Protein AF-0000000084988854 (afdb_homodimer)

Solvent-accessible surface area (backbone atoms only — not comparable to full-atom values): 56855 Å² total; per-residue (Å²): 102,69,65,56,52,47,65,75,39,41,67,61,48,50,52,28,48,51,34,27,50,50,22,30,51,36,52,53,48,49,52,51,48,56,59,47,59,71,73,50,51,82,86,47,44,64,62,52,47,52,52,48,51,53,40,39,51,48,29,24,52,26,44,30,49,21,49,37,47,29,41,44,47,12,33,46,45,33,38,50,47,39,48,49,54,51,50,43,60,65,60,23,42,52,60,40,47,64,70,66,32,60,35,46,52,49,36,35,61,46,59,28,34,50,40,38,18,50,30,42,50,45,42,58,56,42,52,28,24,48,48,39,49,50,51,51,49,50,52,43,33,72,73,34,60,69,59,33,55,52,48,51,51,46,50,50,53,32,50,52,48,38,50,58,28,44,67,54,19,49,56,28,40,50,53,19,51,55,44,46,36,52,44,41,42,49,53,48,44,55,53,62,28,37,66,64,32,62,36,25,66,63,38,36,50,37,42,42,60,66,47,48,48,48,47,43,49,48,30,30,53,28,37,33,51,16,51,37,38,42,45,42,32,33,24,51,36,52,34,46,48,44,51,50,53,48,44,45,70,66,67,61,65,61,97,48,94,60,33,64,60,54,51,51,52,49,50,54,50,51,50,47,40,50,42,36,51,50,54,38,46,67,46,46,56,49,45,50,50,13,50,54,27,41,50,50,43,49,52,55,53,61,57,24,64,57,83,60,37,80,57,86,76,79,73,81,63,80,74,68,36,38,34,36,43,49,28,24,41,74,47,75,40,78,76,67,73,45,74,50,56,35,44,65,36,74,49,76,50,47,59,42,34,40,36,32,43,31,54,52,72,79,18,41,66,68,58,49,51,36,40,72,52,55,51,38,79,63,77,35,57,43,42,31,52,64,84,39,76,59,44,53,72,44,33,50,50,55,14,47,30,48,23,68,40,53,72,81,60,61,85,68,67,50,57,44,69,73,86,46,91,59,43,35,61,52,46,39,52,43,28,48,73,70,71,34,52,90,73,38,47,44,54,93,49,19,52,59,60,82,93,59,46,70,46,53,46,52,52,49,50,48,46,53,32,58,72,63,60,38,47,29,36,38,34,35,48,65,56,42,68,40,26,69,70,55,36,48,43,44,66,69,44,49,50,54,50,42,27,72,72,45,22,20,34,40,36,34,50,73,62,70,89,54,54,82,76,37,75,37,44,35,36,34,54,78,24,34,74,44,82,49,82,62,82,60,74,66,61,70,68,65,63,65,67,72,71,78,77,74,74,74,76,81,119,102,70,64,56,52,47,64,74,39,40,67,60,49,50,52,27,48,50,34,26,50,49,23,32,50,36,50,52,49,49,52,51,48,56,59,47,59,71,71,49,50,80,84,47,42,62,60,51,47,53,52,48,51,53,39,39,51,48,29,25,52,26,44,28,51,21,50,36,45,28,41,44,47,12,34,47,44,33,38,50,48,40,49,50,54,51,52,42,61,65,60,23,42,53,60,39,48,64,69,65,32,59,35,47,52,48,36,36,61,45,58,29,33,50,39,36,18,49,31,44,50,46,42,57,56,41,49,28,22,49,49,38,48,50,51,53,49,51,53,44,34,71,73,35,61,68,60,34,56,51,49,52,51,44,52,49,53,32,50,52,47,38,50,59,29,45,67,55,18,51,56,30,40,49,52,19,52,55,44,48,33,53,45,41,42,50,53,47,46,56,53,62,29,38,66,64,32,62,35,25,65,63,36,37,50,37,42,42,61,66,47,50,48,46,46,44,48,47,30,30,53,28,37,33,52,17,51,36,37,40,45,43,31,33,24,52,36,52,33,45,50,46,53,48,53,48,44,46,70,69,66,61,65,62,98,48,94,61,33,63,61,54,50,51,52,51,52,54,51,52,50,47,42,50,42,36,50,49,53,37,45,67,45,46,55,50,44,51,50,13,49,54,26,42,52,50,43,48,52,55,52,60,57,24,63,55,83,60,39,80,57,84,76,81,73,83,62,80,75,66,37,39,33,36,44,50,28,23,40,73,47,75,40,77,75,65,73,46,73,50,58,35,45,64,36,74,50,76,49,48,60,43,36,40,34,34,44,31,55,52,70,77,19,41,66,69,59,49,50,35,38,72,53,55,51,39,79,61,77,34,58,43,41,30,52,65,84,38,76,60,45,53,74,44,34,50,50,56,16,46,30,48,24,69,41,53,73,81,62,60,83,67,67,49,57,45,70,73,88,45,90,58,45,34,60,51,46,38,51,43,28,46,73,69,70,35,51,90,72,37,48,44,55,94,47,18,52,60,59,80,92,58,44,71,46,53,48,52,51,49,49,50,45,53,32,57,72,63,60,38,49,30,36,38,34,35,48,66,58,41,67,40,26,69,70,55,36,48,44,44,66,69,44,49,49,52,49,42,29,73,72,44,21,19,34,41,38,34,49,75,61,73,88,55,55,82,77,37,74,37,43,36,36,35,53,79,23,34,75,46,81,48,81,58,80,61,72,65,62,67,66,62,63,69,71,65,78,77,76,75,71,76,76,80,121

Secondary structure (DSSP, 8-state):
-HHHHHHHTHHHHHHHHHHHHHHHHHHHHHHHHHHHHHT--GGGHHHHHHHHHHHHHHHHHHHHHHHHHHHHHHHHHHHHHHHHHHHHHHHS-HHHHHHH-HHHHHHIIIIIHHHHHHHHHHHHHHHHHHHHHHHHHHHHHHH-HHHHHHHHHHHHHHHHHHHHHHHHHHHHHHHHHHHHHHHHHHHHHHHHTHHHHHH-HHHHHHIIIIIIHHHHHHHHHHHHHHHHHHHHHHHHHHHHHHHHHHHIIIIIS---TTHHHHHHHHHHHHHHHHHHHHHHHHHHHHHHHHHHHHHHHHHHHHHT---PPPP---SPPP-S-EEEEEEEEEEEETTTTEEEEEEEEEEEE-TT-EEEEEE-TTSSHHHHHHHHTTSS--SEEEEEETTEE--TTTHHHHHTTEEEE-TT----SB---TT-TTHHHHHHHHHHHTT-TTT--EETTEES-----HHHHHHHHHHHHHHH--SEEEEESGGGGS-HHHHHIIIIIIHHHHHHTT-EEEEE---GGGGGG-SEEEEEETTEEEEE----THHHHHS------------/-HHHHHHHTHHHHHHHHHHHHHHHHHHHHHHHHHHHHHT--TTTHHHHHHHHHHHHHHHHHHHHHHHHHHHHHHHHHHHHHHHHHHHHHHHS-HHHHHHH-HHHHHHIIIIIHHHHHHHHHHHHHHHHHHHHHHHHHHHHHHH-HHHHHHHHHHHHHHHHHHHHHHHHHHHHHHHHHHHHHHHHHHHHHHHHTHHHHHH-HHHHHHIIIIIIHHHHHHHHHHHHHHHHHHHHHHHHHHHHHHHHHHHIIIIIS-S-TTHHHHHHHHHHHHHHHHHHHHHHHHHHHHHHHHHHHHHHHHHHHHHT---PPPP---SPPP-S-EEEEEEEEEEEETTTTEEEEEEEEEEEE-TT-EEEEEE-TTSSHHHHHHHHTTSS--SEEEEEETTEE--TTTHHHHHTTEEEE-TT----SB---TT-TTHHHHHHHHHHHTT-TTT--EETTEES-----HHHHHHHHHHHHHHH--SEEEEESGGGGS-HHHHHIIIIIIHHHHHHTT-EEEEE---GGGGGG-SEEEEEETTEEEEE----THHHHHTS-----------

Radius of gyration: 37.34 Å; Cα contacts (8 Å, |Δi|>4): 1737; chains: 2; bounding box: 64×149×80 Å

Nearest PDB structures (foldseek):
  6pan-assembly1_A  TM=8.005E-01  e=4.220E-18  Novosphingobium aromaticivorans DSM 12444
  8fmv-assembly1_C  TM=7.253E-01  e=1.922E-18  Bacillus subtilis subsp. subtilis str. 168
  6pao-assembly1_B  TM=8.006E-01  e=3.438E-17  Novosphingobium aromaticivorans DSM 12444
  6pam-assembly4_H  TM=7.396E-01  e=1.709E-17  Novosphingobium aromaticivorans DSM 12444
  8fpf-assembly1_C  TM=6.811E-01  e=1.258E-17  Bacillus subtilis subsp. subtilis str. 168

Sequence (1110 aa):
MLKYLINQSRVLLAGASLVTVFHGTCSVLLIAQISSALTATESERGTLALVFIATAVAVMLSYVSAAILFERLGQRAHAELRSFVARKVLAADYRNLETVGAARIQSALAEHCTHVAEFFVSFPIILMNAVIVAGCLLYMAWLSWQVFLLAILVVGLGCVGYHLAHLRAIRHLNIASEEQDKLFSYFRSLTDGAKELRLNNRKRKAFYEDVLSGSIETVRRERTFGMSVFVASGGWAQFLLYVFIGMVLFALVSDGPDRALVMTGYALVFVYMVGPLEALLLNIPRANLAKVSAERIEEITRAMTTQEIETDNSSLPGLQSLALRGVLHRYYHEQSDELFTLGPIDLDFRPGEITFLVGGNGSGKTTLAKLLVGLYPPEEGQIIFNGKAVDETNRDCYRQLFSTVFSDFHLFDRLLETDRVDLDNEGNRLLAKLHLQNKVKVQDGAFTTLALSQGQRKRLALVVAYLENRPFFIFDEWAADQDPVFKEVFYRELLPELRAMGKAVLVISHDDRYFHLADRLIRMESGCLTFNACPSLKDALHATPAPPLVLNGVTMLKYLINQSRVLLAGASLVTVFHGTCSVLLIAQISSALTATESERGTLALVFIATAVAVMLSYVSAAILFERLGQRAHAELRSFVARKVLAADYRNLETVGAARIQSALAEHCTHVAEFFVSFPIILMNAVIVAGCLLYMAWLSWQVFLLAILVVGLGCVGYHLAHLRAIRHLNIASEEQDKLFSYFRSLTDGAKELRLNNRKRKAFYEDVLSGSIETVRRERTFGMSVFVASGGWAQFLLYVFIGMVLFALVSDGPDRALVMTGYALVFVYMVGPLEALLLNIPRANLAKVSAERIEEITRAMTTQEIETDNSSLPGLQSLALRGVLHRYYHEQSDELFTLGPIDLDFRPGEITFLVGGNGSGKTTLAKLLVGLYPPEEGQIIFNGKAVDETNRDCYRQLFSTVFSDFHLFDRLLETDRVDLDNEGNRLLAKLHLQNKVKVQDGAFTTLALSQGQRKRLALVVAYLENRPFFIFDEWAADQDPVFKEVFYRELLPELRAMGKAVLVISHDDRYFHLADRLIRMESGCLTFNACPSLKDALHATPAPPLVLNGVT

Organism: Nitrosospira multiformis (strain ATCC 25196 / NCIMB 11849 / C 71) (NCBI:txid323848)

pLDDT: mean 85.53, std 13.53, range [20.75, 98.25]

Foldseek 3Di:
DLVVLCVVCVVLVVVLLVLLLQLLVLVVVLLVLVLQCVVDDPVCNVVSVVVNVVSVVSNVVSVVVSLVSLVVSLVVQLVVQLVVLVVLLVPFQLVLDVVLDPLLSVCLNPVLSNLLSVLSNLVSLQSNLVSNLVVLLVVVCVVPVVLNVLVVVLVVVLVVLLVVLLVVLLVLLLQLSVLVSVLSVLVVCCVVCVVVLVVDVVNVCCSVPPPNVVSVVSSVVSNCVSVVSLVVSLVVSLVSLVVSLVCVLPPPQDPDPCSVVSNVSSVSSSVVSSVSSSSNSNCVSSVSSSVSSVVSSVVSSVSRDAPADADPPDDQDDAAKKWWDQFKDWDQPPVVRDIQIADRDTDMFGWLFEEEEEEDPPLCPVVVVCCRLLSDPTPDTFMATPRHTDDRHCSNSSNLQEQEDAPPDDDDFFQPPPPDPCQQVLLLVLCVLLPNNVPWGADPRGIPDCPDDPLVNLSSSVSSSVVSVHQEYEYHASCVPPDPVVNCCVLPPVVNVSSVVGHIYYYYHHDPVRQLSGCFYWYGGSNDIDGDRRPDPVVVVPPPPPPPPPPPPPD/DLVVLCVVCVVLVVVLLVLLLQLLVLVVVLLVLVLQCVVDDPVCNVVSVVVNVVSVVSNVVSVVVSLVSLVVSLVVQLVVQLVVLVVLLVPFQLVLDVVLDPLLSVCLNPVLSNLLSVLSNLVSLQSNLVSNLVVLLVVVCVVPVVLNVLVVVLVVVLVVLQVVLLVVLLVLLLQLSVLVSVLSVLVVCCVVCVVVLVVDVVSVCCSVPPPNVVSVVSSVVSNCVSVVSLVVSLVVSLVSLVVSLCCVLPPPQDPDPCSVVSNVSSVSSSVVSSVSSSSNSNCVSSVSSSVSSVVSSVVSSVSRDAPADADPPDDQDDAAKKWWDQFKDWDQPPVVRDIQIADRDTDMFGWLFEEEEEEDPPLCPVVVVCCRLLSDPTPDTFMATPRHTDDRHCSNSSNLQEQEDAPPDDDDQFQPPPPDPCPQVLLLVLCVLLPNNVPWGADPRGIPDCPDDPLVNLSSSVSSSVVSVHQEYEYHASCVPPDPVVNCCVLPPVVNVSSVVGHIYYYYHHDPVRQLSGCFYWYGGSNDIDGDRRPDVVVVVPPPDDPPPPPPPPD

InterPro domains:
  IPR003439 ABC transporter-like, ATP-binding domain [PF00005] (344-479)
  IPR003439 ABC transporter-like, ATP-binding domain [PS50893] (322-551)
  IPR003593 AAA+ ATPase domain [SM00382] (351-528)
  IPR005898 Cyclic peptide transporter SyrD/Yoji-like [TIGR01194] (3-530)
  IPR011527 ABC transporter type 1, transmembrane domain [PF00664] (29-248)
  IPR011527 ABC transporter type 1, transmembrane domain [PS50929] (29-289)
  IPR017871 ABC transporter-like, conserved site [PS00211] (452-466)
  IPR027417 P-loop containing nucleoside triphosphate hydrolase [G3DSA:3.40.50.300] (319-533)
  IPR027417 P-loop containing nucleoside triphosphate hydrolase [SSF52540] (322-531)
  IPR036640 ABC transporter type 1, transmembrane domain superfamily [G3DSA:1.20.1560.10] (6-303)
  IPR036640 ABC transporter type 1, transmembrane domain superfamily [SSF90123] (7-301)
  IPR039421 Type 1 protein exporter [PTHR24221] (28-528)

Structure (mmCIF, N/CA/C/O backbone):
data_AF-0000000084988854-model_v1
#
loop_
_entity.id
_entity.type
_entity.pdbx_description
1 polymer 'Cyclic peptide transporter'
#
loop_
_atom_site.group_PDB
_atom_site.id
_atom_site.type_symbol
_atom_site.label_atom_id
_atom_site.label_alt_id
_atom_site.label_comp_id
_atom_site.label_asym_id
_atom_site.label_entity_id
_atom_site.label_seq_id
_atom_site.pdbx_PDB_ins_code
_atom_site.Cartn_x
_atom_site.Cartn_y
_atom_site.Cartn_z
_atom_site.occupancy
_atom_site.B_iso_or_equiv
_atom_site.auth_seq_id
_atom_site.auth_comp_id
_atom_site.auth_asym_id
_atom_site.auth_atom_id
_atom_site.pdbx_PDB_model_num
ATOM 1 N N . MET A 1 1 ? 11.742 -3.309 -18.766 1 73.44 1 MET A N 1
ATOM 2 C CA . MET A 1 1 ? 11.938 -3.682 -17.359 1 73.44 1 MET A CA 1
ATOM 3 C C . MET A 1 1 ? 12.297 -5.16 -17.234 1 73.44 1 MET A C 1
ATOM 5 O O . MET A 1 1 ? 13.281 -5.508 -16.578 1 73.44 1 MET A O 1
ATOM 9 N N . LEU A 1 2 ? 11.648 -5.973 -18.031 1 73.81 2 LEU A N 1
ATOM 10 C CA . LEU A 1 2 ? 11.969 -7.395 -17.969 1 73.81 2 LEU A CA 1
ATOM 11 C C . LEU A 1 2 ? 13.367 -7.66 -18.516 1 73.81 2 LEU A C 1
ATOM 13 O O . LEU A 1 2 ? 14.117 -8.461 -17.938 1 73.81 2 LEU A O 1
ATOM 17 N N . LYS A 1 3 ? 13.672 -6.914 -19.516 1 70.31 3 LYS A N 1
ATOM 18 C CA . LYS A 1 3 ? 15 -7.047 -20.094 1 70.31 3 LYS A CA 1
ATOM 19 C C . LYS A 1 3 ? 16.078 -6.613 -19.109 1 70.31 3 LYS A C 1
ATOM 21 O O . LYS A 1 3 ? 17.141 -7.238 -19.031 1 70.31 3 LYS A O 1
ATOM 26 N N . TYR A 1 4 ? 15.773 -5.621 -18.359 1 71 4 TYR A N 1
ATOM 27 C CA . TYR A 1 4 ? 16.703 -5.137 -17.344 1 71 4 TYR A CA 1
ATOM 28 C C . TYR A 1 4 ? 16.938 -6.195 -16.281 1 71 4 TYR A C 1
ATOM 30 O O . TYR A 1 4 ? 18.078 -6.453 -15.898 1 71 4 TYR A O 1
ATOM 38 N N . LEU A 1 5 ? 15.93 -6.832 -15.891 1 74.94 5 LEU A N 1
ATOM 39 C CA . LEU A 1 5 ? 16.047 -7.836 -14.836 1 74.94 5 LEU A CA 1
ATOM 40 C C . LEU A 1 5 ? 16.828 -9.047 -15.32 1 74.94 5 LEU A C 1
ATOM 42 O O . LEU A 1 5 ? 17.641 -9.602 -14.578 1 74.94 5 LEU A O 1
ATOM 46 N N . ILE A 1 6 ? 16.594 -9.344 -16.594 1 75.62 6 ILE A N 1
ATOM 47 C CA . ILE A 1 6 ? 17.281 -10.492 -17.188 1 75.62 6 ILE A CA 1
ATOM 48 C C . ILE A 1 6 ? 18.766 -10.203 -17.312 1 75.62 6 ILE A C 1
ATOM 50 O O . ILE A 1 6 ? 19.594 -11.07 -17.062 1 75.62 6 ILE A O 1
ATOM 54 N N . ASN A 1 7 ? 19.094 -8.969 -17.547 1 74 7 ASN A N 1
ATOM 55 C CA . ASN A 1 7 ? 20.484 -8.586 -17.719 1 74 7 ASN A CA 1
ATOM 56 C C . ASN A 1 7 ? 21.219 -8.539 -16.375 1 74 7 ASN A C 1
ATOM 58 O O . ASN A 1 7 ? 22.422 -8.828 -16.297 1 74 7 ASN A O 1
ATOM 62 N N . GLN A 1 8 ? 20.5 -8.234 -15.32 1 74.94 8 GLN A N 1
ATOM 63 C CA . GLN A 1 8 ? 21.109 -8.133 -14 1 74.94 8 GLN A CA 1
ATOM 64 C C . GLN A 1 8 ? 21.406 -9.516 -13.422 1 74.94 8 GLN A C 1
ATOM 66 O O . GLN A 1 8 ? 22.344 -9.68 -12.633 1 74.94 8 GLN A O 1
ATOM 71 N N . SER A 1 9 ? 20.641 -10.422 -13.812 1 81.81 9 SER A N 1
ATOM 72 C CA . SER A 1 9 ? 20.812 -11.766 -13.281 1 81.81 9 SER A CA 1
ATOM 73 C C . SER A 1 9 ? 21.125 -12.773 -14.383 1 81.81 9 SER A C 1
ATOM 75 O O . SER A 1 9 ? 20.672 -13.914 -14.344 1 81.81 9 SER A O 1
ATOM 77 N N . ARG A 1 10 ? 21.891 -12.398 -15.398 1 82.25 10 ARG A N 1
ATOM 78 C CA . ARG A 1 10 ? 22.125 -13.203 -16.594 1 82.25 10 ARG A CA 1
ATOM 79 C C . ARG A 1 10 ? 22.844 -14.5 -16.25 1 82.25 10 ARG A C 1
ATOM 81 O O . ARG A 1 10 ? 22.531 -15.555 -16.812 1 82.25 10 ARG A O 1
ATOM 88 N N . VAL A 1 11 ? 23.797 -14.414 -15.352 1 82.94 11 VAL A N 1
ATOM 89 C CA . VAL A 1 11 ? 24.578 -15.602 -15.016 1 82.94 11 VAL A CA 1
ATOM 90 C C . VAL A 1 11 ? 23.703 -16.609 -14.266 1 82.94 11 VAL A C 1
ATOM 92 O O . VAL A 1 11 ? 23.719 -17.797 -14.578 1 82.94 11 VAL A O 1
ATOM 95 N N . LEU A 1 12 ? 22.984 -16.078 -13.375 1 83.44 12 LEU A N 1
ATOM 96 C CA . LEU A 1 12 ? 22.094 -16.953 -12.617 1 83.44 12 LEU A CA 1
ATOM 97 C C . LEU A 1 12 ? 21 -17.531 -13.516 1 83.44 12 LEU A C 1
ATOM 99 O O . LEU A 1 12 ? 20.641 -18.703 -13.383 1 83.44 12 LEU A O 1
ATOM 103 N N . LEU A 1 13 ? 20.516 -16.734 -14.414 1 85.81 13 LEU A N 1
ATOM 104 C CA . LEU A 1 13 ? 19.484 -17.188 -15.344 1 85.81 13 LEU A CA 1
ATOM 105 C C . LEU A 1 13 ? 20.031 -18.266 -16.281 1 85.81 13 LEU A C 1
ATOM 107 O O . LEU A 1 13 ? 19.375 -19.281 -16.531 1 85.81 13 LEU A O 1
ATOM 111 N N . ALA A 1 14 ? 21.188 -18.047 -16.812 1 87.5 14 ALA A N 1
ATOM 112 C CA . ALA A 1 14 ? 21.797 -19.016 -17.719 1 87.5 14 ALA A CA 1
ATOM 113 C C . ALA A 1 14 ? 22.094 -20.344 -17 1 87.5 14 ALA A C 1
ATOM 115 O O . ALA A 1 14 ? 21.812 -21.406 -17.531 1 87.5 14 ALA A O 1
ATOM 116 N N . GLY A 1 15 ? 22.688 -20.188 -15.828 1 87.5 15 GLY A N 1
ATOM 117 C CA . GLY A 1 15 ? 22.938 -21.391 -15.047 1 87.5 15 GLY A CA 1
ATOM 118 C C . GLY A 1 15 ? 21.688 -22.156 -14.703 1 87.5 15 GLY A C 1
ATOM 119 O O . GLY A 1 15 ? 21.625 -23.375 -14.875 1 87.5 15 GLY A O 1
ATOM 120 N N . ALA A 1 16 ? 20.719 -21.422 -14.273 1 87.31 16 ALA A N 1
ATOM 121 C CA . ALA A 1 16 ? 19.438 -22.062 -13.93 1 87.31 16 ALA A CA 1
ATOM 122 C C . ALA A 1 16 ? 18.781 -22.688 -15.148 1 87.31 16 ALA A C 1
ATOM 124 O O . ALA A 1 16 ? 18.203 -23.766 -15.062 1 87.31 16 ALA A O 1
ATOM 125 N N . SER A 1 17 ? 18.922 -22.062 -16.312 1 89.38 17 SER A N 1
ATOM 126 C CA . SER A 1 17 ? 18.359 -22.578 -17.562 1 89.38 17 SER A CA 1
ATOM 127 C C . SER A 1 17 ? 19.062 -23.844 -18 1 89.38 17 SER A C 1
ATOM 129 O O . SER A 1 17 ? 18.422 -24.797 -18.453 1 89.38 17 SER A O 1
ATOM 131 N N . LEU A 1 18 ? 20.328 -23.891 -17.859 1 91.56 18 LEU A N 1
ATOM 132 C CA . LEU A 1 18 ? 21.109 -25.062 -18.25 1 91.56 18 LEU A CA 1
ATOM 133 C C . LEU A 1 18 ? 20.75 -26.266 -17.359 1 91.56 18 LEU A C 1
ATOM 135 O O . LEU A 1 18 ? 20.594 -27.375 -17.859 1 91.56 18 LEU A O 1
ATOM 139 N N . VAL A 1 19 ? 20.672 -25.969 -16.141 1 91.44 19 VAL A N 1
ATOM 140 C CA . VAL A 1 19 ? 20.312 -27.047 -15.211 1 91.44 19 VAL A CA 1
ATOM 141 C C . VAL A 1 19 ? 18.906 -27.531 -15.516 1 91.44 19 VAL A C 1
ATOM 143 O O . VAL A 1 19 ? 18.625 -28.734 -15.406 1 91.44 19 VAL A O 1
ATOM 146 N N . THR A 1 20 ? 18.062 -26.625 -15.914 1 87.94 20 THR A N 1
ATOM 147 C CA . THR A 1 20 ? 16.703 -26.984 -16.25 1 87.94 20 THR A CA 1
ATOM 148 C C . THR A 1 20 ? 16.656 -27.844 -17.516 1 87.94 20 THR A C 1
ATOM 150 O O . THR A 1 20 ? 15.906 -28.812 -17.578 1 87.94 20 THR A O 1
ATOM 153 N N . VAL A 1 21 ? 17.438 -27.469 -18.484 1 89 21 VAL A N 1
ATOM 154 C CA . VAL A 1 21 ? 17.516 -28.266 -19.703 1 89 21 VAL A CA 1
ATOM 155 C C . VAL A 1 21 ? 18.047 -29.656 -19.391 1 89 21 VAL A C 1
ATOM 157 O O . VAL A 1 21 ? 17.547 -30.656 -19.922 1 89 21 VAL A O 1
ATOM 160 N N . PHE A 1 22 ? 19 -29.688 -18.562 1 90.62 22 PHE A N 1
ATOM 161 C CA . PHE A 1 22 ? 19.547 -30.969 -18.125 1 90.62 22 PHE A CA 1
ATOM 162 C C . PHE A 1 22 ? 18.484 -31.812 -17.422 1 90.62 22 PHE A C 1
ATOM 164 O O . PHE A 1 22 ? 18.391 -33 -17.656 1 90.62 22 PHE A O 1
ATOM 171 N N . HIS A 1 23 ? 17.766 -31.188 -16.562 1 87.88 23 HIS A N 1
ATOM 172 C CA . HIS A 1 23 ? 16.672 -31.875 -15.875 1 87.88 23 HIS A CA 1
ATOM 173 C C . HIS A 1 23 ? 15.656 -32.438 -16.875 1 87.88 23 HIS A C 1
ATOM 175 O O . HIS A 1 23 ? 15.227 -33.562 -16.75 1 87.88 23 HIS A O 1
ATOM 181 N N . GLY A 1 24 ? 15.289 -31.562 -17.812 1 83.75 24 GLY A N 1
ATOM 182 C CA . GLY A 1 24 ? 14.359 -32 -18.844 1 83.75 24 GLY A CA 1
ATOM 183 C C . GLY A 1 24 ? 14.875 -33.219 -19.609 1 83.75 24 GLY A C 1
ATOM 184 O O . GLY A 1 24 ? 14.125 -34.156 -19.859 1 83.75 24 GLY A O 1
ATOM 185 N N . THR A 1 25 ? 16.094 -33.219 -19.906 1 84.69 25 THR A N 1
ATOM 186 C CA . THR A 1 25 ? 16.703 -34.312 -20.656 1 84.69 25 THR A CA 1
ATOM 187 C C . THR A 1 25 ? 16.75 -35.594 -19.828 1 84.69 25 THR A C 1
ATOM 189 O O . THR A 1 25 ? 16.422 -36.688 -20.328 1 84.69 25 THR A O 1
ATOM 192 N N . CYS A 1 26 ? 17.109 -35.438 -18.578 1 86.56 26 CYS A N 1
ATOM 193 C CA . CYS A 1 26 ? 17.172 -36.594 -17.688 1 86.56 26 CYS A CA 1
ATOM 194 C C . CYS A 1 26 ? 15.773 -37.188 -17.453 1 86.56 26 CYS A C 1
ATOM 196 O O . CYS A 1 26 ? 15.617 -38.406 -17.328 1 86.56 26 CYS A O 1
ATOM 198 N N . SER A 1 27 ? 14.781 -36.312 -17.438 1 82.25 27 SER A N 1
ATOM 199 C CA . SER A 1 27 ? 13.406 -36.75 -17.234 1 82.25 27 SER A CA 1
ATOM 200 C C . SER A 1 27 ? 12.922 -37.594 -18.422 1 82.25 27 SER A C 1
ATOM 202 O O . SER A 1 27 ? 12.266 -38.625 -18.234 1 82.25 27 SER A O 1
ATOM 204 N N . VAL A 1 28 ? 13.289 -37.188 -19.609 1 78.31 28 VAL A N 1
ATOM 205 C CA . VAL A 1 28 ? 12.93 -37.938 -20.812 1 78.31 28 VAL A CA 1
ATOM 206 C C . VAL A 1 28 ? 13.68 -39.281 -20.828 1 78.31 28 VAL A C 1
ATOM 208 O O . VAL A 1 28 ? 13.109 -40.312 -21.219 1 78.31 28 VAL A O 1
ATOM 211 N N . LEU A 1 29 ? 14.906 -39.219 -20.422 1 82 29 LEU A N 1
ATOM 212 C CA . LEU A 1 29 ? 15.711 -40.438 -20.375 1 82 29 LEU A CA 1
ATOM 213 C C . LEU A 1 29 ? 15.117 -41.438 -19.406 1 82 29 LEU A C 1
ATOM 215 O O . LEU A 1 29 ? 15.172 -42.656 -19.641 1 82 29 LEU A O 1
ATOM 219 N N . LEU A 1 30 ? 14.664 -40.969 -18.344 1 82.31 30 LEU A N 1
ATOM 220 C CA . LEU A 1 30 ? 14.047 -41.844 -17.344 1 82.31 30 LEU A CA 1
ATOM 221 C C . LEU A 1 30 ? 12.836 -42.562 -17.938 1 82.31 30 LEU A C 1
ATOM 223 O O . LEU A 1 30 ? 12.633 -43.75 -17.672 1 82.31 30 LEU A O 1
ATOM 227 N N . ILE A 1 31 ? 12.07 -41.844 -18.703 1 75.94 31 ILE A N 1
ATOM 228 C CA . ILE A 1 31 ? 10.891 -42.438 -19.344 1 75.94 31 ILE A CA 1
ATOM 229 C C . ILE A 1 31 ? 11.328 -43.5 -20.359 1 75.94 31 ILE A C 1
ATOM 231 O O . ILE A 1 31 ? 10.711 -44.562 -20.469 1 75.94 31 ILE A O 1
ATOM 235 N N . ALA A 1 32 ? 12.359 -43.188 -21.047 1 75.5 32 ALA A N 1
ATOM 236 C CA . ALA A 1 32 ? 12.891 -44.156 -22.016 1 75.5 32 ALA A CA 1
ATOM 237 C C . ALA A 1 32 ? 13.375 -45.406 -21.312 1 75.5 32 ALA A C 1
ATOM 239 O O . ALA A 1 32 ? 13.242 -46.5 -21.844 1 75.5 32 ALA A O 1
ATOM 240 N N . GLN A 1 33 ? 13.922 -45.219 -20.203 1 81.38 33 GLN A N 1
ATOM 241 C CA . GLN A 1 33 ? 14.422 -46.375 -19.453 1 81.38 33 GLN A CA 1
ATOM 242 C C . GLN A 1 33 ? 13.266 -47.219 -18.922 1 81.38 33 GLN A C 1
ATOM 244 O O . GLN A 1 33 ? 13.398 -48.438 -18.812 1 81.38 33 GLN A O 1
ATOM 249 N N . ILE A 1 34 ? 12.211 -46.562 -18.594 1 78.5 34 ILE A N 1
ATOM 250 C CA . ILE A 1 34 ? 11.031 -47.312 -18.172 1 78.5 34 ILE A CA 1
ATOM 251 C C . ILE A 1 34 ? 10.531 -48.188 -19.328 1 78.5 34 ILE A C 1
ATOM 253 O O . ILE A 1 34 ? 10.18 -49.344 -19.125 1 78.5 34 ILE A O 1
ATOM 257 N N . SER A 1 35 ? 10.555 -47.594 -20.578 1 72.69 35 SER A N 1
ATOM 258 C CA . SER A 1 35 ? 10.141 -48.344 -21.766 1 72.69 35 SER A CA 1
ATOM 259 C C . SER A 1 35 ? 11.086 -49.5 -22.047 1 72.69 35 SER A C 1
ATOM 261 O O . SER A 1 35 ? 10.641 -50.594 -22.406 1 72.69 35 SER A O 1
ATOM 263 N N . SER A 1 36 ? 12.336 -49.312 -21.844 1 75.69 36 SER A N 1
ATOM 264 C CA . SER A 1 36 ? 13.328 -50.375 -22.094 1 75.69 36 SER A CA 1
ATOM 265 C C . SER A 1 36 ? 13.242 -51.469 -21.062 1 75.69 36 SER A C 1
ATOM 267 O O . SER A 1 36 ? 13.555 -52.625 -21.359 1 75.69 36 SER A O 1
ATOM 269 N N . ALA A 1 37 ? 12.93 -51.094 -19.906 1 78.31 37 ALA A N 1
ATOM 270 C CA . ALA A 1 37 ? 12.812 -52.094 -18.844 1 78.31 37 ALA A CA 1
ATOM 271 C C . ALA A 1 37 ? 11.711 -53.094 -19.141 1 78.31 37 ALA A C 1
ATOM 273 O O . ALA A 1 37 ? 11.758 -54.219 -18.672 1 78.31 37 ALA A O 1
ATOM 274 N N . LEU A 1 38 ? 10.742 -52.719 -19.953 1 74.75 38 LEU A N 1
ATOM 275 C CA . LEU A 1 38 ? 9.625 -53.562 -20.297 1 74.75 38 LEU A CA 1
ATOM 276 C C . LEU A 1 38 ? 10.07 -54.719 -21.219 1 74.75 38 LEU A C 1
ATOM 278 O O . LEU A 1 38 ? 9.477 -55.781 -21.219 1 74.75 38 LEU A O 1
ATOM 282 N N . THR A 1 39 ? 11.109 -54.5 -21.953 1 73 39 THR A N 1
ATOM 283 C CA . THR A 1 39 ? 11.547 -55.5 -22.922 1 73 39 THR A CA 1
ATOM 284 C C . THR A 1 39 ? 12.891 -56.094 -22.516 1 73 39 THR A C 1
ATOM 286 O O . THR A 1 39 ? 13.492 -56.844 -23.281 1 73 39 THR A O 1
ATOM 289 N N . ALA A 1 40 ? 13.266 -55.719 -21.359 1 75.25 40 ALA A N 1
ATOM 290 C CA . ALA A 1 40 ? 14.609 -56.125 -20.953 1 75.25 40 ALA A CA 1
ATOM 291 C C . ALA A 1 40 ? 14.656 -57.625 -20.625 1 75.25 40 ALA A C 1
ATOM 293 O O . ALA A 1 40 ? 13.695 -58.156 -20.062 1 75.25 40 ALA A O 1
ATOM 294 N N . THR A 1 41 ? 15.758 -58.219 -21.062 1 74.38 41 THR A N 1
ATOM 295 C CA . THR A 1 41 ? 16.016 -59.594 -20.719 1 74.38 41 THR A CA 1
ATOM 296 C C . THR A 1 41 ? 16.516 -59.719 -19.281 1 74.38 41 THR A C 1
ATOM 298 O O . THR A 1 41 ? 16.938 -58.719 -18.688 1 74.38 41 THR A O 1
ATOM 301 N N . GLU A 1 42 ? 16.359 -60.844 -18.719 1 76.56 42 GLU A N 1
ATOM 302 C CA . GLU A 1 42 ? 16.734 -61.062 -17.328 1 76.56 42 GLU A CA 1
ATOM 303 C C . GLU A 1 42 ? 18.188 -60.688 -17.062 1 76.56 42 GLU A C 1
ATOM 305 O O . GLU A 1 42 ? 18.516 -60.188 -15.984 1 76.56 42 GLU A O 1
ATOM 310 N N . SER A 1 43 ? 18.969 -60.938 -18 1 77.56 43 SER A N 1
ATOM 311 C CA . SER A 1 43 ? 20.406 -60.656 -17.812 1 77.56 43 SER A CA 1
ATOM 312 C C . SER A 1 43 ? 20.688 -59.156 -17.797 1 77.56 43 SER A C 1
ATOM 314 O O . SER A 1 43 ? 21.656 -58.719 -17.172 1 77.56 43 SER A O 1
ATOM 316 N N . GLU A 1 44 ? 19.875 -58.406 -18.344 1 84.81 44 GLU A N 1
ATOM 317 C CA . GLU A 1 44 ? 20.109 -57 -18.516 1 84.81 44 GLU A CA 1
ATOM 318 C C . GLU A 1 44 ? 19.391 -56.188 -17.422 1 84.81 44 GLU A C 1
ATOM 320 O O . GLU A 1 44 ? 19.656 -55 -17.266 1 84.81 44 GLU A O 1
ATOM 325 N N . ARG A 1 45 ? 18.703 -56.875 -16.656 1 84.88 45 ARG A N 1
ATOM 326 C CA . ARG A 1 45 ? 17.844 -56.188 -15.695 1 84.88 45 ARG A CA 1
ATOM 327 C C . ARG A 1 45 ? 18.672 -55.5 -14.617 1 84.88 45 ARG A C 1
ATOM 329 O O . ARG A 1 45 ? 18.344 -54.375 -14.203 1 84.88 45 ARG A O 1
ATOM 336 N N . GLY A 1 46 ? 19.703 -56.094 -14.219 1 84.31 46 GLY A N 1
ATOM 337 C CA . GLY A 1 46 ? 20.531 -55.531 -13.18 1 84.31 46 GLY A CA 1
ATOM 338 C C . GLY A 1 46 ? 21.203 -54.219 -13.609 1 84.31 46 GLY A C 1
ATOM 339 O O . GLY A 1 46 ? 21.188 -53.25 -12.867 1 84.31 46 GLY A O 1
ATOM 340 N N . THR A 1 47 ? 21.703 -54.25 -14.773 1 86.94 47 THR A N 1
ATOM 341 C CA . THR A 1 47 ? 22.375 -53.062 -15.289 1 86.94 47 THR A CA 1
ATOM 342 C C . THR A 1 47 ? 21.375 -51.938 -15.555 1 86.94 47 THR A C 1
ATOM 344 O O . THR A 1 47 ? 21.641 -50.781 -15.273 1 86.94 47 THR A O 1
ATOM 347 N N . LEU A 1 48 ? 20.25 -52.281 -15.992 1 88.94 48 LEU A N 1
ATOM 348 C CA . LEU A 1 48 ? 19.219 -51.281 -16.281 1 88.94 48 LEU A CA 1
ATOM 349 C C . LEU A 1 48 ? 18.703 -50.656 -14.984 1 88.94 48 LEU A C 1
ATOM 351 O O . LEU A 1 48 ? 18.375 -49.469 -14.961 1 88.94 48 LEU A O 1
ATOM 355 N N . ALA A 1 49 ? 18.688 -51.438 -13.953 1 88.81 49 ALA A N 1
ATOM 356 C CA . ALA A 1 49 ? 18.234 -50.906 -12.664 1 88.81 49 ALA A CA 1
ATOM 357 C C . ALA A 1 49 ? 19.219 -49.906 -12.109 1 88.81 49 ALA A C 1
ATOM 359 O O . ALA A 1 49 ? 18.812 -48.875 -11.562 1 88.81 49 ALA A O 1
ATOM 360 N N . LEU A 1 50 ? 20.469 -50.219 -12.305 1 89.62 50 LEU A N 1
ATOM 361 C CA . LEU A 1 50 ? 21.484 -49.281 -11.805 1 89.62 50 LEU A CA 1
ATOM 362 C C . LEU A 1 50 ? 21.469 -47.969 -12.586 1 89.62 50 LEU A C 1
ATOM 364 O O . LEU A 1 50 ? 21.656 -46.906 -12.008 1 89.62 50 LEU A O 1
ATOM 368 N N . VAL A 1 51 ? 21.266 -48.031 -13.82 1 91.56 51 VAL A N 1
ATOM 369 C CA . VAL A 1 51 ? 21.203 -46.812 -14.648 1 91.56 51 VAL A CA 1
ATOM 370 C C . VAL A 1 51 ? 19.953 -46.031 -14.305 1 91.56 51 VAL A C 1
ATOM 372 O O . VAL A 1 51 ? 19.984 -44.781 -14.289 1 91.56 51 VAL A O 1
ATOM 375 N N . PHE A 1 52 ? 18.938 -46.719 -13.992 1 90.75 52 PHE A N 1
ATOM 376 C CA . PHE A 1 52 ? 17.688 -46.062 -13.609 1 90.75 52 PHE A CA 1
ATOM 377 C C . PHE A 1 52 ? 17.844 -45.312 -12.312 1 90.75 52 PHE A C 1
ATOM 379 O O . PHE A 1 52 ? 17.406 -44.156 -12.211 1 90.75 52 PHE A O 1
ATOM 386 N N . ILE A 1 53 ? 18.531 -45.906 -11.398 1 89.62 53 ILE A N 1
ATOM 387 C CA . ILE A 1 53 ? 18.75 -45.25 -10.109 1 89.62 53 ILE A CA 1
ATOM 388 C C . ILE A 1 53 ? 19.625 -44.031 -10.297 1 89.62 53 ILE A C 1
ATOM 390 O O . ILE A 1 53 ? 19.344 -42.969 -9.727 1 89.62 53 ILE A O 1
ATOM 394 N N . ALA A 1 54 ? 20.594 -44.219 -11.102 1 92.25 54 ALA A N 1
ATOM 395 C CA . ALA A 1 54 ? 21.5 -43.094 -11.352 1 92.25 54 ALA A CA 1
ATOM 396 C C . ALA A 1 54 ? 20.766 -41.938 -12.039 1 92.25 54 ALA A C 1
ATOM 398 O O . ALA A 1 54 ? 20.984 -40.781 -11.703 1 92.25 54 ALA A O 1
ATOM 399 N N . THR A 1 55 ? 19.922 -42.219 -12.914 1 91.62 55 THR A N 1
ATOM 400 C CA . THR A 1 55 ? 19.172 -41.188 -13.625 1 91.62 55 THR A CA 1
ATOM 401 C C . THR A 1 55 ? 18.141 -40.531 -12.703 1 91.62 55 THR A C 1
ATOM 403 O O . THR A 1 55 ? 17.891 -39.312 -12.797 1 91.62 55 THR A O 1
ATOM 406 N N . ALA A 1 56 ? 17.562 -41.344 -11.844 1 90.44 56 ALA A N 1
ATOM 407 C CA . ALA A 1 56 ? 16.594 -40.812 -10.883 1 90.44 56 ALA A CA 1
ATOM 408 C C . ALA A 1 56 ? 17.266 -39.812 -9.93 1 90.44 56 ALA A C 1
ATOM 410 O O . ALA A 1 56 ? 16.688 -38.781 -9.602 1 90.44 56 ALA A O 1
ATOM 411 N N . VAL A 1 57 ? 18.422 -40.188 -9.523 1 92.69 57 VAL A N 1
ATOM 412 C CA . VAL A 1 57 ? 19.172 -39.312 -8.648 1 92.69 57 VAL A CA 1
ATOM 413 C C . VAL A 1 57 ? 19.547 -38.031 -9.406 1 92.69 57 VAL A C 1
ATOM 415 O O . VAL A 1 57 ? 19.453 -36.906 -8.852 1 92.69 57 VAL A O 1
ATOM 418 N N . ALA A 1 58 ? 19.891 -38.125 -10.656 1 93 58 ALA A N 1
ATOM 419 C CA . ALA A 1 58 ? 20.219 -36.969 -11.484 1 93 58 ALA A CA 1
ATOM 420 C C . ALA A 1 58 ? 19.016 -36.062 -11.68 1 93 58 ALA A C 1
ATOM 422 O O . ALA A 1 58 ? 19.141 -34.844 -11.664 1 93 58 ALA A O 1
ATOM 423 N N . VAL A 1 59 ? 17.875 -36.656 -11.828 1 89.06 59 VAL A N 1
ATOM 424 C CA . VAL A 1 59 ? 16.641 -35.875 -12.008 1 89.06 59 VAL A CA 1
ATOM 425 C C . VAL A 1 59 ? 16.312 -35.125 -10.727 1 89.06 59 VAL A C 1
ATOM 427 O O . VAL A 1 59 ? 15.938 -33.969 -10.766 1 89.06 59 VAL A O 1
ATOM 430 N N . MET A 1 60 ? 16.5 -35.844 -9.633 1 90.38 60 MET A N 1
ATOM 431 C CA . MET A 1 60 ? 16.203 -35.188 -8.352 1 90.38 60 MET A CA 1
ATOM 432 C C . MET A 1 60 ? 17.141 -34.031 -8.102 1 90.38 60 MET A C 1
ATOM 434 O O . MET A 1 60 ? 16.688 -32.938 -7.777 1 90.38 60 MET A O 1
ATOM 438 N N . LEU A 1 61 ? 18.406 -34.281 -8.297 1 92.62 61 LEU A N 1
ATOM 439 C CA . LEU A 1 61 ? 19.406 -33.25 -8.016 1 92.62 61 LEU A CA 1
ATOM 440 C C . LEU A 1 61 ? 19.25 -32.062 -8.984 1 92.62 61 LEU A C 1
ATOM 442 O O . LEU A 1 61 ? 19.375 -30.906 -8.578 1 92.62 61 LEU A O 1
ATOM 446 N N . SER A 1 62 ? 19 -32.344 -10.203 1 91.25 62 SER A N 1
ATOM 447 C CA . SER A 1 62 ? 18.828 -31.281 -11.18 1 91.25 62 SER A CA 1
ATOM 448 C C . SER A 1 62 ? 17.547 -30.5 -10.93 1 91.25 62 SER A C 1
ATOM 450 O O . SER A 1 62 ? 17.516 -29.281 -11.102 1 91.25 62 SER A O 1
ATOM 452 N N . TYR A 1 63 ? 16.516 -31.156 -10.492 1 86.19 63 TYR A N 1
ATOM 453 C CA . TYR A 1 63 ? 15.258 -30.484 -10.156 1 86.19 63 TYR A CA 1
ATOM 454 C C . TYR A 1 63 ? 15.445 -29.531 -8.992 1 86.19 63 TYR A C 1
ATOM 456 O O . TYR A 1 63 ? 15.07 -28.359 -9.07 1 86.19 63 TYR A O 1
ATOM 464 N N . VAL A 1 64 ? 16.031 -30.094 -7.93 1 89.62 64 VAL A N 1
ATOM 465 C CA . VAL A 1 64 ? 16.219 -29.312 -6.719 1 89.62 64 VAL A CA 1
ATOM 466 C C . VAL A 1 64 ? 17.109 -28.109 -7.008 1 89.62 64 VAL A C 1
ATOM 468 O O . VAL A 1 64 ? 16.797 -26.984 -6.617 1 89.62 64 VAL A O 1
ATOM 471 N N . SER A 1 65 ? 18.156 -28.391 -7.73 1 91.25 65 SER A N 1
ATOM 472 C CA . SER A 1 65 ? 19.078 -27.312 -8.047 1 91.25 65 SER A CA 1
ATOM 473 C C . SER A 1 65 ? 18.422 -26.25 -8.914 1 91.25 65 SER A C 1
ATOM 475 O O . SER A 1 65 ? 18.531 -25.047 -8.633 1 91.25 65 SER A O 1
ATOM 477 N N . ALA A 1 66 ? 17.719 -26.641 -9.891 1 87.06 66 ALA A N 1
ATOM 478 C CA . ALA A 1 66 ? 17.047 -25.703 -10.789 1 87.06 66 ALA A CA 1
ATOM 479 C C . ALA A 1 66 ? 15.969 -24.906 -10.055 1 87.06 66 ALA A C 1
ATOM 481 O O . ALA A 1 66 ? 15.867 -23.688 -10.211 1 87.06 66 ALA A O 1
ATOM 482 N N . ALA A 1 67 ? 15.188 -25.641 -9.25 1 84.69 67 ALA A N 1
ATOM 483 C CA . ALA A 1 67 ? 14.07 -25.016 -8.547 1 84.69 67 ALA A CA 1
ATOM 484 C C . ALA A 1 67 ? 14.57 -24 -7.527 1 84.69 67 ALA A C 1
ATOM 486 O O . ALA A 1 67 ? 14.016 -22.906 -7.402 1 84.69 67 ALA A O 1
ATOM 487 N N . ILE A 1 68 ? 15.625 -24.344 -6.859 1 88.62 68 ILE A N 1
ATOM 488 C CA . ILE A 1 68 ? 16.188 -23.438 -5.863 1 88.62 68 ILE A CA 1
ATOM 489 C C . ILE A 1 68 ? 16.797 -22.219 -6.555 1 88.62 68 ILE A C 1
ATOM 491 O O . ILE A 1 68 ? 16.609 -21.094 -6.102 1 88.62 68 ILE A O 1
ATOM 495 N N . LEU A 1 69 ? 17.484 -22.5 -7.621 1 88.56 69 LEU A N 1
ATOM 496 C CA . LEU A 1 69 ? 18.109 -21.406 -8.352 1 88.56 69 LEU A CA 1
ATOM 497 C C . LEU A 1 69 ? 17.062 -20.438 -8.898 1 88.56 69 LEU A C 1
ATOM 499 O O . LEU A 1 69 ? 17.234 -19.219 -8.844 1 88.56 69 LEU A O 1
ATOM 503 N N . PHE A 1 70 ? 15.984 -20.938 -9.32 1 86.38 70 PHE A N 1
ATOM 504 C CA . PHE A 1 70 ? 14.953 -20.094 -9.883 1 86.38 70 PHE A CA 1
ATOM 505 C C . PHE A 1 70 ? 14.172 -19.375 -8.781 1 86.38 70 PHE A C 1
ATOM 507 O O . PHE A 1 70 ? 13.719 -18.25 -8.969 1 86.38 70 PHE A O 1
ATOM 514 N N . GLU A 1 71 ? 14.008 -20.078 -7.672 1 85.94 71 GLU A N 1
ATOM 515 C CA . GLU A 1 71 ? 13.414 -19.391 -6.527 1 85.94 71 GLU A CA 1
ATOM 516 C C . GLU A 1 71 ? 14.273 -18.219 -6.086 1 85.94 71 GLU A C 1
ATOM 518 O O . GLU A 1 71 ? 13.758 -17.141 -5.785 1 85.94 71 GLU A O 1
ATOM 523 N N . ARG A 1 72 ? 15.562 -18.453 -6.066 1 88.44 72 ARG A N 1
ATOM 524 C CA . ARG A 1 72 ? 16.5 -17.391 -5.734 1 88.44 72 ARG A CA 1
ATOM 525 C C . ARG A 1 72 ? 16.422 -16.25 -6.75 1 88.44 72 ARG A C 1
ATOM 527 O O . ARG A 1 72 ? 16.469 -15.078 -6.383 1 88.44 72 ARG A O 1
ATOM 534 N N . LEU A 1 73 ? 16.312 -16.625 -7.93 1 87.06 73 LEU A N 1
ATOM 535 C CA . LEU A 1 73 ? 16.219 -15.633 -8.992 1 87.06 73 LEU A CA 1
ATOM 536 C C . LEU A 1 73 ? 14.922 -14.828 -8.859 1 87.06 73 LEU A C 1
ATOM 538 O O . LEU A 1 73 ? 14.93 -13.609 -9.062 1 87.06 73 LEU A O 1
ATOM 542 N N . GLY A 1 74 ? 13.836 -15.539 -8.578 1 88.69 74 GLY A N 1
ATOM 543 C CA . GLY A 1 74 ? 12.57 -14.852 -8.414 1 88.69 74 GLY A CA 1
ATOM 544 C C . GLY A 1 74 ? 12.578 -13.852 -7.273 1 88.69 74 GLY A C 1
ATOM 545 O O . GLY A 1 74 ? 12.125 -12.719 -7.43 1 88.69 74 GLY A O 1
ATOM 546 N N . GLN A 1 75 ? 13.109 -14.289 -6.164 1 90.5 75 GLN A N 1
ATOM 547 C CA . GLN A 1 75 ? 13.18 -13.406 -5.008 1 90.5 75 GLN A CA 1
ATOM 548 C C . GLN A 1 75 ? 14.156 -12.25 -5.254 1 90.5 75 GLN A C 1
ATOM 550 O O . GLN A 1 75 ? 13.922 -11.133 -4.805 1 90.5 75 GLN A O 1
ATOM 555 N N . ARG A 1 76 ? 15.203 -12.547 -5.906 1 90.12 76 ARG A N 1
ATOM 556 C CA . ARG A 1 76 ? 16.156 -11.492 -6.246 1 90.12 76 ARG A CA 1
ATOM 557 C C . ARG A 1 76 ? 15.539 -10.484 -7.203 1 90.12 76 ARG A C 1
ATOM 559 O O . ARG A 1 76 ? 15.773 -9.273 -7.074 1 90.12 76 ARG A O 1
ATOM 566 N N . ALA A 1 77 ? 14.82 -10.984 -8.133 1 89.44 77 ALA A N 1
ATOM 567 C CA . ALA A 1 77 ? 14.133 -10.086 -9.055 1 89.44 77 ALA A CA 1
ATOM 568 C C . ALA A 1 77 ? 13.148 -9.18 -8.312 1 89.44 77 ALA A C 1
ATOM 570 O O . ALA A 1 77 ? 13.031 -7.996 -8.617 1 89.44 77 ALA A O 1
ATOM 571 N N . HIS A 1 78 ? 12.422 -9.805 -7.406 1 92.44 78 HIS A N 1
ATOM 572 C CA . HIS A 1 78 ? 11.484 -9.047 -6.59 1 92.44 78 HIS A CA 1
ATOM 573 C C . HIS A 1 78 ? 12.195 -7.922 -5.84 1 92.44 78 HIS A C 1
ATOM 575 O O . HIS A 1 78 ? 11.742 -6.773 -5.855 1 92.44 78 HIS A O 1
ATOM 581 N N . ALA A 1 79 ? 13.305 -8.25 -5.195 1 93.62 79 ALA A N 1
ATOM 582 C CA . ALA A 1 79 ? 14.078 -7.281 -4.43 1 93.62 79 ALA A CA 1
ATOM 583 C C . ALA A 1 79 ? 14.672 -6.211 -5.34 1 93.62 79 ALA A C 1
ATOM 585 O O . ALA A 1 79 ? 14.641 -5.023 -5.012 1 93.62 79 ALA A O 1
ATOM 586 N N . GLU A 1 80 ? 15.195 -6.605 -6.438 1 92.25 80 GLU A N 1
ATOM 587 C CA . GLU A 1 80 ? 15.812 -5.672 -7.371 1 92.25 80 GLU A CA 1
ATOM 588 C C . GLU A 1 80 ? 14.781 -4.719 -7.969 1 92.25 80 GLU A C 1
ATOM 590 O O . GLU A 1 80 ? 15.07 -3.545 -8.195 1 92.25 80 GLU A O 1
ATOM 595 N N . LEU A 1 81 ? 13.602 -5.242 -8.25 1 92.56 81 LEU A N 1
ATOM 596 C CA . LEU A 1 81 ? 12.547 -4.395 -8.797 1 92.56 81 LEU A CA 1
ATOM 597 C C . LEU A 1 81 ? 12.109 -3.344 -7.777 1 92.56 81 LEU A C 1
ATOM 599 O O . LEU A 1 81 ? 11.922 -2.176 -8.125 1 92.56 81 LEU A O 1
ATOM 603 N N . ARG A 1 82 ? 11.922 -3.793 -6.613 1 94.12 82 ARG A N 1
ATOM 604 C CA . ARG A 1 82 ? 11.547 -2.854 -5.559 1 94.12 82 ARG A CA 1
ATOM 605 C C . ARG A 1 82 ? 12.641 -1.809 -5.352 1 94.12 82 ARG A C 1
ATOM 607 O O . ARG A 1 82 ? 12.344 -0.622 -5.191 1 94.12 82 ARG A O 1
ATOM 614 N N . SER A 1 83 ? 13.867 -2.305 -5.332 1 94.81 83 SER A N 1
ATOM 615 C CA . SER A 1 83 ? 14.992 -1.381 -5.199 1 94.81 83 SER A CA 1
ATOM 616 C C . SER A 1 83 ? 15.055 -0.413 -6.375 1 94.81 83 SER A C 1
ATOM 618 O O . SER A 1 83 ? 15.352 0.77 -6.195 1 94.81 83 SER A O 1
ATOM 620 N N . PHE A 1 84 ? 14.836 -0.907 -7.527 1 92.75 84 PHE A N 1
ATOM 621 C CA . PHE A 1 84 ? 14.859 -0.095 -8.734 1 92.75 84 PHE A CA 1
ATOM 622 C C . PHE A 1 84 ? 13.805 1.002 -8.68 1 92.75 84 PHE A C 1
ATOM 624 O O . PHE A 1 84 ? 14.102 2.172 -8.922 1 92.75 84 PHE A O 1
ATOM 631 N N . VAL A 1 85 ? 12.539 0.612 -8.383 1 94.69 85 VAL A N 1
ATOM 632 C CA . VAL A 1 85 ? 11.453 1.581 -8.297 1 94.69 85 VAL A CA 1
ATOM 633 C C . VAL A 1 85 ? 11.75 2.598 -7.199 1 94.69 85 VAL A C 1
ATOM 635 O O . VAL A 1 85 ? 11.555 3.801 -7.391 1 94.69 85 VAL A O 1
ATOM 638 N N . ALA A 1 86 ? 12.195 2.119 -6.051 1 95.88 86 ALA A N 1
ATOM 639 C CA . ALA A 1 86 ? 12.531 3.002 -4.938 1 95.88 86 ALA A CA 1
ATOM 640 C C . ALA A 1 86 ? 13.602 4.008 -5.336 1 95.88 86 ALA A C 1
ATOM 642 O O . ALA A 1 86 ? 13.516 5.191 -4.996 1 95.88 86 ALA A O 1
ATOM 643 N N . ARG A 1 87 ? 14.617 3.559 -6.023 1 93.88 87 ARG A N 1
ATOM 644 C CA . ARG A 1 87 ? 15.688 4.445 -6.461 1 93.88 87 ARG A CA 1
ATOM 645 C C . ARG A 1 87 ? 15.172 5.488 -7.445 1 93.88 87 ARG A C 1
ATOM 647 O O . ARG A 1 87 ? 15.617 6.637 -7.43 1 93.88 87 ARG A O 1
ATOM 654 N N . LYS A 1 88 ? 14.297 5.043 -8.289 1 94.12 88 LYS A N 1
ATOM 655 C CA . LYS A 1 88 ? 13.703 5.977 -9.234 1 94.12 88 LYS A CA 1
ATOM 656 C C . LYS A 1 88 ? 12.898 7.055 -8.516 1 94.12 88 LYS A C 1
ATOM 658 O O . LYS A 1 88 ? 12.914 8.219 -8.914 1 94.12 88 LYS A O 1
ATOM 663 N N . VAL A 1 89 ? 12.172 6.668 -7.508 1 95.06 89 VAL A N 1
ATOM 664 C CA . VAL A 1 89 ? 11.391 7.617 -6.723 1 95.06 89 VAL A CA 1
ATOM 665 C C . VAL A 1 89 ? 12.32 8.602 -6.016 1 95.06 89 VAL A C 1
ATOM 667 O O . VAL A 1 89 ? 12.062 9.805 -5.992 1 95.06 89 VAL A O 1
ATOM 670 N N . LEU A 1 90 ? 13.398 8.117 -5.469 1 94.44 90 LEU A N 1
ATOM 671 C CA . LEU A 1 90 ? 14.352 8.938 -4.723 1 94.44 90 LEU A CA 1
ATOM 672 C C . LEU A 1 90 ? 15.047 9.93 -5.645 1 94.44 90 LEU A C 1
ATOM 674 O O . LEU A 1 90 ? 15.422 11.023 -5.215 1 94.44 90 LEU A O 1
ATOM 678 N N . ALA A 1 91 ? 15.18 9.602 -6.871 1 92.31 91 ALA A N 1
ATOM 679 C CA . ALA A 1 91 ? 15.914 10.438 -7.816 1 92.31 91 ALA A CA 1
ATOM 680 C C . ALA A 1 91 ? 14.961 11.336 -8.602 1 92.31 91 ALA A C 1
ATOM 682 O O . ALA A 1 91 ? 15.398 12.289 -9.258 1 92.31 91 ALA A O 1
ATOM 683 N N . ALA A 1 92 ? 13.695 11.117 -8.5 1 93 92 ALA A N 1
ATOM 684 C CA . ALA A 1 92 ? 12.711 11.805 -9.328 1 93 92 ALA A CA 1
ATOM 685 C C . ALA A 1 92 ? 12.594 13.273 -8.938 1 93 92 ALA A C 1
ATOM 687 O O . ALA A 1 92 ? 12.789 13.633 -7.773 1 93 92 ALA A O 1
ATOM 688 N N . ASP A 1 93 ? 12.297 14.055 -9.992 1 91.88 93 ASP A N 1
ATOM 689 C CA . ASP A 1 93 ? 11.898 15.422 -9.695 1 91.88 93 ASP A CA 1
ATOM 690 C C . ASP A 1 93 ? 10.633 15.453 -8.836 1 91.88 93 ASP A C 1
ATOM 692 O O . ASP A 1 93 ? 9.695 14.688 -9.078 1 91.88 93 ASP A O 1
ATOM 696 N N . TYR A 1 94 ? 10.688 16.328 -7.91 1 91.62 94 TYR A N 1
ATOM 697 C CA . TYR A 1 94 ? 9.57 16.359 -6.973 1 91.62 94 TYR A CA 1
ATOM 698 C C . TYR A 1 94 ? 8.258 16.641 -7.695 1 91.62 94 TYR A C 1
ATOM 700 O O . TYR A 1 94 ? 7.219 16.078 -7.344 1 91.62 94 TYR A O 1
ATOM 708 N N . ARG A 1 95 ? 8.281 17.484 -8.656 1 87.75 95 ARG A N 1
ATOM 709 C CA . ARG A 1 95 ? 7.07 17.812 -9.406 1 87.75 95 ARG A CA 1
ATOM 710 C C . ARG A 1 95 ? 6.492 16.578 -10.086 1 87.75 95 ARG A C 1
ATOM 712 O O . ARG A 1 95 ? 5.277 16.375 -10.086 1 87.75 95 ARG A O 1
ATOM 719 N N . ASN A 1 96 ? 7.324 15.812 -10.688 1 90.81 96 ASN A N 1
ATOM 720 C CA . ASN A 1 96 ? 6.891 14.586 -11.344 1 90.81 96 ASN A CA 1
ATOM 721 C C . ASN A 1 96 ? 6.332 13.578 -10.336 1 90.81 96 ASN A C 1
ATOM 723 O O . ASN A 1 96 ? 5.367 12.875 -10.633 1 90.81 96 ASN A O 1
ATOM 727 N N . LEU A 1 97 ? 6.945 13.547 -9.203 1 91.75 97 LEU A N 1
ATOM 728 C CA . LEU A 1 97 ? 6.473 12.656 -8.148 1 91.75 97 LEU A CA 1
ATOM 729 C C . LEU A 1 97 ? 5.07 13.047 -7.699 1 91.75 97 LEU A C 1
ATOM 731 O O . LEU A 1 97 ? 4.23 12.172 -7.449 1 91.75 97 LEU A O 1
ATOM 735 N N . GLU A 1 98 ? 4.859 14.344 -7.578 1 88.56 98 GLU A N 1
ATOM 736 C CA . GLU A 1 98 ? 3.543 14.836 -7.172 1 88.56 98 GLU A CA 1
ATOM 737 C C . GLU A 1 98 ? 2.484 14.508 -8.219 1 88.56 98 GLU A C 1
ATOM 739 O O . GLU A 1 98 ? 1.334 14.219 -7.879 1 88.56 98 GLU A O 1
ATOM 744 N N . THR A 1 99 ? 2.844 14.5 -9.461 1 87.44 99 THR A N 1
ATOM 745 C CA . THR A 1 99 ? 1.914 14.227 -10.547 1 87.44 99 THR A CA 1
ATOM 746 C C . THR A 1 99 ? 1.55 12.742 -10.586 1 87.44 99 THR A C 1
ATOM 748 O O . THR A 1 99 ? 0.393 12.391 -10.82 1 87.44 99 THR A O 1
ATOM 751 N N . VAL A 1 100 ? 2.506 11.898 -10.43 1 91.12 100 VAL A N 1
ATOM 752 C CA . VAL A 1 100 ? 2.258 10.461 -10.445 1 91.12 100 VAL A CA 1
ATOM 753 C C . VAL A 1 100 ? 1.404 10.078 -9.234 1 91.12 100 VAL A C 1
ATOM 755 O O . VAL A 1 100 ? 0.428 9.336 -9.367 1 91.12 100 VAL A O 1
ATOM 758 N N . GLY A 1 101 ? 1.76 10.57 -8.102 1 90.88 101 GLY A N 1
ATOM 759 C CA . GLY A 1 101 ? 0.982 10.32 -6.898 1 90.88 101 GLY A CA 1
ATOM 760 C C . GLY A 1 101 ? 1.529 9.188 -6.059 1 90.88 101 GLY A C 1
ATOM 761 O O . GLY A 1 101 ? 2.078 8.219 -6.594 1 90.88 101 GLY A O 1
ATOM 762 N N . ALA A 1 102 ? 1.312 9.203 -4.785 1 92.25 102 ALA A N 1
ATOM 763 C CA . ALA A 1 102 ? 1.836 8.242 -3.82 1 92.25 102 ALA A CA 1
ATOM 764 C C . ALA A 1 102 ? 1.172 6.875 -3.992 1 92.25 102 ALA A C 1
ATOM 766 O O . ALA A 1 102 ? 1.826 5.84 -3.857 1 92.25 102 ALA A O 1
ATOM 767 N N . ALA A 1 103 ? -0.121 6.836 -4.316 1 91.62 103 ALA A N 1
ATOM 768 C CA . ALA A 1 103 ? -0.877 5.59 -4.414 1 91.62 103 ALA A CA 1
ATOM 769 C C . ALA A 1 103 ? -0.357 4.723 -5.559 1 91.62 103 ALA A C 1
ATOM 771 O O . ALA A 1 103 ? -0.185 3.512 -5.398 1 91.62 103 ALA A O 1
ATOM 772 N N . ARG A 1 104 ? -0.103 5.344 -6.703 1 93.19 104 ARG A N 1
ATOM 773 C CA . ARG A 1 104 ? 0.403 4.609 -7.859 1 93.19 104 ARG A CA 1
ATOM 774 C C . ARG A 1 104 ? 1.789 4.039 -7.578 1 93.19 104 ARG A C 1
ATOM 776 O O . ARG A 1 104 ? 2.098 2.92 -7.992 1 93.19 104 ARG A O 1
ATOM 783 N N . ILE A 1 105 ? 2.584 4.836 -6.918 1 94.94 105 ILE A N 1
ATOM 784 C CA . ILE A 1 105 ? 3.926 4.383 -6.562 1 94.94 105 ILE A CA 1
ATOM 785 C C . ILE A 1 105 ? 3.834 3.191 -5.613 1 94.94 105 ILE A C 1
ATOM 787 O O . ILE A 1 105 ? 4.57 2.215 -5.762 1 94.94 105 ILE A O 1
ATOM 791 N N . GLN A 1 106 ? 2.932 3.283 -4.68 1 93.06 106 GLN A N 1
ATOM 792 C CA . GLN A 1 106 ? 2.764 2.188 -3.73 1 93.06 106 GLN A CA 1
ATOM 793 C C . GLN A 1 106 ? 2.258 0.927 -4.426 1 93.06 106 GLN A C 1
ATOM 795 O O . GLN A 1 106 ? 2.674 -0.183 -4.086 1 93.06 106 GLN A O 1
ATOM 800 N N . SER A 1 107 ? 1.336 1.098 -5.348 1 93.19 107 SER A N 1
ATOM 801 C CA . SER A 1 107 ? 0.852 -0.046 -6.113 1 93.19 107 SER A CA 1
ATOM 802 C C . SER A 1 107 ? 1.984 -0.71 -6.891 1 93.19 107 SER A C 1
ATOM 804 O O . SER A 1 107 ? 2.045 -1.938 -6.98 1 93.19 107 SER A O 1
ATOM 806 N N . ALA A 1 108 ? 2.865 0.1 -7.469 1 94.19 108 ALA A N 1
ATOM 807 C CA . ALA A 1 108 ? 4.016 -0.42 -8.203 1 94.19 108 ALA A CA 1
ATOM 808 C C . ALA A 1 108 ? 4.938 -1.218 -7.281 1 94.19 108 ALA A C 1
ATOM 810 O O . ALA A 1 108 ? 5.367 -2.32 -7.629 1 94.19 108 ALA A O 1
ATOM 811 N N . LEU A 1 109 ? 5.188 -0.658 -6.062 1 93.75 109 LEU A N 1
ATOM 812 C CA . LEU A 1 109 ? 6.125 -1.253 -5.117 1 93.75 109 LEU A CA 1
ATOM 813 C C . LEU A 1 109 ? 5.535 -2.508 -4.48 1 93.75 109 LEU A C 1
ATOM 815 O O . LEU A 1 109 ? 6.27 -3.35 -3.961 1 93.75 109 LEU A O 1
ATOM 819 N N . ALA A 1 110 ? 4.227 -2.617 -4.504 1 91.69 110 ALA A N 1
ATOM 820 C CA . ALA A 1 110 ? 3.566 -3.732 -3.83 1 91.69 110 ALA A CA 1
ATOM 821 C C . ALA A 1 110 ? 3.086 -4.773 -4.836 1 91.69 110 ALA A C 1
ATOM 823 O O . ALA A 1 110 ? 3.848 -5.66 -5.234 1 91.69 110 ALA A O 1
ATOM 824 N N . GLU A 1 111 ? 2.031 -4.539 -5.477 1 88.44 111 GLU A N 1
ATOM 825 C CA . GLU A 1 111 ? 1.329 -5.551 -6.262 1 88.44 111 GLU A CA 1
ATOM 826 C C . GLU A 1 111 ? 2.031 -5.801 -7.594 1 88.44 111 GLU A C 1
ATOM 828 O O . GLU A 1 111 ? 2.215 -6.953 -7.996 1 88.44 111 GLU A O 1
ATOM 833 N N . HIS A 1 112 ? 2.363 -4.758 -8.328 1 91.31 112 HIS A N 1
ATOM 834 C CA . HIS A 1 112 ? 2.945 -4.941 -9.648 1 91.31 112 HIS A CA 1
ATOM 835 C C . HIS A 1 112 ? 4.301 -5.637 -9.57 1 91.31 112 HIS A C 1
ATOM 837 O O . HIS A 1 112 ? 4.602 -6.52 -10.375 1 91.31 112 HIS A O 1
ATOM 843 N N . CYS A 1 113 ? 5.125 -5.25 -8.578 1 91.56 113 CYS A N 1
ATOM 844 C CA . CYS A 1 113 ? 6.414 -5.906 -8.391 1 91.56 113 CYS A CA 1
ATOM 845 C C . CYS A 1 113 ? 6.234 -7.383 -8.062 1 91.56 113 CYS A C 1
ATOM 847 O O . CYS A 1 113 ? 7.004 -8.227 -8.523 1 91.56 113 CYS A O 1
ATOM 849 N N . THR A 1 114 ? 5.215 -7.684 -7.328 1 88.12 114 THR A N 1
ATOM 850 C CA . THR A 1 114 ? 4.949 -9.07 -6.953 1 88.12 114 THR A CA 1
ATOM 851 C C . THR A 1 114 ? 4.586 -9.898 -8.18 1 88.12 114 THR A C 1
ATOM 853 O O . THR A 1 114 ? 5.09 -11.016 -8.359 1 88.12 114 THR A O 1
ATOM 856 N N . HIS A 1 115 ? 3.754 -9.383 -9.039 1 89.19 115 HIS A N 1
ATOM 857 C CA . HIS A 1 115 ? 3.344 -10.109 -10.234 1 89.19 115 HIS A CA 1
ATOM 858 C C . HIS A 1 115 ? 4.523 -10.336 -11.18 1 89.19 115 HIS A C 1
ATOM 860 O O . HIS A 1 115 ? 4.66 -11.422 -11.758 1 89.19 115 HIS A O 1
ATOM 866 N N . VAL A 1 116 ? 5.375 -9.344 -11.312 1 89.44 116 VAL A N 1
ATOM 867 C CA . VAL A 1 116 ? 6.531 -9.477 -12.195 1 89.44 116 VAL A CA 1
ATOM 868 C C . VAL A 1 116 ? 7.496 -10.516 -11.617 1 89.44 116 VAL A C 1
ATOM 870 O O . VAL A 1 116 ? 8.047 -11.336 -12.359 1 89.44 116 VAL A O 1
ATOM 873 N N . ALA A 1 117 ? 7.676 -10.453 -10.32 1 86.62 117 ALA A N 1
ATOM 874 C CA . ALA A 1 117 ? 8.57 -11.406 -9.672 1 86.62 117 ALA A CA 1
ATOM 875 C C . ALA A 1 117 ? 8.062 -12.836 -9.82 1 86.62 117 ALA A C 1
ATOM 877 O O . ALA A 1 117 ? 8.859 -13.773 -9.953 1 86.62 117 ALA A O 1
ATOM 878 N N . GLU A 1 118 ? 6.797 -13.039 -9.789 1 83.44 118 GLU A N 1
ATOM 879 C CA . GLU A 1 118 ? 6.195 -14.359 -9.914 1 83.44 118 GLU A CA 1
ATOM 880 C C . GLU A 1 118 ? 6.484 -14.977 -11.281 1 83.44 118 GLU A C 1
ATOM 882 O O . GLU A 1 118 ? 6.508 -16.203 -11.422 1 83.44 118 GLU A O 1
ATOM 887 N N . PHE A 1 119 ? 6.734 -14.133 -12.219 1 83.19 119 PHE A N 1
ATOM 888 C CA . PHE A 1 119 ? 7.109 -14.633 -13.539 1 83.19 119 PHE A CA 1
ATOM 889 C C . PHE A 1 119 ? 8.43 -15.391 -13.477 1 83.19 119 PHE A C 1
ATOM 891 O O . PHE A 1 119 ? 8.594 -16.422 -14.117 1 83.19 119 PHE A O 1
ATOM 898 N N . PHE A 1 120 ? 9.305 -14.883 -12.773 1 78.44 120 PHE A N 1
ATOM 899 C CA . PHE A 1 120 ? 10.625 -15.492 -12.695 1 78.44 120 PHE A CA 1
ATOM 900 C C . PHE A 1 120 ? 10.578 -16.812 -11.93 1 78.44 120 PHE A C 1
ATOM 902 O O . PHE A 1 120 ? 11.414 -17.688 -12.133 1 78.44 120 PHE A O 1
ATOM 909 N N . VAL A 1 121 ? 9.539 -16.891 -11.133 1 75.75 121 VAL A N 1
ATOM 910 C CA . VAL A 1 121 ? 9.367 -18.141 -10.422 1 75.75 121 VAL A CA 1
ATOM 911 C C . VAL A 1 121 ? 8.742 -19.188 -11.352 1 75.75 121 VAL A C 1
ATOM 913 O O . VAL A 1 121 ? 9.055 -20.375 -11.258 1 75.75 121 VAL A O 1
ATOM 916 N N . SER A 1 122 ? 7.914 -18.719 -12.25 1 80.06 122 SER A N 1
ATOM 917 C CA . SER A 1 122 ? 7.227 -19.641 -13.148 1 80.06 122 SER A CA 1
ATOM 918 C C . SER A 1 122 ? 8.055 -19.906 -14.398 1 80.06 122 SER A C 1
ATOM 920 O O . SER A 1 122 ? 7.793 -20.859 -15.133 1 80.06 122 SER A O 1
ATOM 922 N N . PHE A 1 123 ? 9.086 -19.125 -14.641 1 79.06 123 PHE A N 1
ATOM 923 C CA . PHE A 1 123 ? 9.844 -19.203 -15.891 1 79.06 123 PHE A CA 1
ATOM 924 C C . PHE A 1 123 ? 10.508 -20.562 -16.031 1 79.06 123 PHE A C 1
ATOM 926 O O . PHE A 1 123 ? 10.453 -21.172 -17.109 1 79.06 123 PHE A O 1
ATOM 933 N N . PRO A 1 124 ? 11.086 -21.078 -14.992 1 76.56 124 PRO A N 1
ATOM 934 C CA . PRO A 1 124 ? 11.695 -22.406 -15.141 1 76.56 124 PRO A CA 1
ATOM 935 C C . PRO A 1 124 ? 10.68 -23.484 -15.508 1 76.56 124 PRO A C 1
ATOM 937 O O . PRO A 1 124 ? 11.008 -24.422 -16.234 1 76.56 124 PRO A O 1
ATOM 940 N N . ILE A 1 125 ? 9.516 -23.359 -14.945 1 80.69 125 ILE A N 1
ATOM 941 C CA . ILE A 1 125 ? 8.461 -24.312 -15.266 1 80.69 125 ILE A CA 1
ATOM 942 C C . ILE A 1 125 ? 8.117 -24.219 -16.75 1 80.69 125 ILE A C 1
ATOM 944 O O . ILE A 1 125 ? 7.984 -25.234 -17.422 1 80.69 125 ILE A O 1
ATOM 948 N N . ILE A 1 126 ? 8.062 -23.016 -17.219 1 83.56 126 ILE A N 1
ATOM 949 C CA . ILE A 1 126 ? 7.758 -22.797 -18.641 1 83.56 126 ILE A CA 1
ATOM 950 C C . ILE A 1 126 ? 8.891 -23.359 -19.5 1 83.56 126 ILE A C 1
ATOM 952 O O . ILE A 1 126 ? 8.641 -24.109 -20.438 1 83.56 126 ILE A O 1
ATOM 956 N N . LEU A 1 127 ? 10.062 -23.094 -19.109 1 82.62 127 LEU A N 1
ATOM 957 C CA . LEU A 1 127 ? 11.219 -23.5 -19.891 1 82.62 127 LEU A CA 1
ATOM 958 C C . LEU A 1 127 ? 11.383 -25.016 -19.859 1 82.62 127 LEU A C 1
ATOM 960 O O . LEU A 1 127 ? 11.578 -25.656 -20.906 1 82.62 127 LEU A O 1
ATOM 964 N N . MET A 1 128 ? 11.336 -25.562 -18.703 1 84.06 128 MET A N 1
ATOM 965 C CA . MET A 1 128 ? 11.492 -27 -18.547 1 84.06 128 MET A CA 1
ATOM 966 C C . MET A 1 128 ? 10.453 -27.75 -19.359 1 84.06 128 MET A C 1
ATOM 968 O O . MET A 1 128 ? 10.789 -28.672 -20.094 1 84.06 128 MET A O 1
ATOM 972 N N . ASN A 1 129 ? 9.234 -27.328 -19.203 1 83.81 129 ASN A N 1
ATOM 973 C CA . ASN A 1 129 ? 8.156 -28.016 -19.891 1 83.81 129 ASN A CA 1
ATOM 974 C C . ASN A 1 129 ? 8.211 -27.781 -21.406 1 83.81 129 ASN A C 1
ATOM 976 O O . ASN A 1 129 ? 7.848 -28.656 -22.188 1 83.81 129 ASN A O 1
ATOM 980 N N . ALA A 1 130 ? 8.711 -26.656 -21.797 1 85 130 ALA A N 1
ATOM 981 C CA . ALA A 1 130 ? 8.922 -26.406 -23.219 1 85 130 ALA A CA 1
ATOM 982 C C . ALA A 1 130 ? 9.961 -27.344 -23.797 1 85 130 ALA A C 1
ATOM 984 O O . ALA A 1 130 ? 9.789 -27.875 -24.891 1 85 130 ALA A O 1
ATOM 985 N N . VAL A 1 131 ? 10.984 -27.562 -23.062 1 84 131 VAL A N 1
ATOM 986 C CA . VAL A 1 131 ? 12.055 -28.453 -23.5 1 84 131 VAL A CA 1
ATOM 987 C C . VAL A 1 131 ? 11.539 -29.891 -23.578 1 84 131 VAL A C 1
ATOM 989 O O . VAL A 1 131 ? 11.828 -30.609 -24.531 1 84 131 VAL A O 1
ATOM 992 N N . ILE A 1 132 ? 10.805 -30.25 -22.562 1 83.5 132 ILE A N 1
ATOM 993 C CA . ILE A 1 132 ? 10.25 -31.594 -22.516 1 83.5 132 ILE A CA 1
ATOM 994 C C . ILE A 1 132 ? 9.32 -31.812 -23.719 1 83.5 132 ILE A C 1
ATOM 996 O O . ILE A 1 132 ? 9.43 -32.812 -24.438 1 83.5 132 ILE A O 1
ATOM 1000 N N . VAL A 1 133 ? 8.43 -30.844 -23.953 1 84 133 VAL A N 1
ATOM 1001 C CA . VAL A 1 133 ? 7.477 -30.938 -25.062 1 84 133 VAL A CA 1
ATOM 1002 C C . VAL A 1 133 ? 8.227 -30.953 -26.391 1 84 133 VAL A C 1
ATOM 1004 O O . VAL A 1 133 ? 7.91 -31.75 -27.281 1 84 133 VAL A O 1
ATOM 1007 N N . ALA A 1 134 ? 9.203 -30.141 -26.516 1 84.19 134 ALA A N 1
ATOM 1008 C CA . ALA A 1 134 ? 10.016 -30.109 -27.734 1 84.19 134 ALA A CA 1
ATOM 1009 C C . ALA A 1 134 ? 10.734 -31.438 -27.953 1 84.19 134 ALA A C 1
ATOM 1011 O O . ALA A 1 134 ? 10.789 -31.953 -29.078 1 84.19 134 ALA A O 1
ATOM 1012 N N . GLY A 1 135 ? 11.328 -31.953 -26.922 1 80.5 135 GLY A N 1
ATOM 1013 C CA . GLY A 1 135 ? 11.992 -33.25 -27 1 80.5 135 GLY A CA 1
ATOM 1014 C C . GLY A 1 135 ? 11.055 -34.375 -27.406 1 80.5 135 GLY A C 1
ATOM 1015 O O . GLY A 1 135 ? 11.406 -35.219 -28.234 1 80.5 135 GLY A O 1
ATOM 1016 N N . CYS A 1 136 ? 9.867 -34.406 -26.781 1 80.5 136 CYS A N 1
ATOM 1017 C CA . CYS A 1 136 ? 8.875 -35.406 -27.125 1 80.5 136 CYS A CA 1
ATOM 1018 C C . CYS A 1 136 ? 8.461 -35.281 -28.594 1 80.5 136 CYS A C 1
ATOM 1020 O O . CYS A 1 136 ? 8.312 -36.281 -29.281 1 80.5 136 CYS A O 1
ATOM 1022 N N . LEU A 1 137 ? 8.305 -34.062 -29.062 1 81.31 137 LEU A N 1
ATOM 1023 C CA . LEU A 1 137 ? 7.922 -33.812 -30.438 1 81.31 137 LEU A CA 1
ATOM 1024 C C . LEU A 1 137 ? 9.031 -34.25 -31.391 1 81.31 137 LEU A C 1
ATOM 1026 O O . LEU A 1 137 ? 8.758 -34.812 -32.438 1 81.31 137 LEU A O 1
ATOM 1030 N N . LEU A 1 138 ? 10.25 -34.031 -31.047 1 79 138 LEU A N 1
ATOM 1031 C CA . LEU A 1 138 ? 11.383 -34.438 -31.875 1 79 138 LEU A CA 1
ATOM 1032 C C . LEU A 1 138 ? 11.492 -35.938 -31.938 1 79 138 LEU A C 1
ATOM 1034 O O . LEU A 1 138 ? 11.805 -36.5 -33 1 79 138 LEU A O 1
ATOM 1038 N N . TYR A 1 139 ? 11.266 -36.531 -30.812 1 75.75 139 TYR A N 1
ATOM 1039 C CA . TYR A 1 139 ? 11.273 -38 -30.781 1 75.75 139 TYR A CA 1
ATOM 1040 C C . TYR A 1 139 ? 10.188 -38.562 -31.688 1 75.75 139 TYR A C 1
ATOM 1042 O O . TYR A 1 139 ? 10.422 -39.531 -32.406 1 75.75 139 TYR A O 1
ATOM 1050 N N . MET A 1 140 ? 9.117 -37.969 -31.641 1 77.31 140 MET A N 1
ATOM 1051 C CA . MET A 1 140 ? 8.008 -38.438 -32.469 1 77.31 140 MET A CA 1
ATOM 1052 C C . MET A 1 140 ? 8.305 -38.219 -33.938 1 77.31 140 MET A C 1
ATOM 1054 O O . MET A 1 140 ? 7.949 -39.031 -34.781 1 77.31 140 MET A O 1
ATOM 1058 N N . ALA A 1 141 ? 8.93 -37.125 -34.219 1 77.75 141 ALA A N 1
ATOM 1059 C CA . ALA A 1 141 ? 9.328 -36.844 -35.594 1 77.75 141 ALA A CA 1
ATOM 1060 C C . ALA A 1 141 ? 10.305 -37.875 -36.125 1 77.75 141 ALA A C 1
ATOM 1062 O O . ALA A 1 141 ? 10.266 -38.25 -37.281 1 77.75 141 ALA A O 1
ATOM 1063 N N . TRP A 1 142 ? 11.086 -38.281 -35.25 1 77.06 142 TRP A N 1
ATOM 1064 C CA . TRP A 1 142 ? 12.07 -39.281 -35.625 1 77.06 142 TRP A CA 1
ATOM 1065 C C . TRP A 1 142 ? 11.398 -40.625 -35.938 1 77.06 142 TRP A C 1
ATOM 1067 O O . TRP A 1 142 ? 11.859 -41.375 -36.781 1 77.06 142 TRP A O 1
ATOM 1077 N N . LEU A 1 143 ? 10.289 -40.844 -35.281 1 74.94 143 LEU A N 1
ATOM 1078 C CA . LEU A 1 143 ? 9.57 -42.094 -35.5 1 74.94 143 LEU A CA 1
ATOM 1079 C C . LEU A 1 143 ? 8.75 -42.031 -36.781 1 74.94 143 LEU A C 1
ATOM 1081 O O . LEU A 1 143 ? 8.703 -43 -37.562 1 74.94 143 LEU A O 1
ATOM 1085 N N . SER A 1 144 ? 8.039 -41 -37.062 1 80.31 144 SER A N 1
ATOM 1086 C CA . SER A 1 144 ? 7.223 -40.844 -38.25 1 80.31 144 SER A CA 1
ATOM 1087 C C . SER A 1 144 ? 7.047 -39.375 -38.625 1 80.31 144 SER A C 1
ATOM 1089 O O . SER A 1 144 ? 6.645 -38.562 -37.781 1 80.31 144 SER A O 1
ATOM 1091 N N . TRP A 1 145 ? 7.309 -39.094 -39.812 1 80.75 145 TRP A N 1
ATOM 1092 C CA . TRP A 1 145 ? 7.184 -37.719 -40.281 1 80.75 145 TRP A CA 1
ATOM 1093 C C . TRP A 1 145 ? 5.719 -37.312 -40.375 1 80.75 145 TRP A C 1
ATOM 1095 O O . TRP A 1 145 ? 5.383 -36.125 -40.25 1 80.75 145 TRP A O 1
ATOM 1105 N N . GLN A 1 146 ? 4.852 -38.25 -40.656 1 81.5 146 GLN A N 1
ATOM 1106 C CA . GLN A 1 146 ? 3.424 -37.938 -40.719 1 81.5 146 GLN A CA 1
ATOM 1107 C C . GLN A 1 146 ? 2.885 -37.469 -39.375 1 81.5 146 GLN A C 1
ATOM 1109 O O . GLN A 1 146 ? 2.098 -36.531 -39.312 1 81.5 146 GLN A O 1
ATOM 1114 N N . VAL A 1 147 ? 3.355 -38.125 -38.406 1 82.62 147 VAL A N 1
ATOM 1115 C CA . VAL A 1 147 ? 2.926 -37.75 -37.062 1 82.62 147 VAL A CA 1
ATOM 1116 C C . VAL A 1 147 ? 3.475 -36.375 -36.719 1 82.62 147 VAL A C 1
ATOM 1118 O O . VAL A 1 147 ? 2.809 -35.594 -36.031 1 82.62 147 VAL A O 1
ATOM 1121 N N . PHE A 1 148 ? 4.625 -36.031 -37.188 1 82.31 148 PHE A N 1
ATOM 1122 C CA . PHE A 1 148 ? 5.238 -34.719 -36.938 1 82.31 148 PHE A CA 1
ATOM 1123 C C . PHE A 1 148 ? 4.426 -33.625 -37.594 1 82.31 148 PHE A C 1
ATOM 1125 O O . PHE A 1 148 ? 4.227 -32.562 -37 1 82.31 148 PHE A O 1
ATOM 1132 N N . LEU A 1 149 ? 4.039 -33.812 -38.812 1 87 149 LEU A N 1
ATOM 1133 C CA . LEU A 1 149 ? 3.234 -32.812 -39.531 1 87 149 LEU A CA 1
ATOM 1134 C C . LEU A 1 149 ? 1.912 -32.562 -38.781 1 87 149 LEU A C 1
ATOM 1136 O O . LEU A 1 149 ? 1.441 -31.438 -38.719 1 87 149 LEU A O 1
ATOM 1140 N N . LEU A 1 150 ? 1.37 -33.625 -38.312 1 87.12 150 LEU A N 1
ATOM 1141 C CA . LEU A 1 150 ? 0.127 -33.469 -37.562 1 87.12 150 LEU A CA 1
ATOM 1142 C C . LEU A 1 150 ? 0.352 -32.719 -36.25 1 87.12 150 LEU A C 1
ATOM 1144 O O . LEU A 1 150 ? -0.498 -31.922 -35.844 1 87.12 150 LEU A O 1
ATOM 1148 N N . ALA A 1 151 ? 1.465 -32.969 -35.688 1 84.44 151 ALA A N 1
ATOM 1149 C CA . ALA A 1 151 ? 1.813 -32.25 -34.469 1 84.44 151 ALA A CA 1
ATOM 1150 C C . ALA A 1 151 ? 1.935 -30.766 -34.719 1 84.44 151 ALA A C 1
ATOM 1152 O O . ALA A 1 151 ? 1.469 -29.953 -33.906 1 84.44 151 ALA A O 1
ATOM 1153 N N . ILE A 1 152 ? 2.52 -30.359 -35.75 1 85 152 ILE A N 1
ATOM 1154 C CA . ILE A 1 152 ? 2.699 -28.953 -36.094 1 85 152 ILE A CA 1
ATOM 1155 C C . ILE A 1 152 ? 1.338 -28.297 -36.312 1 85 152 ILE A C 1
ATOM 1157 O O . ILE A 1 152 ? 1.118 -27.156 -35.906 1 85 152 ILE A O 1
ATOM 1161 N N . LEU A 1 153 ? 0.529 -29.047 -36.969 1 88.81 153 LEU A N 1
ATOM 1162 C CA . LEU A 1 153 ? -0.812 -28.531 -37.219 1 88.81 153 LEU A CA 1
ATOM 1163 C C . LEU A 1 153 ? -1.556 -28.297 -35.906 1 88.81 153 LEU A C 1
ATOM 1165 O O . LEU A 1 153 ? -2.203 -27.25 -35.75 1 88.81 153 LEU A O 1
ATOM 1169 N N . VAL A 1 154 ? -1.471 -29.234 -35.031 1 87.06 154 VAL A N 1
ATOM 1170 C CA . VAL A 1 154 ? -2.154 -29.125 -33.75 1 87.06 154 VAL A CA 1
ATOM 1171 C C . VAL A 1 154 ? -1.573 -27.969 -32.938 1 87.06 154 VAL A C 1
ATOM 1173 O O . VAL A 1 154 ? -2.314 -27.203 -32.312 1 87.06 154 VAL A O 1
ATOM 1176 N N . VAL A 1 155 ? -0.275 -27.844 -32.938 1 83.56 155 VAL A N 1
ATOM 1177 C CA . VAL A 1 155 ? 0.388 -26.734 -32.25 1 83.56 155 VAL A CA 1
ATOM 1178 C C . VAL A 1 155 ? -0.034 -25.406 -32.875 1 83.56 155 VAL A C 1
ATOM 1180 O O . VAL A 1 155 ? -0.271 -24.438 -32.156 1 83.56 155 VAL A O 1
ATOM 1183 N N . GLY A 1 156 ? -0.068 -25.344 -34.156 1 86 156 GLY A N 1
ATOM 1184 C CA . GLY A 1 156 ? -0.514 -24.141 -34.844 1 86 156 GLY A CA 1
ATOM 1185 C C . GLY A 1 156 ? -1.921 -23.719 -34.469 1 86 156 GLY A C 1
ATOM 1186 O O . GLY A 1 156 ? -2.172 -22.547 -34.188 1 86 156 GLY A O 1
ATOM 1187 N N . LEU A 1 157 ? -2.807 -24.75 -34.406 1 91.25 157 LEU A N 1
ATOM 1188 C CA . LEU A 1 157 ? -4.188 -24.469 -34.031 1 91.25 157 LEU A CA 1
ATOM 1189 C C . LEU A 1 157 ? -4.273 -24 -32.594 1 91.25 157 LEU A C 1
ATOM 1191 O O . LEU A 1 157 ? -5.09 -23.141 -32.25 1 91.25 157 LEU A O 1
ATOM 1195 N N . GLY A 1 158 ? -3.477 -24.625 -31.797 1 87.31 158 GLY A N 1
ATOM 1196 C CA . GLY A 1 158 ? -3.412 -24.188 -30.422 1 87.31 158 GLY A CA 1
ATOM 1197 C C . GLY A 1 158 ? -2.918 -22.766 -30.266 1 87.31 158 GLY A C 1
ATOM 1198 O O . GLY A 1 158 ? -3.479 -21.984 -29.484 1 87.31 158 GLY A O 1
ATOM 1199 N N . CYS A 1 159 ? -1.935 -22.375 -31.016 1 86.38 159 CYS A N 1
ATOM 1200 C CA . CYS A 1 159 ? -1.358 -21.047 -30.953 1 86.38 159 CYS A CA 1
ATOM 1201 C C . CYS A 1 159 ? -2.361 -20 -31.438 1 86.38 159 CYS A C 1
ATOM 1203 O O . CYS A 1 159 ? -2.447 -18.906 -30.859 1 86.38 159 CYS A O 1
ATOM 1205 N N . VAL A 1 160 ? -3.078 -20.344 -32.469 1 89.88 160 VAL A N 1
ATOM 1206 C CA . VAL A 1 160 ? -4.086 -19.422 -33 1 89.88 160 VAL A CA 1
ATOM 1207 C C . VAL A 1 160 ? -5.184 -19.219 -31.953 1 89.88 160 VAL A C 1
ATOM 1209 O O . VAL A 1 160 ? -5.613 -18.094 -31.719 1 89.88 160 VAL A O 1
ATOM 1212 N N . GLY A 1 161 ? -5.621 -20.312 -31.359 1 88.88 161 GLY A N 1
ATOM 1213 C CA . GLY A 1 161 ? -6.613 -20.219 -30.297 1 88.88 161 GLY A CA 1
ATOM 1214 C C . GLY A 1 161 ? -6.148 -19.375 -29.125 1 88.88 161 GLY A C 1
ATOM 1215 O O . GLY A 1 161 ? -6.902 -18.547 -28.625 1 88.88 161 GLY A O 1
ATOM 1216 N N . TYR A 1 162 ? -4.977 -19.516 -28.734 1 85.81 162 TYR A N 1
ATOM 1217 C CA . TYR A 1 162 ? -4.414 -18.766 -27.625 1 85.81 162 TYR A CA 1
ATOM 1218 C C . TYR A 1 162 ? -4.285 -17.281 -27.984 1 85.81 162 TYR A C 1
ATOM 1220 O O . TYR A 1 162 ? -4.543 -16.422 -27.141 1 85.81 162 TYR A O 1
ATOM 1228 N N . HIS A 1 163 ? -3.867 -17.031 -29.25 1 86.75 163 HIS A N 1
ATOM 1229 C CA . HIS A 1 163 ? -3.682 -15.641 -29.688 1 86.75 163 HIS A CA 1
ATOM 1230 C C . HIS A 1 163 ? -5.004 -14.883 -29.672 1 86.75 163 HIS A C 1
ATOM 1232 O O . HIS A 1 163 ? -5.047 -13.719 -29.266 1 86.75 163 HIS A O 1
ATOM 1238 N N . LEU A 1 164 ? -5.996 -15.5 -30.094 1 91.06 164 LEU A N 1
ATOM 1239 C CA . LEU A 1 164 ? -7.309 -14.867 -30.094 1 91.06 164 LEU A CA 1
ATOM 1240 C C . LEU A 1 164 ? -7.789 -14.594 -28.672 1 91.06 164 LEU A C 1
ATOM 1242 O O . LEU A 1 164 ? -8.359 -13.539 -28.406 1 91.06 164 LEU A O 1
ATOM 1246 N N . ALA A 1 165 ? -7.543 -15.531 -27.797 1 90.25 165 ALA A N 1
ATOM 1247 C CA . ALA A 1 165 ? -7.883 -15.359 -26.391 1 90.25 165 ALA A CA 1
ATOM 1248 C C . ALA A 1 165 ? -7.07 -14.234 -25.766 1 90.25 165 ALA A C 1
ATOM 1250 O O . ALA A 1 165 ? -7.594 -13.445 -24.969 1 90.25 165 ALA A O 1
ATOM 1251 N N . HIS A 1 166 ? -5.844 -14.203 -26.203 1 87.19 166 HIS A N 1
ATOM 1252 C CA . HIS A 1 166 ? -4.93 -13.188 -25.672 1 87.19 166 HIS A CA 1
ATOM 1253 C C . HIS A 1 166 ? -5.43 -11.781 -25.984 1 87.19 166 HIS A C 1
ATOM 1255 O O . HIS A 1 166 ? -5.414 -10.906 -25.109 1 87.19 166 HIS A O 1
ATOM 1261 N N . LEU A 1 167 ? -5.91 -11.5 -27.172 1 88.81 167 LEU A N 1
ATOM 1262 C CA . LEU A 1 167 ? -6.367 -10.18 -27.594 1 88.81 167 LEU A CA 1
ATOM 1263 C C . LEU A 1 167 ? -7.555 -9.719 -26.766 1 88.81 167 LEU A C 1
ATOM 1265 O O . LEU A 1 167 ? -7.676 -8.531 -26.438 1 88.81 167 LEU A O 1
ATOM 1269 N N . ARG A 1 168 ? -8.25 -10.633 -26.375 1 90.62 168 ARG A N 1
ATOM 1270 C CA . ARG A 1 168 ? -9.43 -10.281 -25.594 1 90.62 168 ARG A CA 1
ATOM 1271 C C . ARG A 1 168 ? -9.094 -10.172 -24.109 1 90.62 168 ARG A C 1
ATOM 1273 O O . ARG A 1 168 ? -9.516 -9.227 -23.438 1 90.62 168 ARG A O 1
ATOM 1280 N N . ALA A 1 169 ? -8.336 -11.102 -23.656 1 92.19 169 ALA A N 1
ATOM 1281 C CA . ALA A 1 169 ? -8.039 -11.211 -22.219 1 92.19 169 ALA A CA 1
ATOM 1282 C C . ALA A 1 169 ? -7.191 -10.047 -21.75 1 92.19 169 ALA A C 1
ATOM 1284 O O . ALA A 1 169 ? -7.41 -9.516 -20.656 1 92.19 169 ALA A O 1
ATOM 1285 N N . ILE A 1 170 ? -6.305 -9.547 -22.578 1 90.56 170 ILE A N 1
ATOM 1286 C CA . ILE A 1 170 ? -5.328 -8.539 -22.172 1 90.56 170 ILE A CA 1
ATOM 1287 C C . ILE A 1 170 ? -6.031 -7.215 -21.906 1 90.56 170 ILE A C 1
ATOM 1289 O O . ILE A 1 170 ? -5.625 -6.461 -21.016 1 90.56 170 ILE A O 1
ATOM 1293 N N . ARG A 1 171 ? -7.023 -6.918 -22.656 1 92.12 171 ARG A N 1
ATOM 1294 C CA . ARG A 1 171 ? -7.773 -5.68 -22.453 1 92.12 171 ARG A CA 1
ATOM 1295 C C . ARG A 1 171 ? -8.422 -5.645 -21.078 1 92.12 171 ARG A C 1
ATOM 1297 O O . ARG A 1 171 ? -8.367 -4.621 -20.391 1 92.12 171 ARG A O 1
ATOM 1304 N N . HIS A 1 172 ? -8.977 -6.762 -20.703 1 93.31 172 HIS A N 1
ATOM 1305 C CA . HIS A 1 172 ? -9.633 -6.832 -19.406 1 93.31 172 HIS A CA 1
ATOM 1306 C C . HIS A 1 172 ? -8.617 -6.793 -18.281 1 93.31 172 HIS A C 1
ATOM 1308 O O . HIS A 1 172 ? -8.867 -6.18 -17.234 1 93.31 172 HIS A O 1
ATOM 1314 N N . LEU A 1 173 ? -7.48 -7.336 -18.516 1 91.56 173 LEU A N 1
ATOM 1315 C CA . LEU A 1 173 ? -6.445 -7.312 -17.484 1 91.56 173 LEU A CA 1
ATOM 1316 C C . LEU A 1 173 ? -5.879 -5.906 -17.312 1 91.56 173 LEU A C 1
ATOM 1318 O O . LEU A 1 173 ? -5.547 -5.496 -16.203 1 91.56 173 LEU A O 1
ATOM 1322 N N . ASN A 1 174 ? -5.812 -5.188 -18.406 1 92.38 174 ASN A N 1
ATOM 1323 C CA . ASN A 1 174 ? -5.352 -3.807 -18.344 1 92.38 174 ASN A CA 1
ATOM 1324 C C . ASN A 1 174 ? -6.324 -2.932 -17.547 1 92.38 174 ASN A C 1
ATOM 1326 O O . ASN A 1 174 ? -5.906 -2.111 -16.734 1 92.38 174 ASN A O 1
ATOM 1330 N N . ILE A 1 175 ? -7.562 -3.148 -17.812 1 94.12 175 ILE A N 1
ATOM 1331 C CA . ILE A 1 175 ? -8.586 -2.391 -17.109 1 94.12 175 ILE A CA 1
ATOM 1332 C C . ILE A 1 175 ? -8.523 -2.719 -15.609 1 94.12 175 ILE A C 1
ATOM 1334 O O . ILE A 1 175 ? -8.617 -1.824 -14.766 1 94.12 175 ILE A O 1
ATOM 1338 N N . ALA A 1 176 ? -8.344 -3.982 -15.297 1 93.38 176 ALA A N 1
ATOM 1339 C CA . ALA A 1 176 ? -8.234 -4.402 -13.906 1 93.38 176 ALA A CA 1
ATOM 1340 C C . ALA A 1 176 ? -7.023 -3.764 -13.227 1 93.38 176 ALA A C 1
ATOM 1342 O O . ALA A 1 176 ? -7.098 -3.348 -12.07 1 93.38 176 ALA A O 1
ATOM 1343 N N . SER A 1 177 ? -5.926 -3.674 -13.969 1 91.56 177 SER A N 1
ATOM 1344 C CA . SER A 1 177 ? -4.695 -3.105 -13.43 1 91.56 177 SER A CA 1
ATOM 1345 C C . SER A 1 177 ? -4.848 -1.613 -13.156 1 91.56 177 SER A C 1
ATOM 1347 O O . SER A 1 177 ? -4.352 -1.104 -12.156 1 91.56 177 SER A O 1
ATOM 1349 N N . GLU A 1 178 ? -5.508 -0.934 -14.016 1 92.38 178 GLU A N 1
ATOM 1350 C CA . GLU A 1 178 ? -5.762 0.491 -13.82 1 92.38 178 GLU A CA 1
ATOM 1351 C C . GLU A 1 178 ? -6.664 0.733 -12.617 1 92.38 178 GLU A C 1
ATOM 1353 O O . GLU A 1 178 ? -6.434 1.66 -11.836 1 92.38 178 GLU A O 1
ATOM 1358 N N . GLU A 1 179 ? -7.664 -0.069 -12.547 1 93.31 179 GLU A N 1
ATOM 1359 C CA . GLU A 1 179 ? -8.57 0.06 -11.406 1 93.31 179 GLU A CA 1
ATOM 1360 C C . GLU A 1 179 ? -7.875 -0.285 -10.094 1 93.31 179 GLU A C 1
ATOM 1362 O O . GLU A 1 179 ? -8.195 0.273 -9.047 1 93.31 179 GLU A O 1
ATOM 1367 N N . GLN A 1 180 ? -6.98 -1.182 -10.188 1 90.94 180 GLN A N 1
ATOM 1368 C CA . GLN A 1 180 ? -6.199 -1.549 -9.016 1 90.94 180 GLN A CA 1
ATOM 1369 C C . GLN A 1 180 ? -5.402 -0.357 -8.492 1 90.94 180 GLN A C 1
ATOM 1371 O O . GLN A 1 180 ? -5.27 -0.18 -7.277 1 90.94 180 GLN A O 1
ATOM 1376 N N . ASP A 1 181 ? -4.883 0.43 -9.328 1 92 181 ASP A N 1
ATOM 1377 C CA . ASP A 1 181 ? -4.164 1.636 -8.93 1 92 181 ASP A CA 1
ATOM 1378 C C . ASP A 1 181 ? -5.07 2.578 -8.141 1 92 181 ASP A C 1
ATOM 1380 O O . ASP A 1 181 ? -4.66 3.135 -7.121 1 92 181 ASP A O 1
ATOM 1384 N N . LYS A 1 182 ? -6.281 2.682 -8.641 1 92.31 182 LYS A N 1
ATOM 1385 C CA . LYS A 1 182 ? -7.25 3.523 -7.941 1 92.31 182 LYS A CA 1
ATOM 1386 C C . LYS A 1 182 ? -7.598 2.945 -6.574 1 92.31 182 LYS A C 1
ATOM 1388 O O . LYS A 1 182 ? -7.793 3.689 -5.609 1 92.31 182 LYS A O 1
ATOM 1393 N N . LEU A 1 183 ? -7.711 1.661 -6.59 1 93.25 183 LEU A N 1
ATOM 1394 C CA . LEU A 1 183 ? -8.078 0.971 -5.359 1 93.25 183 LEU A CA 1
ATOM 1395 C C . LEU A 1 183 ? -7.066 1.253 -4.254 1 93.25 183 LEU A C 1
ATOM 1397 O O . LEU A 1 183 ? -7.438 1.376 -3.082 1 93.25 183 LEU A O 1
ATOM 1401 N N . PHE A 1 184 ? -5.816 1.411 -4.578 1 91.94 184 PHE A N 1
ATOM 1402 C CA . PHE A 1 184 ? -4.789 1.704 -3.59 1 91.94 184 PHE A CA 1
ATOM 1403 C C . PHE A 1 184 ? -4.965 3.109 -3.025 1 91.94 184 PHE A C 1
ATOM 1405 O O . PHE A 1 184 ? -4.629 3.365 -1.866 1 91.94 184 PHE A O 1
ATOM 1412 N N . SER A 1 185 ? -5.488 3.967 -3.824 1 93.12 185 SER A N 1
ATOM 1413 C CA . SER A 1 185 ? -5.828 5.293 -3.314 1 93.12 185 SER A CA 1
ATOM 1414 C C . SER A 1 185 ? -6.957 5.223 -2.295 1 93.12 185 SER A C 1
ATOM 1416 O O . SER A 1 185 ? -6.934 5.926 -1.282 1 93.12 185 SER A O 1
ATOM 1418 N N . TYR A 1 186 ? -7.883 4.375 -2.562 1 94.5 186 TYR A N 1
ATOM 1419 C CA . TYR A 1 186 ? -9.008 4.207 -1.646 1 94.5 186 TYR A CA 1
ATOM 1420 C C . TYR A 1 186 ? -8.562 3.543 -0.35 1 94.5 186 TYR A C 1
ATOM 1422 O O . TYR A 1 186 ? -9.055 3.875 0.729 1 94.5 186 TYR A O 1
ATOM 1430 N N . PHE A 1 187 ? -7.605 2.611 -0.492 1 93.94 187 PHE A N 1
ATOM 1431 C CA . PHE A 1 187 ? -7.059 1.992 0.71 1 93.94 187 PHE A CA 1
ATOM 1432 C C . PHE A 1 187 ? -6.363 3.029 1.585 1 93.94 187 PHE A C 1
ATOM 1434 O O . PHE A 1 187 ? -6.477 2.988 2.812 1 93.94 187 PHE A O 1
ATOM 1441 N N . ARG A 1 188 ? -5.699 3.865 0.958 1 92.31 188 ARG A N 1
ATOM 1442 C CA . ARG A 1 188 ? -5.035 4.934 1.698 1 92.31 188 ARG A CA 1
ATOM 1443 C C . ARG A 1 188 ? -6.051 5.848 2.373 1 92.31 188 ARG A C 1
ATOM 1445 O O . ARG A 1 188 ? -5.883 6.219 3.535 1 92.31 188 ARG A O 1
ATOM 1452 N N . SER A 1 189 ? -7.102 6.176 1.646 1 93.81 189 SER A N 1
ATOM 1453 C CA . SER A 1 189 ? -8.141 7.035 2.195 1 93.81 189 SER A CA 1
ATOM 1454 C C . SER A 1 189 ? -8.859 6.363 3.359 1 93.81 189 SER A C 1
ATOM 1456 O O . SER A 1 189 ? -9.297 7.031 4.297 1 93.81 189 SER A O 1
ATOM 1458 N N . LEU A 1 190 ? -8.961 5.078 3.283 1 94.81 190 LEU A N 1
ATOM 1459 C CA . LEU A 1 190 ? -9.602 4.293 4.336 1 94.81 190 LEU A CA 1
ATOM 1460 C C . LEU A 1 190 ? -8.867 4.473 5.664 1 94.81 190 LEU A C 1
ATOM 1462 O O . LEU A 1 190 ? -9.5 4.586 6.715 1 94.81 190 LEU A O 1
ATOM 1466 N N . THR A 1 191 ? -7.535 4.586 5.609 1 93.69 191 THR A N 1
ATOM 1467 C CA . THR A 1 191 ? -6.746 4.688 6.832 1 93.69 191 THR A CA 1
ATOM 1468 C C . THR A 1 191 ? -6.512 6.148 7.203 1 93.69 191 THR A C 1
ATOM 1470 O O . THR A 1 191 ? -6.637 6.527 8.367 1 93.69 191 THR A O 1
ATOM 1473 N N . ASP A 1 192 ? -6.258 6.965 6.199 1 93.44 192 ASP A N 1
ATOM 1474 C CA . ASP A 1 192 ? -5.988 8.375 6.461 1 93.44 192 ASP A CA 1
ATOM 1475 C C . ASP A 1 192 ? -7.258 9.109 6.887 1 93.44 192 ASP A C 1
ATOM 1477 O O . ASP A 1 192 ? -7.199 10.078 7.645 1 93.44 192 ASP A O 1
ATOM 1481 N N . GLY A 1 193 ? -8.414 8.719 6.406 1 95.38 193 GLY A N 1
ATOM 1482 C CA . GLY A 1 193 ? -9.688 9.336 6.734 1 95.38 193 GLY A CA 1
ATOM 1483 C C . GLY A 1 193 ? -10.5 8.531 7.738 1 95.38 193 GLY A C 1
ATOM 1484 O O . GLY A 1 193 ? -11.727 8.633 7.777 1 95.38 193 GLY A O 1
ATOM 1485 N N . ALA A 1 194 ? -9.82 7.781 8.531 1 94.25 194 ALA A N 1
ATOM 1486 C CA . ALA A 1 194 ? -10.5 6.883 9.469 1 94.25 194 ALA A CA 1
ATOM 1487 C C . ALA A 1 194 ? -11.32 7.668 10.492 1 94.25 194 ALA A C 1
ATOM 1489 O O . ALA A 1 194 ? -12.414 7.25 10.875 1 94.25 194 ALA A O 1
ATOM 1490 N N . LYS A 1 195 ? -10.789 8.797 10.953 1 94.12 195 LYS A N 1
ATOM 1491 C CA . LYS A 1 195 ? -11.492 9.625 11.93 1 94.12 195 LYS A CA 1
ATOM 1492 C C . LYS A 1 195 ? -12.797 10.156 11.352 1 94.12 195 LYS A C 1
ATOM 1494 O O . LYS A 1 195 ? -13.852 10.062 11.992 1 94.12 195 LYS A O 1
ATOM 1499 N N . GLU A 1 196 ? -12.695 10.688 10.172 1 94.88 196 GLU A N 1
ATOM 1500 C CA . GLU A 1 196 ? -13.859 11.258 9.5 1 94.88 196 GLU A CA 1
ATOM 1501 C C . GLU A 1 196 ? -14.922 10.195 9.234 1 94.88 196 GLU A C 1
ATOM 1503 O O . GLU A 1 196 ? -16.109 10.453 9.367 1 94.88 196 GLU A O 1
ATOM 1508 N N . LEU A 1 197 ? -14.453 9.047 8.906 1 94.56 197 LEU A N 1
ATOM 1509 C CA . LEU A 1 197 ? -15.383 7.969 8.594 1 94.56 197 LEU A CA 1
ATOM 1510 C C . LEU A 1 197 ? -16.047 7.438 9.867 1 94.56 197 LEU A C 1
ATOM 1512 O O . LEU A 1 197 ? -17.234 7.102 9.859 1 94.56 197 LEU A O 1
ATOM 1516 N N . ARG A 1 198 ? -15.305 7.367 10.922 1 93.19 198 ARG A N 1
ATOM 1517 C CA . ARG A 1 198 ? -15.852 6.855 12.172 1 93.19 198 ARG A CA 1
ATOM 1518 C C . ARG A 1 198 ? -16.828 7.848 12.789 1 93.19 198 ARG A C 1
ATOM 1520 O O . ARG A 1 198 ? -17.734 7.457 13.539 1 93.19 198 ARG A O 1
ATOM 1527 N N . LEU A 1 199 ? -16.688 9.094 12.539 1 94.19 199 LEU A N 1
ATOM 1528 C CA . LEU A 1 199 ? -17.516 10.141 13.133 1 94.19 199 LEU A CA 1
ATOM 1529 C C . LEU A 1 199 ? -18.844 10.258 12.398 1 94.19 199 LEU A C 1
ATOM 1531 O O . LEU A 1 199 ? -19.781 10.875 12.898 1 94.19 199 LEU A O 1
ATOM 1535 N N . ASN A 1 200 ? -18.938 9.688 11.242 1 93.06 200 ASN A N 1
ATOM 1536 C CA . ASN A 1 200 ? -20.141 9.836 10.406 1 93.06 200 ASN A CA 1
ATOM 1537 C C . ASN A 1 200 ? -20.531 8.508 9.781 1 93.06 200 ASN A C 1
ATOM 1539 O O . ASN A 1 200 ? -19.922 8.055 8.812 1 93.06 200 ASN A O 1
ATOM 1543 N N . ASN A 1 201 ? -21.625 7.977 10.297 1 91.88 201 ASN A N 1
ATOM 1544 C CA . ASN A 1 201 ? -22.078 6.664 9.844 1 91.88 201 ASN A CA 1
ATOM 1545 C C . ASN A 1 201 ? -22.484 6.688 8.375 1 91.88 201 ASN A C 1
ATOM 1547 O O . ASN A 1 201 ? -22.219 5.742 7.637 1 91.88 201 ASN A O 1
ATOM 1551 N N . ARG A 1 202 ? -23.109 7.695 7.973 1 90.19 202 ARG A N 1
ATOM 1552 C CA . ARG A 1 202 ? -23.547 7.809 6.586 1 90.19 202 ARG A CA 1
ATOM 1553 C C . ARG A 1 202 ? -22.344 7.887 5.645 1 90.19 202 ARG A C 1
ATOM 1555 O O . ARG A 1 202 ? -22.359 7.301 4.559 1 90.19 202 ARG A O 1
ATOM 1562 N N . LYS A 1 203 ? -21.344 8.648 6.027 1 92.06 203 LYS A N 1
ATOM 1563 C CA . LYS A 1 203 ? -20.125 8.734 5.23 1 92.06 203 LYS A CA 1
ATOM 1564 C C . LYS A 1 203 ? -19.422 7.383 5.148 1 92.06 203 LYS A C 1
ATOM 1566 O O . LYS A 1 203 ? -18.875 7.027 4.105 1 92.06 203 LYS A O 1
ATOM 1571 N N . ARG A 1 204 ? -19.422 6.742 6.254 1 93.12 204 ARG A N 1
ATOM 1572 C CA . ARG A 1 204 ? -18.797 5.422 6.312 1 93.12 204 ARG A CA 1
ATOM 1573 C C . ARG A 1 204 ? -19.469 4.457 5.34 1 93.12 204 ARG A C 1
ATOM 1575 O O . ARG A 1 204 ? -18.797 3.754 4.59 1 93.12 204 ARG A O 1
ATOM 1582 N N . LYS A 1 205 ? -20.766 4.457 5.34 1 92.38 205 LYS A N 1
ATOM 1583 C CA . LYS A 1 205 ? -21.531 3.58 4.457 1 92.38 205 LYS A CA 1
ATOM 1584 C C . LYS A 1 205 ? -21.344 3.98 2.994 1 92.38 205 LYS A C 1
ATOM 1586 O O . LYS A 1 205 ? -21.172 3.123 2.129 1 92.38 205 LYS A O 1
ATOM 1591 N N . ALA A 1 206 ? -21.406 5.266 2.76 1 92.62 206 ALA A N 1
ATOM 1592 C CA . ALA A 1 206 ? -21.25 5.758 1.394 1 92.62 206 ALA A CA 1
ATOM 1593 C C . ALA A 1 206 ? -19.859 5.434 0.847 1 92.62 206 ALA A C 1
ATOM 1595 O O . ALA A 1 206 ? -19.719 5.051 -0.317 1 92.62 206 ALA A O 1
ATOM 1596 N N . PHE A 1 207 ? -18.891 5.645 1.65 1 94.94 207 PHE A N 1
ATOM 1597 C CA . PHE A 1 207 ? -17.531 5.367 1.214 1 94.94 207 PHE A CA 1
ATOM 1598 C C . PHE A 1 207 ? -17.359 3.895 0.861 1 94.94 207 PHE A C 1
ATOM 1600 O O . PHE A 1 207 ? -16.75 3.559 -0.153 1 94.94 207 PHE A O 1
ATOM 1607 N N . TYR A 1 208 ? -17.844 3.037 1.715 1 94.81 208 TYR A N 1
ATOM 1608 C CA . TYR A 1 208 ? -17.703 1.605 1.471 1 94.81 208 TYR A CA 1
ATOM 1609 C C . TYR A 1 208 ? -18.531 1.172 0.269 1 94.81 208 TYR A C 1
ATOM 1611 O O . TYR A 1 208 ? -18.031 0.513 -0.641 1 94.81 208 TYR A O 1
ATOM 1619 N N . GLU A 1 209 ? -19.766 1.523 0.216 1 92.69 209 GLU A N 1
ATOM 1620 C CA . GLU A 1 209 ? -20.703 1 -0.778 1 92.69 209 GLU A CA 1
ATOM 1621 C C . GLU A 1 209 ? -20.484 1.649 -2.141 1 92.69 209 GLU A C 1
ATOM 1623 O O . GLU A 1 209 ? -20.531 0.977 -3.172 1 92.69 209 GLU A O 1
ATOM 1628 N N . ASP A 1 210 ? -20.156 2.889 -2.143 1 89 210 ASP A N 1
ATOM 1629 C CA . ASP A 1 210 ? -20.141 3.611 -3.41 1 89 210 ASP A CA 1
ATOM 1630 C C . ASP A 1 210 ? -18.719 3.707 -3.965 1 89 210 ASP A C 1
ATOM 1632 O O . ASP A 1 210 ? -18.531 3.904 -5.168 1 89 210 ASP A O 1
ATOM 1636 N N . VAL A 1 211 ? -17.781 3.678 -3.131 1 91 211 VAL A N 1
ATOM 1637 C CA . VAL A 1 211 ? -16.422 3.928 -3.6 1 91 211 VAL A CA 1
ATOM 1638 C C . VAL A 1 211 ? -15.609 2.641 -3.518 1 91 211 VAL A C 1
ATOM 1640 O O . VAL A 1 211 ? -15.281 2.041 -4.543 1 91 211 VAL A O 1
ATOM 1643 N N . LEU A 1 212 ? -15.492 2.125 -2.348 1 93.94 212 LEU A N 1
ATOM 1644 C CA . LEU A 1 212 ? -14.57 1.011 -2.129 1 93.94 212 LEU A CA 1
ATOM 1645 C C . LEU A 1 212 ? -15.133 -0.278 -2.725 1 93.94 212 LEU A C 1
ATOM 1647 O O . LEU A 1 212 ? -14.445 -0.964 -3.484 1 93.94 212 LEU A O 1
ATOM 1651 N N . SER A 1 213 ? -16.375 -0.649 -2.43 1 94.75 213 SER A N 1
ATOM 1652 C CA . SER A 1 213 ? -16.984 -1.888 -2.902 1 94.75 213 SER A CA 1
ATOM 1653 C C . SER A 1 213 ? -17.078 -1.912 -4.426 1 94.75 213 SER A C 1
ATOM 1655 O O . SER A 1 213 ? -16.844 -2.947 -5.051 1 94.75 213 SER A O 1
ATOM 1657 N N . GLY A 1 214 ? -17.438 -0.761 -4.973 1 93.69 214 GLY A N 1
ATOM 1658 C CA . GLY A 1 214 ? -17.5 -0.681 -6.426 1 93.69 214 GLY A CA 1
ATOM 1659 C C . GLY A 1 214 ? -16.172 -0.943 -7.102 1 93.69 214 GLY A C 1
ATOM 1660 O O . GLY A 1 214 ? -16.109 -1.66 -8.102 1 93.69 214 GLY A O 1
ATOM 1661 N N . SER A 1 215 ? -15.164 -0.389 -6.578 1 94.31 215 SER A N 1
ATOM 1662 C CA . SER A 1 215 ? -13.836 -0.566 -7.152 1 94.31 215 SER A CA 1
ATOM 1663 C C . SER A 1 215 ? -13.344 -1.997 -6.973 1 94.31 215 SER A C 1
ATOM 1665 O O . SER A 1 215 ? -12.773 -2.584 -7.895 1 94.31 215 SER A O 1
ATOM 1667 N N . ILE A 1 216 ? -13.57 -2.584 -5.797 1 95.44 216 ILE A N 1
ATOM 1668 C CA . ILE A 1 216 ? -13.18 -3.963 -5.523 1 95.44 216 ILE A CA 1
ATOM 1669 C C . ILE A 1 216 ? -13.891 -4.902 -6.496 1 95.44 216 ILE A C 1
ATOM 1671 O O . ILE A 1 216 ? -13.266 -5.801 -7.066 1 95.44 216 ILE A O 1
ATOM 1675 N N . GLU A 1 217 ? -15.148 -4.668 -6.738 1 95.31 217 GLU A N 1
ATOM 1676 C CA . GLU A 1 217 ? -15.938 -5.52 -7.625 1 95.31 217 GLU A CA 1
ATOM 1677 C C . GLU A 1 217 ? -15.516 -5.344 -9.078 1 95.31 217 GLU A C 1
ATOM 1679 O O . GLU A 1 217 ? -15.531 -6.305 -9.859 1 95.31 217 GLU A O 1
ATOM 1684 N N . THR A 1 218 ? -15.164 -4.164 -9.422 1 95.25 218 THR A N 1
ATOM 1685 C CA . THR A 1 218 ? -14.703 -3.932 -10.781 1 95.25 218 THR A CA 1
ATOM 1686 C C . THR A 1 218 ? -13.398 -4.688 -11.047 1 95.25 218 THR A C 1
ATOM 1688 O O . THR A 1 218 ? -13.258 -5.332 -12.094 1 95.25 218 THR A O 1
ATOM 1691 N N . VAL A 1 219 ? -12.469 -4.609 -10.117 1 94.06 219 VAL A N 1
ATOM 1692 C CA . VAL A 1 219 ? -11.219 -5.344 -10.258 1 94.06 219 VAL A CA 1
ATOM 1693 C C . VAL A 1 219 ? -11.508 -6.844 -10.352 1 94.06 219 VAL A C 1
ATOM 1695 O O . VAL A 1 219 ? -10.961 -7.535 -11.203 1 94.06 219 VAL A O 1
ATOM 1698 N N . ARG A 1 220 ? -12.383 -7.34 -9.469 1 94.62 220 ARG A N 1
ATOM 1699 C CA . ARG A 1 220 ? -12.734 -8.758 -9.453 1 94.62 220 ARG A CA 1
ATOM 1700 C C . ARG A 1 220 ? -13.336 -9.188 -10.781 1 94.62 220 ARG A C 1
ATOM 1702 O O . ARG A 1 220 ? -12.898 -10.172 -11.375 1 94.62 220 ARG A O 1
ATOM 1709 N N . ARG A 1 221 ? -14.32 -8.477 -11.266 1 95 221 ARG A N 1
ATOM 1710 C CA . ARG A 1 221 ? -15.031 -8.836 -12.484 1 95 221 ARG A CA 1
ATOM 1711 C C . ARG A 1 221 ? -14.102 -8.836 -13.688 1 95 221 ARG A C 1
ATOM 1713 O O . ARG A 1 221 ? -14.078 -9.797 -14.461 1 95 221 ARG A O 1
ATOM 1720 N N . GLU A 1 222 ? -13.328 -7.781 -13.828 1 95.12 222 GLU A N 1
ATOM 1721 C CA . GLU A 1 222 ? -12.445 -7.656 -14.984 1 95.12 222 GLU A CA 1
ATOM 1722 C C . GLU A 1 222 ? -11.328 -8.703 -14.945 1 95.12 222 GLU A C 1
ATOM 1724 O O . GLU A 1 222 ? -10.984 -9.281 -15.977 1 95.12 222 GLU A O 1
ATOM 1729 N N . ARG A 1 223 ? -10.773 -8.977 -13.812 1 91.81 223 ARG A N 1
ATOM 1730 C CA . ARG A 1 223 ? -9.734 -9.992 -13.688 1 91.81 223 ARG A CA 1
ATOM 1731 C C . ARG A 1 223 ? -10.297 -11.383 -13.914 1 91.81 223 ARG A C 1
ATOM 1733 O O . ARG A 1 223 ? -9.641 -12.234 -14.523 1 91.81 223 ARG A O 1
ATOM 1740 N N . THR A 1 224 ? -11.492 -11.648 -13.359 1 92.5 224 THR A N 1
ATOM 1741 C CA . THR A 1 224 ? -12.133 -12.945 -13.562 1 92.5 224 THR A CA 1
ATOM 1742 C C . THR A 1 224 ? -12.359 -13.203 -15.055 1 92.5 224 THR A C 1
ATOM 1744 O O . THR A 1 224 ? -12.039 -14.281 -15.555 1 92.5 224 THR A O 1
ATOM 1747 N N . PHE A 1 225 ? -12.852 -12.227 -15.664 1 93.25 225 PHE A N 1
ATOM 1748 C CA . PHE A 1 225 ? -13.117 -12.391 -17.094 1 93.25 225 PHE A CA 1
ATOM 1749 C C . PHE A 1 225 ? -11.82 -12.586 -17.859 1 93.25 225 PHE A C 1
ATOM 1751 O O . PHE A 1 225 ? -11.711 -13.5 -18.688 1 93.25 225 PHE A O 1
ATOM 1758 N N . GLY A 1 226 ? -10.875 -11.703 -17.641 1 90.81 226 GLY A N 1
ATOM 1759 C CA . GLY A 1 226 ? -9.602 -11.828 -18.328 1 90.81 226 GLY A CA 1
ATOM 1760 C C . GLY A 1 226 ? -8.93 -13.172 -18.109 1 90.81 226 GLY A C 1
ATOM 1761 O O . GLY A 1 226 ? -8.547 -13.844 -19.062 1 90.81 226 GLY A O 1
ATOM 1762 N N . MET A 1 227 ? -8.898 -13.648 -16.891 1 88.62 227 MET A N 1
ATOM 1763 C CA . MET A 1 227 ? -8.234 -14.898 -16.547 1 88.62 227 MET A CA 1
ATOM 1764 C C . MET A 1 227 ? -9.023 -16.094 -17.078 1 88.62 227 MET A C 1
ATOM 1766 O O . MET A 1 227 ? -8.445 -17.094 -17.5 1 88.62 227 MET A O 1
ATOM 1770 N N . SER A 1 228 ? -10.391 -15.992 -17.031 1 91 228 SER A N 1
ATOM 1771 C CA . SER A 1 228 ? -11.227 -17.078 -17.516 1 91 228 SER A CA 1
ATOM 1772 C C . SER A 1 228 ? -11.031 -17.312 -19.016 1 91 228 SER A C 1
ATOM 1774 O O . SER A 1 228 ? -11.047 -18.453 -19.484 1 91 228 SER A O 1
ATOM 1776 N N . VAL A 1 229 ? -10.828 -16.234 -19.734 1 91 229 VAL A N 1
ATOM 1777 C CA . VAL A 1 229 ? -10.586 -16.344 -21.172 1 91 229 VAL A CA 1
ATOM 1778 C C . VAL A 1 229 ? -9.281 -17.094 -21.406 1 91 229 VAL A C 1
ATOM 1780 O O . VAL A 1 229 ? -9.203 -17.969 -22.281 1 91 229 VAL A O 1
ATOM 1783 N N . PHE A 1 230 ? -8.289 -16.875 -20.625 1 86.5 230 PHE A N 1
ATOM 1784 C CA . PHE A 1 230 ? -7.012 -17.562 -20.75 1 86.5 230 PHE A CA 1
ATOM 1785 C C . PHE A 1 230 ? -7.16 -19.047 -20.406 1 86.5 230 PHE A C 1
ATOM 1787 O O . PHE A 1 230 ? -6.613 -19.906 -21.109 1 86.5 230 PHE A O 1
ATOM 1794 N N . VAL A 1 231 ? -7.875 -19.328 -19.359 1 83.62 231 VAL A N 1
ATOM 1795 C CA . VAL A 1 231 ? -8.062 -20.703 -18.922 1 83.62 231 VAL A CA 1
ATOM 1796 C C . VAL A 1 231 ? -8.828 -21.484 -19.984 1 83.62 231 VAL A C 1
ATOM 1798 O O . VAL A 1 231 ? -8.508 -22.656 -20.266 1 83.62 231 VAL A O 1
ATOM 1801 N N . ALA A 1 232 ? -9.82 -20.828 -20.594 1 87.94 232 ALA A N 1
ATOM 1802 C CA . ALA A 1 232 ? -10.586 -21.469 -21.656 1 87.94 232 ALA A CA 1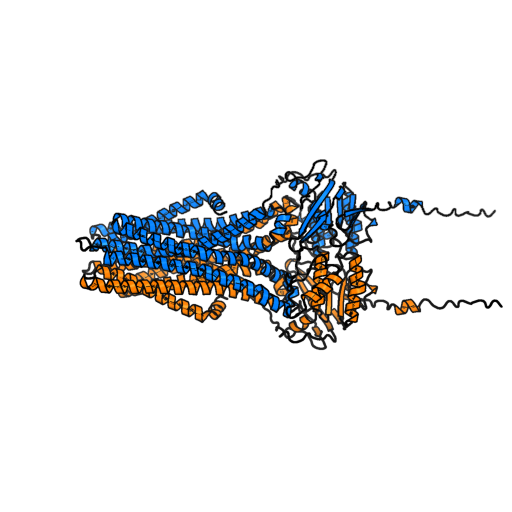
ATOM 1803 C C . ALA A 1 232 ? -9.695 -21.797 -22.844 1 87.94 232 ALA A C 1
ATOM 1805 O O . ALA A 1 232 ? -9.852 -22.844 -23.469 1 87.94 232 ALA A O 1
ATOM 1806 N N . SER A 1 233 ? -8.875 -20.906 -23.141 1 88 233 SER A N 1
ATOM 1807 C CA . SER A 1 233 ? -7.949 -21.172 -24.234 1 88 233 SER A CA 1
ATOM 1808 C C . SER A 1 233 ? -7.023 -22.344 -23.922 1 88 233 SER A C 1
ATOM 1810 O O . SER A 1 233 ? -6.629 -23.078 -24.812 1 88 233 SER A O 1
ATOM 1812 N N . GLY A 1 234 ? -6.633 -22.484 -22.609 1 85.19 234 GLY A N 1
ATOM 1813 C CA . GLY A 1 234 ? -5.844 -23.641 -22.203 1 85.19 234 GLY A CA 1
ATOM 1814 C C . GLY A 1 234 ? -6.574 -24.953 -22.375 1 85.19 234 GLY A C 1
ATOM 1815 O O . GLY A 1 234 ? -5.969 -25.953 -22.766 1 85.19 234 GLY A O 1
ATOM 1816 N N . GLY A 1 235 ? -7.887 -24.938 -22.047 1 86.19 235 GLY A N 1
ATOM 1817 C CA . GLY A 1 235 ? -8.695 -26.109 -22.281 1 86.19 235 GLY A CA 1
ATOM 1818 C C . GLY A 1 235 ? -8.773 -26.5 -23.75 1 86.19 235 GLY A C 1
ATOM 1819 O O . GLY A 1 235 ? -8.727 -27.688 -24.078 1 86.19 235 GLY A O 1
ATOM 1820 N N . TRP A 1 236 ? -8.859 -25.531 -24.594 1 87.56 236 TRP A N 1
ATOM 1821 C CA . TRP A 1 236 ? -8.852 -25.766 -26.031 1 87.56 236 TRP A CA 1
ATOM 1822 C C . TRP A 1 236 ? -7.551 -26.438 -26.469 1 87.56 236 TRP A C 1
ATOM 1824 O O . TRP A 1 236 ? -7.574 -27.406 -27.234 1 87.56 236 TRP A O 1
ATOM 1834 N N . ALA A 1 237 ? -6.484 -25.891 -25.969 1 84.56 237 ALA A N 1
ATOM 1835 C CA . ALA A 1 237 ? -5.188 -26.453 -26.328 1 84.56 237 ALA A CA 1
ATOM 1836 C C . ALA A 1 237 ? -5.062 -27.906 -25.828 1 84.56 237 ALA A C 1
ATOM 1838 O O . ALA A 1 237 ? -4.508 -28.75 -26.531 1 84.56 237 ALA A O 1
ATOM 1839 N N . GLN A 1 238 ? -5.508 -28.203 -24.656 1 83.88 238 GLN A N 1
ATOM 1840 C CA . GLN A 1 238 ? -5.477 -29.547 -24.109 1 83.88 238 GLN A CA 1
ATOM 1841 C C . GLN A 1 238 ? -6.34 -30.5 -24.938 1 83.88 238 GLN A C 1
ATOM 1843 O O . GLN A 1 238 ? -5.961 -31.656 -25.156 1 83.88 238 GLN A O 1
ATOM 1848 N N . PHE A 1 239 ? -7.445 -30.047 -25.312 1 88.06 239 PHE A N 1
ATOM 1849 C CA . PHE A 1 239 ? -8.328 -30.828 -26.172 1 88.06 239 PHE A CA 1
ATOM 1850 C C . PHE A 1 239 ? -7.629 -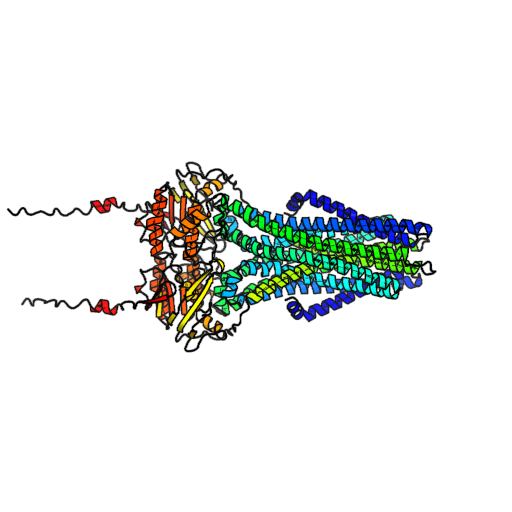31.203 -27.469 1 88.06 239 PHE A C 1
ATOM 1852 O O . PHE A 1 239 ? -7.703 -32.375 -27.906 1 88.06 239 PHE A O 1
ATOM 1859 N N . LEU A 1 240 ? -7.047 -30.219 -28.062 1 88 240 LEU A N 1
ATOM 1860 C CA . LEU A 1 240 ? -6.344 -30.469 -29.312 1 88 240 LEU A CA 1
ATOM 1861 C C . LEU A 1 240 ? -5.273 -31.547 -29.141 1 88 240 LEU A C 1
ATOM 1863 O O . LEU A 1 240 ? -5.027 -32.344 -30.047 1 88 240 LEU A O 1
ATOM 1867 N N . LEU A 1 241 ? -4.668 -31.516 -28 1 85.38 241 LEU A N 1
ATOM 1868 C CA . LEU A 1 241 ? -3.656 -32.531 -27.719 1 85.38 241 LEU A CA 1
ATOM 1869 C C . LEU A 1 241 ? -4.277 -33.938 -27.672 1 85.38 241 LEU A C 1
ATOM 1871 O O . LEU A 1 241 ? -3.713 -34.875 -28.219 1 85.38 241 LEU A O 1
ATOM 1875 N N . TYR A 1 242 ? -5.375 -34.062 -27.047 1 86.88 242 TYR A N 1
ATOM 1876 C CA . TYR A 1 242 ? -6.035 -35.375 -26.969 1 86.88 242 TYR A CA 1
ATOM 1877 C C . TYR A 1 242 ? -6.531 -35.812 -28.344 1 86.88 242 TYR A C 1
ATOM 1879 O O . TYR A 1 242 ? -6.516 -37 -28.672 1 86.88 242 TYR A O 1
ATOM 1887 N N . VAL A 1 243 ? -7.008 -34.844 -29.078 1 86.12 243 VAL A N 1
ATOM 1888 C CA . VAL A 1 243 ? -7.391 -35.156 -30.453 1 86.12 243 VAL A CA 1
ATOM 1889 C C . VAL A 1 243 ? -6.18 -35.656 -31.219 1 86.12 243 VAL A C 1
ATOM 1891 O O . VAL A 1 243 ? -6.293 -36.625 -31.984 1 86.12 243 VAL A O 1
ATOM 1894 N N . PHE A 1 244 ? -5.129 -35.062 -30.969 1 86.69 244 PHE A N 1
ATOM 1895 C CA . PHE A 1 244 ? -3.883 -35.469 -31.594 1 86.69 244 PHE A CA 1
ATOM 1896 C C . PHE A 1 244 ? -3.523 -36.906 -31.203 1 86.69 244 PHE A C 1
ATOM 1898 O O . PHE A 1 244 ? -3.217 -37.75 -32.062 1 86.69 244 PHE A O 1
ATOM 1905 N N . ILE A 1 245 ? -3.586 -37.188 -29.938 1 84.38 245 ILE A N 1
ATOM 1906 C CA . ILE A 1 245 ? -3.271 -38.5 -29.406 1 84.38 245 ILE A CA 1
ATOM 1907 C C . ILE A 1 245 ? -4.227 -39.531 -30.016 1 84.38 245 ILE A C 1
ATOM 1909 O O . ILE A 1 245 ? -3.795 -40.594 -30.5 1 84.38 245 ILE A O 1
ATOM 1913 N N . GLY A 1 246 ? -5.473 -39.25 -30.094 1 83.81 246 GLY A N 1
ATOM 1914 C CA . GLY A 1 246 ? -6.469 -40.156 -30.672 1 83.81 246 GLY A CA 1
ATOM 1915 C C . GLY A 1 246 ? -6.25 -40.406 -32.156 1 83.81 246 GLY A C 1
ATOM 1916 O O . GLY A 1 246 ? -6.355 -41.562 -32.594 1 83.81 246 GLY A O 1
ATOM 1917 N N . MET A 1 247 ? -5.898 -39.406 -32.844 1 85.5 247 MET A N 1
ATOM 1918 C CA . MET A 1 247 ? -5.668 -39.562 -34.281 1 85.5 247 MET A CA 1
ATOM 1919 C C . MET A 1 247 ? -4.48 -40.469 -34.531 1 85.5 247 MET A C 1
ATOM 1921 O O . MET A 1 247 ? -4.508 -41.281 -35.469 1 85.5 247 MET A O 1
ATOM 1925 N N . VAL A 1 248 ? -3.506 -40.344 -33.75 1 83.38 248 VAL A N 1
ATOM 1926 C CA . VAL A 1 248 ? -2.311 -41.156 -33.938 1 83.38 248 VAL A CA 1
ATOM 1927 C C . VAL A 1 248 ? -2.607 -42.594 -33.562 1 83.38 248 VAL A C 1
ATOM 1929 O O . VAL A 1 248 ? -2.223 -43.531 -34.281 1 83.38 248 VAL A O 1
ATOM 1932 N N . LEU A 1 249 ? -3.297 -42.844 -32.531 1 81.88 249 LEU A N 1
ATOM 1933 C CA . LEU A 1 249 ? -3.52 -44.188 -32 1 81.88 249 LEU A CA 1
ATOM 1934 C C . LEU A 1 249 ? -4.551 -44.906 -32.844 1 81.88 249 LEU A C 1
ATOM 1936 O O . LEU A 1 249 ? -4.441 -46.125 -33.062 1 81.88 249 LEU A O 1
ATOM 1940 N N . PHE A 1 250 ? -5.492 -44.281 -33.438 1 83.25 250 PHE A N 1
ATOM 1941 C CA . PHE A 1 250 ? -6.613 -45 -34.062 1 83.25 250 PHE A CA 1
ATOM 1942 C C . PHE A 1 250 ? -6.586 -44.844 -35.562 1 83.25 250 PHE A C 1
ATOM 1944 O O . PHE A 1 250 ? -7.219 -45.625 -36.281 1 83.25 250 PHE A O 1
ATOM 1951 N N . ALA A 1 251 ? -5.938 -43.875 -36.094 1 78.69 251 ALA A N 1
ATOM 1952 C CA . ALA A 1 251 ? -6.062 -43.656 -37.531 1 78.69 251 ALA A CA 1
ATOM 1953 C C . ALA A 1 251 ? -4.715 -43.812 -38.25 1 78.69 251 ALA A C 1
ATOM 1955 O O . ALA A 1 251 ? -4.641 -44.344 -39.344 1 78.69 251 ALA A O 1
ATOM 1956 N N . LEU A 1 252 ? -3.693 -43.375 -37.656 1 76.12 252 LEU A N 1
ATOM 1957 C CA . LEU A 1 252 ? -2.469 -43.219 -38.438 1 76.12 252 LEU A CA 1
ATOM 1958 C C . LEU A 1 252 ? -1.587 -44.438 -38.344 1 76.12 252 LEU A C 1
ATOM 1960 O O . LEU A 1 252 ? -0.83 -44.75 -39.25 1 76.12 252 LEU A O 1
ATOM 1964 N N . VAL A 1 253 ? -1.606 -45.062 -37.094 1 69.5 253 VAL A N 1
ATOM 1965 C CA . VAL A 1 253 ? -0.667 -46.188 -36.969 1 69.5 253 VAL A CA 1
ATOM 1966 C C . VAL A 1 253 ? -1.183 -47.375 -37.75 1 69.5 253 VAL A C 1
ATOM 1968 O O . VAL A 1 253 ? -2.309 -47.844 -37.531 1 69.5 253 VAL A O 1
ATOM 1971 N N . SER A 1 254 ? -0.458 -47.688 -38.906 1 64.44 254 SER A N 1
ATOM 1972 C CA . SER A 1 254 ? -0.779 -48.75 -39.844 1 64.44 254 SER A CA 1
ATOM 1973 C C . SER A 1 254 ? -0.425 -50.125 -39.25 1 64.44 254 SER A C 1
ATOM 1975 O O . SER A 1 254 ? 0.387 -50.219 -38.312 1 64.44 254 SER A O 1
ATOM 1977 N N . ASP A 1 255 ? -1.113 -51.25 -39.75 1 63.34 255 ASP A N 1
ATOM 1978 C CA . ASP A 1 255 ? -1.033 -52.625 -39.344 1 63.34 255 ASP A CA 1
ATOM 1979 C C . ASP A 1 255 ? 0.283 -53.281 -39.781 1 63.34 255 ASP A C 1
ATOM 1981 O O . ASP A 1 255 ? 0.482 -53.531 -40.969 1 63.34 255 ASP A O 1
ATOM 1985 N N . GLY A 1 256 ? 1.332 -52.719 -39.281 1 61.88 256 GLY A N 1
ATOM 1986 C CA . GLY A 1 256 ? 2.57 -53.406 -39.625 1 61.88 256 GLY A CA 1
ATOM 1987 C C . GLY A 1 256 ? 3.102 -54.25 -38.5 1 61.88 256 GLY A C 1
ATOM 1988 O O . GLY A 1 256 ? 2.506 -54.312 -37.406 1 61.88 256 GLY A O 1
ATOM 1989 N N . PRO A 1 257 ? 4.059 -55.094 -38.75 1 62.78 257 PRO A N 1
ATOM 1990 C CA . PRO A 1 257 ? 4.625 -56.031 -37.781 1 62.78 257 PRO A CA 1
ATOM 1991 C C . PRO A 1 257 ? 5.145 -55.344 -36.5 1 62.78 257 PRO A C 1
ATOM 1993 O O . PRO A 1 257 ? 5.074 -55.906 -35.438 1 62.78 257 PRO A O 1
ATOM 1996 N N . ASP A 1 258 ? 5.586 -54.125 -36.688 1 65.31 258 ASP A N 1
ATOM 1997 C CA . ASP A 1 258 ? 6.141 -53.438 -35.531 1 65.31 258 ASP A CA 1
ATOM 1998 C C . ASP A 1 258 ? 5.117 -52.5 -34.906 1 65.31 258 ASP A C 1
ATOM 2000 O O . ASP A 1 258 ? 5.488 -51.531 -34.219 1 65.31 258 ASP A O 1
ATOM 2004 N N . ARG A 1 259 ? 3.996 -52.812 -35.156 1 70.75 259 ARG A N 1
ATOM 2005 C CA . ARG A 1 259 ? 2.91 -51.906 -34.75 1 70.75 259 ARG A CA 1
ATOM 2006 C C . ARG A 1 259 ? 2.822 -51.812 -33.25 1 70.75 259 ARG A C 1
ATOM 2008 O O . ARG A 1 259 ? 2.664 -50.719 -32.688 1 70.75 259 ARG A O 1
ATOM 2015 N N . ALA A 1 260 ? 3.01 -52.875 -32.625 1 67.94 260 ALA A N 1
ATOM 2016 C CA . ALA A 1 260 ? 2.846 -52.906 -31.172 1 67.94 260 ALA A CA 1
ATOM 2017 C C . ALA A 1 260 ? 3.904 -52.031 -30.484 1 67.94 260 ALA A C 1
ATOM 2019 O O . ALA A 1 260 ? 3.594 -51.281 -29.562 1 67.94 260 ALA A O 1
ATOM 2020 N N . LEU A 1 261 ? 5.055 -52.125 -31 1 64 261 LEU A N 1
ATOM 2021 C CA . LEU A 1 261 ? 6.156 -51.375 -30.406 1 64 261 LEU A CA 1
ATOM 2022 C C . LEU A 1 261 ? 6.004 -49.875 -30.672 1 64 261 LEU A C 1
ATOM 2024 O O . LEU A 1 261 ? 6.207 -49.062 -29.766 1 64 261 LEU A O 1
ATOM 2028 N N . VAL A 1 262 ? 5.648 -49.594 -31.812 1 70.56 262 VAL A N 1
ATOM 2029 C CA . VAL A 1 262 ? 5.52 -48.219 -32.219 1 70.56 262 VAL A CA 1
ATOM 2030 C C . VAL A 1 262 ? 4.344 -47.562 -31.484 1 70.56 262 VAL A C 1
ATOM 2032 O O . VAL A 1 262 ? 4.453 -46.438 -30.984 1 70.56 262 VAL A O 1
ATOM 2035 N N . MET A 1 263 ? 3.307 -48.312 -31.281 1 74.44 263 MET A N 1
ATOM 2036 C CA . MET A 1 263 ? 2.121 -47.781 -30.609 1 74.44 263 MET A CA 1
ATOM 2037 C C . MET A 1 263 ? 2.379 -47.594 -29.125 1 74.44 263 MET A C 1
ATOM 2039 O O . MET A 1 263 ? 1.905 -46.625 -28.531 1 74.44 263 MET A O 1
ATOM 2043 N N . THR A 1 264 ? 3.1 -48.469 -28.562 1 71.38 264 THR A N 1
ATOM 2044 C CA . THR A 1 264 ? 3.449 -48.344 -27.156 1 71.38 264 THR A CA 1
ATOM 2045 C C . THR A 1 264 ? 4.359 -47.156 -26.922 1 71.38 264 THR A C 1
ATOM 2047 O O . THR A 1 264 ? 4.184 -46.406 -25.953 1 71.38 264 THR A O 1
ATOM 2050 N N . GLY A 1 265 ? 5.254 -47 -27.844 1 69.31 265 GLY A N 1
ATOM 2051 C CA . GLY A 1 265 ? 6.121 -45.812 -27.75 1 69.31 265 GLY A CA 1
ATOM 2052 C C . GLY A 1 265 ? 5.367 -44.5 -27.844 1 69.31 265 GLY A C 1
ATOM 2053 O O . GLY A 1 265 ? 5.59 -43.594 -27.031 1 69.31 265 GLY A O 1
ATOM 2054 N N . TYR A 1 266 ? 4.461 -44.438 -28.75 1 76.38 266 TYR A N 1
ATOM 2055 C CA . TYR A 1 266 ? 3.654 -43.25 -28.891 1 76.38 266 TYR A CA 1
ATOM 2056 C C . TYR A 1 266 ? 2.771 -43.031 -27.672 1 76.38 266 TYR A C 1
ATOM 2058 O O . TYR A 1 266 ? 2.639 -41.906 -27.188 1 76.38 266 TYR A O 1
ATOM 2066 N N . ALA A 1 267 ? 2.221 -44.062 -27.156 1 75.56 267 ALA A N 1
ATOM 2067 C CA . ALA A 1 267 ? 1.327 -43.938 -26 1 75.56 267 ALA A CA 1
ATOM 2068 C C . ALA A 1 267 ? 2.068 -43.406 -24.781 1 75.56 267 ALA A C 1
ATOM 2070 O O . ALA A 1 267 ? 1.56 -42.531 -24.078 1 75.56 267 ALA A O 1
ATOM 2071 N N . LEU A 1 268 ? 3.236 -43.906 -24.578 1 74.31 268 LEU A N 1
ATOM 2072 C CA . LEU A 1 268 ? 4.027 -43.469 -23.422 1 74.31 268 LEU A CA 1
ATOM 2073 C C . LEU A 1 268 ? 4.426 -42 -23.547 1 74.31 268 LEU A C 1
ATOM 2075 O O . LEU A 1 268 ? 4.309 -41.25 -22.578 1 74.31 268 LEU A O 1
ATOM 2079 N N . VAL A 1 269 ? 4.801 -41.656 -24.719 1 76.06 269 VAL A N 1
ATOM 2080 C CA . VAL A 1 269 ? 5.242 -40.281 -24.938 1 76.06 269 VAL A CA 1
ATOM 2081 C C . VAL A 1 269 ? 4.059 -39.312 -24.766 1 76.06 269 VAL A C 1
ATOM 2083 O O . VAL A 1 269 ? 4.195 -38.25 -24.203 1 76.06 269 VAL A O 1
ATOM 2086 N N . PHE A 1 270 ? 2.967 -39.75 -25.281 1 78.81 270 PHE A N 1
ATOM 2087 C CA . PHE A 1 270 ? 1.779 -38.906 -25.219 1 78.81 270 PHE A CA 1
ATOM 2088 C C . PHE A 1 270 ? 1.327 -38.719 -23.766 1 78.81 270 PHE A C 1
ATOM 2090 O O . PHE A 1 270 ? 1.04 -37.625 -23.344 1 78.81 270 PHE A O 1
ATOM 2097 N N . VAL A 1 271 ? 1.286 -39.75 -23.062 1 76.31 271 VAL A N 1
ATOM 2098 C CA . VAL A 1 271 ? 0.859 -39.719 -21.672 1 76.31 271 VAL A CA 1
ATOM 2099 C C . VAL A 1 271 ? 1.817 -38.844 -20.875 1 76.31 271 VAL A C 1
ATOM 2101 O O . VAL A 1 271 ? 1.387 -38.031 -20.031 1 76.31 271 VAL A O 1
ATOM 2104 N N . TYR A 1 272 ? 3.018 -38.906 -21.172 1 75.94 272 TYR A N 1
ATOM 2105 C CA . TYR A 1 272 ? 4.016 -38.125 -20.453 1 75.94 272 TYR A CA 1
ATOM 2106 C C . TYR A 1 272 ? 3.898 -36.625 -20.797 1 75.94 272 TYR A C 1
ATOM 2108 O O . TYR A 1 272 ? 4.133 -35.781 -19.953 1 75.94 272 TYR A O 1
ATOM 2116 N N . MET A 1 273 ? 3.531 -36.375 -22.016 1 79.06 273 MET A N 1
ATOM 2117 C CA . MET A 1 273 ? 3.531 -35.031 -22.531 1 79.06 273 MET A CA 1
ATOM 2118 C C . MET A 1 273 ? 2.34 -34.25 -21.984 1 79.06 273 MET A C 1
ATOM 2120 O O . MET A 1 273 ? 2.346 -33 -21.984 1 79.06 273 MET A O 1
ATOM 2124 N N . VAL A 1 274 ? 1.336 -34.875 -21.516 1 76.56 274 VAL A N 1
ATOM 2125 C CA . VAL A 1 274 ? 0.121 -34.219 -21.047 1 76.56 274 VAL A CA 1
ATOM 2126 C C . VAL A 1 274 ? 0.456 -33.281 -19.891 1 76.56 274 VAL A C 1
ATOM 2128 O O . VAL A 1 274 ? 0.05 -32.125 -19.891 1 76.56 274 VAL A O 1
ATOM 2131 N N . GLY A 1 275 ? 1.242 -33.656 -18.891 1 78.12 275 GLY A N 1
ATOM 2132 C CA . GLY A 1 275 ? 1.604 -32.875 -17.734 1 78.12 275 GLY A CA 1
ATOM 2133 C C . GLY A 1 275 ? 2.355 -31.609 -18.094 1 78.12 275 GLY A C 1
ATOM 2134 O O . GLY A 1 275 ? 1.894 -30.5 -17.797 1 78.12 275 GLY A O 1
ATOM 2135 N N . PRO A 1 276 ? 3.469 -31.781 -18.828 1 79.5 276 PRO A N 1
ATOM 2136 C CA . PRO A 1 276 ? 4.258 -30.609 -19.25 1 79.5 276 PRO A CA 1
ATOM 2137 C C . PRO A 1 276 ? 3.449 -29.609 -20.078 1 79.5 276 PRO A C 1
ATOM 2139 O O . PRO A 1 276 ? 3.619 -28.406 -19.922 1 79.5 276 PRO A O 1
ATOM 2142 N N . LEU A 1 277 ? 2.627 -30.125 -20.891 1 77.5 277 LEU A N 1
ATOM 2143 C CA . LEU A 1 277 ? 1.817 -29.219 -21.719 1 77.5 277 LEU A CA 1
ATOM 2144 C C . LEU A 1 277 ? 0.825 -28.453 -20.844 1 77.5 277 LEU A C 1
ATOM 2146 O O . LEU A 1 277 ? 0.61 -27.25 -21.062 1 77.5 277 LEU A O 1
ATOM 2150 N N . GLU A 1 278 ? 0.219 -29.172 -19.953 1 76.62 278 GLU A N 1
ATOM 2151 C CA . GLU A 1 278 ? -0.695 -28.5 -19.016 1 76.62 278 GLU A CA 1
ATOM 2152 C C . GLU A 1 278 ? 0.021 -27.422 -18.219 1 76.62 278 GLU A C 1
ATOM 2154 O O . GLU A 1 278 ? -0.525 -26.344 -17.984 1 76.62 278 GLU A O 1
ATOM 2159 N N . ALA A 1 279 ? 1.2 -27.75 -17.75 1 79.75 279 ALA A N 1
ATOM 2160 C CA . ALA A 1 279 ? 1.991 -26.797 -16.969 1 79.75 279 ALA A CA 1
ATOM 2161 C C . ALA A 1 279 ? 2.295 -25.547 -17.781 1 79.75 279 ALA A C 1
ATOM 2163 O O . ALA A 1 279 ? 2.244 -24.422 -17.266 1 79.75 279 ALA A O 1
ATOM 2164 N N . LEU A 1 280 ? 2.523 -25.703 -19.062 1 78.5 280 LEU A N 1
ATOM 2165 C CA . LEU A 1 280 ? 2.797 -24.578 -19.953 1 78.5 280 LEU A CA 1
ATOM 2166 C C . LEU A 1 280 ? 1.562 -23.703 -20.109 1 78.5 280 LEU A C 1
ATOM 2168 O O . LEU A 1 280 ? 1.646 -22.469 -19.984 1 78.5 280 LEU A O 1
ATOM 2172 N N . LEU A 1 281 ? 0.517 -24.312 -20.281 1 75 281 LEU A N 1
ATOM 2173 C CA . LEU A 1 281 ? -0.718 -23.594 -20.578 1 75 281 LEU A CA 1
ATOM 2174 C C . LEU A 1 281 ? -1.23 -22.859 -19.344 1 75 281 LEU A C 1
ATOM 2176 O O . LEU A 1 281 ? -1.821 -21.781 -19.469 1 75 281 LEU A O 1
ATOM 2180 N N . LEU A 1 282 ? -0.93 -23.406 -18.156 1 76.19 282 LEU A N 1
ATOM 2181 C CA . LEU A 1 282 ? -1.409 -22.797 -16.906 1 76.19 282 LEU A CA 1
ATOM 2182 C C . LEU A 1 282 ? -0.538 -21.625 -16.516 1 76.19 282 LEU A C 1
ATOM 2184 O O . LEU A 1 282 ? -0.954 -20.781 -15.703 1 76.19 282 LEU A O 1
ATOM 2188 N N . ASN A 1 283 ? 0.633 -21.562 -17.094 1 80.12 283 ASN A N 1
ATOM 2189 C CA . ASN A 1 283 ? 1.549 -20.516 -16.656 1 80.12 283 ASN A CA 1
ATOM 2190 C C . ASN A 1 283 ? 1.586 -19.359 -17.656 1 80.12 283 ASN A C 1
ATOM 2192 O O . ASN A 1 283 ? 2.131 -18.297 -17.359 1 80.12 283 ASN A O 1
ATOM 2196 N N . ILE A 1 284 ? 0.813 -19.5 -18.703 1 77.75 284 ILE A N 1
ATOM 2197 C CA . ILE A 1 284 ? 0.819 -18.453 -19.719 1 77.75 284 ILE A CA 1
ATOM 2198 C C . ILE A 1 284 ? 0.061 -17.234 -19.219 1 77.75 284 ILE A C 1
ATOM 2200 O O . ILE A 1 284 ? 0.537 -16.094 -19.344 1 77.75 284 ILE A O 1
ATOM 2204 N N . PRO A 1 285 ? -1.091 -17.484 -18.578 1 76.25 285 PRO A N 1
ATOM 2205 C CA . PRO A 1 285 ? -1.803 -16.328 -18.047 1 76.25 285 PRO A CA 1
ATOM 2206 C C . PRO A 1 285 ? -0.99 -15.555 -17.016 1 76.25 285 PRO A C 1
ATOM 2208 O O . PRO A 1 285 ? -1.046 -14.32 -16.969 1 76.25 285 PRO A O 1
ATOM 2211 N N . ARG A 1 286 ? -0.249 -16.234 -16.25 1 80.81 286 ARG A N 1
ATOM 2212 C CA . ARG A 1 286 ? 0.575 -15.594 -15.234 1 80.81 286 ARG A CA 1
ATOM 2213 C C . ARG A 1 286 ? 1.7 -14.789 -15.875 1 80.81 286 ARG A C 1
ATOM 2215 O O . ARG A 1 286 ? 2.066 -13.719 -15.375 1 80.81 286 ARG A O 1
ATOM 2222 N N . ALA A 1 287 ? 2.158 -15.289 -16.984 1 83.69 287 ALA A N 1
ATOM 2223 C CA . ALA A 1 287 ? 3.186 -14.562 -17.719 1 83.69 287 ALA A CA 1
ATOM 2224 C C . ALA A 1 287 ? 2.623 -13.273 -18.312 1 83.69 287 ALA A C 1
ATOM 2226 O O . ALA A 1 287 ? 3.309 -12.25 -18.344 1 83.69 287 ALA A O 1
ATOM 2227 N N . ASN A 1 288 ? 1.433 -13.336 -18.703 1 84.88 288 ASN A N 1
ATOM 2228 C CA . ASN A 1 288 ? 0.824 -12.148 -19.297 1 84.88 288 ASN A CA 1
ATOM 2229 C C . ASN A 1 288 ? 0.468 -11.117 -18.219 1 84.88 288 ASN A C 1
ATOM 2231 O O . ASN A 1 288 ? 0.55 -9.914 -18.469 1 84.88 288 ASN A O 1
ATOM 2235 N N . LEU A 1 289 ? 0.053 -11.672 -17.109 1 84.75 289 LEU A N 1
ATOM 2236 C CA . LEU A 1 289 ? -0.185 -10.766 -15.992 1 84.75 289 LEU A CA 1
ATOM 2237 C C . LEU A 1 289 ? 1.102 -10.055 -15.586 1 84.75 289 LEU A C 1
ATOM 2239 O O . LEU A 1 289 ? 1.085 -8.859 -15.273 1 84.75 289 LEU A O 1
ATOM 2243 N N . ALA A 1 290 ? 2.182 -10.75 -15.586 1 87.88 290 ALA A N 1
ATOM 2244 C CA . ALA A 1 290 ? 3.486 -10.164 -15.281 1 87.88 290 ALA A CA 1
ATOM 2245 C C . ALA A 1 290 ? 3.873 -9.109 -16.312 1 87.88 290 ALA A C 1
ATOM 2247 O O . ALA A 1 290 ? 4.453 -8.078 -15.969 1 87.88 290 ALA A O 1
ATOM 2248 N N . LYS A 1 291 ? 3.533 -9.406 -17.516 1 88.25 291 LYS A N 1
ATOM 2249 C CA . LYS A 1 291 ? 3.83 -8.461 -18.578 1 88.25 291 LYS A CA 1
ATOM 2250 C C . LYS A 1 291 ? 3.049 -7.16 -18.391 1 88.25 291 LYS A C 1
ATOM 2252 O O . LYS A 1 291 ? 3.605 -6.066 -18.547 1 88.25 291 LYS A O 1
ATOM 2257 N N . VAL A 1 292 ? 1.783 -7.262 -18.078 1 89.31 292 VAL A N 1
ATOM 2258 C CA . VAL A 1 292 ? 0.942 -6.09 -17.859 1 89.31 292 VAL A CA 1
ATOM 2259 C C . VAL A 1 292 ? 1.483 -5.285 -16.672 1 89.31 292 VAL A C 1
ATOM 2261 O O . VAL A 1 292 ? 1.578 -4.059 -16.75 1 89.31 292 VAL A O 1
ATOM 2264 N N . SER A 1 293 ? 1.819 -5.949 -15.625 1 91.56 293 SER A N 1
ATOM 2265 C CA . SER A 1 293 ? 2.359 -5.289 -14.438 1 91.56 293 SER A CA 1
ATOM 2266 C C . SER A 1 293 ? 3.697 -4.625 -14.742 1 91.56 293 SER A C 1
ATOM 2268 O O . SER A 1 293 ? 3.984 -3.537 -14.234 1 91.56 293 SER A O 1
ATOM 2270 N N . ALA A 1 294 ? 4.512 -5.297 -15.523 1 92 294 ALA A N 1
ATOM 2271 C CA . ALA A 1 294 ? 5.797 -4.727 -15.922 1 92 294 ALA A CA 1
ATOM 2272 C C . ALA A 1 294 ? 5.602 -3.441 -16.719 1 92 294 ALA A C 1
ATOM 2274 O O . ALA A 1 294 ? 6.348 -2.475 -16.547 1 92 294 ALA A O 1
ATOM 2275 N N . GLU A 1 295 ? 4.625 -3.447 -17.562 1 92.38 295 GLU A N 1
ATOM 2276 C CA . GLU A 1 295 ? 4.312 -2.262 -18.344 1 92.38 295 GLU A CA 1
ATOM 2277 C C . GLU A 1 295 ? 3.842 -1.113 -17.469 1 92.38 295 GLU A C 1
ATOM 2279 O O . GLU A 1 295 ? 4.176 0.047 -17.719 1 92.38 295 GLU A O 1
ATOM 2284 N N . ARG A 1 296 ? 3.137 -1.46 -16.484 1 91.62 296 ARG A N 1
ATOM 2285 C CA . ARG A 1 296 ? 2.67 -0.443 -15.539 1 91.62 296 ARG A CA 1
ATOM 2286 C C . ARG A 1 296 ? 3.836 0.166 -14.773 1 91.62 296 ARG A C 1
ATOM 2288 O O . ARG A 1 296 ? 3.879 1.379 -14.555 1 91.62 296 ARG A O 1
ATOM 2295 N N . ILE A 1 297 ? 4.707 -0.658 -14.32 1 93.75 297 ILE A N 1
ATOM 2296 C CA . ILE A 1 297 ? 5.887 -0.181 -13.602 1 93.75 297 ILE A CA 1
ATOM 2297 C C . ILE A 1 297 ? 6.711 0.725 -14.516 1 93.75 297 ILE A C 1
ATOM 2299 O O . ILE A 1 297 ? 7.188 1.778 -14.086 1 93.75 297 ILE A O 1
ATOM 2303 N N . GLU A 1 298 ? 6.836 0.312 -15.758 1 93.5 298 GLU A N 1
ATOM 2304 C CA . GLU A 1 298 ? 7.594 1.105 -16.719 1 93.5 298 GLU A CA 1
ATOM 2305 C C . GLU A 1 298 ? 6.938 2.463 -16.953 1 93.5 298 GLU A C 1
ATOM 2307 O O . GLU A 1 298 ? 7.625 3.48 -17.062 1 93.5 298 GLU A O 1
ATOM 2312 N N . GLU A 1 299 ? 5.656 2.461 -17.031 1 93.31 299 GLU A N 1
ATOM 2313 C CA . GLU A 1 299 ? 4.922 3.711 -17.203 1 93.31 299 GLU A CA 1
ATOM 2314 C C . GLU A 1 299 ? 5.141 4.645 -16.016 1 93.31 299 GLU A C 1
ATOM 2316 O O . GLU A 1 299 ? 5.41 5.832 -16.188 1 93.31 299 GLU A O 1
ATOM 2321 N N . ILE A 1 300 ? 5.09 4.098 -14.875 1 92.44 300 ILE A N 1
ATOM 2322 C CA . ILE A 1 300 ? 5.234 4.875 -13.648 1 92.44 300 ILE A CA 1
ATOM 2323 C C . ILE A 1 300 ? 6.672 5.379 -13.531 1 92.44 300 ILE A C 1
ATOM 2325 O O . ILE A 1 300 ? 6.902 6.551 -13.219 1 92.44 300 ILE A O 1
ATOM 2329 N N . THR A 1 301 ? 7.645 4.555 -13.812 1 92.5 301 THR A N 1
ATOM 2330 C CA . THR A 1 301 ? 9.047 4.922 -13.68 1 92.5 301 THR A CA 1
ATOM 2331 C C . THR A 1 301 ? 9.461 5.895 -14.781 1 92.5 301 THR A C 1
ATOM 2333 O O . THR A 1 301 ? 10.312 6.766 -14.562 1 92.5 301 THR A O 1
ATOM 2336 N N . ARG A 1 302 ? 8.852 5.742 -15.93 1 91.62 302 ARG A N 1
ATOM 2337 C CA . ARG A 1 302 ? 9.141 6.664 -17.016 1 91.62 302 ARG A CA 1
ATOM 2338 C C . ARG A 1 302 ? 8.625 8.062 -16.703 1 91.62 302 ARG A C 1
ATOM 2340 O O . ARG A 1 302 ? 9.242 9.062 -17.094 1 91.62 302 ARG A O 1
ATOM 2347 N N . ALA A 1 303 ? 7.547 8.062 -15.992 1 91.81 303 ALA A N 1
ATOM 2348 C CA . ALA A 1 303 ? 6.969 9.352 -15.617 1 91.81 303 ALA A CA 1
ATOM 2349 C C . ALA A 1 303 ? 7.828 10.055 -14.57 1 91.81 303 ALA A C 1
ATOM 2351 O O . ALA A 1 303 ? 7.723 11.266 -14.375 1 91.81 303 ALA A O 1
ATOM 2352 N N . MET A 1 304 ? 8.75 9.391 -13.914 1 91.12 304 MET A N 1
ATOM 2353 C CA . MET A 1 304 ? 9.562 9.945 -12.828 1 91.12 304 MET A CA 1
ATOM 2354 C C . MET A 1 304 ? 11.008 10.125 -13.273 1 91.12 304 MET A C 1
ATOM 2356 O O . MET A 1 304 ? 11.891 10.328 -12.438 1 91.12 304 MET A O 1
ATOM 2360 N N . THR A 1 305 ? 11.25 10.109 -14.484 1 84.75 305 THR A N 1
ATOM 2361 C CA . THR A 1 305 ? 12.617 10.258 -14.984 1 84.75 305 THR A CA 1
ATOM 2362 C C . THR A 1 305 ? 13.125 11.68 -14.727 1 84.75 305 THR A C 1
ATOM 2364 O O . THR A 1 305 ? 12.367 12.641 -14.828 1 84.75 305 THR A O 1
ATOM 2367 N N . THR A 1 306 ? 14.359 11.688 -14.266 1 85.25 306 THR A N 1
ATOM 2368 C CA . THR A 1 306 ? 14.977 12.977 -13.992 1 85.25 306 THR A CA 1
ATOM 2369 C C . THR A 1 306 ? 16.188 13.195 -14.891 1 85.25 306 THR A C 1
ATOM 2371 O O . THR A 1 306 ? 16.812 12.242 -15.344 1 85.25 306 THR A O 1
ATOM 2374 N N . GLN A 1 307 ? 16.438 14.414 -15.141 1 81.69 307 GLN A N 1
ATOM 2375 C CA . GLN A 1 307 ? 17.625 14.773 -15.914 1 81.69 307 GLN A CA 1
ATOM 2376 C C . GLN A 1 307 ? 18.688 15.414 -15.023 1 81.69 307 GLN A C 1
ATOM 2378 O O . GLN A 1 307 ? 19.781 15.742 -15.492 1 81.69 307 GLN A O 1
ATOM 2383 N N . GLU A 1 308 ? 18.391 15.398 -13.758 1 89.69 308 GLU A N 1
ATOM 2384 C CA . GLU A 1 308 ? 19.328 16.062 -12.844 1 89.69 308 GLU A CA 1
ATOM 2385 C C . GLU A 1 308 ? 20.5 15.156 -12.5 1 89.69 308 GLU A C 1
ATOM 2387 O O . GLU A 1 308 ? 20.344 13.938 -12.406 1 89.69 308 GLU A O 1
ATOM 2392 N N . ILE A 1 309 ? 21.641 15.852 -12.344 1 87.94 309 ILE A N 1
ATOM 2393 C CA . ILE A 1 309 ? 22.828 15.125 -11.93 1 87.94 309 ILE A CA 1
ATOM 2394 C C . ILE A 1 309 ? 22.938 15.141 -10.414 1 87.94 309 ILE A C 1
ATOM 2396 O O . ILE A 1 309 ? 22.828 16.203 -9.789 1 87.94 309 ILE A O 1
ATOM 2400 N N . GLU A 1 310 ? 23.125 13.977 -9.867 1 87.75 310 GLU A N 1
ATOM 2401 C CA . GLU A 1 310 ? 23.234 13.859 -8.414 1 87.75 310 GLU A CA 1
ATOM 2402 C C . GLU A 1 310 ? 24.562 14.422 -7.926 1 87.75 310 GLU A C 1
ATOM 2404 O O . GLU A 1 310 ? 25.594 14.258 -8.578 1 87.75 310 GLU A O 1
ATOM 2409 N N . THR A 1 311 ? 24.5 15.055 -6.785 1 83.56 311 THR A N 1
ATOM 2410 C CA . THR A 1 311 ? 25.719 15.617 -6.207 1 83.56 311 THR A CA 1
ATOM 2411 C C . THR A 1 311 ? 26.516 14.539 -5.461 1 83.56 311 THR A C 1
ATOM 2413 O O . THR A 1 311 ? 25.938 13.586 -4.949 1 83.56 311 THR A O 1
ATOM 2416 N N . ASP A 1 312 ? 27.781 14.422 -5.543 1 73.56 312 ASP A N 1
ATOM 2417 C CA . ASP A 1 312 ? 28.641 13.445 -4.883 1 73.56 312 ASP A CA 1
ATOM 2418 C C . ASP A 1 312 ? 28.859 13.812 -3.416 1 73.56 312 ASP A C 1
ATOM 2420 O O . ASP A 1 312 ? 29.562 13.094 -2.691 1 73.56 312 ASP A O 1
ATOM 2424 N N . ASN A 1 313 ? 28.047 14.305 -2.664 1 61.69 313 ASN A N 1
ATOM 2425 C CA . ASN A 1 313 ? 27.938 14.516 -1.225 1 61.69 313 ASN A CA 1
ATOM 2426 C C . ASN A 1 313 ? 29.172 15.219 -0.665 1 61.69 313 ASN A C 1
ATOM 2428 O O . ASN A 1 313 ? 29.453 15.141 0.535 1 61.69 313 ASN A O 1
ATOM 2432 N N . SER A 1 314 ? 30.125 15.719 -1.382 1 62.81 314 SER A N 1
ATOM 2433 C CA . SER A 1 314 ? 31.375 16.047 -0.696 1 62.81 314 SER A CA 1
ATOM 2434 C C . SER A 1 314 ? 31.141 17.094 0.385 1 62.81 314 SER A C 1
ATOM 2436 O O . SER A 1 314 ? 31.375 16.844 1.568 1 62.81 314 SER A O 1
ATOM 2438 N N . SER A 1 315 ? 31.266 18.391 0.272 1 68.75 315 SER A N 1
ATOM 2439 C CA . SER A 1 315 ? 31.266 19.484 1.23 1 68.75 315 SER A CA 1
ATOM 2440 C C . SER A 1 315 ? 30.047 20.375 1.057 1 68.75 315 SER A C 1
ATOM 2442 O O . SER A 1 315 ? 29.5 20.484 -0.046 1 68.75 315 SER A O 1
ATOM 2444 N N . LEU A 1 316 ? 29.375 20.672 2.234 1 75.56 316 LEU A N 1
ATOM 2445 C CA . LEU A 1 316 ? 28.281 21.625 2.213 1 75.56 316 LEU A CA 1
ATOM 2446 C C . LEU A 1 316 ? 28.688 22.922 1.518 1 75.56 316 LEU A C 1
ATOM 2448 O O . LEU A 1 316 ? 29.766 23.469 1.799 1 75.56 316 LEU A O 1
ATOM 2452 N N . PRO A 1 317 ? 27.859 23.281 0.637 1 80.75 317 PRO A N 1
ATOM 2453 C CA . PRO A 1 317 ? 28.203 24.547 -0.012 1 80.75 317 PRO A CA 1
ATOM 2454 C C . PRO A 1 317 ? 28.047 25.75 0.915 1 80.75 317 PRO A C 1
ATOM 2456 O O . PRO A 1 317 ? 27.156 25.766 1.774 1 80.75 317 PRO A O 1
ATOM 2459 N N . GLY A 1 318 ? 28.984 26.625 0.868 1 88.44 318 GLY A N 1
ATOM 2460 C CA . GLY A 1 318 ? 28.844 27.875 1.598 1 88.44 318 GLY A CA 1
ATOM 2461 C C . GLY A 1 318 ? 27.953 28.891 0.891 1 88.44 318 GLY A C 1
ATOM 2462 O O . GLY A 1 318 ? 27.891 28.906 -0.34 1 88.44 318 GLY A O 1
ATOM 2463 N N . LEU A 1 319 ? 27.234 29.625 1.663 1 94.56 319 LEU A N 1
ATOM 2464 C CA . LEU A 1 319 ? 26.328 30.625 1.094 1 94.56 319 LEU A CA 1
ATOM 2465 C C . LEU A 1 319 ? 26.953 32.031 1.137 1 94.56 319 LEU A C 1
ATOM 2467 O O . LEU A 1 319 ? 27.266 32.531 2.215 1 94.56 319 LEU A O 1
ATOM 2471 N N . GLN A 1 320 ? 27.203 32.531 -0.026 1 94 320 GLN A N 1
ATOM 2472 C CA . GLN A 1 320 ? 27.641 33.938 -0.121 1 94 320 GLN A CA 1
ATOM 2473 C C . GLN A 1 320 ? 26.484 34.844 -0.562 1 94 320 GLN A C 1
ATOM 2475 O O . GLN A 1 320 ? 26.266 35.906 0.036 1 94 320 GLN A O 1
ATOM 2480 N N . SER A 1 321 ? 25.875 34.406 -1.583 1 94.75 321 SER A N 1
ATOM 2481 C CA . SER A 1 321 ? 24.734 35.156 -2.08 1 94.75 321 SER A CA 1
ATOM 2482 C C . SER A 1 321 ? 23.766 34.25 -2.826 1 94.75 321 SER A C 1
ATOM 2484 O O . SER A 1 321 ? 24.172 33.25 -3.443 1 94.75 321 SER A O 1
ATOM 2486 N N . LEU A 1 322 ? 22.516 34.531 -2.715 1 97.12 322 LEU A N 1
ATOM 2487 C CA . LEU A 1 322 ? 21.453 33.844 -3.441 1 97.12 322 LEU A CA 1
ATOM 2488 C C . LEU A 1 322 ? 20.469 34.844 -4.035 1 97.12 322 LEU A C 1
ATOM 2490 O O . LEU A 1 322 ? 20 35.75 -3.344 1 97.12 322 LEU A O 1
ATOM 2494 N N . ALA A 1 323 ? 20.266 34.688 -5.387 1 96.5 323 ALA A N 1
ATOM 2495 C CA . ALA A 1 323 ? 19.375 35.656 -6.027 1 96.5 323 ALA A CA 1
ATOM 2496 C C . ALA A 1 323 ? 18.438 34.969 -7.016 1 96.5 323 ALA A C 1
ATOM 2498 O O . ALA A 1 323 ? 18.844 34.031 -7.711 1 96.5 323 ALA A O 1
ATOM 2499 N N . LEU A 1 324 ? 17.234 35.312 -6.965 1 96.5 324 LEU A N 1
ATOM 2500 C CA . LEU A 1 324 ? 16.266 34.969 -8.008 1 96.5 324 LEU A CA 1
ATOM 2501 C C . LEU A 1 324 ? 16.125 36.125 -8.992 1 96.5 324 LEU A C 1
ATOM 2503 O O . LEU A 1 324 ? 15.938 37.281 -8.586 1 96.5 324 LEU A O 1
ATOM 2507 N N . ARG A 1 325 ? 16.281 35.812 -10.219 1 96.06 325 ARG A N 1
ATOM 2508 C CA . ARG A 1 325 ? 16.203 36.844 -11.258 1 96.06 325 ARG A CA 1
ATOM 2509 C C . ARG A 1 325 ? 15.141 36.469 -12.289 1 96.06 325 ARG A C 1
ATOM 2511 O O . ARG A 1 325 ? 15.336 35.562 -13.102 1 96.06 325 ARG A O 1
ATOM 2518 N N . GLY A 1 326 ? 14.039 37.219 -12.289 1 94.44 326 GLY A N 1
ATOM 2519 C CA . GLY A 1 326 ? 12.961 37.062 -13.258 1 94.44 326 GLY A CA 1
ATOM 2520 C C . GLY A 1 326 ? 12.359 35.656 -13.227 1 94.44 326 GLY A C 1
ATOM 2521 O O . GLY A 1 326 ? 12.023 35.094 -14.273 1 94.44 326 GLY A O 1
ATOM 2522 N N . VAL A 1 327 ? 12.289 35.094 -12.125 1 94.25 327 VAL A N 1
ATOM 2523 C CA . VAL A 1 327 ? 11.844 33.688 -12.008 1 94.25 327 VAL A CA 1
ATOM 2524 C C . VAL A 1 327 ? 10.328 33.625 -12.172 1 94.25 327 VAL A C 1
ATOM 2526 O O . VAL A 1 327 ? 9.594 34.406 -11.539 1 94.25 327 VAL A O 1
ATOM 2529 N N . LEU A 1 328 ? 9.898 32.812 -13.062 1 92.38 328 LEU A N 1
ATOM 2530 C CA . LEU A 1 328 ? 8.484 32.594 -13.352 1 92.38 328 LEU A CA 1
ATOM 2531 C C . LEU A 1 328 ? 8.141 31.109 -13.281 1 92.38 328 LEU A C 1
ATOM 2533 O O . LEU A 1 328 ? 8.922 30.281 -13.742 1 92.38 328 LEU A O 1
ATOM 2537 N N . HIS A 1 329 ? 7.062 30.812 -12.57 1 90.12 329 HIS A N 1
ATOM 2538 C CA . HIS A 1 329 ? 6.574 29.438 -12.477 1 90.12 329 HIS A CA 1
ATOM 2539 C C . HIS A 1 329 ? 5.074 29.359 -12.734 1 90.12 329 HIS A C 1
ATOM 2541 O O . HIS A 1 329 ? 4.309 30.141 -12.172 1 90.12 329 HIS A O 1
ATOM 2547 N N . ARG A 1 330 ? 4.668 28.453 -13.672 1 84 330 ARG A N 1
ATOM 2548 C CA . ARG A 1 330 ? 3.262 28.266 -14.016 1 84 330 ARG A CA 1
ATOM 2549 C C . ARG A 1 330 ? 2.791 26.859 -13.664 1 84 330 ARG A C 1
ATOM 2551 O O . ARG A 1 330 ? 3.541 25.891 -13.82 1 84 330 ARG A O 1
ATOM 2558 N N . TYR A 1 331 ? 1.773 26.781 -12.883 1 72 331 TYR A N 1
ATOM 2559 C CA . TYR A 1 331 ? 1.192 25.484 -12.594 1 72 331 TYR A CA 1
ATOM 2560 C C . TYR A 1 331 ? -0.195 25.359 -13.219 1 72 331 TYR A C 1
ATOM 2562 O O . TYR A 1 331 ? -1.017 26.266 -13.102 1 72 331 TYR A O 1
ATOM 2570 N N . TYR A 1 332 ? -0.155 24.422 -14.289 1 60.41 332 TYR A N 1
ATOM 2571 C CA . TYR A 1 332 ? -1.452 24.172 -14.906 1 60.41 332 TYR A CA 1
ATOM 2572 C C . TYR A 1 332 ? -2.252 23.156 -14.094 1 60.41 332 TYR A C 1
ATOM 2574 O O . TYR A 1 332 ? -1.738 22.094 -13.734 1 60.41 332 TYR A O 1
ATOM 2582 N N . HIS A 1 333 ? -3.275 23.609 -13.508 1 54.38 333 HIS A N 1
ATOM 2583 C CA . HIS A 1 333 ? -4.223 22.656 -12.938 1 54.38 333 HIS A CA 1
ATOM 2584 C C . HIS A 1 333 ? -5.172 22.109 -14 1 54.38 333 HIS A C 1
ATOM 2586 O O . HIS A 1 333 ? -6.059 22.828 -14.469 1 54.38 333 HIS A O 1
ATOM 2592 N N . GLU A 1 334 ? -4.828 20.969 -14.648 1 47.5 334 GLU A N 1
ATOM 2593 C CA . GLU A 1 334 ? -5.613 20.422 -15.742 1 47.5 334 GLU A CA 1
ATOM 2594 C C . GLU A 1 334 ? -7.105 20.422 -15.414 1 47.5 334 GLU A C 1
ATOM 2596 O O . GLU A 1 334 ? -7.934 20.719 -16.281 1 47.5 334 GLU A O 1
ATOM 2601 N N . GLN A 1 335 ? -7.426 20.016 -14.164 1 46.31 335 GLN A N 1
ATOM 2602 C CA . GLN A 1 335 ? -8.844 19.797 -13.875 1 46.31 335 GLN A CA 1
ATOM 2603 C C . GLN A 1 335 ? -9.602 21.125 -13.852 1 46.31 335 GLN A C 1
ATOM 2605 O O . GLN A 1 335 ? -10.766 21.188 -14.258 1 46.31 335 GLN A O 1
ATOM 2610 N N . SER A 1 336 ? -8.984 22.234 -13.414 1 48.78 336 SER A N 1
ATOM 2611 C CA . SER A 1 336 ? -9.719 23.5 -13.32 1 48.78 336 SER A CA 1
ATOM 2612 C C . SER A 1 336 ? -9.391 24.406 -14.484 1 48.78 336 SER A C 1
ATOM 2614 O O . SER A 1 336 ? -9.992 25.484 -14.641 1 48.78 336 SER A O 1
ATOM 2616 N N . ASP A 1 337 ? -8.719 23.969 -15.383 1 53.41 337 ASP A N 1
ATOM 2617 C CA . ASP A 1 337 ? -8.305 24.734 -16.547 1 53.41 337 ASP A CA 1
ATOM 2618 C C . ASP A 1 337 ? -7.797 26.109 -16.141 1 53.41 337 ASP A C 1
ATOM 2620 O O . ASP A 1 337 ? -8.078 27.109 -16.828 1 53.41 337 ASP A O 1
ATOM 2624 N N . GLU A 1 338 ? -7.426 26.328 -14.859 1 59.94 338 GLU A N 1
ATOM 2625 C CA . GLU A 1 338 ? -6.902 27.625 -14.453 1 59.94 338 GLU A CA 1
ATOM 2626 C C . GLU A 1 338 ? -5.391 27.562 -14.242 1 59.94 338 GLU A C 1
ATOM 2628 O O . GLU A 1 338 ? -4.859 26.562 -13.766 1 59.94 338 GLU A O 1
ATOM 2633 N N . LEU A 1 339 ? -4.75 28.531 -14.883 1 64.94 339 LEU A N 1
ATOM 2634 C CA . LEU A 1 339 ? -3.297 28.656 -14.844 1 64.94 339 LEU A CA 1
ATOM 2635 C C . LEU A 1 339 ? -2.857 29.609 -13.742 1 64.94 339 LEU A C 1
ATOM 2637 O O . LEU A 1 339 ? -3.303 30.766 -13.688 1 64.94 339 LEU A O 1
ATOM 2641 N N . PHE A 1 340 ? -2.314 29.109 -12.602 1 75.81 340 PHE A N 1
ATOM 2642 C CA . PHE A 1 340 ? -1.664 29.969 -11.625 1 75.81 340 PHE A CA 1
ATOM 2643 C C . PHE A 1 340 ? -0.231 30.281 -12.039 1 75.81 340 PHE A C 1
ATOM 2645 O O . PHE A 1 340 ? 0.528 29.375 -12.391 1 75.81 340 PHE A O 1
ATOM 2652 N N . THR A 1 341 ? 0.027 31.641 -12.164 1 83.69 341 THR A N 1
ATOM 2653 C CA . THR A 1 341 ? 1.366 32.062 -12.555 1 83.69 341 THR A CA 1
ATOM 2654 C C . THR A 1 341 ? 2.057 32.812 -11.414 1 83.69 341 THR A C 1
ATOM 2656 O O . THR A 1 341 ? 1.508 33.75 -10.859 1 83.69 341 THR A O 1
ATOM 2659 N N . LEU A 1 342 ? 3.211 32.281 -11.031 1 88.81 342 LEU A N 1
ATOM 2660 C CA . LEU A 1 342 ? 4.07 32.938 -10.055 1 88.81 342 LEU A CA 1
ATOM 2661 C C . LEU A 1 342 ? 5.191 33.719 -10.742 1 88.81 342 LEU A C 1
ATOM 2663 O O . LEU A 1 342 ? 6 33.125 -11.461 1 88.81 342 LEU A O 1
ATOM 2667 N N . GLY A 1 343 ? 5.207 35.125 -10.5 1 85 343 GLY A N 1
ATOM 2668 C CA . GLY A 1 343 ? 6.328 35.906 -11.008 1 85 343 GLY A CA 1
ATOM 2669 C C . GLY A 1 343 ? 5.957 36.781 -12.18 1 85 343 GLY A C 1
ATOM 2670 O O . GLY A 1 343 ? 4.785 36.875 -12.555 1 85 343 GLY A O 1
ATOM 2671 N N . PRO A 1 344 ? 6.855 37.375 -12.625 1 91.25 344 PRO A N 1
ATOM 2672 C CA . PRO A 1 344 ? 8.297 37.25 -12.398 1 91.25 344 PRO A CA 1
ATOM 2673 C C . PRO A 1 344 ? 8.727 37.75 -11.031 1 91.25 344 PRO A C 1
ATOM 2675 O O . PRO A 1 344 ? 8.227 38.781 -10.57 1 91.25 344 PRO A O 1
ATOM 2678 N N . ILE A 1 345 ? 9.695 36.969 -10.414 1 92.12 345 ILE A N 1
ATOM 2679 C CA . ILE A 1 345 ? 10.125 37.281 -9.062 1 92.12 345 ILE A CA 1
ATOM 2680 C C . ILE A 1 345 ? 11.609 37.656 -9.062 1 92.12 345 ILE A C 1
ATOM 2682 O O . ILE A 1 345 ? 12.438 36.906 -9.617 1 92.12 345 ILE A O 1
ATOM 2686 N N . ASP A 1 346 ? 11.93 38.844 -8.586 1 93.38 346 ASP A N 1
ATOM 2687 C CA . ASP A 1 346 ? 13.297 39.25 -8.273 1 93.38 346 ASP A CA 1
ATOM 2688 C C . ASP A 1 346 ? 13.508 39.344 -6.77 1 93.38 346 ASP A C 1
ATOM 2690 O O . ASP A 1 346 ? 12.852 40.156 -6.102 1 93.38 346 ASP A O 1
ATOM 2694 N N . LEU A 1 347 ? 14.406 38.5 -6.242 1 94.19 347 LEU A N 1
ATOM 2695 C CA . LEU A 1 347 ? 14.617 38.469 -4.797 1 94.19 347 LEU A CA 1
ATOM 2696 C C . LEU A 1 347 ? 16.047 38.062 -4.477 1 94.19 347 LEU A C 1
ATOM 2698 O O . LEU A 1 347 ? 16.625 37.188 -5.133 1 94.19 347 LEU A O 1
ATOM 2702 N N . ASP A 1 348 ? 16.625 38.688 -3.496 1 94.62 348 ASP A N 1
ATOM 2703 C CA . ASP A 1 348 ? 17.984 38.375 -3.082 1 94.62 348 ASP A CA 1
ATOM 2704 C C . ASP A 1 348 ? 18.047 38 -1.598 1 94.62 348 ASP A C 1
ATOM 2706 O O . ASP A 1 348 ? 17.281 38.562 -0.793 1 94.62 348 ASP A O 1
ATOM 2710 N N . PHE A 1 349 ? 18.922 37.125 -1.258 1 96 349 PHE A N 1
ATOM 2711 C CA . PHE A 1 349 ? 19.156 36.719 0.124 1 96 349 PHE A CA 1
ATOM 2712 C C . PHE A 1 349 ? 20.641 36.781 0.463 1 96 349 PHE A C 1
ATOM 2714 O O . PHE A 1 349 ? 21.484 36.5 -0.384 1 96 349 PHE A O 1
ATOM 2721 N N . ARG A 1 350 ? 20.922 37.156 1.676 1 94.56 350 ARG A N 1
ATOM 2722 C CA . ARG A 1 350 ? 22.281 37.188 2.197 1 94.56 350 ARG A CA 1
ATOM 2723 C C . ARG A 1 350 ? 22.391 36.469 3.529 1 94.56 350 ARG A C 1
ATOM 2725 O O . ARG A 1 350 ? 21.406 36.344 4.262 1 94.56 350 ARG A O 1
ATOM 2732 N N . PRO A 1 351 ? 23.609 35.938 3.832 1 96.19 351 PRO A N 1
ATOM 2733 C CA . PRO A 1 351 ? 23.797 35.312 5.137 1 96.19 351 PRO A CA 1
ATOM 2734 C C . PRO A 1 351 ? 23.547 36.25 6.301 1 96.19 351 PRO A C 1
ATOM 2736 O O . PRO A 1 351 ? 23.844 37.469 6.199 1 96.19 351 PRO A O 1
ATOM 2739 N N . GLY A 1 352 ? 22.953 35.688 7.348 1 96.06 352 GLY A N 1
ATOM 2740 C CA . GLY A 1 352 ? 22.766 36.469 8.57 1 96.06 352 GLY A CA 1
ATOM 2741 C C . GLY A 1 352 ? 21.578 37.406 8.5 1 96.06 352 GLY A C 1
ATOM 2742 O O . GLY A 1 352 ? 21.578 38.438 9.172 1 96.06 352 GLY A O 1
ATOM 2743 N N . GLU A 1 353 ? 20.703 37.156 7.648 1 95.88 353 GLU A N 1
ATOM 2744 C CA . GLU A 1 353 ? 19.516 38 7.508 1 95.88 353 GLU A CA 1
ATOM 2745 C C . GLU A 1 353 ? 18.234 37.188 7.715 1 95.88 353 GLU A C 1
ATOM 2747 O O . GLU A 1 353 ? 18.141 36.031 7.246 1 95.88 353 GLU A O 1
ATOM 2752 N N . ILE A 1 354 ? 17.328 37.75 8.453 1 97.31 354 ILE A N 1
ATOM 2753 C CA . ILE A 1 354 ? 16 37.156 8.641 1 97.31 354 ILE A CA 1
ATOM 2754 C C . ILE A 1 354 ? 15 37.875 7.73 1 97.31 354 ILE A C 1
ATOM 2756 O O . ILE A 1 354 ? 14.734 39.062 7.883 1 97.31 354 ILE A O 1
ATOM 2760 N N . THR A 1 355 ? 14.484 37.156 6.793 1 96.62 355 THR A N 1
ATOM 2761 C CA . THR A 1 355 ? 13.484 37.688 5.867 1 96.62 355 THR A CA 1
ATOM 2762 C C . THR A 1 355 ? 12.117 37.031 6.145 1 96.62 355 THR A C 1
ATOM 2764 O O . THR A 1 355 ? 12.008 35.812 6.25 1 96.62 355 THR A O 1
ATOM 2767 N N . PHE A 1 356 ? 11.094 37.844 6.281 1 96.62 356 PHE A N 1
ATOM 2768 C CA . PHE A 1 356 ? 9.727 37.344 6.434 1 96.62 356 PHE A CA 1
ATOM 2769 C C . PHE A 1 356 ? 8.953 37.469 5.125 1 96.62 356 PHE A C 1
ATOM 2771 O O . PHE A 1 356 ? 9.047 38.5 4.445 1 96.62 356 PHE A O 1
ATOM 2778 N N . LEU A 1 357 ? 8.352 36.469 4.738 1 95.5 357 LEU A N 1
ATOM 2779 C CA . LEU A 1 357 ? 7.445 36.469 3.6 1 95.5 357 LEU A CA 1
ATOM 2780 C C . LEU A 1 357 ? 5.992 36.375 4.062 1 95.5 357 LEU A C 1
ATOM 2782 O O . LEU A 1 357 ? 5.598 35.375 4.691 1 95.5 357 LEU A O 1
ATOM 2786 N N . VAL A 1 358 ? 5.23 37.375 3.754 1 93 358 VAL A N 1
ATOM 2787 C CA . VAL A 1 358 ? 3.852 37.438 4.23 1 93 358 VAL A CA 1
ATOM 2788 C C . VAL A 1 358 ? 2.898 37.562 3.043 1 93 358 VAL A C 1
ATOM 2790 O O . VAL A 1 358 ? 3.281 38.031 1.976 1 93 358 VAL A O 1
ATOM 2793 N N . GLY A 1 359 ? 1.718 37.031 3.133 1 88.94 359 GLY A N 1
ATOM 2794 C CA . GLY A 1 359 ? 0.698 37.031 2.096 1 88.94 359 GLY A CA 1
ATOM 2795 C C . GLY A 1 359 ? -0.488 36.156 2.424 1 88.94 359 GLY A C 1
ATOM 2796 O O . GLY A 1 359 ? -0.443 35.375 3.379 1 88.94 359 GLY A O 1
ATOM 2797 N N . GLY A 1 360 ? -1.48 36.312 1.634 1 85.75 360 GLY A N 1
ATOM 2798 C CA . GLY A 1 360 ? -2.689 35.531 1.855 1 85.75 360 GLY A CA 1
ATOM 2799 C C . GLY A 1 360 ? -2.531 34.094 1.501 1 85.75 360 GLY A C 1
ATOM 2800 O O . GLY A 1 360 ? -1.536 33.688 0.886 1 85.75 360 GLY A O 1
ATOM 2801 N N . ASN A 1 361 ? -3.51 33.25 1.945 1 85.5 361 ASN A N 1
ATOM 2802 C CA . ASN A 1 361 ? -3.514 31.844 1.562 1 85.5 361 ASN A CA 1
ATOM 2803 C C . ASN A 1 361 ? -3.656 31.672 0.053 1 85.5 361 ASN A C 1
ATOM 2805 O O . ASN A 1 361 ? -4.508 32.312 -0.57 1 85.5 361 ASN A O 1
ATOM 2809 N N . GLY A 1 362 ? -2.812 30.875 -0.55 1 83.31 362 GLY A N 1
ATOM 2810 C CA . GLY A 1 362 ? -2.879 30.625 -1.981 1 83.31 362 GLY A CA 1
ATOM 2811 C C . GLY A 1 362 ? -2.156 31.672 -2.805 1 83.31 362 GLY A C 1
ATOM 2812 O O . GLY A 1 362 ? -2.248 31.672 -4.035 1 83.31 362 GLY A O 1
ATOM 2813 N N . SER A 1 363 ? -1.474 32.5 -2.086 1 86.56 363 SER A N 1
ATOM 2814 C CA . SER A 1 363 ? -0.802 33.562 -2.799 1 86.56 363 SER A CA 1
ATOM 2815 C C . SER A 1 363 ? 0.443 33.062 -3.521 1 86.56 363 SER A C 1
ATOM 2817 O O . SER A 1 363 ? 0.998 33.781 -4.371 1 86.56 363 SER A O 1
ATOM 2819 N N . GLY A 1 364 ? 0.869 31.906 -3.174 1 89.19 364 GLY A N 1
ATOM 2820 C CA . GLY A 1 364 ? 2.018 31.328 -3.855 1 89.19 364 GLY A CA 1
ATOM 2821 C C . GLY A 1 364 ? 3.244 31.234 -2.971 1 89.19 364 GLY A C 1
ATOM 2822 O O . GLY A 1 364 ? 4.328 30.875 -3.441 1 89.19 364 GLY A O 1
ATOM 2823 N N . LYS A 1 365 ? 3.143 31.516 -1.706 1 92.38 365 LYS A N 1
ATOM 2824 C CA . LYS A 1 365 ? 4.27 31.531 -0.777 1 92.38 365 LYS A CA 1
ATOM 2825 C C . LYS A 1 365 ? 4.961 30.172 -0.73 1 92.38 365 LYS A C 1
ATOM 2827 O O . LYS A 1 365 ? 6.188 30.094 -0.847 1 92.38 365 LYS A O 1
ATOM 2832 N N . THR A 1 366 ? 4.141 29.078 -0.607 1 90.75 366 THR A N 1
ATOM 2833 C CA . THR A 1 366 ? 4.699 27.734 -0.546 1 90.75 366 THR A CA 1
ATOM 2834 C C . THR A 1 366 ? 5.344 27.344 -1.876 1 90.75 366 THR A C 1
ATOM 2836 O O . THR A 1 366 ? 6.371 26.672 -1.901 1 90.75 366 THR A O 1
ATOM 2839 N N . THR A 1 367 ? 4.746 27.766 -2.951 1 90.5 367 THR A N 1
ATOM 2840 C CA . THR A 1 367 ? 5.312 27.516 -4.273 1 90.5 367 THR A CA 1
ATOM 2841 C C . THR A 1 367 ? 6.656 28.234 -4.422 1 90.5 367 THR A C 1
ATOM 2843 O O . THR A 1 367 ? 7.609 27.656 -4.953 1 90.5 367 THR A O 1
ATOM 2846 N N . LEU A 1 368 ? 6.695 29.469 -3.965 1 93.62 368 LEU A N 1
ATOM 2847 C CA . LEU A 1 368 ? 7.945 30.219 -4.008 1 93.62 368 LEU A CA 1
ATOM 2848 C C . LEU A 1 368 ? 9.023 29.516 -3.178 1 93.62 368 LEU A C 1
ATOM 2850 O O . LEU A 1 368 ? 10.18 29.453 -3.59 1 93.62 368 LEU A O 1
ATOM 2854 N N . ALA A 1 369 ? 8.617 29.047 -2.014 1 95.19 369 ALA A N 1
ATOM 2855 C CA . ALA A 1 369 ? 9.562 28.328 -1.164 1 95.19 369 ALA A CA 1
ATOM 2856 C C . ALA A 1 369 ? 10.109 27.094 -1.878 1 95.19 369 ALA A C 1
ATOM 2858 O O . ALA A 1 369 ? 11.305 26.812 -1.806 1 95.19 369 ALA A O 1
ATOM 2859 N N . LYS A 1 370 ? 9.242 26.359 -2.559 1 94.38 370 LYS A N 1
ATOM 2860 C CA . LYS A 1 370 ? 9.664 25.156 -3.279 1 94.38 370 LYS A CA 1
ATOM 2861 C C . LYS A 1 370 ? 10.586 25.516 -4.445 1 94.38 370 LYS A C 1
ATOM 2863 O O . LYS A 1 370 ? 11.5 24.766 -4.77 1 94.38 370 LYS A O 1
ATOM 2868 N N . LEU A 1 371 ? 10.352 26.641 -5.055 1 94.44 371 LEU A N 1
ATOM 2869 C CA . LEU A 1 371 ? 11.227 27.125 -6.109 1 94.44 371 LEU A CA 1
ATOM 2870 C C . LEU A 1 371 ? 12.586 27.531 -5.543 1 94.44 371 LEU A C 1
ATOM 2872 O O . LEU A 1 371 ? 13.625 27.188 -6.117 1 94.44 371 LEU A O 1
ATOM 2876 N N . LEU A 1 372 ? 12.469 28.203 -4.477 1 96.25 372 LEU A N 1
ATOM 2877 C CA . LEU A 1 372 ? 13.68 28.719 -3.844 1 96.25 372 LEU A CA 1
ATOM 2878 C C . LEU A 1 372 ? 14.609 27.578 -3.451 1 96.25 372 LEU A C 1
ATOM 2880 O O . LEU A 1 372 ? 15.828 27.672 -3.635 1 96.25 372 LEU A O 1
ATOM 2884 N N . VAL A 1 373 ? 14.039 26.484 -2.963 1 96.81 373 VAL A N 1
ATOM 2885 C CA . VAL A 1 373 ? 14.875 25.406 -2.455 1 96.81 373 VAL A CA 1
ATOM 2886 C C . VAL A 1 373 ? 15.234 24.438 -3.592 1 96.81 373 VAL A C 1
ATOM 2888 O O . VAL A 1 373 ? 15.906 23.438 -3.373 1 96.81 373 VAL A O 1
ATOM 2891 N N . GLY A 1 374 ? 14.695 24.656 -4.73 1 95.44 374 GLY A N 1
ATOM 2892 C CA . GLY A 1 374 ? 15.078 23.875 -5.906 1 95.44 374 GLY A CA 1
ATOM 2893 C C . GLY A 1 374 ? 14.258 22.625 -6.086 1 95.44 374 GLY A C 1
ATOM 2894 O O . GLY A 1 374 ? 14.68 21.688 -6.785 1 95.44 374 GLY A O 1
ATOM 2895 N N . LEU A 1 375 ? 13.172 22.531 -5.473 1 94.44 375 LEU A N 1
ATOM 2896 C CA . LEU A 1 375 ? 12.273 21.406 -5.695 1 94.44 375 LEU A CA 1
ATOM 2897 C C . LEU A 1 375 ? 11.516 21.578 -7.012 1 94.44 375 LEU A C 1
ATOM 2899 O O . LEU A 1 375 ? 11.164 20.578 -7.656 1 94.44 375 LEU A O 1
ATOM 2903 N N . TYR A 1 376 ? 11.203 22.812 -7.336 1 92.81 376 TYR A N 1
ATOM 2904 C CA . TYR A 1 376 ? 10.625 23.156 -8.625 1 92.81 376 TYR A CA 1
ATOM 2905 C C . TYR A 1 376 ? 11.602 23.953 -9.477 1 92.81 376 TYR A C 1
ATOM 2907 O O . TYR A 1 376 ? 12.172 24.938 -9.023 1 92.81 376 TYR A O 1
ATOM 2915 N N . PRO A 1 377 ? 11.789 23.484 -10.688 1 91.12 377 PRO A N 1
ATOM 2916 C CA . PRO A 1 377 ? 12.578 24.312 -11.594 1 91.12 377 PRO A CA 1
ATOM 2917 C C . PRO A 1 377 ? 11.781 25.484 -12.156 1 91.12 377 PRO A C 1
ATOM 2919 O O . PRO A 1 377 ? 10.594 25.344 -12.469 1 91.12 377 PRO A O 1
ATOM 2922 N N . PRO A 1 378 ? 12.445 26.609 -12.211 1 92.38 378 PRO A N 1
ATOM 2923 C CA . PRO A 1 378 ? 11.75 27.734 -12.828 1 92.38 378 PRO A CA 1
ATOM 2924 C C . PRO A 1 378 ? 11.539 27.547 -14.328 1 92.38 378 PRO A C 1
ATOM 2926 O O . PRO A 1 378 ? 12.398 26.984 -15.008 1 92.38 378 PRO A O 1
ATOM 2929 N N . GLU A 1 379 ? 10.43 28 -14.852 1 90.94 379 GLU A N 1
ATOM 2930 C CA . GLU A 1 379 ? 10.156 27.938 -16.281 1 90.94 379 GLU A CA 1
ATOM 2931 C C . GLU A 1 379 ? 10.875 29.062 -17.031 1 90.94 379 GLU A C 1
ATOM 2933 O O . GLU A 1 379 ? 11.336 28.875 -18.156 1 90.94 379 GLU A O 1
ATOM 2938 N N . GLU A 1 380 ? 10.859 30.156 -16.422 1 93.56 380 GLU A N 1
ATOM 2939 C CA . GLU A 1 380 ? 11.594 31.328 -16.922 1 93.56 380 GLU A CA 1
ATOM 2940 C C . GLU A 1 380 ? 12.43 31.969 -15.828 1 93.56 380 GLU A C 1
ATOM 2942 O O . GLU A 1 380 ? 12.188 31.734 -14.641 1 93.56 380 GLU A O 1
ATOM 2947 N N . GLY A 1 381 ? 13.43 32.594 -16.25 1 95.12 381 GLY A N 1
ATOM 2948 C CA . GLY A 1 381 ? 14.328 33.219 -15.281 1 95.12 381 GLY A CA 1
ATOM 2949 C C . GLY A 1 381 ? 15.383 32.25 -14.758 1 95.12 381 GLY A C 1
ATOM 2950 O O . GLY A 1 381 ? 15.578 31.172 -15.32 1 95.12 381 GLY A O 1
ATOM 2951 N N . GLN A 1 382 ? 16.141 32.812 -13.727 1 95.94 382 GLN A N 1
ATOM 2952 C CA . GLN A 1 382 ? 17.219 31.953 -13.227 1 95.94 382 GLN A CA 1
ATOM 2953 C C . GLN A 1 382 ? 17.453 32.188 -11.734 1 95.94 382 GLN A C 1
ATOM 2955 O O . GLN A 1 382 ? 17.172 33.25 -11.219 1 95.94 382 GLN A O 1
ATOM 2960 N N . ILE A 1 383 ? 17.844 31.188 -11.078 1 96.94 383 ILE A N 1
ATOM 2961 C CA . ILE A 1 383 ? 18.344 31.25 -9.711 1 96.94 383 ILE A CA 1
ATOM 2962 C C . ILE A 1 383 ? 19.875 31.312 -9.734 1 96.94 383 ILE A C 1
ATOM 2964 O O . ILE A 1 383 ? 20.531 30.5 -10.383 1 96.94 383 ILE A O 1
ATOM 2968 N N . ILE A 1 384 ? 20.375 32.312 -9.125 1 97.25 384 ILE A N 1
ATOM 2969 C CA . ILE A 1 384 ? 21.828 32.531 -9.094 1 97.25 384 ILE A CA 1
ATOM 2970 C C . ILE A 1 384 ? 22.359 32.25 -7.688 1 97.25 384 ILE A C 1
ATOM 2972 O O . ILE A 1 384 ? 21.984 32.938 -6.73 1 97.25 384 ILE A O 1
ATOM 2976 N N . PHE A 1 385 ? 23.25 31.219 -7.555 1 96.25 385 PHE A N 1
ATOM 2977 C CA . PHE A 1 385 ? 23.875 30.797 -6.305 1 96.25 385 PHE A CA 1
ATOM 2978 C C . PHE A 1 385 ? 25.359 31.094 -6.316 1 96.25 385 PHE A C 1
ATOM 2980 O O . PHE A 1 385 ? 26.125 30.469 -7.066 1 96.25 385 PHE A O 1
ATOM 2987 N N . ASN A 1 386 ? 25.719 32.062 -5.469 1 95.94 386 ASN A N 1
ATOM 2988 C CA . ASN A 1 386 ? 27.125 32.469 -5.414 1 95.94 386 ASN A CA 1
ATOM 2989 C C . ASN A 1 386 ? 27.641 32.875 -6.793 1 95.94 386 ASN A C 1
ATOM 2991 O O . ASN A 1 386 ? 28.734 32.438 -7.191 1 95.94 386 ASN A O 1
ATOM 2995 N N . GLY A 1 387 ? 26.812 33.438 -7.57 1 94.12 387 GLY A N 1
ATOM 2996 C CA . GLY A 1 387 ? 27.203 33.969 -8.867 1 94.12 387 GLY A CA 1
ATOM 2997 C C . GLY A 1 387 ? 27 33 -10 1 94.12 387 GLY A C 1
ATOM 2998 O O . GLY A 1 387 ? 27.156 33.344 -11.172 1 94.12 387 GLY A O 1
ATOM 2999 N N . LYS A 1 388 ? 26.656 31.828 -9.75 1 95.25 388 LYS A N 1
ATOM 3000 C CA . LYS A 1 388 ? 26.469 30.812 -10.773 1 95.25 388 LYS A CA 1
ATOM 3001 C C . LYS A 1 388 ? 25 30.422 -10.906 1 95.25 388 LYS A C 1
ATOM 3003 O O . LYS A 1 388 ? 24.312 30.234 -9.906 1 95.25 388 LYS A O 1
ATOM 3008 N N . ALA A 1 389 ? 24.562 30.266 -12.117 1 96.5 389 ALA A N 1
ATOM 3009 C CA . ALA A 1 389 ? 23.172 29.891 -12.367 1 96.5 389 ALA A CA 1
ATOM 3010 C C . ALA A 1 389 ? 22.938 28.438 -11.977 1 96.5 389 ALA A C 1
ATOM 3012 O O . ALA A 1 389 ? 23.781 27.562 -12.195 1 96.5 389 ALA A O 1
ATOM 3013 N N . VAL A 1 390 ? 21.797 28.141 -11.352 1 96 390 VAL A N 1
ATOM 3014 C CA . VAL A 1 390 ? 21.406 26.797 -10.945 1 96 390 VAL A CA 1
ATOM 3015 C C . VAL A 1 390 ? 20.641 26.109 -12.078 1 96 390 VAL A C 1
ATOM 3017 O O . VAL A 1 390 ? 19.656 26.641 -12.578 1 96 390 VAL A O 1
ATOM 3020 N N . ASP A 1 391 ? 21.078 25.016 -12.477 1 93.25 391 ASP A N 1
ATOM 3021 C CA . ASP A 1 391 ? 20.453 24.25 -13.547 1 93.25 391 ASP A CA 1
ATOM 3022 C C . ASP A 1 391 ? 20.438 22.75 -13.211 1 93.25 391 ASP A C 1
ATOM 3024 O O . ASP A 1 391 ? 20.562 22.375 -12.047 1 93.25 391 ASP A O 1
ATOM 3028 N N . GLU A 1 392 ? 20.219 21.953 -14.18 1 91.44 392 GLU A N 1
ATOM 3029 C CA . GLU A 1 392 ? 20.062 20.531 -13.961 1 91.44 392 GLU A CA 1
ATOM 3030 C C . GLU A 1 392 ? 21.359 19.891 -13.508 1 91.44 392 GLU A C 1
ATOM 3032 O O . GLU A 1 392 ? 21.359 18.844 -12.844 1 91.44 392 GLU A O 1
ATOM 3037 N N . THR A 1 393 ? 22.469 20.516 -13.758 1 92 393 THR A N 1
ATOM 3038 C CA . THR A 1 393 ? 23.781 19.922 -13.453 1 92 393 THR A CA 1
ATOM 3039 C C . THR A 1 393 ? 24.156 20.188 -12 1 92 393 THR A C 1
ATOM 3041 O O . THR A 1 393 ? 24.922 19.422 -11.414 1 92 393 THR A O 1
ATOM 3044 N N . ASN A 1 394 ? 23.625 21.219 -11.422 1 93.25 394 ASN A N 1
ATOM 3045 C CA . ASN A 1 394 ? 24.094 21.531 -10.078 1 93.25 394 ASN A CA 1
ATOM 3046 C C . ASN A 1 394 ? 22.922 21.75 -9.117 1 93.25 394 ASN A C 1
ATOM 3048 O O . ASN A 1 394 ? 23.125 22.188 -7.984 1 93.25 394 ASN A O 1
ATOM 3052 N N . ARG A 1 395 ? 21.75 21.5 -9.5 1 94.31 395 ARG A N 1
ATOM 3053 C CA . ARG A 1 395 ? 20.562 21.75 -8.68 1 94.31 395 ARG A CA 1
ATOM 3054 C C . ARG A 1 395 ? 20.578 20.875 -7.426 1 94.31 395 ARG A C 1
ATOM 3056 O O . ARG A 1 395 ? 20.172 21.328 -6.352 1 94.31 395 ARG A O 1
ATOM 3063 N N . ASP A 1 396 ? 21.016 19.672 -7.566 1 93.81 396 ASP A N 1
ATOM 3064 C CA . ASP A 1 396 ? 21.094 18.797 -6.406 1 93.81 396 ASP A CA 1
ATOM 3065 C C . ASP A 1 396 ? 22.078 19.328 -5.371 1 93.81 396 ASP A C 1
ATOM 3067 O O . ASP A 1 396 ? 21.844 19.234 -4.168 1 93.81 396 ASP A O 1
ATOM 3071 N N . CYS A 1 397 ? 23.125 19.844 -5.844 1 93.12 397 CYS A N 1
ATOM 3072 C CA . CYS A 1 397 ? 24.094 20.484 -4.949 1 93.12 397 CYS A CA 1
ATOM 3073 C C . CYS A 1 397 ? 23.484 21.719 -4.289 1 93.12 397 CYS A C 1
ATOM 3075 O O . CYS A 1 397 ? 23.672 21.938 -3.09 1 93.12 397 CYS A O 1
ATOM 3077 N N . TYR A 1 398 ? 22.797 22.453 -5.078 1 95.25 398 TYR A N 1
ATOM 3078 C CA . TYR A 1 398 ? 22.125 23.656 -4.594 1 95.25 398 TYR A CA 1
ATOM 3079 C C . TYR A 1 398 ? 21.141 23.312 -3.475 1 95.25 398 TYR A C 1
ATOM 3081 O O . TYR A 1 398 ? 21.078 24.016 -2.465 1 95.25 398 TYR A O 1
ATOM 3089 N N . ARG A 1 399 ? 20.453 22.234 -3.564 1 95.38 399 ARG A N 1
ATOM 3090 C CA . ARG A 1 399 ? 19.453 21.828 -2.582 1 95.38 399 ARG A CA 1
ATOM 3091 C C . ARG A 1 399 ? 20.094 21.516 -1.235 1 95.38 399 ARG A C 1
ATOM 3093 O O . ARG A 1 399 ? 19.438 21.578 -0.197 1 95.38 399 ARG A O 1
ATOM 3100 N N . GLN A 1 400 ? 21.375 21.297 -1.27 1 94.06 400 GLN A N 1
ATOM 3101 C CA . GLN A 1 400 ? 22.062 20.938 -0.031 1 94.06 400 GLN A CA 1
ATOM 3102 C C . GLN A 1 400 ? 22.25 22.156 0.866 1 94.06 400 GLN A C 1
ATOM 3104 O O . GLN A 1 400 ? 22.594 22.031 2.043 1 94.06 400 GLN A O 1
ATOM 3109 N N . LEU A 1 401 ? 21.891 23.266 0.417 1 95.38 401 LEU A N 1
ATOM 3110 C CA . LEU A 1 401 ? 22.031 24.516 1.145 1 95.38 401 LEU A CA 1
ATOM 3111 C C . LEU A 1 401 ? 20.938 24.672 2.191 1 95.38 401 LEU A C 1
ATOM 3113 O O . LEU A 1 401 ? 21.078 25.453 3.133 1 95.38 401 LEU A O 1
ATOM 3117 N N . PHE A 1 402 ? 19.922 23.875 2.076 1 96.94 402 PHE A N 1
ATOM 3118 C CA . PHE A 1 402 ? 18.703 24.297 2.758 1 96.94 402 PHE A CA 1
ATOM 3119 C C . PHE A 1 402 ? 18.312 23.297 3.846 1 96.94 402 PHE A C 1
ATOM 3121 O O . PHE A 1 402 ? 18.406 22.094 3.646 1 96.94 402 PHE A O 1
ATOM 3128 N N . SER A 1 403 ? 17.984 23.734 5.023 1 96.56 403 SER A N 1
ATOM 3129 C CA . SER A 1 403 ? 17.188 23.062 6.047 1 96.56 403 SER A CA 1
ATOM 3130 C C . SER A 1 403 ? 15.773 23.641 6.109 1 96.56 403 SER A C 1
ATOM 3132 O O . SER A 1 403 ? 15.586 24.812 6.453 1 96.56 403 SER A O 1
ATOM 3134 N N . THR A 1 404 ? 14.805 22.781 5.77 1 96.94 404 THR A N 1
ATOM 3135 C CA . THR A 1 404 ? 13.461 23.328 5.59 1 96.94 404 THR A CA 1
ATOM 3136 C C . THR A 1 404 ? 12.445 22.562 6.418 1 96.94 404 THR A C 1
ATOM 3138 O O . THR A 1 404 ? 12.547 21.344 6.555 1 96.94 404 THR A O 1
ATOM 3141 N N . VAL A 1 405 ? 11.5 23.25 6.996 1 96.69 405 VAL A N 1
ATOM 3142 C CA . VAL A 1 405 ? 10.312 22.656 7.594 1 96.69 405 VAL A CA 1
ATOM 3143 C C . VAL A 1 405 ? 9.062 23.219 6.91 1 96.69 405 VAL A C 1
ATOM 3145 O O . VAL A 1 405 ? 8.586 24.297 7.25 1 96.69 405 VAL A O 1
ATOM 3148 N N . PHE A 1 406 ? 8.539 22.422 6.004 1 94.38 406 PHE A N 1
ATOM 3149 C CA . PHE A 1 406 ? 7.305 22.797 5.328 1 94.38 406 PHE A CA 1
ATOM 3150 C C . PHE A 1 406 ? 6.098 22.547 6.227 1 94.38 406 PHE A C 1
ATOM 3152 O O . PHE A 1 406 ? 6.211 21.875 7.254 1 94.38 406 PHE A O 1
ATOM 3159 N N . SER A 1 407 ? 5.02 23.156 5.844 1 89 407 SER A N 1
ATOM 3160 C CA . SER A 1 407 ? 3.793 22.953 6.609 1 89 407 SER A CA 1
ATOM 3161 C C . SER A 1 407 ? 3.381 21.484 6.625 1 89 407 SER A C 1
ATOM 3163 O O 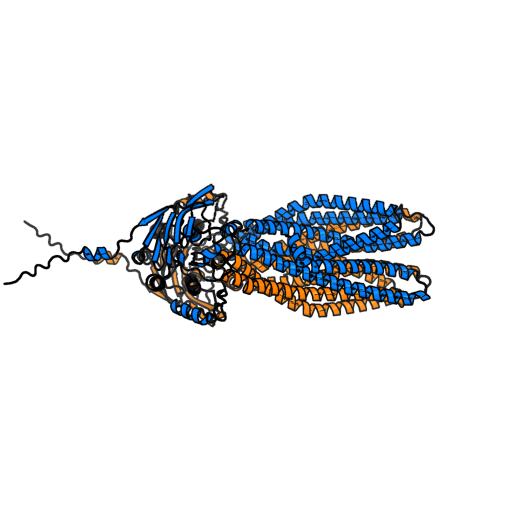. SER A 1 407 ? 2.879 20.984 7.633 1 89 407 SER A O 1
ATOM 3165 N N . ASP A 1 408 ? 3.598 20.812 5.496 1 88.69 408 ASP A N 1
ATOM 3166 C CA . ASP A 1 408 ? 3.291 19.375 5.398 1 88.69 408 ASP A CA 1
ATOM 3167 C C . ASP A 1 408 ? 4.547 18.531 5.578 1 88.69 408 ASP A C 1
ATOM 3169 O O . ASP A 1 408 ? 4.812 17.625 4.781 1 88.69 408 ASP A O 1
ATOM 3173 N N . PHE A 1 409 ? 5.223 18.719 6.656 1 92.62 409 PHE A N 1
ATOM 3174 C CA . PHE A 1 409 ? 6.492 18.062 6.938 1 92.62 409 PHE A CA 1
ATOM 3175 C C . PHE A 1 409 ? 6.281 16.578 7.227 1 92.62 409 PHE A C 1
ATOM 3177 O O . PHE A 1 409 ? 5.164 16.156 7.539 1 92.62 409 PHE A O 1
ATOM 3184 N N . HIS A 1 410 ? 7.312 15.836 7.027 1 94.19 410 HIS A N 1
ATOM 3185 C CA . HIS A 1 410 ? 7.336 14.422 7.367 1 94.19 410 HIS A CA 1
ATOM 3186 C C . HIS A 1 410 ? 8.492 14.094 8.312 1 94.19 410 HIS A C 1
ATOM 3188 O O . HIS A 1 410 ? 9.602 14.602 8.133 1 94.19 410 HIS A O 1
ATOM 3194 N N . LEU A 1 411 ? 8.164 13.32 9.344 1 94.69 411 LEU A N 1
ATOM 3195 C CA . LEU A 1 411 ? 9.18 12.859 10.289 1 94.69 411 LEU A CA 1
ATOM 3196 C C . LEU A 1 411 ? 9.484 11.383 10.078 1 94.69 411 LEU A C 1
ATOM 3198 O O . LEU A 1 411 ? 8.57 10.547 10.102 1 94.69 411 LEU A O 1
ATOM 3202 N N . PHE A 1 412 ? 10.711 11.117 9.828 1 94.12 412 PHE A N 1
ATOM 3203 C CA . PHE A 1 412 ? 11.141 9.727 9.742 1 94.12 412 PHE A CA 1
ATOM 3204 C C . PHE A 1 412 ? 11.367 9.141 11.133 1 94.12 412 PHE A C 1
ATOM 3206 O O . PHE A 1 412 ? 11.68 9.867 12.07 1 94.12 412 PHE A O 1
ATOM 3213 N N . ASP A 1 413 ? 11.234 7.863 11.258 1 86.25 413 ASP A N 1
ATOM 3214 C CA . ASP A 1 413 ? 11.422 7.203 12.547 1 86.25 413 ASP A CA 1
ATOM 3215 C C . ASP A 1 413 ? 12.875 7.289 13 1 86.25 413 ASP A C 1
ATOM 3217 O O . ASP A 1 413 ? 13.148 7.438 14.195 1 86.25 413 ASP A O 1
ATOM 3221 N N . ARG A 1 414 ? 13.695 7.219 12.086 1 88.81 414 ARG A N 1
ATOM 3222 C CA . ARG A 1 414 ? 15.125 7.277 12.367 1 88.81 414 ARG A CA 1
ATOM 3223 C C . ARG A 1 414 ? 15.719 8.602 11.898 1 88.81 414 ARG A C 1
ATOM 3225 O O . ARG A 1 414 ? 15.258 9.18 10.914 1 88.81 414 ARG A O 1
ATOM 3232 N N . LEU A 1 415 ? 16.641 9.008 12.758 1 90.94 415 LEU A N 1
ATOM 3233 C CA . LEU A 1 415 ? 17.422 10.148 12.297 1 90.94 415 LEU A CA 1
ATOM 3234 C C . LEU A 1 415 ? 18.359 9.75 11.164 1 90.94 415 LEU A C 1
ATOM 3236 O O . LEU A 1 415 ? 19.062 8.742 11.273 1 90.94 415 LEU A O 1
ATOM 3240 N N . LEU A 1 416 ? 18.281 10.297 10.078 1 86.31 416 LEU A N 1
ATOM 3241 C CA . LEU A 1 416 ? 19.016 9.898 8.891 1 86.31 416 LEU A CA 1
ATOM 3242 C C . LEU A 1 416 ? 20.359 10.625 8.805 1 86.31 416 LEU A C 1
ATOM 3244 O O . LEU A 1 416 ? 21.109 10.445 7.844 1 86.31 416 LEU A O 1
ATOM 3248 N N . GLU A 1 417 ? 20.656 11.391 9.828 1 80.81 417 GLU A N 1
ATOM 3249 C CA . GLU A 1 417 ? 21.969 12.023 9.945 1 80.81 417 GLU A CA 1
ATOM 3250 C C . GLU A 1 417 ? 23.016 11.039 10.469 1 80.81 417 GLU A C 1
ATOM 3252 O O . GLU A 1 417 ? 23.516 11.188 11.586 1 80.81 417 GLU A O 1
ATOM 3257 N N . THR A 1 418 ? 23.5 10.062 9.766 1 68.25 418 THR A N 1
ATOM 3258 C CA . THR A 1 418 ? 24.219 8.883 10.227 1 68.25 418 THR A CA 1
ATOM 3259 C C . THR A 1 418 ? 25.688 9.195 10.461 1 68.25 418 THR A C 1
ATOM 3261 O O . THR A 1 418 ? 26.375 8.477 11.18 1 68.25 418 THR A O 1
ATOM 3264 N N . ASP A 1 419 ? 26.172 10.141 10.031 1 71 419 ASP A N 1
ATOM 3265 C CA . ASP A 1 419 ? 27.625 10.32 10.07 1 71 419 ASP A CA 1
ATOM 3266 C C . ASP A 1 419 ? 28.047 11.055 11.336 1 71 419 ASP A C 1
ATOM 3268 O O . ASP A 1 419 ? 29.234 11.359 11.516 1 71 419 ASP A O 1
ATOM 3272 N N . ARG A 1 420 ? 27.047 11.156 12.164 1 77.19 420 ARG A N 1
ATOM 3273 C CA . ARG A 1 420 ? 27.469 11.961 13.312 1 77.19 420 ARG A CA 1
ATOM 3274 C C . ARG A 1 420 ? 27.594 11.102 14.562 1 77.19 420 ARG A C 1
ATOM 3276 O O . ARG A 1 420 ? 26.672 10.352 14.906 1 77.19 420 ARG A O 1
ATOM 3283 N N . VAL A 1 421 ? 28.734 10.961 15.211 1 75.5 421 VAL A N 1
ATOM 3284 C CA . VAL A 1 421 ? 29.047 10.141 16.375 1 75.5 421 VAL A CA 1
ATOM 3285 C C . VAL A 1 421 ? 28.203 10.594 17.562 1 75.5 421 VAL A C 1
ATOM 3287 O O . VAL A 1 421 ? 27.719 9.773 18.344 1 75.5 421 VAL A O 1
ATOM 3290 N N . ASP A 1 422 ? 27.969 11.844 17.672 1 88.94 422 ASP A N 1
ATOM 3291 C CA . ASP A 1 422 ? 27.297 12.359 18.859 1 88.94 422 ASP A CA 1
ATOM 3292 C C . ASP A 1 422 ? 25.875 12.805 18.531 1 88.94 422 ASP A C 1
ATOM 3294 O O . ASP A 1 422 ? 25.375 13.789 19.094 1 88.94 422 ASP A O 1
ATOM 3298 N N . LEU A 1 423 ? 25.281 12.016 17.766 1 90.56 423 LEU A N 1
ATOM 3299 C CA . LEU A 1 423 ? 23.953 12.383 17.281 1 90.56 423 LEU A CA 1
ATOM 3300 C C . LEU A 1 423 ? 22.938 12.328 18.406 1 90.56 423 LEU A C 1
ATOM 3302 O O . LEU A 1 423 ? 22.125 13.242 18.562 1 90.56 423 LEU A O 1
ATOM 3306 N N . ASP A 1 424 ? 23.031 11.312 19.25 1 93.12 424 ASP A N 1
ATOM 3307 C CA . ASP A 1 424 ? 22.062 11.133 20.344 1 93.12 424 ASP A CA 1
ATOM 3308 C C . ASP A 1 424 ? 22.172 12.273 21.359 1 93.12 424 ASP A C 1
ATOM 3310 O O . ASP A 1 424 ? 21.156 12.828 21.766 1 93.12 424 ASP A O 1
ATOM 3314 N N . ASN A 1 425 ? 23.344 12.602 21.688 1 94.44 425 ASN A N 1
ATOM 3315 C CA . ASN A 1 425 ? 23.547 13.664 22.672 1 94.44 425 ASN A CA 1
ATOM 3316 C C . ASN A 1 425 ? 23.109 15.023 22.125 1 94.44 425 ASN A C 1
ATOM 3318 O O . ASN A 1 425 ? 22.484 15.805 22.828 1 94.44 425 ASN A O 1
ATOM 3322 N N . GLU A 1 426 ? 23.484 15.258 20.953 1 94.44 426 GLU A N 1
ATOM 3323 C CA . GLU A 1 426 ? 23.078 16.516 20.328 1 94.44 426 GLU A CA 1
ATOM 3324 C C . GLU A 1 426 ? 21.562 16.609 20.188 1 94.44 426 GLU A C 1
ATOM 3326 O O . GLU A 1 426 ? 20.984 17.656 20.438 1 94.44 426 GLU A O 1
ATOM 3331 N N . GLY A 1 427 ? 21.031 15.547 19.703 1 94.81 427 GLY A N 1
ATOM 3332 C CA . GLY A 1 427 ? 19.578 15.508 19.578 1 94.81 427 GLY A CA 1
ATOM 3333 C C . GLY A 1 427 ? 18.875 15.734 20.906 1 94.81 427 GLY A C 1
ATOM 3334 O O . GLY A 1 427 ? 17.906 16.5 20.969 1 94.81 427 GLY A O 1
ATOM 3335 N N . ASN A 1 428 ? 19.375 15.086 21.891 1 95.88 428 ASN A N 1
ATOM 3336 C CA . ASN A 1 428 ? 18.75 15.211 23.203 1 95.88 428 ASN A CA 1
ATOM 3337 C C . ASN A 1 428 ? 18.922 16.609 23.781 1 95.88 428 ASN A C 1
ATOM 3339 O O . ASN A 1 428 ? 18.047 17.109 24.484 1 95.88 428 ASN A O 1
ATOM 3343 N N . ARG A 1 429 ? 20 17.25 23.5 1 95.56 429 ARG A N 1
ATOM 3344 C CA . ARG A 1 429 ? 20.188 18.641 23.906 1 95.56 429 ARG A CA 1
ATOM 3345 C C . ARG A 1 429 ? 19.172 19.562 23.234 1 95.56 429 ARG A C 1
ATOM 3347 O O . ARG A 1 429 ? 18.625 20.453 23.875 1 95.56 429 ARG A O 1
ATOM 3354 N N . LEU A 1 430 ? 18.984 19.312 21.969 1 95.06 430 LEU A N 1
ATOM 3355 C CA . LEU A 1 430 ? 18.016 20.109 21.234 1 95.06 430 LEU A CA 1
ATOM 3356 C C . LEU A 1 430 ? 16.594 19.844 21.719 1 95.06 430 LEU A C 1
ATOM 3358 O O . LEU A 1 430 ? 15.773 20.75 21.766 1 95.06 430 LEU A O 1
ATOM 3362 N N . LEU A 1 431 ? 16.344 18.594 22.031 1 95.62 431 LEU A N 1
ATOM 3363 C CA . LEU A 1 431 ? 15.031 18.25 22.594 1 95.62 431 LEU A CA 1
ATOM 3364 C C . LEU A 1 431 ? 14.781 19.016 23.891 1 95.62 431 LEU A C 1
ATOM 3366 O O . LEU A 1 431 ? 13.664 19.484 24.125 1 95.62 431 LEU A O 1
ATOM 3370 N N . ALA A 1 432 ? 15.781 19.109 24.656 1 94.81 432 ALA A N 1
ATOM 3371 C CA . ALA A 1 432 ? 15.664 19.875 25.906 1 94.81 432 ALA A CA 1
ATOM 3372 C C . ALA A 1 432 ? 15.445 21.359 25.641 1 94.81 432 ALA A C 1
ATOM 3374 O O . ALA A 1 432 ? 14.633 22 26.312 1 94.81 432 ALA A O 1
ATOM 3375 N N . LYS A 1 433 ? 16.109 21.844 24.641 1 92.62 433 LYS A N 1
ATOM 3376 C CA . LYS A 1 433 ? 15.984 23.25 24.25 1 92.62 433 LYS A CA 1
ATOM 3377 C C . LYS A 1 433 ? 14.562 23.562 23.797 1 92.62 433 LYS A C 1
ATOM 3379 O O . LYS A 1 433 ? 14.055 24.656 24.062 1 92.62 433 LYS A O 1
ATOM 3384 N N . LEU A 1 434 ? 13.969 22.594 23.172 1 93.38 434 LEU A N 1
ATOM 3385 C CA . LEU A 1 434 ? 12.625 22.812 22.625 1 93.38 434 LEU A CA 1
ATOM 3386 C C . LEU A 1 434 ? 11.57 22.219 23.562 1 93.38 434 LEU A C 1
ATOM 3388 O O . LEU A 1 434 ? 10.422 22.016 23.156 1 93.38 434 LEU A O 1
ATOM 3392 N N . HIS A 1 435 ? 11.977 21.844 24.75 1 90.06 435 HIS A N 1
ATOM 3393 C CA . HIS A 1 435 ? 11.102 21.406 25.844 1 90.06 435 HIS A CA 1
ATOM 3394 C C . HIS A 1 435 ? 10.391 20.109 25.484 1 90.06 435 HIS A C 1
ATOM 3396 O O . HIS A 1 435 ? 9.18 19.984 25.688 1 90.06 435 HIS A O 1
ATOM 3402 N N . LEU A 1 436 ? 11.062 19.203 24.875 1 92.25 436 LEU A N 1
ATOM 3403 C CA . LEU A 1 436 ? 10.5 17.906 24.5 1 92.25 436 LEU A CA 1
ATOM 3404 C C . LEU A 1 436 ? 11.203 16.781 25.234 1 92.25 436 LEU A C 1
ATOM 3406 O O . LEU A 1 436 ? 10.859 15.609 25.047 1 92.25 436 LEU A O 1
ATOM 3410 N N . GLN A 1 437 ? 12.086 17.078 26.141 1 90.75 437 GLN A N 1
ATOM 3411 C CA . GLN A 1 437 ? 12.969 16.109 26.766 1 90.75 437 GLN A CA 1
ATOM 3412 C C . GLN A 1 437 ? 12.18 15.086 27.578 1 90.75 437 GLN A C 1
ATOM 3414 O O . GLN A 1 437 ? 12.602 13.945 27.734 1 90.75 437 GLN A O 1
ATOM 3419 N N . ASN A 1 438 ? 11.094 15.5 28.062 1 87.06 438 ASN A N 1
ATOM 3420 C CA . ASN A 1 438 ? 10.312 14.609 28.922 1 87.06 438 ASN A CA 1
ATOM 3421 C C . ASN A 1 438 ? 9.359 13.742 28.094 1 87.06 438 ASN A C 1
ATOM 3423 O O . ASN A 1 438 ? 8.758 12.805 28.625 1 87.06 438 ASN A O 1
ATOM 3427 N N . LYS A 1 439 ? 9.289 13.992 26.859 1 86.25 439 LYS A N 1
ATOM 3428 C CA . LYS A 1 439 ? 8.328 13.281 26.031 1 86.25 439 LYS A CA 1
ATOM 3429 C C . LYS A 1 439 ? 9.031 12.336 25.062 1 86.25 439 LYS A C 1
ATOM 3431 O O . LYS A 1 439 ? 8.492 11.281 24.703 1 86.25 439 LYS A O 1
ATOM 3436 N N . VAL A 1 440 ? 10.133 12.781 24.578 1 91.19 440 VAL A N 1
ATOM 3437 C CA . VAL A 1 440 ? 10.828 12.031 23.547 1 91.19 440 VAL A CA 1
ATOM 3438 C C . VAL A 1 440 ? 12.336 12.055 23.828 1 91.19 440 VAL A C 1
ATOM 3440 O O . VAL A 1 440 ? 12.852 13.008 24.406 1 91.19 440 VAL A O 1
ATOM 3443 N N . LYS A 1 441 ? 12.977 10.977 23.484 1 93.44 441 LYS A N 1
ATOM 3444 C CA . LYS A 1 441 ? 14.438 10.891 23.531 1 93.44 441 LYS A CA 1
ATOM 3445 C C . LYS A 1 441 ? 14.992 10.359 22.219 1 93.44 441 LYS A C 1
ATOM 3447 O O . LYS A 1 441 ? 14.258 9.789 21.406 1 93.44 441 LYS A O 1
ATOM 3452 N N . VAL A 1 442 ? 16.188 10.695 21.969 1 93.38 442 VAL A N 1
ATOM 3453 C CA . VAL A 1 442 ? 16.922 10.086 20.859 1 93.38 442 VAL A CA 1
ATOM 3454 C C . VAL A 1 442 ? 17.812 8.969 21.391 1 93.38 442 VAL A C 1
ATOM 3456 O O . VAL A 1 442 ? 18.656 9.211 22.25 1 93.38 442 VAL A O 1
ATOM 3459 N N . GLN A 1 443 ? 17.578 7.773 20.922 1 92.69 443 GLN A N 1
ATOM 3460 C CA . GLN A 1 443 ? 18.359 6.602 21.297 1 92.69 443 GLN A CA 1
ATOM 3461 C C . GLN A 1 443 ? 18.75 5.781 20.078 1 92.69 443 GLN A C 1
ATOM 3463 O O . GLN A 1 443 ? 17.891 5.402 19.266 1 92.69 443 GLN A O 1
ATOM 3468 N N . ASP A 1 444 ? 20 5.559 19.922 1 90.06 444 ASP A N 1
ATOM 3469 C CA . ASP A 1 444 ? 20.531 4.77 18.812 1 90.06 444 ASP A CA 1
ATOM 3470 C C . ASP A 1 444 ? 20.109 5.363 17.469 1 90.06 444 ASP A C 1
ATOM 3472 O O . ASP A 1 444 ? 19.672 4.637 16.562 1 90.06 444 ASP A O 1
ATOM 3476 N N . GLY A 1 445 ? 20.078 6.637 17.422 1 90.38 445 GLY A N 1
ATOM 3477 C CA . GLY A 1 445 ? 19.828 7.348 16.172 1 90.38 445 GLY A CA 1
ATOM 3478 C C . GLY A 1 445 ? 18.344 7.406 15.805 1 90.38 445 GLY A C 1
ATOM 3479 O O . GLY A 1 445 ? 18 7.648 14.648 1 90.38 445 GLY A O 1
ATOM 3480 N N . ALA A 1 446 ? 17.516 7.16 16.781 1 91.69 446 ALA A N 1
ATOM 3481 C CA . ALA A 1 446 ? 16.094 7.164 16.5 1 91.69 446 ALA A CA 1
ATOM 3482 C C . ALA A 1 446 ? 15.297 7.805 17.641 1 91.69 446 ALA A C 1
ATOM 3484 O O . ALA A 1 446 ? 15.719 7.762 18.797 1 91.69 446 ALA A O 1
ATOM 3485 N N . PHE A 1 447 ? 14.188 8.391 17.172 1 92.25 447 PHE A N 1
ATOM 3486 C CA . PHE A 1 447 ? 13.266 8.898 18.188 1 92.25 447 PHE A CA 1
ATOM 3487 C C . PHE A 1 447 ? 12.562 7.746 18.906 1 92.25 447 PHE A C 1
ATOM 3489 O O . PHE A 1 447 ? 12.164 6.77 18.266 1 92.25 447 PHE A O 1
ATOM 3496 N N . THR A 1 448 ? 12.445 7.879 20.125 1 90.06 448 THR A N 1
ATOM 3497 C CA . THR A 1 448 ? 11.797 6.828 20.906 1 90.06 448 THR A CA 1
ATOM 3498 C C . THR A 1 448 ? 10.32 6.727 20.547 1 90.06 448 THR A C 1
ATOM 3500 O O . THR A 1 448 ? 9.727 5.652 20.656 1 90.06 448 THR A O 1
ATOM 3503 N N . THR A 1 449 ? 9.703 7.914 20.141 1 87.94 449 THR A N 1
ATOM 3504 C CA . THR A 1 449 ? 8.305 7.898 19.75 1 87.94 449 THR A CA 1
ATOM 3505 C C . THR A 1 449 ? 7.992 9.078 18.828 1 87.94 449 THR A C 1
ATOM 3507 O O . THR A 1 449 ? 8.641 10.117 18.906 1 87.94 449 THR A O 1
ATOM 3510 N N . LEU A 1 450 ? 7.055 8.836 17.984 1 87.06 450 LEU A N 1
ATOM 3511 C CA . LEU A 1 450 ? 6.531 9.906 17.141 1 87.06 450 LEU A CA 1
ATOM 3512 C C . LEU A 1 450 ? 5.051 10.141 17.406 1 87.06 450 LEU A C 1
ATOM 3514 O O . LEU A 1 450 ? 4.418 10.977 16.766 1 87.06 450 LEU A O 1
ATOM 3518 N N . ALA A 1 451 ? 4.562 9.414 18.375 1 82.5 451 ALA A N 1
ATOM 3519 C CA . ALA A 1 451 ? 3.166 9.578 18.781 1 82.5 451 ALA A CA 1
ATOM 3520 C C . ALA A 1 451 ? 2.994 10.805 19.672 1 82.5 451 ALA A C 1
ATOM 3522 O O . ALA A 1 451 ? 2.889 10.68 20.891 1 82.5 451 ALA A O 1
ATOM 3523 N N . LEU A 1 452 ? 3.043 11.945 19.047 1 86.25 452 LEU A N 1
ATOM 3524 C CA . LEU A 1 452 ? 3.002 13.242 19.703 1 86.25 452 LEU A CA 1
ATOM 3525 C C . LEU A 1 452 ? 1.903 14.125 19.125 1 86.25 452 LEU A C 1
ATOM 3527 O O . LEU A 1 452 ? 1.312 13.781 18.094 1 86.25 452 LEU A O 1
ATOM 3531 N N . SER A 1 453 ? 1.606 15.141 19.812 1 83.5 453 SER A N 1
ATOM 3532 C CA . SER A 1 453 ? 0.669 16.125 19.266 1 83.5 453 SER A CA 1
ATOM 3533 C C . SER A 1 453 ? 1.249 16.812 18.047 1 83.5 453 SER A C 1
ATOM 3535 O O . SER A 1 453 ? 2.459 16.766 17.797 1 83.5 453 SER A O 1
ATOM 3537 N N . GLN A 1 454 ? 0.43 17.422 17.266 1 83.69 454 GLN A N 1
ATOM 3538 C CA . GLN A 1 454 ? 0.875 18.094 16.047 1 83.69 454 GLN A CA 1
ATOM 3539 C C . GLN A 1 454 ? 1.919 19.156 16.375 1 83.69 454 GLN A C 1
ATOM 3541 O O . GLN A 1 454 ? 2.926 19.281 15.664 1 83.69 454 GLN A O 1
ATOM 3546 N N . GLY A 1 455 ? 1.656 19.984 17.391 1 87.44 455 GLY A N 1
ATOM 3547 C CA . GLY A 1 455 ? 2.619 21 17.797 1 87.44 455 GLY A CA 1
ATOM 3548 C C . GLY A 1 455 ? 3.959 20.422 18.203 1 87.44 455 GLY A C 1
ATOM 3549 O O . GLY A 1 455 ? 5.008 20.969 17.875 1 87.44 455 GLY A O 1
ATOM 3550 N N . GLN A 1 456 ? 3.873 19.344 18.906 1 89.06 456 GLN A N 1
ATOM 3551 C CA . GLN A 1 456 ? 5.102 18.688 19.344 1 89.06 456 GLN A CA 1
ATOM 3552 C C . GLN A 1 456 ? 5.852 18.078 18.156 1 89.06 456 GLN A C 1
ATOM 3554 O O . GLN A 1 456 ? 7.086 18.094 18.125 1 89.06 456 GLN A O 1
ATOM 3559 N N . ARG A 1 457 ? 5.145 17.547 17.266 1 92.44 457 ARG A N 1
ATOM 3560 C CA . ARG A 1 457 ? 5.773 17 16.078 1 92.44 457 ARG A CA 1
ATOM 3561 C C . ARG A 1 457 ? 6.48 18.078 15.266 1 92.44 457 ARG A C 1
ATOM 3563 O O . ARG A 1 457 ? 7.551 17.844 14.703 1 92.44 457 ARG A O 1
ATOM 3570 N N . LYS A 1 458 ? 5.871 19.219 15.203 1 93 458 LYS A N 1
ATOM 3571 C CA . LYS A 1 458 ? 6.504 20.344 14.516 1 93 458 LYS A CA 1
ATOM 3572 C C . LYS A 1 458 ? 7.797 20.75 15.211 1 93 458 LYS A C 1
ATOM 3574 O O . LYS A 1 458 ? 8.766 21.156 14.562 1 93 458 LYS A O 1
ATOM 3579 N N . ARG A 1 459 ? 7.789 20.734 16.516 1 95.12 459 ARG A N 1
ATOM 3580 C CA . ARG A 1 459 ? 9.008 21.016 17.266 1 95.12 459 ARG A CA 1
ATOM 3581 C C . ARG A 1 459 ? 10.086 19.969 16.969 1 95.12 459 ARG A C 1
ATOM 3583 O O . ARG A 1 459 ? 11.273 20.312 16.891 1 95.12 459 ARG A O 1
ATOM 3590 N N . LEU A 1 460 ? 9.656 18.734 16.828 1 95.38 460 LEU A N 1
ATOM 3591 C CA . LEU A 1 460 ? 10.609 17.688 16.438 1 95.38 460 LEU A CA 1
ATOM 3592 C C . LEU A 1 460 ? 11.203 17.984 15.07 1 95.38 460 LEU A C 1
ATOM 3594 O O . LEU A 1 460 ? 12.383 17.719 14.836 1 95.38 460 LEU A O 1
ATOM 3598 N N . ALA A 1 461 ? 10.367 18.422 14.172 1 96.31 461 ALA A N 1
ATOM 3599 C CA . ALA A 1 461 ? 10.852 18.781 12.844 1 96.31 461 ALA A CA 1
ATOM 3600 C C . ALA A 1 461 ? 11.922 19.875 12.922 1 96.31 461 ALA A C 1
ATOM 3602 O O . ALA A 1 461 ? 12.875 19.875 12.133 1 96.31 461 ALA A O 1
ATOM 3603 N N . LEU A 1 462 ? 11.734 20.781 13.828 1 96.44 462 LEU A N 1
ATOM 3604 C CA . LEU A 1 462 ? 12.719 21.828 14.039 1 96.44 462 LEU A CA 1
ATOM 3605 C C . LEU A 1 462 ? 14.023 21.25 14.57 1 96.44 462 LEU A C 1
ATOM 3607 O O . LEU A 1 462 ? 15.109 21.688 14.188 1 96.44 462 LEU A O 1
ATOM 3611 N N . VAL A 1 463 ? 13.914 20.25 15.477 1 95.44 463 VAL A N 1
ATOM 3612 C CA . VAL A 1 463 ? 15.102 19.562 15.984 1 95.44 463 VAL A CA 1
ATOM 3613 C C . VAL A 1 463 ? 15.891 18.969 14.82 1 95.44 463 VAL A C 1
ATOM 3615 O O . VAL A 1 463 ? 17.109 19.109 14.75 1 95.44 463 VAL A O 1
ATOM 3618 N N . VAL A 1 464 ? 15.211 18.344 13.945 1 95.62 464 VAL A N 1
ATOM 3619 C CA . VAL A 1 464 ? 15.844 17.719 12.789 1 95.62 464 VAL A CA 1
ATOM 3620 C C . VAL A 1 464 ? 16.5 18.781 11.922 1 95.62 464 VAL A C 1
ATOM 3622 O O . VAL A 1 464 ? 17.625 18.594 11.43 1 95.62 464 VAL A O 1
ATOM 3625 N N . ALA A 1 465 ? 15.844 19.922 11.719 1 95.94 465 ALA A N 1
ATOM 3626 C CA . ALA A 1 465 ? 16.406 21.016 10.93 1 95.94 465 ALA A CA 1
ATOM 3627 C C . ALA A 1 465 ? 17.688 21.547 11.555 1 95.94 465 ALA A C 1
ATOM 3629 O O . ALA A 1 465 ? 18.656 21.828 10.844 1 95.94 465 ALA A O 1
ATOM 3630 N N . TYR A 1 466 ? 17.672 21.688 12.852 1 95.19 466 TYR A N 1
ATOM 3631 C CA . TYR A 1 466 ? 18.859 22.156 13.57 1 95.19 466 TYR A CA 1
ATOM 3632 C C . TYR A 1 466 ? 20 21.156 13.422 1 95.19 466 TYR A C 1
ATOM 3634 O O . TYR A 1 466 ? 21.172 21.562 13.312 1 95.19 466 TYR A O 1
ATOM 3642 N N . LEU A 1 467 ? 19.672 19.906 13.5 1 93.5 467 LEU A N 1
ATOM 3643 C CA . LEU A 1 467 ? 20.688 18.875 13.352 1 93.5 467 LEU A CA 1
ATOM 3644 C C . LEU A 1 467 ? 21.297 18.922 11.953 1 93.5 467 LEU A C 1
ATOM 3646 O O . LEU A 1 467 ? 22.5 18.641 11.789 1 93.5 467 LEU A O 1
ATOM 3650 N N . GLU A 1 468 ? 20.5 19.234 10.961 1 92.56 468 GLU A N 1
ATOM 3651 C CA . GLU A 1 468 ? 21.016 19.406 9.602 1 92.56 468 GLU A CA 1
ATOM 3652 C C . GLU A 1 468 ? 21.984 20.578 9.516 1 92.56 468 GLU A C 1
ATOM 3654 O O . GLU A 1 468 ? 23.031 20.5 8.859 1 92.56 468 GLU A O 1
ATOM 3659 N N . ASN A 1 469 ? 21.594 21.672 10.188 1 92.62 469 ASN A N 1
ATOM 3660 C CA . ASN A 1 469 ? 22.422 22.844 10.383 1 92.62 469 ASN A CA 1
ATOM 3661 C C . ASN A 1 469 ? 22.984 23.359 9.055 1 92.62 469 ASN A C 1
ATOM 3663 O O . ASN A 1 469 ? 24.188 23.531 8.914 1 92.62 469 ASN A O 1
ATOM 3667 N N . ARG A 1 470 ? 22.156 23.625 8.078 1 95.06 470 ARG A N 1
ATOM 3668 C CA . ARG A 1 470 ? 22.562 24.125 6.77 1 95.06 470 ARG A CA 1
ATOM 3669 C C . ARG A 1 470 ? 22.547 25.656 6.73 1 95.06 470 ARG A C 1
ATOM 3671 O O . ARG A 1 470 ? 21.984 26.297 7.629 1 95.06 470 ARG A O 1
ATOM 3678 N N . PRO A 1 471 ? 23.172 26.234 5.73 1 96.56 471 PRO A N 1
ATOM 3679 C CA . PRO A 1 471 ? 23.375 27.672 5.723 1 96.56 471 PRO A CA 1
ATOM 3680 C C . PRO A 1 471 ? 22.062 28.453 5.562 1 96.56 471 PRO A C 1
ATOM 3682 O O . PRO A 1 471 ? 21.969 29.609 5.98 1 96.56 471 PRO A O 1
ATOM 3685 N N . PHE A 1 472 ? 21.078 27.906 5.012 1 98 472 PHE A N 1
ATOM 3686 C CA . PHE A 1 472 ? 19.828 28.594 4.738 1 98 472 PHE A CA 1
ATOM 3687 C C . PHE A 1 472 ? 18.641 27.844 5.34 1 98 472 PHE A C 1
ATOM 3689 O O . PHE A 1 472 ? 18.391 26.688 4.992 1 98 472 PHE A O 1
ATOM 3696 N N . PHE A 1 473 ? 17.922 28.484 6.266 1 98.25 473 PHE A N 1
ATOM 3697 C CA . PHE A 1 473 ? 16.766 27.891 6.918 1 98.25 473 PHE A CA 1
ATOM 3698 C C . PHE A 1 473 ? 15.469 28.469 6.352 1 98.25 473 PHE A C 1
ATOM 3700 O O . PHE A 1 473 ? 15.375 29.672 6.117 1 98.25 473 PHE A O 1
ATOM 3707 N N . ILE A 1 474 ? 14.516 27.625 6.051 1 98.12 474 ILE A N 1
ATOM 3708 C CA . ILE A 1 474 ? 13.195 28.062 5.598 1 98.12 474 ILE A CA 1
ATOM 3709 C C . ILE A 1 474 ? 12.125 27.453 6.492 1 98.12 474 ILE A C 1
ATOM 3711 O O . ILE A 1 474 ? 12.078 26.234 6.68 1 98.12 474 ILE A O 1
ATOM 3715 N N . PHE A 1 475 ? 11.281 28.234 7.047 1 97.56 475 PHE A N 1
ATOM 3716 C CA . PHE A 1 475 ? 10.172 27.812 7.887 1 97.56 475 PHE A CA 1
ATOM 3717 C C . PHE A 1 475 ? 8.836 28.234 7.281 1 97.56 475 PHE A C 1
ATOM 3719 O O . PHE A 1 475 ? 8.508 29.422 7.258 1 97.56 475 PHE A O 1
ATOM 3726 N N . ASP A 1 476 ? 8.102 27.266 6.812 1 95.06 476 ASP A N 1
ATOM 3727 C CA . ASP A 1 476 ? 6.801 27.531 6.211 1 95.06 476 ASP A CA 1
ATOM 3728 C C . ASP A 1 476 ? 5.68 27.344 7.23 1 95.06 476 ASP A C 1
ATOM 3730 O O . ASP A 1 476 ? 5.199 26.234 7.438 1 95.06 476 ASP A O 1
ATOM 3734 N N . GLU A 1 477 ? 5.211 28.406 7.797 1 91.56 477 GLU A N 1
ATOM 3735 C CA . GLU A 1 477 ? 4.125 28.453 8.773 1 91.56 477 GLU A CA 1
ATOM 3736 C C . GLU A 1 477 ? 4.391 27.531 9.953 1 91.56 477 GLU A C 1
ATOM 3738 O O . GLU A 1 477 ? 3.484 26.844 10.422 1 91.56 477 GLU A O 1
ATOM 3743 N N . TRP A 1 478 ? 5.617 27.531 10.398 1 93.38 478 TRP A N 1
ATOM 3744 C CA . TRP A 1 478 ? 6.012 26.594 11.445 1 93.38 478 TRP A CA 1
ATOM 3745 C C . TRP A 1 478 ? 5.355 26.938 12.773 1 93.38 478 TRP A C 1
ATOM 3747 O O . TRP A 1 478 ? 4.883 26.062 13.492 1 93.38 478 TRP A O 1
ATOM 3757 N N . ALA A 1 479 ? 5.266 28.188 13.117 1 92.69 479 ALA A N 1
ATOM 3758 C CA . ALA A 1 479 ? 4.832 28.609 14.445 1 92.69 479 ALA A CA 1
ATOM 3759 C C . ALA A 1 479 ? 3.314 28.734 14.516 1 92.69 479 ALA A C 1
ATOM 3761 O O . ALA A 1 479 ? 2.756 29.031 15.57 1 92.69 479 ALA A O 1
ATOM 3762 N N . ALA A 1 480 ? 2.643 28.484 13.414 1 87.19 480 ALA A N 1
ATOM 3763 C CA . ALA A 1 480 ? 1.215 28.781 13.305 1 87.19 480 ALA A CA 1
ATOM 3764 C C . ALA A 1 480 ? 0.419 28.031 14.375 1 87.19 480 ALA A C 1
ATOM 3766 O O . ALA A 1 480 ? -0.489 28.609 14.992 1 87.19 480 ALA A O 1
ATOM 3767 N N . ASP A 1 481 ? 0.741 26.828 14.672 1 83.94 481 ASP A N 1
ATOM 3768 C CA . ASP A 1 481 ? -0.065 26.031 15.594 1 83.94 481 ASP A CA 1
ATOM 3769 C C . ASP A 1 481 ? 0.66 25.828 16.922 1 83.94 481 ASP A C 1
ATOM 3771 O O . ASP A 1 481 ? 0.297 24.953 17.703 1 83.94 481 ASP A O 1
ATOM 3775 N N . GLN A 1 482 ? 1.637 26.641 17.141 1 90 482 GLN A N 1
ATOM 3776 C CA . GLN A 1 482 ? 2.352 26.578 18.422 1 90 482 GLN A CA 1
ATOM 3777 C C . GLN A 1 482 ? 1.652 27.422 19.484 1 90 482 GLN A C 1
ATOM 3779 O O . GLN A 1 482 ? 0.988 28.406 19.172 1 90 482 GLN A O 1
ATOM 3784 N N . ASP A 1 483 ? 1.794 27.062 20.719 1 88.75 483 ASP A N 1
ATOM 3785 C CA . ASP A 1 483 ? 1.28 27.875 21.828 1 88.75 483 ASP A CA 1
ATOM 3786 C C . ASP A 1 483 ? 2.09 29.156 21.984 1 88.75 483 ASP A C 1
ATOM 3788 O O . ASP A 1 483 ? 3.182 29.281 21.422 1 88.75 483 ASP A O 1
ATOM 3792 N N . PRO A 1 484 ? 1.543 30.125 22.656 1 88 484 PRO A N 1
ATOM 3793 C CA . PRO A 1 484 ? 2.184 31.438 22.766 1 88 484 PRO A CA 1
ATOM 3794 C C . PRO A 1 484 ? 3.592 31.359 23.359 1 88 484 PRO A C 1
ATOM 3796 O O . PRO A 1 484 ? 4.484 32.094 22.938 1 88 484 PRO A O 1
ATOM 3799 N N . VAL A 1 485 ? 3.762 30.5 24.297 1 88.38 485 VAL A N 1
ATOM 3800 C CA . VAL A 1 485 ? 5.066 30.359 24.922 1 88.38 485 VAL A CA 1
ATOM 3801 C C . VAL A 1 485 ? 6.109 29.969 23.875 1 88.38 485 VAL A C 1
ATOM 3803 O O . VAL A 1 485 ? 7.18 30.562 23.797 1 88.38 485 VAL A O 1
ATOM 3806 N N . PHE A 1 486 ? 5.781 29.078 23.125 1 90.88 486 PHE A N 1
ATOM 3807 C CA . PHE A 1 486 ? 6.773 28.578 22.188 1 90.88 486 PHE A CA 1
ATOM 3808 C C . PHE A 1 486 ? 6.859 29.484 20.969 1 90.88 486 PHE A C 1
ATOM 3810 O O . PHE A 1 486 ? 7.875 29.484 20.266 1 90.88 486 PHE A O 1
ATOM 3817 N N . LYS A 1 487 ? 5.797 30.156 20.641 1 92.75 487 LYS A N 1
ATOM 3818 C CA . LYS A 1 487 ? 5.926 31.203 19.625 1 92.75 487 LYS A CA 1
ATOM 3819 C C . LYS A 1 487 ? 7.008 32.219 20 1 92.75 487 LYS A C 1
ATOM 3821 O O . LYS A 1 487 ? 7.828 32.594 19.172 1 92.75 487 LYS A O 1
ATOM 3826 N N . GLU A 1 488 ? 6.961 32.562 21.281 1 93.62 488 GLU A N 1
ATOM 3827 C CA . GLU A 1 488 ? 7.957 33.5 21.766 1 93.62 488 GLU A CA 1
ATOM 3828 C C . GLU A 1 488 ? 9.367 32.938 21.672 1 93.62 488 GLU A C 1
ATOM 3830 O O . GLU A 1 488 ? 10.305 33.625 21.281 1 93.62 488 GLU A O 1
ATOM 3835 N N . VAL A 1 489 ? 9.484 31.688 22 1 93.81 489 VAL A N 1
ATOM 3836 C CA . VAL A 1 489 ? 10.773 31.016 21.938 1 93.81 489 VAL A CA 1
ATOM 3837 C C . VAL A 1 489 ? 11.273 31 20.484 1 93.81 489 VAL A C 1
ATOM 3839 O O . VAL A 1 489 ? 12.438 31.312 20.219 1 93.81 489 VAL A O 1
ATOM 3842 N N . PHE A 1 490 ? 10.484 30.75 19.609 1 95.5 490 PHE A N 1
ATOM 3843 C CA . PHE A 1 490 ? 10.852 30.641 18.203 1 95.5 490 PHE A CA 1
ATOM 3844 C C . PHE A 1 490 ? 11.258 31.984 17.641 1 95.5 490 PHE A C 1
ATOM 3846 O O . PHE A 1 490 ? 12.344 32.125 17.062 1 95.5 490 PHE A O 1
ATOM 3853 N N . TYR A 1 491 ? 10.398 33 17.797 1 96.5 491 TYR A N 1
ATOM 3854 C CA . TYR A 1 491 ? 10.594 34.281 17.125 1 96.5 491 TYR A CA 1
ATOM 3855 C C . TYR A 1 491 ? 11.664 35.125 17.828 1 96.5 491 TYR A C 1
ATOM 3857 O O . TYR A 1 491 ? 12.438 35.812 17.188 1 96.5 491 TYR A O 1
ATOM 3865 N N . ARG A 1 492 ? 11.789 34.969 19.109 1 96.12 492 ARG A N 1
ATOM 3866 C CA . ARG A 1 492 ? 12.641 35.906 19.844 1 96.12 492 ARG A CA 1
ATOM 3867 C C . ARG A 1 492 ? 13.945 35.25 20.266 1 96.12 492 ARG A C 1
ATOM 3869 O O . ARG A 1 492 ? 14.922 35.906 20.594 1 96.12 492 ARG A O 1
ATOM 3876 N N . GLU A 1 493 ? 13.93 34 20.266 1 95.88 493 GLU A N 1
ATOM 3877 C CA . GLU A 1 493 ? 15.156 33.312 20.703 1 95.88 493 GLU A CA 1
ATOM 3878 C C . GLU A 1 493 ? 15.805 32.562 19.562 1 95.88 493 GLU A C 1
ATOM 3880 O O . GLU A 1 493 ? 16.953 32.812 19.203 1 95.88 493 GLU A O 1
ATOM 3885 N N . LEU A 1 494 ? 15.07 31.688 18.969 1 96.56 494 LEU A N 1
ATOM 3886 C CA . LEU A 1 494 ? 15.656 30.766 17.984 1 96.56 494 LEU A CA 1
ATOM 3887 C C . LEU A 1 494 ? 16.031 31.5 16.719 1 96.56 494 LEU A C 1
ATOM 3889 O O . LEU A 1 494 ? 17.109 31.266 16.156 1 96.56 494 LEU A O 1
ATOM 3893 N N . LEU A 1 495 ? 15.188 32.375 16.188 1 97 495 LEU A N 1
ATOM 3894 C CA . LEU A 1 495 ? 15.469 33.094 14.945 1 97 495 LEU A CA 1
ATOM 3895 C C . LEU A 1 495 ? 16.703 33.969 15.094 1 97 495 LEU A C 1
ATOM 3897 O O . LEU A 1 495 ? 17.609 33.938 14.266 1 97 495 LEU A O 1
ATOM 3901 N N . PRO A 1 496 ? 16.766 34.781 16.172 1 96.62 496 PRO A N 1
ATOM 3902 C CA . PRO A 1 496 ? 17.969 35.562 16.375 1 96.62 496 PRO A CA 1
ATOM 3903 C C . PRO A 1 496 ? 19.234 34.719 16.531 1 96.62 496 PRO A C 1
ATOM 3905 O O . PRO A 1 496 ? 20.312 35.125 16.109 1 96.62 496 PRO A O 1
ATOM 3908 N N . GLU A 1 497 ? 19.062 33.625 17.188 1 96.81 497 GLU A N 1
ATOM 3909 C CA . GLU A 1 497 ? 20.188 32.688 17.344 1 96.81 497 GLU A CA 1
ATOM 3910 C C . GLU A 1 497 ? 20.703 32.219 15.992 1 96.81 497 GLU A C 1
ATOM 3912 O O . GLU A 1 497 ? 21.922 32.188 15.766 1 96.81 497 GLU A O 1
ATOM 3917 N N . LEU A 1 498 ? 19.844 31.859 15.117 1 96.88 498 LEU A N 1
ATOM 3918 C CA . LEU A 1 498 ? 20.234 31.422 13.773 1 96.88 498 LEU A CA 1
ATOM 3919 C C . LEU A 1 498 ? 20.922 32.562 13.008 1 96.88 498 LEU A C 1
ATOM 3921 O O . LEU A 1 498 ? 21.906 32.312 12.312 1 96.88 498 LEU A O 1
ATOM 3925 N N . ARG A 1 499 ? 20.391 33.688 13.148 1 96.5 499 ARG A N 1
ATOM 3926 C CA . ARG A 1 499 ? 21.016 34.875 12.531 1 96.5 499 ARG A CA 1
ATOM 3927 C C . ARG A 1 499 ? 22.438 35.094 13.055 1 96.5 499 ARG A C 1
ATOM 3929 O O . ARG A 1 499 ? 23.359 35.344 12.281 1 96.5 499 ARG A O 1
ATOM 3936 N N . ALA A 1 500 ? 22.578 35 14.352 1 96.25 500 ALA A N 1
ATOM 3937 C CA . ALA A 1 500 ? 23.875 35.188 14.992 1 96.25 500 ALA A CA 1
ATOM 3938 C C . ALA A 1 500 ? 24.875 34.156 14.516 1 96.25 500 ALA A C 1
ATOM 3940 O O . ALA A 1 500 ? 26.078 34.438 14.43 1 96.25 500 ALA A O 1
ATOM 3941 N N . MET A 1 501 ? 24.375 33.031 14.211 1 95.94 501 MET A N 1
ATOM 3942 C CA . MET A 1 501 ? 25.234 31.969 13.695 1 95.94 501 MET A CA 1
ATOM 3943 C C . MET A 1 501 ? 25.578 32.219 12.234 1 95.94 501 MET A C 1
ATOM 3945 O O . MET A 1 501 ? 26.344 31.438 11.641 1 95.94 501 MET A O 1
ATOM 3949 N N . GLY A 1 502 ? 25.016 33.219 11.656 1 96.12 502 GLY A N 1
ATOM 3950 C CA . GLY A 1 502 ? 25.328 33.594 10.289 1 96.12 502 GLY A CA 1
ATOM 3951 C C . GLY A 1 502 ? 24.422 32.906 9.266 1 96.12 502 GLY A C 1
ATOM 3952 O O . GLY A 1 502 ? 24.75 32.875 8.078 1 96.12 502 GLY A O 1
ATOM 3953 N N . LYS A 1 503 ? 23.359 32.375 9.695 1 97.31 503 LYS A N 1
ATOM 3954 C CA . LYS A 1 503 ? 22.453 31.656 8.797 1 97.31 503 LYS A CA 1
ATOM 3955 C C . LYS A 1 503 ? 21.484 32.625 8.117 1 97.31 503 LYS A C 1
ATOM 3957 O O . LYS A 1 503 ? 21.078 33.625 8.711 1 97.31 503 LYS A O 1
ATOM 3962 N N . ALA A 1 504 ? 21.188 32.375 6.836 1 97.81 504 ALA A N 1
ATOM 3963 C CA . ALA A 1 504 ? 20.047 33.031 6.199 1 97.81 504 ALA A CA 1
ATOM 3964 C C . ALA A 1 504 ? 18.734 32.344 6.582 1 97.81 504 ALA A C 1
ATOM 3966 O O . ALA A 1 504 ? 18.656 31.125 6.656 1 97.81 504 ALA A O 1
ATOM 3967 N N . VAL A 1 505 ? 17.734 33.156 6.895 1 98 505 VAL A N 1
ATOM 3968 C CA . VAL A 1 505 ? 16.484 32.562 7.367 1 98 505 VAL A CA 1
ATOM 3969 C C . VAL A 1 505 ? 15.312 33.188 6.617 1 98 505 VAL A C 1
ATOM 3971 O O . VAL A 1 505 ? 15.203 34.406 6.52 1 98 505 VAL A O 1
ATOM 3974 N N . LEU A 1 506 ? 14.508 32.406 6.004 1 98.06 506 LEU A N 1
ATOM 3975 C CA . LEU A 1 506 ? 13.227 32.812 5.434 1 98.06 506 LEU A CA 1
ATOM 3976 C C . LEU A 1 506 ? 12.062 32.25 6.246 1 98.06 506 LEU A C 1
ATOM 3978 O O . LEU A 1 506 ? 11.938 31.047 6.41 1 98.06 506 LEU A O 1
ATOM 3982 N N . VAL A 1 507 ? 11.25 33.094 6.754 1 97.69 507 VAL A N 1
ATOM 3983 C CA . VAL A 1 507 ? 10.102 32.719 7.562 1 97.69 507 VAL A CA 1
ATOM 3984 C C . VAL A 1 507 ? 8.805 33.125 6.871 1 97.69 507 VAL A C 1
ATOM 3986 O O . VAL A 1 507 ? 8.594 34.312 6.617 1 97.69 507 VAL A O 1
ATOM 3989 N N . ILE A 1 508 ? 8.039 32.156 6.496 1 95.69 508 ILE A N 1
ATOM 3990 C CA . ILE A 1 508 ? 6.695 32.406 6.004 1 95.69 508 ILE A CA 1
ATOM 3991 C C . ILE A 1 508 ? 5.711 32.406 7.172 1 95.69 508 ILE A C 1
ATOM 3993 O O . ILE A 1 508 ? 5.57 31.391 7.867 1 95.69 508 ILE A O 1
ATOM 3997 N N . SER A 1 509 ? 5.098 33.469 7.473 1 92.5 509 SER A N 1
ATOM 3998 C CA . SER A 1 509 ? 4.223 33.594 8.633 1 92.5 509 SER A CA 1
ATOM 3999 C C . SER A 1 509 ? 3.092 34.562 8.383 1 92.5 509 SER A C 1
ATOM 4001 O O . SER A 1 509 ? 3.193 35.438 7.504 1 92.5 509 SER A O 1
ATOM 4003 N N . HIS A 1 510 ? 2.066 34.438 9.109 1 87.69 510 HIS A N 1
ATOM 4004 C CA . HIS A 1 510 ? 0.942 35.344 9.094 1 87.69 510 HIS A CA 1
ATOM 4005 C C . HIS A 1 510 ? 0.828 36.094 10.422 1 87.69 510 HIS A C 1
ATOM 4007 O O . HIS A 1 510 ? -0.1 36.875 10.625 1 87.69 510 HIS A O 1
ATOM 4013 N N . ASP A 1 511 ? 1.739 35.969 11.312 1 88.31 511 ASP A N 1
ATOM 4014 C CA . ASP A 1 511 ? 1.657 36.531 12.648 1 88.31 511 ASP A CA 1
ATOM 4015 C C . ASP A 1 511 ? 2.279 37.938 12.664 1 88.31 511 ASP A C 1
ATOM 4017 O O . ASP A 1 511 ? 3.479 38.094 12.914 1 88.31 511 ASP A O 1
ATOM 4021 N N . ASP A 1 512 ? 1.491 38.906 12.586 1 88.19 512 ASP A N 1
ATOM 4022 C CA . ASP A 1 512 ? 1.949 40.281 12.438 1 88.19 512 ASP A CA 1
ATOM 4023 C C . ASP A 1 512 ? 2.562 40.812 13.742 1 88.19 512 ASP A C 1
ATOM 4025 O O . ASP A 1 512 ? 3.258 41.812 13.75 1 88.19 512 ASP A O 1
ATOM 4029 N N . ARG A 1 513 ? 2.414 40.125 14.828 1 88.94 513 ARG A N 1
ATOM 4030 C CA . ARG A 1 513 ? 2.979 40.531 16.109 1 88.94 513 ARG A CA 1
ATOM 4031 C C . ARG A 1 513 ? 4.504 40.469 16.078 1 88.94 513 ARG A C 1
ATOM 4033 O O . ARG A 1 513 ? 5.172 41.125 16.875 1 88.94 513 ARG A O 1
ATOM 4040 N N . TYR A 1 514 ? 4.957 39.688 15.18 1 93.06 514 TYR A N 1
ATOM 4041 C CA . TYR A 1 514 ? 6.391 39.438 15.219 1 93.06 514 TYR A CA 1
ATOM 4042 C C . TYR A 1 514 ? 7.078 39.969 13.977 1 93.06 514 TYR A C 1
ATOM 4044 O O . TYR A 1 514 ? 8.273 39.75 13.773 1 93.06 514 TYR A O 1
ATOM 4052 N N . PHE A 1 515 ? 6.406 40.75 13.117 1 92.31 515 PHE A N 1
ATOM 4053 C CA . PHE A 1 515 ? 6.953 41.219 11.852 1 92.31 515 PHE A CA 1
ATOM 4054 C C . PHE A 1 515 ? 8.125 42.156 12.086 1 92.31 515 PHE A C 1
ATOM 4056 O O . PHE A 1 515 ? 9.047 42.219 11.273 1 92.31 515 PHE A O 1
ATOM 4063 N N . HIS A 1 516 ? 8.102 42.812 13.219 1 91.62 516 HIS A N 1
ATOM 4064 C CA . HIS A 1 516 ? 9.133 43.812 13.523 1 91.62 516 HIS A CA 1
ATOM 4065 C C . HIS A 1 516 ? 10.477 43.156 13.797 1 91.62 516 HIS A C 1
ATOM 4067 O O . HIS A 1 516 ? 11.516 43.812 13.789 1 91.62 516 HIS A O 1
ATOM 4073 N N . LEU A 1 517 ? 10.508 41.875 13.961 1 92.88 517 LEU A N 1
ATOM 4074 C CA . LEU A 1 517 ? 11.734 41.156 14.273 1 92.88 517 LEU A CA 1
ATOM 4075 C C . LEU A 1 517 ? 12.492 40.781 13 1 92.88 517 LEU A C 1
ATOM 4077 O O . LEU A 1 517 ? 13.641 40.344 13.062 1 92.88 517 LEU A O 1
ATOM 4081 N N . ALA A 1 518 ? 11.898 41 11.867 1 94.81 518 ALA A N 1
ATOM 4082 C CA . ALA A 1 518 ? 12.531 40.688 10.594 1 94.81 518 ALA A CA 1
ATOM 4083 C C . ALA A 1 518 ? 13.469 41.781 10.141 1 94.81 518 ALA A C 1
ATOM 4085 O O . ALA A 1 518 ? 13.234 42.969 10.43 1 94.81 518 ALA A O 1
ATOM 4086 N N . ASP A 1 519 ? 14.539 41.406 9.477 1 94.44 519 ASP A N 1
ATOM 4087 C CA . ASP A 1 519 ? 15.391 42.406 8.812 1 94.44 519 ASP A CA 1
ATOM 4088 C C . ASP A 1 519 ? 14.742 42.938 7.539 1 94.44 519 ASP A C 1
ATOM 4090 O O . ASP A 1 519 ? 14.906 44.094 7.188 1 94.44 519 ASP A O 1
ATOM 4094 N N . ARG A 1 520 ? 14.078 42.031 6.871 1 93.94 520 ARG A N 1
ATOM 4095 C CA . ARG A 1 520 ? 13.344 42.375 5.656 1 93.94 520 ARG A CA 1
ATOM 4096 C C . ARG A 1 520 ? 11.961 41.7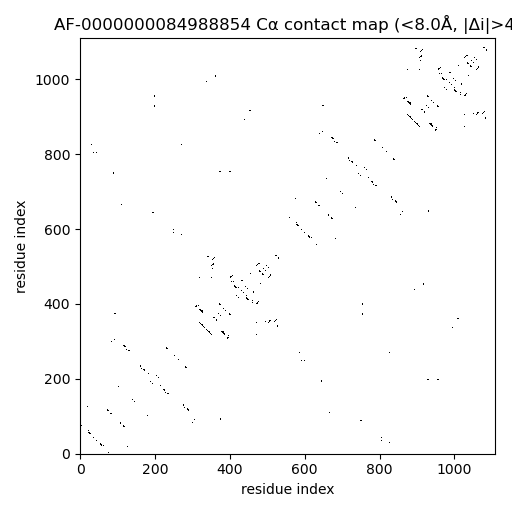5 5.66 1 93.94 520 ARG A C 1
ATOM 4098 O O . ARG A 1 520 ? 11.805 40.594 6.055 1 93.94 520 ARG A O 1
ATOM 4105 N N . LEU A 1 521 ? 10.992 42.531 5.246 1 94.5 521 LEU A N 1
ATOM 4106 C CA . LEU A 1 521 ? 9.617 42.062 5.137 1 94.5 521 LEU A CA 1
ATOM 4107 C C . LEU A 1 521 ? 9.133 42.156 3.691 1 94.5 521 LEU A C 1
ATOM 4109 O O . LEU A 1 521 ? 9.141 43.219 3.084 1 94.5 521 LEU A O 1
ATOM 4113 N N . ILE A 1 522 ? 8.773 41 3.156 1 94 522 ILE A N 1
ATOM 4114 C CA . ILE A 1 522 ? 8.312 40.906 1.775 1 94 522 ILE A CA 1
ATOM 4115 C C . ILE A 1 522 ? 6.852 40.469 1.75 1 94 522 ILE A C 1
ATOM 4117 O O . ILE A 1 522 ? 6.465 39.531 2.473 1 94 522 ILE A O 1
ATOM 4121 N N . ARG A 1 523 ? 6.082 41.094 0.94 1 93.44 523 ARG A N 1
ATOM 4122 C CA . ARG A 1 523 ? 4.672 40.719 0.809 1 93.44 523 ARG A CA 1
ATOM 4123 C C . ARG A 1 523 ? 4.383 40.125 -0.56 1 93.44 523 ARG A C 1
ATOM 4125 O O . ARG A 1 523 ? 4.867 40.625 -1.579 1 93.44 523 ARG A O 1
ATOM 4132 N N . MET A 1 524 ? 3.682 39.062 -0.523 1 92.06 524 MET A N 1
ATOM 4133 C CA . MET A 1 524 ? 3.291 38.375 -1.757 1 92.06 524 MET A CA 1
ATOM 4134 C C . MET A 1 524 ? 1.782 38.438 -1.962 1 92.06 524 MET A C 1
ATOM 4136 O O . MET A 1 524 ? 1.013 38.125 -1.056 1 92.06 524 MET A O 1
ATOM 4140 N N . GLU A 1 525 ? 1.378 38.906 -3.145 1 87.69 525 GLU A N 1
ATOM 4141 C CA . GLU A 1 525 ? -0.032 38.969 -3.516 1 87.69 525 GLU A CA 1
ATOM 4142 C C . GLU A 1 525 ? -0.258 38.438 -4.93 1 87.69 525 GLU A C 1
ATOM 4144 O O . GLU A 1 525 ? 0.304 38.969 -5.891 1 87.69 525 GLU A O 1
ATOM 4149 N N . SER A 1 526 ? -1.109 37.469 -5.031 1 82.56 526 SER A N 1
ATOM 4150 C CA . SER A 1 526 ? -1.525 36.875 -6.305 1 82.56 526 SER A CA 1
ATOM 4151 C C . SER A 1 526 ? -0.322 36.531 -7.176 1 82.56 526 SER A C 1
ATOM 4153 O O . SER A 1 526 ? -0.279 36.906 -8.352 1 82.56 526 SER A O 1
ATOM 4155 N N . GLY A 1 527 ? 0.693 36.031 -6.531 1 85.94 527 GLY A N 1
ATOM 4156 C CA . GLY A 1 527 ? 1.844 35.562 -7.277 1 85.94 527 GLY A CA 1
ATOM 4157 C C . GLY A 1 527 ? 2.889 36.625 -7.523 1 85.94 527 GLY A C 1
ATOM 4158 O O . GLY A 1 527 ? 3.91 36.375 -8.164 1 85.94 527 GLY A O 1
ATOM 4159 N N . CYS A 1 528 ? 2.68 37.812 -7.051 1 87.62 528 CYS A N 1
ATOM 4160 C CA . CYS A 1 528 ? 3.617 38.906 -7.242 1 87.62 528 CYS A CA 1
ATOM 4161 C C . CYS A 1 528 ? 4.156 39.406 -5.91 1 87.62 528 CYS A C 1
ATOM 4163 O O . CYS A 1 528 ? 3.479 39.312 -4.883 1 87.62 528 CYS A O 1
ATOM 4165 N N . LEU A 1 529 ? 5.391 39.906 -5.969 1 88.69 529 LEU A N 1
ATOM 4166 C CA . LEU A 1 529 ? 6.031 40.375 -4.746 1 88.69 529 LEU A CA 1
ATOM 4167 C C . LEU A 1 529 ? 5.969 41.906 -4.645 1 88.69 529 LEU A C 1
ATOM 4169 O O . LEU A 1 529 ? 6.125 42.594 -5.652 1 88.69 529 LEU A O 1
ATOM 4173 N N . THR A 1 530 ? 5.68 42.375 -3.551 1 79.31 530 THR A N 1
ATOM 4174 C CA . THR A 1 530 ? 5.82 43.812 -3.219 1 79.31 530 THR A CA 1
ATOM 4175 C C . THR A 1 530 ? 6.742 44 -2.016 1 79.31 530 THR A C 1
ATOM 4177 O O . THR A 1 530 ? 6.73 43.188 -1.088 1 79.31 530 THR A O 1
ATOM 4180 N N . PHE A 1 531 ? 7.742 44.844 -2.191 1 68.75 531 PHE A N 1
ATOM 4181 C CA . PHE A 1 531 ? 8.758 45.031 -1.165 1 68.75 531 PHE A CA 1
ATOM 4182 C C . PHE A 1 531 ? 8.398 46.188 -0.238 1 68.75 531 PHE A C 1
ATOM 4184 O O . PHE A 1 531 ? 7.902 47.219 -0.691 1 68.75 531 PHE A O 1
ATOM 4191 N N . ASN A 1 532 ? 7.945 45.906 1.018 1 56.75 532 ASN A N 1
ATOM 4192 C CA . ASN A 1 532 ? 7.828 47 1.965 1 56.75 532 ASN A CA 1
ATOM 4193 C C . ASN A 1 532 ? 9.078 47.125 2.834 1 56.75 532 ASN A C 1
ATOM 4195 O O . ASN A 1 532 ? 9.633 46.125 3.281 1 56.75 532 ASN A O 1
ATOM 4199 N N . ALA A 1 533 ? 9.898 48.188 2.701 1 48.06 533 ALA A N 1
ATOM 4200 C CA . ALA A 1 533 ? 11 48.5 3.609 1 48.06 533 ALA A CA 1
ATOM 4201 C C . ALA A 1 533 ? 10.516 48.562 5.055 1 48.06 533 ALA A C 1
ATOM 4203 O O . ALA A 1 533 ? 9.453 49.125 5.332 1 48.06 533 ALA A O 1
ATOM 4204 N N . CYS A 1 534 ? 10.688 47.656 5.891 1 46.22 534 CYS A N 1
ATOM 4205 C CA . CYS A 1 534 ? 10.398 47.781 7.312 1 46.22 534 CYS A CA 1
ATOM 4206 C C . CYS A 1 534 ? 10.914 49.125 7.844 1 46.22 534 CYS A C 1
ATOM 4208 O O . CYS A 1 534 ? 12.047 49.5 7.555 1 46.22 534 CYS A O 1
ATOM 4210 N N . PRO A 1 535 ? 10.172 50.125 8.469 1 40.16 535 PRO A N 1
ATOM 4211 C CA . PRO A 1 535 ? 10.773 51.281 9.125 1 40.16 535 PRO A CA 1
ATOM 4212 C C . PRO A 1 535 ? 11.922 50.906 10.062 1 40.16 535 PRO A C 1
ATOM 4214 O O . PRO A 1 535 ? 11.82 49.906 10.797 1 40.16 535 PRO A O 1
ATOM 4217 N N . SER A 1 536 ? 13.133 51 9.742 1 38.44 536 SER A N 1
ATOM 4218 C CA . SER A 1 536 ? 14.234 50.844 10.688 1 38.44 536 SER A CA 1
ATOM 4219 C C . SER A 1 536 ? 13.898 51.5 12.031 1 38.44 536 SER A C 1
ATOM 4221 O O . SER A 1 536 ? 13.203 52.5 12.094 1 38.44 536 SER A O 1
ATOM 4223 N N . LEU A 1 537 ? 13.75 50.781 13.148 1 37.59 537 LEU A N 1
ATOM 4224 C CA . LEU A 1 537 ? 13.695 51.312 14.5 1 37.59 537 LEU A CA 1
ATOM 4225 C C . LEU A 1 537 ? 14.516 52.594 14.609 1 37.59 537 LEU A C 1
ATOM 4227 O O . LEU A 1 537 ? 14.555 53.219 15.672 1 37.59 537 LEU A O 1
ATOM 4231 N N . LYS A 1 538 ? 15.5 53 13.875 1 39.16 538 LYS A N 1
ATOM 4232 C CA . LYS A 1 538 ? 16.25 54.219 14.148 1 39.16 538 LYS A CA 1
ATOM 4233 C C . LYS A 1 538 ? 15.359 55.469 14 1 39.16 538 LYS A C 1
ATOM 4235 O O . LYS A 1 538 ? 15.578 56.469 14.672 1 39.16 538 LYS A O 1
ATOM 4240 N N . ASP A 1 539 ? 14.492 55.406 13.078 1 37.12 539 ASP A N 1
ATOM 4241 C CA . ASP A 1 539 ? 13.82 56.688 12.914 1 37.12 539 ASP A CA 1
ATOM 4242 C C . ASP A 1 539 ? 12.734 56.906 13.969 1 37.12 539 ASP A C 1
ATOM 4244 O O . ASP A 1 539 ? 12.117 57.969 14.055 1 37.12 539 ASP A O 1
ATOM 4248 N N . ALA A 1 540 ? 12.109 55.844 14.602 1 38.94 540 ALA A N 1
ATOM 4249 C CA . ALA A 1 540 ? 11.18 56.156 15.695 1 38.94 540 ALA A CA 1
ATOM 4250 C C . ALA A 1 540 ? 11.898 56.875 16.844 1 38.94 540 ALA A C 1
ATOM 4252 O O . ALA A 1 540 ? 11.266 57.5 17.688 1 38.94 540 ALA A O 1
ATOM 4253 N N . LEU A 1 541 ? 13.211 56.562 17.141 1 35.28 541 LEU A N 1
ATOM 4254 C CA . LEU A 1 541 ? 13.844 57.281 18.25 1 35.28 541 LEU A CA 1
ATOM 4255 C C . LEU A 1 541 ? 14.016 58.75 17.906 1 35.28 541 LEU A C 1
ATOM 4257 O O . LEU A 1 541 ? 14.195 59.594 18.797 1 35.28 541 LEU A O 1
ATOM 4261 N N . HIS A 1 542 ? 14.266 59.094 16.688 1 35.66 542 HIS A N 1
ATOM 4262 C CA . HIS A 1 542 ? 14.633 60.5 16.5 1 35.66 542 HIS A CA 1
ATOM 4263 C C . HIS A 1 542 ? 13.398 61.406 16.484 1 35.66 542 HIS A C 1
ATOM 4265 O O . HIS A 1 542 ? 13.516 62.625 16.375 1 35.66 542 HIS A O 1
ATOM 4271 N N . ALA A 1 543 ? 12.195 60.969 16.219 1 39.22 543 ALA A N 1
ATOM 4272 C CA . ALA A 1 543 ? 11.18 61.969 15.977 1 39.22 543 ALA A CA 1
ATOM 4273 C C . ALA A 1 543 ? 10.688 62.562 17.281 1 39.22 543 ALA A C 1
ATOM 4275 O O . ALA A 1 543 ? 9.812 63.438 17.281 1 39.22 543 ALA A O 1
ATOM 4276 N N . THR A 1 544 ? 10.672 61.812 18.422 1 35.69 544 THR A N 1
ATOM 4277 C CA . THR A 1 544 ? 10.008 62.531 19.5 1 35.69 544 THR A CA 1
ATOM 4278 C C . THR A 1 544 ? 10.883 63.656 20.016 1 35.69 544 THR A C 1
ATOM 4280 O O . THR A 1 544 ? 11.945 63.406 20.594 1 35.69 544 THR A O 1
ATOM 4283 N N . PRO A 1 545 ? 10.992 64.75 19.266 1 34.41 545 PRO A N 1
ATOM 4284 C CA . PRO A 1 545 ? 11.672 65.875 19.875 1 34.41 545 PRO A CA 1
ATOM 4285 C C . PRO A 1 545 ? 11.172 66.188 21.281 1 34.41 545 PRO A C 1
ATOM 4287 O O . PRO A 1 545 ? 9.969 66.125 21.547 1 34.41 545 PRO A O 1
ATOM 4290 N N . ALA A 1 546 ? 11.898 65.75 22.312 1 37.53 546 ALA A N 1
ATOM 4291 C CA . ALA A 1 546 ? 11.594 66.125 23.688 1 37.53 546 ALA A CA 1
ATOM 4292 C C . ALA A 1 546 ? 11.258 67.625 23.75 1 37.53 546 ALA A C 1
ATOM 4294 O O . ALA A 1 546 ? 11.938 68.438 23.125 1 37.53 546 ALA A O 1
ATOM 4295 N N . PRO A 1 547 ? 10 68.062 23.875 1 36.59 547 PRO A N 1
ATOM 4296 C CA . PRO A 1 547 ? 9.758 69.5 24.016 1 36.59 547 PRO A CA 1
ATOM 4297 C C . PRO A 1 547 ? 10.734 70.125 24.984 1 36.59 547 PRO A C 1
ATOM 4299 O O . PRO A 1 547 ? 11.258 69.5 25.891 1 36.59 547 PRO A O 1
ATOM 4302 N N . PRO A 1 548 ? 11.477 71.125 24.547 1 34.31 548 PRO A N 1
ATOM 4303 C CA . PRO A 1 548 ? 12.445 71.812 25.375 1 34.31 548 PRO A CA 1
ATOM 4304 C C . PRO A 1 548 ? 11.875 72.188 26.75 1 34.31 548 PRO A C 1
ATOM 4306 O O . PRO A 1 548 ? 10.766 72.688 26.828 1 34.31 548 PRO A O 1
ATOM 4309 N N . LEU A 1 549 ? 11.945 71.188 27.734 1 30.78 549 LEU A N 1
ATOM 4310 C CA . LEU A 1 549 ? 11.594 71.562 29.094 1 30.78 549 LEU A CA 1
ATOM 4311 C C . LEU A 1 549 ? 12.211 72.938 29.453 1 30.78 549 LEU A C 1
ATOM 4313 O O . LEU A 1 549 ? 13.438 73.062 29.484 1 30.78 549 LEU A O 1
ATOM 4317 N N . VAL A 1 550 ? 11.664 74.062 28.969 1 32.59 550 VAL A N 1
ATOM 4318 C CA . VAL A 1 550 ? 11.969 75.438 29.375 1 32.59 550 VAL A CA 1
ATOM 4319 C C . VAL A 1 550 ? 12.047 75.5 30.891 1 32.59 550 VAL A C 1
ATOM 4321 O O . VAL A 1 550 ? 11.047 75.25 31.594 1 32.59 550 VAL A O 1
ATOM 4324 N N . LEU A 1 551 ? 13.086 74.812 31.484 1 26.92 551 LEU A N 1
ATOM 4325 C CA . LEU A 1 551 ? 13.367 75.062 32.906 1 26.92 551 LEU A CA 1
ATOM 4326 C C . LEU A 1 551 ? 13.344 76.562 33.156 1 26.92 551 LEU A C 1
ATOM 4328 O O . LEU A 1 551 ? 14.117 77.312 32.562 1 26.92 551 LEU A O 1
ATOM 4332 N N . ASN A 1 552 ? 12.18 77.125 33.281 1 29.11 552 ASN A N 1
ATOM 4333 C CA . ASN A 1 552 ? 11.961 78.438 33.781 1 29.11 552 ASN A CA 1
ATOM 4334 C C . ASN A 1 552 ? 12.844 78.75 35 1 29.11 552 ASN A C 1
ATOM 4336 O O . ASN A 1 552 ? 12.883 78 35.969 1 29.11 552 ASN A O 1
ATOM 4340 N N . GLY A 1 553 ? 14.055 79.312 34.75 1 25.47 553 GLY A N 1
ATOM 4341 C CA . GLY A 1 553 ? 14.969 79.938 35.688 1 25.47 553 GLY A CA 1
ATOM 4342 C C . GLY A 1 553 ? 14.273 80.875 36.656 1 25.47 553 GLY A C 1
ATOM 4343 O O . GLY A 1 553 ? 13.711 81.875 36.25 1 25.47 553 GLY A O 1
ATOM 4344 N N . VAL A 1 554 ? 13.539 80.375 37.656 1 27.23 554 VAL A N 1
ATOM 4345 C CA . VAL A 1 554 ? 13.125 81.125 38.844 1 27.23 554 VAL A CA 1
ATOM 4346 C C . VAL A 1 554 ? 14.336 81.812 39.469 1 27.23 554 VAL A C 1
ATOM 4348 O O . VAL A 1 554 ? 15.25 81.125 39.938 1 27.23 554 VAL A O 1
ATOM 4351 N N . THR A 1 555 ? 14.875 82.812 38.688 1 21.16 555 THR A N 1
ATOM 4352 C CA . THR A 1 555 ? 15.164 84 39.469 1 21.16 555 THR A CA 1
ATOM 4353 C C . THR A 1 555 ? 13.875 84.625 40 1 21.16 555 THR A C 1
ATOM 4355 O O . THR A 1 555 ? 12.859 84.625 39.281 1 21.16 555 THR A O 1
ATOM 4358 N N . MET B 1 1 ? -10.039 -17.453 9.188 1 73 1 MET B N 1
ATOM 4359 C CA . MET B 1 1 ? -10.258 -16.656 7.984 1 73 1 MET B CA 1
ATOM 4360 C C . MET B 1 1 ? -10.469 -17.547 6.77 1 73 1 MET B C 1
ATOM 4362 O O . MET B 1 1 ? -11.438 -17.375 6.027 1 73 1 MET B O 1
ATOM 4366 N N . LEU B 1 2 ? -9.711 -18.609 6.703 1 73.44 2 LEU B N 1
ATOM 4367 C CA . LEU B 1 2 ? -9.891 -19.5 5.57 1 73.44 2 LEU B CA 1
ATOM 4368 C C . LEU B 1 2 ? -11.234 -20.219 5.656 1 73.44 2 LEU B C 1
ATOM 4370 O O . LEU B 1 2 ? -11.922 -20.391 4.648 1 73.44 2 LEU B O 1
ATOM 4374 N N . LYS B 1 3 ? -11.555 -20.531 6.863 1 70.25 3 LYS B N 1
ATOM 4375 C CA . LYS B 1 3 ? -12.844 -21.172 7.078 1 70.25 3 LYS B CA 1
ATOM 4376 C C . LYS B 1 3 ? -14 -20.25 6.703 1 70.25 3 LYS B C 1
ATOM 4378 O O . LYS B 1 3 ? -15 -20.688 6.133 1 70.25 3 LYS B O 1
ATOM 4383 N N . TYR B 1 4 ? -13.828 -19.016 6.992 1 70.81 4 TYR B N 1
ATOM 4384 C CA . TYR B 1 4 ? -14.836 -18.031 6.648 1 70.81 4 TYR B CA 1
ATOM 4385 C C . TYR B 1 4 ? -15.023 -17.922 5.141 1 70.81 4 TYR B C 1
ATOM 4387 O O . TYR B 1 4 ? -16.141 -17.922 4.645 1 70.81 4 TYR B O 1
ATOM 4395 N N . LEU B 1 5 ? -13.961 -17.953 4.461 1 74.69 5 LEU B N 1
ATOM 4396 C CA . LEU B 1 5 ? -14.016 -17.812 3.01 1 74.69 5 LEU B CA 1
ATOM 4397 C C . LEU B 1 5 ? -14.656 -19.047 2.373 1 74.69 5 LEU B C 1
ATOM 4399 O O . LEU B 1 5 ? -15.445 -18.906 1.431 1 74.69 5 LEU B O 1
ATOM 4403 N N . ILE B 1 6 ? -14.367 -20.172 3.002 1 75.06 6 ILE B N 1
ATOM 4404 C CA . ILE B 1 6 ? -14.898 -21.422 2.496 1 75.06 6 ILE B CA 1
ATOM 4405 C C . ILE B 1 6 ? -16.406 -21.469 2.725 1 75.06 6 ILE B C 1
ATOM 4407 O O . ILE B 1 6 ? -17.156 -21.906 1.851 1 75.06 6 ILE B O 1
ATOM 4411 N N . ASN B 1 7 ? -16.828 -20.875 3.785 1 73.62 7 ASN B N 1
ATOM 4412 C CA . ASN B 1 7 ? -18.25 -20.891 4.113 1 73.62 7 ASN B CA 1
ATOM 4413 C C . ASN B 1 7 ? -19.031 -19.922 3.24 1 73.62 7 ASN B C 1
ATOM 4415 O O . ASN B 1 7 ? -20.203 -20.156 2.918 1 73.62 7 ASN B O 1
ATOM 4419 N N . GLN B 1 8 ? -18.391 -18.859 2.801 1 74.69 8 GLN B N 1
ATOM 4420 C CA . GLN B 1 8 ? -19.078 -17.859 1.986 1 74.69 8 GLN B CA 1
ATOM 4421 C C . GLN B 1 8 ? -19.25 -18.344 0.551 1 74.69 8 GLN B C 1
ATOM 4423 O O . GLN B 1 8 ? -20.203 -17.953 -0.13 1 74.69 8 GLN B O 1
ATOM 4428 N N . SER B 1 9 ? -18.391 -19.156 0.161 1 82 9 SER B N 1
ATOM 4429 C CA . SER B 1 9 ? -18.438 -19.641 -1.214 1 82 9 SER B CA 1
ATOM 4430 C C . SER B 1 9 ? -18.609 -21.156 -1.259 1 82 9 SER B C 1
ATOM 4432 O O . SER B 1 9 ? -18.031 -21.812 -2.125 1 82 9 SER B O 1
ATOM 4434 N N . ARG B 1 10 ? -19.359 -21.75 -0.345 1 82.12 10 ARG B N 1
ATOM 4435 C CA . ARG B 1 10 ? -19.453 -23.203 -0.177 1 82.12 10 ARG B CA 1
ATOM 4436 C C . ARG B 1 10 ? -20.062 -23.859 -1.416 1 82.12 10 ARG B C 1
ATOM 4438 O O . ARG B 1 10 ? -19.609 -24.922 -1.84 1 82.12 10 ARG B O 1
ATOM 4445 N N . VAL B 1 11 ? -21.047 -23.219 -1.983 1 82.94 11 VAL B N 1
ATOM 4446 C CA . VAL B 1 11 ? -21.719 -23.812 -3.135 1 82.94 11 VAL B CA 1
ATOM 4447 C C . VAL B 1 11 ? -20.781 -23.812 -4.34 1 82.94 11 VAL B C 1
ATOM 4449 O O . VAL B 1 11 ? -20.672 -24.812 -5.039 1 82.94 11 VAL B O 1
ATOM 4452 N N . LEU B 1 12 ? -20.156 -22.719 -4.496 1 83.62 12 LEU B N 1
ATOM 4453 C CA . LEU B 1 12 ? -19.219 -22.609 -5.609 1 83.62 12 LEU B CA 1
ATOM 4454 C C . LEU B 1 12 ? -18.047 -23.562 -5.41 1 83.62 12 LEU B C 1
ATOM 4456 O O . LEU B 1 12 ? -17.578 -24.188 -6.367 1 83.62 12 LEU B O 1
ATOM 4460 N N . LEU B 1 13 ? -17.609 -23.688 -4.207 1 85.88 13 LEU B N 1
ATOM 4461 C CA . LEU B 1 13 ? -16.5 -24.578 -3.893 1 85.88 13 LEU B CA 1
ATOM 4462 C C . LEU B 1 13 ? -16.891 -26.031 -4.109 1 85.88 13 LEU B C 1
ATOM 4464 O O . LEU B 1 13 ? -16.125 -26.812 -4.688 1 85.88 13 LEU B O 1
ATOM 4468 N N . ALA B 1 14 ? -18.031 -26.406 -3.666 1 87.5 14 ALA B N 1
ATOM 4469 C CA . ALA B 1 14 ? -18.516 -27.781 -3.832 1 87.5 14 ALA B CA 1
ATOM 4470 C C . ALA B 1 14 ? -18.703 -28.125 -5.305 1 87.5 14 ALA B C 1
ATOM 4472 O O . ALA B 1 14 ? -18.297 -29.203 -5.758 1 87.5 14 ALA B O 1
ATOM 4473 N N . GLY B 1 15 ? -19.359 -27.203 -5.98 1 87.56 15 GLY B N 1
ATOM 4474 C CA . GLY B 1 15 ? -19.531 -27.406 -7.406 1 87.56 15 GLY B CA 1
ATOM 4475 C C . GLY B 1 15 ? -18.219 -27.531 -8.156 1 87.56 15 GLY B C 1
ATOM 4476 O O . GLY B 1 15 ? -18.031 -28.438 -8.961 1 87.56 15 GLY B O 1
ATOM 4477 N N . ALA B 1 16 ? -17.344 -26.641 -7.848 1 87.44 16 ALA B N 1
ATOM 4478 C CA . ALA B 1 16 ? -16.031 -26.656 -8.492 1 87.44 16 ALA B CA 1
ATOM 4479 C C . ALA B 1 16 ? -15.266 -27.922 -8.141 1 87.44 16 ALA B C 1
ATOM 4481 O O . ALA B 1 16 ? -14.586 -28.5 -8.992 1 87.44 16 ALA B O 1
ATOM 4482 N N . SER B 1 17 ? -15.406 -28.406 -6.906 1 89.44 17 SER B N 1
ATOM 4483 C CA . SER B 1 17 ? -14.734 -29.625 -6.457 1 89.44 17 SER B CA 1
ATOM 4484 C C . SER B 1 17 ? -15.297 -30.859 -7.152 1 89.44 17 SER B C 1
ATOM 4486 O O . SER B 1 17 ? -14.547 -31.766 -7.547 1 89.44 17 SER B O 1
ATOM 4488 N N . LEU B 1 18 ? -16.562 -30.906 -7.332 1 91.69 18 LEU B N 1
ATOM 4489 C CA . LEU B 1 18 ? -17.203 -32.031 -8.008 1 91.69 18 LEU B CA 1
ATOM 4490 C C . LEU B 1 18 ? -16.766 -32.094 -9.469 1 91.69 18 LEU B C 1
ATOM 4492 O O . LEU B 1 18 ? -16.484 -33.188 -9.977 1 91.69 18 LEU B O 1
ATOM 4496 N N . VAL B 1 19 ? -16.781 -30.984 -10.055 1 91.56 19 VAL B N 1
ATOM 4497 C CA . VAL B 1 19 ? -16.359 -30.938 -11.445 1 91.56 19 VAL B CA 1
ATOM 4498 C C . VAL B 1 19 ? -14.891 -31.359 -11.555 1 91.56 19 VAL B C 1
ATOM 4500 O O . VAL B 1 19 ? -14.492 -32.031 -12.523 1 91.56 19 VAL B O 1
ATOM 4503 N N . THR B 1 20 ? -14.125 -30.984 -10.562 1 88 20 THR B N 1
ATOM 4504 C CA . THR B 1 20 ? -12.711 -31.344 -10.555 1 88 20 THR B CA 1
ATOM 4505 C C . THR B 1 20 ? -12.523 -32.844 -10.375 1 88 20 THR B C 1
ATOM 4507 O O . THR B 1 20 ? -11.68 -33.438 -11.031 1 88 20 THR B O 1
ATOM 4510 N N . VAL B 1 21 ? -13.297 -33.406 -9.508 1 89.12 21 VAL B N 1
ATOM 4511 C CA . VAL B 1 21 ? -13.242 -34.844 -9.305 1 89.12 21 VAL B CA 1
ATOM 4512 C C . VAL B 1 21 ? -13.656 -35.562 -10.586 1 89.12 21 VAL B C 1
ATOM 4514 O O . VAL B 1 21 ? -13.031 -36.562 -10.977 1 89.12 21 VAL B O 1
ATOM 4517 N N . PHE B 1 22 ? -14.641 -35.062 -11.195 1 90.62 22 PHE B N 1
ATOM 4518 C CA . PHE B 1 22 ? -15.078 -35.625 -12.469 1 90.62 22 PHE B CA 1
ATOM 4519 C C . PHE B 1 22 ? -13.977 -35.531 -13.516 1 90.62 22 PHE B C 1
ATOM 4521 O O . PHE B 1 22 ? -13.742 -36.469 -14.266 1 90.62 22 PHE B O 1
ATOM 4528 N N . HIS B 1 23 ? -13.352 -34.406 -13.57 1 87.88 23 HIS B N 1
ATOM 4529 C CA . HIS B 1 23 ? -12.234 -34.219 -14.484 1 87.88 23 HIS B CA 1
ATOM 4530 C C . HIS B 1 23 ? -11.125 -35.219 -14.211 1 87.88 23 HIS B C 1
ATOM 4532 O O . HIS B 1 23 ? -10.586 -35.844 -15.141 1 87.88 23 HIS B O 1
ATOM 4538 N N . GLY B 1 24 ? -10.797 -35.344 -12.922 1 83.75 24 GLY B N 1
ATOM 4539 C CA . GLY B 1 24 ? -9.781 -36.312 -12.562 1 83.75 24 GLY B CA 1
ATOM 4540 C C . GLY B 1 24 ? -10.141 -37.75 -12.984 1 83.75 24 GLY B C 1
ATOM 4541 O O . GLY B 1 24 ? -9.289 -38.469 -13.508 1 83.75 24 GLY B O 1
ATOM 4542 N N . THR B 1 25 ? -11.344 -38.094 -12.859 1 84.81 25 THR B N 1
ATOM 4543 C CA . THR B 1 25 ? -11.805 -39.438 -13.219 1 84.81 25 THR B CA 1
ATOM 4544 C C . THR B 1 25 ? -11.758 -39.625 -14.727 1 84.81 25 THR B C 1
ATOM 4546 O O . THR B 1 25 ? -11.305 -40.656 -15.203 1 84.81 25 THR B O 1
ATOM 4549 N N . CYS B 1 26 ? -12.195 -38.625 -15.445 1 86.69 26 CYS B N 1
ATOM 4550 C CA . CYS B 1 26 ? -12.18 -38.719 -16.906 1 86.69 26 CYS B CA 1
ATOM 4551 C C . CYS B 1 26 ? -10.75 -38.781 -17.422 1 86.69 26 CYS B C 1
ATOM 4553 O O . CYS B 1 26 ? -10.477 -39.438 -18.422 1 86.69 26 CYS B O 1
ATOM 4555 N N . SER B 1 27 ? -9.844 -38.094 -16.734 1 82.19 27 SER B N 1
ATOM 4556 C CA . SER B 1 27 ? -8.445 -38.094 -17.156 1 82.19 27 SER B CA 1
ATOM 4557 C C . SER B 1 27 ? -7.824 -39.469 -16.984 1 82.19 27 SER B C 1
ATOM 4559 O O . SER B 1 27 ? -7.078 -39.938 -17.844 1 82.19 27 SER B O 1
ATOM 4561 N N . VAL B 1 28 ? -8.164 -40.156 -15.922 1 78.38 28 VAL B N 1
ATOM 4562 C CA . VAL B 1 28 ? -7.68 -41.5 -15.68 1 78.38 28 VAL B CA 1
ATOM 4563 C C . VAL B 1 28 ? -8.289 -42.469 -16.703 1 78.38 28 VAL B C 1
ATOM 4565 O O . VAL B 1 28 ? -7.609 -43.344 -17.203 1 78.38 28 VAL B O 1
ATOM 4568 N N . LEU B 1 29 ? -9.547 -42.25 -17 1 82 29 LEU B N 1
ATOM 4569 C CA . LEU B 1 29 ? -10.219 -43.062 -17.984 1 82 29 LEU B CA 1
ATOM 4570 C C . LEU B 1 29 ? -9.57 -42.938 -19.359 1 82 29 LEU B C 1
ATOM 4572 O O . LEU B 1 29 ? -9.492 -43.906 -20.125 1 82 29 LEU B O 1
ATOM 4576 N N . LEU B 1 30 ? -9.227 -41.781 -19.656 1 82.19 30 LEU B N 1
ATOM 4577 C CA . LEU B 1 30 ? -8.57 -41.531 -20.938 1 82.19 30 LEU B CA 1
ATOM 4578 C C . LEU B 1 30 ? -7.27 -42.312 -21.047 1 82.19 30 LEU B C 1
ATOM 4580 O O . LEU B 1 30 ? -6.957 -42.875 -22.109 1 82.19 30 LEU B O 1
ATOM 4584 N N . ILE B 1 31 ? -6.543 -42.375 -19.984 1 75.75 31 ILE B N 1
ATOM 4585 C CA . ILE B 1 31 ? -5.289 -43.125 -19.953 1 75.75 31 ILE B CA 1
ATOM 4586 C C . ILE B 1 31 ? -5.57 -44.594 -20.109 1 75.75 31 ILE B C 1
ATOM 4588 O O . ILE B 1 31 ? -4.848 -45.312 -20.812 1 75.75 31 ILE B O 1
ATOM 4592 N N . ALA B 1 32 ? -6.598 -45.031 -19.469 1 75.31 32 ALA B N 1
ATOM 4593 C CA . ALA B 1 32 ? -6.992 -46.438 -19.578 1 75.31 32 ALA B CA 1
ATOM 4594 C C . ALA B 1 32 ? -7.375 -46.781 -21.016 1 75.31 32 ALA B C 1
ATOM 4596 O O . ALA B 1 32 ? -7.105 -47.875 -21.5 1 75.31 32 ALA B O 1
ATOM 4597 N N . GLN B 1 33 ? -7.973 -45.875 -21.625 1 81.38 33 GLN B N 1
ATOM 4598 C CA . GLN B 1 33 ? -8.391 -46.094 -23.016 1 81.38 33 GLN B CA 1
ATOM 4599 C C . GLN B 1 33 ? -7.191 -46.125 -23.953 1 81.38 33 GLN B C 1
ATOM 4601 O O . GLN B 1 33 ? -7.207 -46.844 -24.953 1 81.38 33 GLN B O 1
ATOM 4606 N N . ILE B 1 34 ? -6.219 -45.344 -23.609 1 78.31 34 ILE B N 1
ATOM 4607 C CA . ILE B 1 34 ? -4.992 -45.406 -24.391 1 78.31 34 ILE B CA 1
ATOM 4608 C C . ILE B 1 34 ? -4.355 -46.781 -24.281 1 78.31 34 ILE B C 1
ATOM 4610 O O . ILE B 1 34 ? -3.906 -47.344 -25.266 1 78.31 34 ILE B O 1
ATOM 4614 N N . SER B 1 35 ? -4.379 -47.375 -23.031 1 72.56 35 SER B N 1
ATOM 4615 C CA . SER B 1 35 ? -3.842 -48.688 -22.797 1 72.56 35 SER B CA 1
ATOM 4616 C C . SER B 1 35 ? -4.652 -49.75 -23.531 1 72.56 35 SER B C 1
ATOM 4618 O O . SER B 1 35 ? -4.09 -50.688 -24.094 1 72.56 35 SER B O 1
ATOM 4620 N N . SER B 1 36 ? -5.93 -49.625 -23.594 1 75.69 36 SER B N 1
ATOM 4621 C CA . SER B 1 36 ? -6.797 -50.562 -24.25 1 75.69 36 SER B CA 1
ATOM 4622 C C . SER B 1 36 ? -6.652 -50.5 -25.766 1 75.69 36 SER B C 1
ATOM 4624 O O . SER B 1 36 ? -6.832 -51.5 -26.469 1 75.69 36 SER B O 1
ATOM 4626 N N . ALA B 1 37 ? -6.43 -49.344 -26.219 1 78.31 37 ALA B N 1
ATOM 4627 C CA . ALA B 1 37 ? -6.27 -49.156 -27.656 1 78.31 37 ALA B CA 1
ATOM 4628 C C . ALA B 1 37 ? -5.059 -49.938 -28.172 1 78.31 37 ALA B C 1
ATOM 4630 O O . ALA B 1 37 ? -5.016 -50.312 -29.344 1 78.31 37 ALA B O 1
ATOM 4631 N N . LEU B 1 38 ? -4.086 -50.219 -27.297 1 74.75 38 LEU B N 1
ATOM 4632 C CA . LEU B 1 38 ? -2.871 -50.938 -27.688 1 74.75 38 LEU B CA 1
ATOM 4633 C C . LEU B 1 38 ? -3.16 -52.406 -27.953 1 74.75 38 LEU B C 1
ATOM 4635 O O . LEU B 1 38 ? -2.469 -53.031 -28.75 1 74.75 38 LEU B O 1
ATOM 4639 N N . THR B 1 39 ? -4.18 -52.906 -27.375 1 73.06 39 THR B N 1
ATOM 4640 C CA . THR B 1 39 ? -4.477 -54.344 -27.516 1 73.06 39 THR B CA 1
ATOM 4641 C C . THR B 1 39 ? -5.77 -54.531 -28.297 1 73.06 39 THR B C 1
ATOM 4643 O O . THR B 1 39 ? -6.27 -55.656 -28.391 1 73.06 39 THR B O 1
ATOM 4646 N N . ALA B 1 40 ? -6.238 -53.469 -28.766 1 75.38 40 ALA B N 1
ATOM 4647 C CA . ALA B 1 40 ? -7.551 -53.562 -29.406 1 75.38 40 ALA B CA 1
ATOM 4648 C C . ALA B 1 40 ? -7.465 -54.281 -30.75 1 75.38 40 ALA B C 1
ATOM 4650 O O . ALA B 1 40 ? -6.48 -54.125 -31.484 1 75.38 40 ALA B O 1
ATOM 4651 N N . THR B 1 41 ? -8.484 -55.125 -30.953 1 74.44 41 THR B N 1
ATOM 4652 C CA . THR B 1 41 ? -8.625 -55.781 -32.25 1 74.44 41 THR B CA 1
ATOM 4653 C C . THR B 1 41 ? -9.188 -54.812 -33.281 1 74.44 41 THR B C 1
ATOM 4655 O O . THR B 1 41 ? -9.734 -53.75 -32.938 1 74.44 41 THR B O 1
ATOM 4658 N N . GLU B 1 42 ? -8.93 -55.094 -34.5 1 76.69 42 GLU B N 1
ATOM 4659 C CA . GLU B 1 42 ? -9.352 -54.25 -35.625 1 76.69 42 GLU B CA 1
ATOM 4660 C C . GLU B 1 42 ? -10.844 -53.938 -35.562 1 76.69 42 GLU B C 1
ATOM 4662 O O . GLU B 1 42 ? -11.273 -52.844 -35.906 1 76.69 42 GLU B O 1
ATOM 4667 N N . SER B 1 43 ? -11.562 -54.875 -35.156 1 77.5 43 SER B N 1
ATOM 4668 C CA . SER B 1 43 ? -13.008 -54.719 -35.125 1 77.5 43 SER B CA 1
ATOM 4669 C C . SER B 1 43 ? -13.445 -53.75 -34.031 1 77.5 43 SER B C 1
ATOM 4671 O O . SER B 1 43 ? -14.484 -53.094 -34.125 1 77.5 43 SER B O 1
ATOM 4673 N N . GLU B 1 44 ? -12.688 -53.625 -33.062 1 84.81 44 GLU B N 1
ATOM 4674 C CA . GLU B 1 44 ? -13.055 -52.844 -31.906 1 84.81 44 GLU B CA 1
ATOM 4675 C C . GLU B 1 44 ? -12.477 -51.438 -31.969 1 84.81 44 GLU B C 1
ATOM 4677 O O . GLU B 1 44 ? -12.867 -50.562 -31.203 1 84.81 44 GLU B O 1
ATOM 4682 N N . ARG B 1 45 ? -11.75 -51.219 -32.969 1 85.44 45 ARG B N 1
ATOM 4683 C CA . ARG B 1 45 ? -11.008 -49.969 -33.031 1 85.44 45 ARG B CA 1
ATOM 4684 C C . ARG B 1 45 ? -11.938 -48.781 -33.25 1 85.44 45 ARG B C 1
ATOM 4686 O O . ARG B 1 45 ? -11.758 -47.719 -32.656 1 85.44 45 ARG B O 1
ATOM 4693 N N . GLY B 1 46 ? -12.93 -48.969 -34 1 84.25 46 GLY B N 1
ATOM 4694 C CA . GLY B 1 46 ? -13.859 -47.906 -34.281 1 84.25 46 GLY B CA 1
ATOM 4695 C C . GLY B 1 46 ? -14.625 -47.438 -33.062 1 84.25 46 GLY B C 1
ATOM 4696 O O . GLY B 1 46 ? -14.758 -46.25 -32.812 1 84.25 46 GLY B O 1
ATOM 4697 N N . THR B 1 47 ? -15.078 -48.406 -32.312 1 86.94 47 THR B N 1
ATOM 4698 C CA . THR B 1 47 ? -15.844 -48.094 -31.125 1 86.94 47 THR B CA 1
ATOM 4699 C C . THR B 1 47 ? -14.938 -47.469 -30.062 1 86.94 47 THR B C 1
ATOM 4701 O O . THR B 1 47 ? -15.344 -46.5 -29.375 1 86.94 47 THR B O 1
ATOM 4704 N N . LEU B 1 48 ? -13.781 -47.906 -29.984 1 89.06 48 LEU B N 1
ATOM 4705 C CA . LEU B 1 48 ? -12.836 -47.375 -29.016 1 89.06 48 LEU B CA 1
ATOM 4706 C C . LEU B 1 48 ? -12.445 -45.938 -29.344 1 89.06 48 LEU B C 1
ATOM 4708 O O . LEU B 1 48 ? -12.234 -45.125 -28.453 1 89.06 48 LEU B O 1
ATOM 4712 N N . ALA B 1 49 ? -12.398 -45.656 -30.609 1 88.94 49 ALA B N 1
ATOM 4713 C CA . ALA B 1 49 ? -12.062 -44.312 -31.047 1 88.94 49 ALA B CA 1
ATOM 4714 C C . ALA B 1 49 ? -13.164 -43.312 -30.672 1 88.94 49 ALA B C 1
ATOM 4716 O O . ALA B 1 49 ? -12.883 -42.219 -30.234 1 88.94 49 ALA B O 1
ATOM 4717 N N . LEU B 1 50 ? -14.359 -43.812 -30.844 1 89.62 50 LEU B N 1
ATOM 4718 C CA . LEU B 1 50 ? -15.492 -42.938 -30.531 1 89.62 50 LEU B CA 1
ATOM 4719 C C . LEU B 1 50 ? -15.57 -42.656 -29.031 1 89.62 50 LEU B C 1
ATOM 4721 O O . LEU B 1 50 ? -15.883 -41.562 -28.609 1 89.62 50 LEU B O 1
ATOM 4725 N N . VAL B 1 51 ? -15.297 -43.594 -28.25 1 91.5 51 VAL B N 1
ATOM 4726 C CA . VAL B 1 51 ? -15.312 -43.438 -26.797 1 91.5 51 VAL B CA 1
ATOM 4727 C C . VAL B 1 51 ? -14.164 -42.531 -26.359 1 91.5 51 VAL B C 1
ATOM 4729 O O . VAL B 1 51 ? -14.32 -41.75 -25.438 1 91.5 51 VAL B O 1
ATOM 4732 N N . PHE B 1 52 ? -13.102 -42.656 -27.031 1 90.62 52 PHE B N 1
ATOM 4733 C CA . PHE B 1 52 ? -11.938 -41.812 -26.75 1 90.62 52 PHE B CA 1
ATOM 4734 C C . PHE B 1 52 ? -12.242 -40.344 -27.016 1 90.62 52 PHE B C 1
ATOM 4736 O O . PHE B 1 52 ? -11.922 -39.5 -26.203 1 90.62 52 PHE B O 1
ATOM 4743 N N . ILE B 1 53 ? -12.906 -40.125 -28.109 1 89.69 53 ILE B N 1
ATOM 4744 C CA . ILE B 1 53 ? -13.242 -38.75 -28.469 1 89.69 53 ILE B CA 1
ATOM 4745 C C . ILE B 1 53 ? -14.227 -38.188 -27.453 1 89.69 53 ILE B C 1
ATOM 4747 O O . ILE B 1 53 ? -14.078 -37.031 -27.016 1 89.69 53 ILE B O 1
ATOM 4751 N N . ALA B 1 54 ? -15.133 -39 -27.125 1 92.25 54 ALA B N 1
ATOM 4752 C CA . ALA B 1 54 ? -16.125 -38.562 -26.141 1 92.25 54 ALA B CA 1
ATOM 4753 C C . ALA B 1 54 ? -15.484 -38.281 -24.797 1 92.25 54 ALA B C 1
ATOM 4755 O O . ALA B 1 54 ? -15.828 -37.281 -24.141 1 92.25 54 ALA B O 1
ATOM 4756 N N . THR B 1 55 ? -14.57 -39.031 -24.375 1 91.62 55 THR B N 1
ATOM 4757 C CA . THR B 1 55 ? -13.891 -38.812 -23.109 1 91.62 55 THR B CA 1
ATOM 4758 C C . THR B 1 55 ? -12.984 -37.594 -23.172 1 91.62 55 THR B C 1
ATOM 4760 O O . THR B 1 55 ? -12.852 -36.844 -22.203 1 91.62 55 THR B O 1
ATOM 4763 N N . ALA B 1 56 ? -12.359 -37.406 -24.328 1 90.44 56 ALA B N 1
ATOM 4764 C CA . ALA B 1 56 ? -11.5 -36.219 -24.5 1 90.44 56 ALA B CA 1
ATOM 4765 C C . ALA B 1 56 ? -12.305 -34.938 -24.406 1 90.44 56 ALA B C 1
ATOM 4767 O O . ALA B 1 56 ? -11.844 -33.969 -23.812 1 90.44 56 ALA B O 1
ATOM 4768 N N . VAL B 1 57 ? -13.445 -35 -25 1 92.69 57 VAL B N 1
ATOM 4769 C CA . VAL B 1 57 ? -14.32 -33.844 -24.938 1 92.69 57 VAL B CA 1
ATOM 4770 C C . VAL B 1 57 ? -14.773 -33.625 -23.5 1 92.69 57 VAL B C 1
ATOM 4772 O O . VAL B 1 57 ? -14.82 -32.469 -23.016 1 92.69 57 VAL B O 1
ATOM 4775 N N . ALA B 1 58 ? -15.047 -34.656 -22.781 1 93 58 ALA B N 1
ATOM 4776 C CA . ALA B 1 58 ? -15.461 -34.562 -21.391 1 93 58 ALA B CA 1
ATOM 4777 C C . ALA B 1 58 ? -14.336 -34 -20.516 1 93 58 ALA B C 1
ATOM 4779 O O . ALA B 1 58 ? -14.578 -33.219 -19.609 1 93 58 ALA B O 1
ATOM 4780 N N . VAL B 1 59 ? -13.141 -34.375 -20.797 1 89.12 59 VAL B N 1
ATOM 4781 C CA . VAL B 1 59 ? -11.984 -33.906 -20.047 1 89.12 59 VAL B CA 1
ATOM 4782 C C . VAL B 1 59 ? -11.789 -32.406 -20.312 1 89.12 59 VAL B C 1
ATOM 4784 O O . VAL B 1 59 ? -11.531 -31.641 -19.375 1 89.12 59 VAL B O 1
ATOM 4787 N N . MET B 1 60 ? -11.945 -32.062 -21.562 1 90.38 60 MET B N 1
ATOM 4788 C CA . MET B 1 60 ? -11.781 -30.656 -21.906 1 90.38 60 MET B CA 1
ATOM 4789 C C . MET B 1 60 ? -12.844 -29.797 -21.219 1 90.38 60 MET B C 1
ATOM 4791 O O . MET B 1 60 ? -12.516 -28.797 -20.594 1 90.38 60 MET B O 1
ATOM 4795 N N . LEU B 1 61 ? -14.07 -30.234 -21.344 1 92.69 61 LEU B N 1
ATOM 4796 C CA . LEU B 1 61 ? -15.164 -29.438 -20.781 1 92.69 61 LEU B CA 1
ATOM 4797 C C . LEU B 1 61 ? -15.086 -29.391 -19.266 1 92.69 61 LEU B C 1
ATOM 4799 O O . LEU B 1 61 ? -15.336 -28.359 -18.656 1 92.69 61 LEU B O 1
ATOM 4803 N N . SER B 1 62 ? -14.758 -30.484 -18.672 1 91.31 62 SER B N 1
ATOM 4804 C CA . SER B 1 62 ? -14.641 -30.5 -17.219 1 91.31 62 SER B CA 1
ATOM 4805 C C . SER B 1 62 ? -13.453 -29.688 -16.734 1 91.31 62 SER B C 1
ATOM 4807 O O . SER B 1 62 ? -13.523 -29.031 -15.695 1 91.31 62 SER B O 1
ATOM 4809 N N . TYR B 1 63 ? -12.383 -29.672 -17.469 1 86.19 63 TYR B N 1
ATOM 4810 C CA . TYR B 1 63 ? -11.219 -28.859 -17.141 1 86.19 63 TYR B CA 1
ATOM 4811 C C . TYR B 1 63 ? -11.547 -27.375 -17.188 1 86.19 63 TYR B C 1
ATOM 4813 O O . TYR B 1 63 ? -11.281 -26.641 -16.234 1 86.19 63 TYR B O 1
ATOM 4821 N N . VAL B 1 64 ? -12.133 -27 -18.328 1 89.62 64 VAL B N 1
ATOM 4822 C CA . VAL B 1 64 ? -12.445 -25.594 -18.531 1 89.62 64 VAL B CA 1
ATOM 4823 C C . VAL B 1 64 ? -13.445 -25.125 -17.469 1 89.62 64 VAL B C 1
ATOM 4825 O O . VAL B 1 64 ? -13.258 -24.078 -16.859 1 89.62 64 VAL B O 1
ATOM 4828 N N . SER B 1 65 ? -14.414 -25.953 -17.266 1 91.25 65 SER B N 1
ATOM 4829 C CA . SER B 1 65 ? -15.43 -25.594 -16.281 1 91.25 65 SER B CA 1
ATOM 4830 C C . SER B 1 65 ? -14.836 -25.5 -14.875 1 91.25 65 SER B C 1
ATOM 4832 O O . SER B 1 65 ? -15.078 -24.516 -14.164 1 91.25 65 SER B O 1
ATOM 4834 N N . ALA B 1 66 ? -14.047 -26.406 -14.508 1 87.12 66 ALA B N 1
ATOM 4835 C CA . ALA B 1 66 ? -13.43 -26.406 -13.18 1 87.12 66 ALA B CA 1
ATOM 4836 C C . ALA B 1 66 ? -12.469 -25.234 -13.016 1 87.12 66 ALA B C 1
ATOM 4838 O O . ALA B 1 66 ? -12.477 -24.562 -11.992 1 87.12 66 ALA B O 1
ATOM 4839 N N . ALA B 1 67 ? -11.656 -25.031 -14.07 1 84.81 67 ALA B N 1
ATOM 4840 C CA . ALA B 1 67 ? -10.648 -23.984 -14 1 84.81 67 ALA B CA 1
ATOM 4841 C C . ALA B 1 67 ? -11.289 -22.594 -13.922 1 84.81 67 ALA B C 1
ATOM 4843 O O . ALA B 1 67 ? -10.844 -21.75 -13.148 1 84.81 67 ALA B O 1
ATOM 4844 N N . ILE B 1 68 ? -12.336 -22.438 -14.664 1 88.75 68 ILE B N 1
ATOM 4845 C CA . ILE B 1 68 ? -13.031 -21.156 -14.656 1 88.75 68 ILE B CA 1
ATOM 4846 C C . ILE B 1 68 ? -13.719 -20.953 -13.312 1 88.75 68 ILE B C 1
ATOM 4848 O O . ILE B 1 68 ? -13.68 -19.859 -12.742 1 88.75 68 ILE B O 1
ATOM 4852 N N . LEU B 1 69 ? -14.336 -22 -12.859 1 88.62 69 LEU B N 1
ATOM 4853 C CA . LEU B 1 69 ? -15.031 -21.891 -11.578 1 88.62 69 LEU B CA 1
ATOM 4854 C C . LEU B 1 69 ? -14.055 -21.578 -10.445 1 88.62 69 LEU B C 1
ATOM 4856 O O . LEU B 1 69 ? -14.359 -20.781 -9.562 1 88.62 69 LEU B O 1
ATOM 4860 N N . PHE B 1 70 ? -12.922 -22.125 -10.5 1 86.44 70 PHE B N 1
ATOM 4861 C CA . PHE B 1 70 ? -11.953 -21.891 -9.438 1 86.44 70 PHE B CA 1
ATOM 4862 C C . PHE B 1 70 ? -11.305 -20.531 -9.586 1 86.44 70 PHE B C 1
ATOM 4864 O O . PHE B 1 70 ? -10.953 -19.891 -8.594 1 86.44 70 PHE B O 1
ATOM 4871 N N . GLU B 1 71 ? -11.109 -20.125 -10.828 1 86.06 71 GLU B N 1
ATOM 4872 C CA . GLU B 1 71 ? -10.641 -18.75 -11.031 1 86.06 71 GLU B CA 1
ATOM 4873 C C . GLU B 1 71 ? -11.633 -17.75 -10.469 1 86.06 71 GLU B C 1
ATOM 4875 O O . GLU B 1 71 ? -11.242 -16.766 -9.82 1 86.06 71 GLU B O 1
ATOM 4880 N N . ARG B 1 72 ? -12.891 -18.016 -10.719 1 88.5 72 ARG B N 1
ATOM 4881 C CA . ARG B 1 72 ? -13.945 -17.172 -10.172 1 88.5 72 ARG B CA 1
ATOM 4882 C C . ARG B 1 72 ? -13.93 -17.188 -8.648 1 88.5 72 ARG B C 1
ATOM 4884 O O . ARG B 1 72 ? -14.125 -16.156 -8 1 88.5 72 ARG B O 1
ATOM 4891 N N . LEU B 1 73 ? -13.734 -18.328 -8.164 1 87.19 73 LEU B N 1
ATOM 4892 C CA . LEU B 1 73 ? -13.68 -18.469 -6.715 1 87.19 73 LEU B CA 1
ATOM 4893 C C . LEU B 1 73 ? -12.492 -17.719 -6.133 1 87.19 73 LEU B C 1
ATOM 4895 O O . LEU B 1 73 ? -12.602 -17.078 -5.082 1 87.19 73 LEU B O 1
ATOM 4899 N N . GLY B 1 74 ? -11.352 -17.859 -6.805 1 88.81 74 GLY B N 1
ATOM 4900 C CA . GLY B 1 74 ? -10.164 -17.156 -6.34 1 88.81 74 GLY B CA 1
ATOM 4901 C C . GLY B 1 74 ? -10.336 -15.656 -6.324 1 88.81 74 GLY B C 1
ATOM 4902 O O . GLY B 1 74 ? -9.977 -14.992 -5.348 1 88.81 74 GLY B O 1
ATOM 4903 N N . GLN B 1 75 ? -10.867 -15.148 -7.402 1 90.44 75 GLN B N 1
ATOM 4904 C CA . GLN B 1 75 ? -11.078 -13.711 -7.488 1 90.44 75 GLN B CA 1
ATOM 4905 C C . GLN B 1 75 ? -12.148 -13.25 -6.5 1 90.44 75 GLN B C 1
ATOM 4907 O O . GLN B 1 75 ? -12.055 -12.156 -5.934 1 90.44 75 GLN B O 1
ATOM 4912 N N . ARG B 1 76 ? -13.141 -14.039 -6.348 1 90.25 76 ARG B N 1
ATOM 4913 C CA . ARG B 1 76 ? -14.172 -13.711 -5.371 1 90.25 76 ARG B CA 1
ATOM 4914 C C . ARG B 1 76 ? -13.609 -13.711 -3.953 1 90.25 76 ARG B C 1
ATOM 4916 O O . ARG B 1 76 ? -13.961 -12.859 -3.135 1 90.25 76 ARG B O 1
ATOM 4923 N N . ALA B 1 77 ? -12.805 -14.672 -3.699 1 89.56 77 ALA B N 1
ATOM 4924 C CA . ALA B 1 77 ? -12.164 -14.711 -2.387 1 89.56 77 ALA B CA 1
ATOM 4925 C C . ALA B 1 77 ? -11.312 -13.469 -2.148 1 89.56 77 ALA B C 1
ATOM 4927 O O . ALA B 1 77 ? -11.297 -12.922 -1.045 1 89.56 77 ALA B O 1
ATOM 4928 N N . HIS B 1 78 ? -10.562 -13.117 -3.18 1 92.5 78 HIS B N 1
ATOM 4929 C CA . HIS B 1 78 ? -9.742 -11.914 -3.096 1 92.5 78 HIS B CA 1
ATOM 4930 C C . HIS B 1 78 ? -10.594 -10.688 -2.768 1 92.5 78 HIS B C 1
ATOM 4932 O O . HIS B 1 78 ? -10.258 -9.914 -1.869 1 92.5 78 HIS B O 1
ATOM 4938 N N . ALA B 1 79 ? -11.703 -10.531 -3.492 1 93.69 79 ALA B N 1
ATOM 4939 C CA . ALA B 1 79 ? -12.609 -9.406 -3.295 1 93.69 79 ALA B CA 1
ATOM 4940 C C . ALA B 1 79 ? -13.258 -9.461 -1.916 1 93.69 79 ALA B C 1
ATOM 4942 O O . ALA B 1 79 ? -13.367 -8.438 -1.232 1 93.69 79 ALA B O 1
ATOM 4943 N N . GLU B 1 80 ? -13.68 -10.594 -1.512 1 92.25 80 GLU B N 1
ATOM 4944 C CA . GLU B 1 80 ? -14.344 -10.758 -0.222 1 92.25 80 GLU B CA 1
ATOM 4945 C C . GLU B 1 80 ? -13.383 -10.492 0.932 1 92.25 80 GLU B C 1
ATOM 4947 O O . GLU B 1 80 ? -13.773 -9.93 1.956 1 92.25 80 GLU B O 1
ATOM 4952 N N . LEU B 1 81 ? -12.148 -10.922 0.774 1 92.62 81 LEU B N 1
ATOM 4953 C CA . LEU B 1 81 ? -11.156 -10.68 1.815 1 92.62 81 LEU B CA 1
ATOM 4954 C C . LEU B 1 81 ? -10.875 -9.188 1.964 1 92.62 81 LEU B C 1
ATOM 4956 O O . LEU B 1 81 ? -10.789 -8.68 3.084 1 92.62 81 LEU B O 1
ATOM 4960 N N . ARG B 1 82 ? -10.688 -8.586 0.878 1 94.12 82 ARG B N 1
ATOM 4961 C CA . ARG B 1 82 ? -10.461 -7.141 0.913 1 94.12 82 ARG B CA 1
ATOM 4962 C C . ARG B 1 82 ? -11.656 -6.414 1.519 1 94.12 82 ARG B C 1
ATOM 4964 O O . ARG B 1 82 ? -11.492 -5.496 2.322 1 94.12 82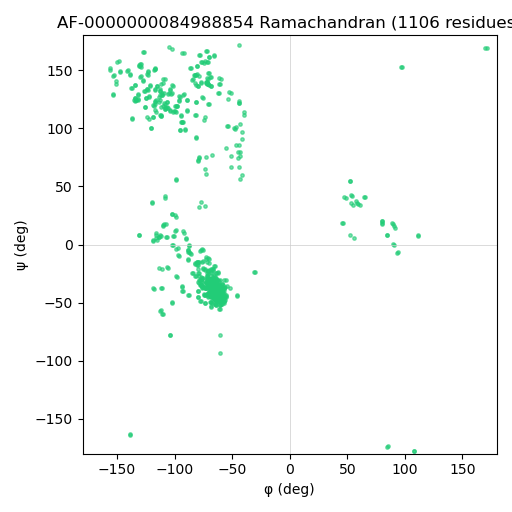 ARG B O 1
ATOM 4971 N N . SER B 1 83 ? -12.844 -6.84 1.072 1 94.81 83 SER B N 1
ATOM 4972 C CA . SER B 1 83 ? -14.055 -6.25 1.635 1 94.81 83 SER B CA 1
ATOM 4973 C C . SER B 1 83 ? -14.156 -6.52 3.133 1 94.81 83 SER B C 1
ATOM 4975 O O . SER B 1 83 ? -14.57 -5.645 3.898 1 94.81 83 SER B O 1
ATOM 4977 N N . PHE B 1 84 ? -13.836 -7.688 3.523 1 92.75 84 PHE B N 1
ATOM 4978 C CA . PHE B 1 84 ? -13.883 -8.078 4.926 1 92.75 84 PHE B CA 1
ATOM 4979 C C . PHE B 1 84 ? -12.938 -7.219 5.762 1 92.75 84 PHE B C 1
ATOM 4981 O O . PHE B 1 84 ? -13.336 -6.672 6.793 1 92.75 84 PHE B O 1
ATOM 4988 N N . VAL B 1 85 ? -11.656 -7.125 5.332 1 94.75 85 VAL B N 1
ATOM 4989 C CA . VAL B 1 85 ? -10.672 -6.324 6.055 1 94.75 85 VAL B CA 1
ATOM 4990 C C . VAL B 1 85 ? -11.125 -4.863 6.09 1 94.75 85 VAL B C 1
ATOM 4992 O O . VAL B 1 85 ? -11.039 -4.207 7.133 1 94.75 85 VAL B O 1
ATOM 4995 N N . ALA B 1 86 ? -11.578 -4.355 4.953 1 95.94 86 ALA B N 1
ATOM 4996 C CA . ALA B 1 86 ? -12.047 -2.975 4.875 1 95.94 86 ALA B CA 1
ATOM 4997 C C . ALA B 1 86 ? -13.195 -2.73 5.852 1 95.94 86 ALA B C 1
ATOM 4999 O O . ALA B 1 86 ? -13.234 -1.699 6.527 1 95.94 86 ALA B O 1
ATOM 5000 N N . ARG B 1 87 ? -14.133 -3.635 5.918 1 93.94 87 ARG B N 1
ATOM 5001 C CA . ARG B 1 87 ? -15.266 -3.498 6.824 1 93.94 87 ARG B CA 1
ATOM 5002 C C . ARG B 1 87 ? -14.805 -3.52 8.281 1 93.94 87 ARG B C 1
ATOM 5004 O O . ARG B 1 87 ? -15.359 -2.805 9.117 1 93.94 87 ARG B O 1
ATOM 5011 N N . LYS B 1 88 ? -13.852 -4.359 8.531 1 94.12 88 LYS B N 1
ATOM 5012 C CA . LYS B 1 88 ? -13.312 -4.414 9.891 1 94.12 88 LYS B CA 1
ATOM 5013 C C . LYS B 1 88 ? -12.648 -3.092 10.266 1 94.12 88 LYS B C 1
ATOM 5015 O O . LYS B 1 88 ? -12.766 -2.637 11.406 1 94.12 88 LYS B O 1
ATOM 5020 N N . VAL B 1 89 ? -11.938 -2.51 9.352 1 95.06 89 VAL B N 1
ATOM 5021 C CA . VAL B 1 89 ? -11.281 -1.227 9.586 1 95.06 89 VAL B CA 1
ATOM 5022 C C . VAL B 1 89 ? -12.336 -0.148 9.828 1 95.06 89 VAL B C 1
ATOM 5024 O O . VAL B 1 89 ? -12.195 0.674 10.734 1 95.06 89 VAL B O 1
ATOM 5027 N N . LEU B 1 90 ? -13.391 -0.156 9.062 1 94.44 90 LEU B N 1
ATOM 5028 C CA . LEU B 1 90 ? -14.445 0.846 9.148 1 94.44 90 LEU B CA 1
ATOM 5029 C C . LEU B 1 90 ? -15.203 0.724 10.469 1 94.44 90 LEU B C 1
ATOM 5031 O O . LEU B 1 90 ? -15.695 1.721 11 1 94.44 90 LEU B O 1
ATOM 5035 N N . ALA B 1 91 ? -15.242 -0.43 11.008 1 92.25 91 ALA B N 1
ATOM 5036 C CA . ALA B 1 91 ? -16.016 -0.675 12.227 1 92.25 91 ALA B CA 1
ATOM 5037 C C . ALA B 1 91 ? -15.125 -0.601 13.461 1 92.25 91 ALA B C 1
ATOM 5039 O O . ALA B 1 91 ? -15.625 -0.528 14.586 1 92.25 91 ALA B O 1
ATOM 5040 N N . ALA B 1 92 ? -13.852 -0.53 13.297 1 93 92 ALA B N 1
ATOM 5041 C CA . ALA B 1 92 ? -12.898 -0.612 14.398 1 93 92 ALA B CA 1
ATOM 5042 C C . ALA B 1 92 ? -12.953 0.646 15.258 1 93 92 ALA B C 1
ATOM 5044 O O . ALA B 1 92 ? -13.227 1.738 14.758 1 93 92 ALA B O 1
ATOM 5045 N N . ASP B 1 93 ? -12.68 0.382 16.547 1 91.88 93 ASP B N 1
ATOM 5046 C CA . ASP B 1 93 ? -12.438 1.537 17.406 1 91.88 93 ASP B CA 1
ATOM 5047 C C . ASP B 1 93 ? -11.219 2.326 16.922 1 91.88 93 ASP B C 1
ATOM 5049 O O . ASP B 1 93 ? -10.203 1.74 16.547 1 91.88 93 ASP B O 1
ATOM 5053 N N . TYR B 1 94 ? -11.398 3.582 16.969 1 91.69 94 TYR B N 1
ATOM 5054 C CA . TYR B 1 94 ? -10.336 4.426 16.438 1 91.69 94 TYR B CA 1
ATOM 5055 C C . TYR B 1 94 ? -9.031 4.188 17.172 1 91.69 94 TYR B C 1
ATOM 5057 O O . TYR B 1 94 ? -7.953 4.191 16.562 1 91.69 94 TYR B O 1
ATOM 5065 N N . ARG B 1 95 ? -9.086 4.008 18.438 1 87.81 95 ARG B N 1
ATOM 5066 C CA . ARG B 1 95 ? -7.887 3.775 19.234 1 87.81 95 ARG B CA 1
ATOM 5067 C C . ARG B 1 95 ? -7.156 2.521 18.766 1 87.81 95 ARG B C 1
ATOM 5069 O O . ARG B 1 95 ? -5.926 2.512 18.672 1 87.81 95 ARG B O 1
ATOM 5076 N N . ASN B 1 96 ? -7.879 1.487 18.547 1 90.88 96 ASN B N 1
ATOM 5077 C CA . ASN B 1 96 ? -7.293 0.24 18.078 1 90.88 96 ASN B CA 1
ATOM 5078 C C . ASN B 1 96 ? -6.684 0.405 16.688 1 90.88 96 ASN B C 1
ATOM 5080 O O . ASN B 1 96 ? -5.645 -0.181 16.375 1 90.88 96 ASN B O 1
ATOM 5084 N N . LEU B 1 97 ? -7.348 1.17 15.883 1 91.75 97 LEU B N 1
ATOM 5085 C CA . LEU B 1 97 ? -6.84 1.438 14.539 1 91.75 97 LEU B CA 1
ATOM 5086 C C . LEU B 1 97 ? -5.504 2.174 14.602 1 91.75 97 LEU B C 1
ATOM 5088 O O . LEU B 1 97 ? -4.594 1.884 13.82 1 91.75 97 LEU B O 1
ATOM 5092 N N . GLU B 1 98 ? -5.426 3.127 15.516 1 88.62 98 GLU B N 1
ATOM 5093 C CA . GLU B 1 98 ? -4.188 3.883 15.68 1 88.62 98 GLU B CA 1
ATOM 5094 C C . GLU B 1 98 ? -3.055 2.984 16.172 1 88.62 98 GLU B C 1
ATOM 5096 O O . GLU B 1 98 ? -1.898 3.172 15.781 1 88.62 98 GLU B O 1
ATOM 5101 N N . THR B 1 99 ? -3.352 2.008 16.953 1 87.5 99 THR B N 1
ATOM 5102 C CA . THR B 1 99 ? -2.346 1.101 17.5 1 87.5 99 THR B CA 1
ATOM 5103 C C . THR B 1 99 ? -1.837 0.149 16.422 1 87.5 99 THR B C 1
ATOM 5105 O O . THR B 1 99 ? -0.642 -0.145 16.359 1 87.5 99 THR B O 1
ATOM 5108 N N . VAL B 1 100 ? -2.709 -0.382 15.641 1 91.25 100 VAL B N 1
ATOM 5109 C CA . VAL B 1 100 ? -2.32 -1.296 14.578 1 91.25 100 VAL B CA 1
ATOM 5110 C C . VAL B 1 100 ? -1.489 -0.549 13.531 1 91.25 100 VAL B C 1
ATOM 5112 O O . VAL B 1 100 ? -0.439 -1.033 13.102 1 91.25 100 VAL B O 1
ATOM 5115 N N . GLY B 1 101 ? -1.944 0.592 13.156 1 91 101 GLY B N 1
ATOM 5116 C CA . GLY B 1 101 ? -1.202 1.418 12.211 1 91 101 GLY B CA 1
ATOM 5117 C C . GLY B 1 101 ? -1.67 1.26 10.781 1 91 101 GLY B C 1
ATOM 5118 O O . GLY B 1 101 ? -2.098 0.176 10.375 1 91 101 GLY B O 1
ATOM 5119 N N . ALA B 1 102 ? -1.511 2.26 9.969 1 92.31 102 ALA B N 1
ATOM 5120 C CA . ALA B 1 102 ? -1.978 2.311 8.586 1 92.31 102 ALA B CA 1
ATOM 5121 C C . ALA B 1 102 ? -1.173 1.362 7.703 1 92.31 102 ALA B C 1
ATOM 5123 O O . ALA B 1 102 ? -1.725 0.728 6.801 1 92.31 102 ALA B O 1
ATOM 5124 N N . ALA B 1 103 ? 0.128 1.216 7.938 1 91.69 103 ALA B N 1
ATOM 5125 C CA . ALA B 1 103 ? 1.011 0.409 7.098 1 91.69 103 ALA B CA 1
ATOM 5126 C C . ALA B 1 103 ? 0.629 -1.067 7.164 1 91.69 103 ALA B C 1
ATOM 5128 O O . ALA B 1 103 ? 0.568 -1.744 6.133 1 91.69 103 ALA B O 1
ATOM 5129 N N . ARG B 1 104 ? 0.366 -1.55 8.375 1 93.25 104 ARG B N 1
ATOM 5130 C CA . ARG B 1 104 ? -0.015 -2.947 8.547 1 93.25 104 ARG B CA 1
ATOM 5131 C C . ARG B 1 104 ? -1.349 -3.242 7.871 1 93.25 104 ARG B C 1
ATOM 5133 O O . ARG B 1 104 ? -1.527 -4.309 7.277 1 93.25 104 ARG B O 1
ATOM 5140 N N . ILE B 1 105 ? -2.244 -2.309 8 1 95 105 ILE B N 1
ATOM 5141 C CA . ILE B 1 105 ? -3.549 -2.463 7.367 1 95 105 ILE B CA 1
ATOM 5142 C C . ILE B 1 105 ? -3.381 -2.506 5.852 1 95 105 ILE B C 1
ATOM 5144 O O . ILE B 1 105 ? -4.008 -3.324 5.172 1 95 105 ILE B O 1
ATOM 5148 N N . GLN B 1 106 ? -2.541 -1.647 5.348 1 93.19 106 GLN B N 1
ATOM 5149 C CA . GLN B 1 106 ? -2.309 -1.618 3.908 1 93.19 106 GLN B CA 1
ATOM 5150 C C . GLN B 1 106 ? -1.651 -2.91 3.43 1 93.19 106 GLN B C 1
ATOM 5152 O O . GLN B 1 106 ? -1.971 -3.412 2.35 1 93.19 106 GLN B O 1
ATOM 5157 N N . SER B 1 107 ? -0.71 -3.404 4.207 1 93.31 107 SER B N 1
ATOM 5158 C CA . SER B 1 107 ? -0.081 -4.676 3.865 1 93.31 107 SER B CA 1
ATOM 5159 C C . SER B 1 107 ? -1.106 -5.805 3.818 1 93.31 107 SER B C 1
ATOM 5161 O O . SER B 1 107 ? -1.042 -6.672 2.947 1 93.31 107 SER B O 1
ATOM 5163 N N . ALA B 1 108 ? -2.033 -5.805 4.77 1 94.31 108 ALA B N 1
ATOM 5164 C CA . ALA B 1 108 ? -3.094 -6.809 4.801 1 94.31 108 ALA B CA 1
ATOM 5165 C C . ALA B 1 108 ? -3.973 -6.723 3.559 1 94.31 108 ALA B C 1
ATOM 5167 O O . ALA B 1 108 ? -4.277 -7.742 2.934 1 94.31 108 ALA B O 1
ATOM 5168 N N . LEU B 1 109 ? -4.328 -5.465 3.176 1 93.88 109 LEU B N 1
ATOM 5169 C CA . LEU B 1 109 ? -5.246 -5.227 2.066 1 93.88 109 LEU B CA 1
ATOM 5170 C C . LEU B 1 109 ? -4.566 -5.504 0.729 1 93.88 109 LEU B C 1
ATOM 5172 O O . LEU B 1 109 ? -5.238 -5.73 -0.28 1 93.88 109 LEU B O 1
ATOM 5176 N N . ALA B 1 110 ? -3.254 -5.453 0.716 1 91.75 110 ALA B N 1
ATOM 5177 C CA . ALA B 1 110 ? -2.52 -5.605 -0.537 1 91.75 110 ALA B CA 1
ATOM 5178 C C . ALA B 1 110 ? -1.897 -6.992 -0.646 1 91.75 110 ALA B C 1
ATOM 5180 O O . ALA B 1 110 ? -2.549 -7.938 -1.098 1 91.75 110 ALA B O 1
ATOM 5181 N N . GLU B 1 111 ? -0.845 -7.227 0.004 1 88.5 111 GLU B N 1
ATOM 5182 C CA . GLU B 1 111 ? -0.011 -8.398 -0.219 1 88.5 111 GLU B CA 1
ATOM 5183 C C . GLU B 1 111 ? -0.621 -9.641 0.428 1 88.5 111 GLU B C 1
ATOM 5185 O O . GLU B 1 111 ? -0.672 -10.711 -0.188 1 88.5 111 GLU B O 1
ATOM 5190 N N . HIS B 1 112 ? -1.023 -9.555 1.685 1 91.38 112 HIS B N 1
ATOM 5191 C CA . HIS B 1 112 ? -1.521 -10.734 2.383 1 91.38 112 HIS B CA 1
ATOM 5192 C C . HIS B 1 112 ? -2.803 -11.258 1.743 1 91.38 112 HIS B C 1
ATOM 5194 O O . HIS B 1 112 ? -2.979 -12.461 1.588 1 91.38 112 HIS B O 1
ATOM 5200 N N . CYS B 1 113 ? -3.707 -10.336 1.353 1 91.56 113 CYS B N 1
ATOM 5201 C CA . CYS B 1 113 ? -4.93 -10.75 0.676 1 91.56 113 CYS B CA 1
ATOM 5202 C C . CYS B 1 113 ? -4.617 -11.438 -0.647 1 91.56 113 CYS B C 1
ATOM 5204 O O . CYS B 1 113 ? -5.285 -12.406 -1.02 1 91.56 113 CYS B O 1
ATOM 5206 N N . THR B 1 114 ? -3.611 -10.977 -1.308 1 88.25 114 THR B N 1
ATOM 5207 C CA . THR B 1 114 ? -3.229 -11.562 -2.588 1 88.25 114 THR B CA 1
ATOM 5208 C C . THR B 1 114 ? -2.725 -12.984 -2.4 1 88.25 114 THR B C 1
ATOM 5210 O O . THR B 1 114 ? -3.109 -13.891 -3.148 1 88.25 114 THR B O 1
ATOM 5213 N N . HIS B 1 115 ? -1.907 -13.227 -1.407 1 89.31 115 HIS B N 1
ATOM 5214 C CA . HIS B 1 115 ? -1.372 -14.555 -1.157 1 89.31 115 HIS B CA 1
ATOM 5215 C C . HIS B 1 115 ? -2.48 -15.531 -0.77 1 89.31 115 HIS B C 1
ATOM 5217 O O . HIS B 1 115 ? -2.484 -16.688 -1.215 1 89.31 115 HIS B O 1
ATOM 5223 N N . VAL B 1 116 ? -3.42 -15.078 0.036 1 89.5 116 VAL B N 1
ATOM 5224 C CA . VAL B 1 116 ? -4.516 -15.945 0.453 1 89.5 116 VAL B CA 1
ATOM 5225 C C . VAL B 1 116 ? -5.398 -16.281 -0.748 1 89.5 116 VAL B C 1
ATOM 5227 O O . VAL B 1 116 ? -5.828 -17.422 -0.913 1 89.5 116 VAL B O 1
ATOM 5230 N N . ALA B 1 117 ? -5.645 -15.273 -1.56 1 86.75 117 ALA B N 1
ATOM 5231 C CA . ALA B 1 117 ? -6.473 -15.484 -2.742 1 86.75 117 ALA B CA 1
ATOM 5232 C C . ALA B 1 117 ? -5.816 -16.469 -3.701 1 86.75 117 ALA B C 1
ATOM 5234 O O . ALA B 1 117 ? -6.504 -17.266 -4.355 1 86.75 117 ALA B O 1
ATOM 5235 N N . GLU B 1 118 ? -4.543 -16.453 -3.818 1 83.44 118 GLU B N 1
ATOM 5236 C CA . GLU B 1 118 ? -3.807 -17.344 -4.711 1 83.44 118 GLU B CA 1
ATOM 5237 C C . GLU B 1 118 ? -3.973 -18.797 -4.297 1 83.44 118 GLU B C 1
ATOM 5239 O O . GLU B 1 118 ? -3.867 -19.703 -5.129 1 83.44 118 GLU B O 1
ATOM 5244 N N . PHE B 1 119 ? -4.258 -19 -3.053 1 83.5 119 PHE B N 1
ATOM 5245 C CA . PHE B 1 119 ? -4.52 -20.344 -2.586 1 83.5 119 PHE B CA 1
ATOM 5246 C C . PHE B 1 119 ? -5.766 -20.922 -3.252 1 83.5 119 PHE B C 1
ATOM 5248 O O . PHE B 1 119 ? -5.789 -22.094 -3.629 1 83.5 119 PHE B O 1
ATOM 5255 N N . PHE B 1 120 ? -6.719 -20.156 -3.379 1 78.62 120 PHE B N 1
ATOM 5256 C CA . PHE B 1 120 ? -7.977 -20.625 -3.947 1 78.62 120 PHE B CA 1
ATOM 5257 C C . PHE B 1 120 ? -7.832 -20.891 -5.441 1 78.62 120 PHE B C 1
ATOM 5259 O O . PHE B 1 120 ? -8.562 -21.703 -6.012 1 78.62 120 PHE B O 1
ATOM 5266 N N . VAL B 1 121 ? -6.84 -20.234 -5.973 1 75.88 121 VAL B N 1
ATOM 5267 C CA . VAL B 1 121 ? -6.574 -20.484 -7.387 1 75.88 121 VAL B CA 1
ATOM 5268 C C . VAL B 1 121 ? -5.816 -21.797 -7.535 1 75.88 121 VAL B C 1
ATOM 5270 O O . VAL B 1 121 ? -6.012 -22.531 -8.516 1 75.88 121 VAL B O 1
ATOM 5273 N N . SER B 1 122 ? -4.992 -22.094 -6.547 1 80.38 122 SER B N 1
ATOM 5274 C CA . SER B 1 122 ? -4.18 -23.312 -6.633 1 80.38 122 SER B CA 1
ATOM 5275 C C . SER B 1 122 ? -4.918 -24.516 -6.055 1 80.38 122 SER B C 1
ATOM 5277 O O . SER B 1 122 ? -4.527 -25.656 -6.293 1 80.38 122 SER B O 1
ATOM 5279 N N . PHE B 1 123 ? -6.012 -24.297 -5.355 1 79.31 123 PHE B N 1
ATOM 5280 C CA . PHE B 1 123 ? -6.699 -25.359 -4.633 1 79.31 123 PHE B CA 1
ATOM 5281 C C . PHE B 1 123 ? -7.211 -26.422 -5.598 1 79.31 123 PHE B C 1
ATOM 5283 O O . PHE B 1 123 ? -7.051 -27.625 -5.355 1 79.31 123 PHE B O 1
ATOM 5290 N N . PRO B 1 124 ? -7.777 -26.031 -6.688 1 76.56 124 PRO B N 1
ATOM 5291 C CA . PRO B 1 124 ? -8.242 -27.062 -7.625 1 76.56 124 PRO B CA 1
ATOM 5292 C C . PRO B 1 124 ? -7.105 -27.938 -8.148 1 76.56 124 PRO B C 1
ATOM 5294 O O . PRO B 1 124 ? -7.301 -29.125 -8.398 1 76.56 124 PRO B O 1
ATOM 5297 N N . ILE B 1 125 ? -5.988 -27.297 -8.367 1 80.81 125 ILE B N 1
ATOM 5298 C CA . ILE B 1 125 ? -4.832 -28.062 -8.836 1 80.81 125 ILE B CA 1
ATOM 5299 C C . ILE B 1 125 ? -4.438 -29.094 -7.777 1 80.81 125 ILE B C 1
ATOM 5301 O O . ILE B 1 125 ? -4.172 -30.25 -8.102 1 80.81 125 ILE B O 1
ATOM 5305 N N . ILE B 1 126 ? -4.484 -28.656 -6.555 1 83.69 126 ILE B N 1
ATOM 5306 C CA . ILE B 1 126 ? -4.141 -29.562 -5.453 1 83.69 126 ILE B CA 1
ATOM 5307 C C . ILE B 1 126 ? -5.172 -30.688 -5.367 1 83.69 126 ILE B C 1
ATOM 5309 O O . ILE B 1 126 ? -4.809 -31.859 -5.305 1 83.69 126 ILE B O 1
ATOM 5313 N N . LEU B 1 127 ? -6.379 -30.344 -5.469 1 82.75 127 LEU B N 1
ATOM 5314 C CA . LEU B 1 127 ? -7.457 -31.312 -5.328 1 82.75 127 LEU B CA 1
ATOM 5315 C C . LEU B 1 127 ? -7.465 -32.281 -6.5 1 82.75 127 LEU B C 1
ATOM 5317 O O . LEU B 1 127 ? -7.547 -33.5 -6.301 1 82.75 127 LEU B O 1
ATOM 5321 N N . MET B 1 128 ? -7.422 -31.766 -7.648 1 84.12 128 MET B N 1
ATOM 5322 C CA . MET B 1 128 ? -7.438 -32.594 -8.852 1 84.12 128 MET B CA 1
ATOM 5323 C C . MET B 1 128 ? -6.289 -33.594 -8.836 1 84.12 128 MET B C 1
ATOM 5325 O O . MET B 1 128 ? -6.496 -34.781 -9.062 1 84.12 128 MET B O 1
ATOM 5329 N N . ASN B 1 129 ? -5.121 -33.062 -8.578 1 84.19 129 ASN B N 1
ATOM 5330 C CA . ASN B 1 129 ? -3.947 -33.938 -8.594 1 84.19 129 ASN B CA 1
ATOM 5331 C C . ASN B 1 129 ? -3.961 -34.938 -7.434 1 84.19 129 ASN B C 1
ATOM 5333 O O . ASN B 1 129 ? -3.479 -36.062 -7.566 1 84.19 129 ASN B O 1
ATOM 5337 N N . ALA B 1 130 ? -4.555 -34.531 -6.336 1 85.25 130 ALA B N 1
ATOM 5338 C CA . ALA B 1 130 ? -4.723 -35.469 -5.223 1 85.25 130 ALA B CA 1
ATOM 5339 C C . ALA B 1 130 ? -5.641 -36.625 -5.613 1 85.25 130 ALA B C 1
ATOM 5341 O O . ALA B 1 130 ? -5.363 -37.781 -5.285 1 85.25 130 ALA B O 1
ATOM 5342 N N . VAL B 1 131 ? -6.676 -36.312 -6.301 1 84.12 131 VAL B N 1
ATOM 5343 C CA . VAL B 1 131 ? -7.633 -37.344 -6.738 1 84.12 131 VAL B CA 1
ATOM 5344 C C . VAL B 1 131 ? -6.973 -38.281 -7.75 1 84.12 131 VAL B C 1
ATOM 5346 O O . VAL B 1 131 ? -7.145 -39.5 -7.684 1 84.12 131 VAL B O 1
ATOM 5349 N N . ILE B 1 132 ? -6.254 -37.656 -8.656 1 83.56 132 ILE B N 1
ATOM 5350 C CA . ILE B 1 132 ? -5.57 -38.469 -9.672 1 83.56 132 ILE B CA 1
ATOM 5351 C C . ILE B 1 132 ? -4.574 -39.406 -9 1 83.56 132 ILE B C 1
ATOM 5353 O O . ILE B 1 132 ? -4.551 -40.594 -9.297 1 83.56 132 ILE B O 1
ATOM 5357 N N . VAL B 1 133 ? -3.768 -38.875 -8.07 1 84.06 133 VAL B N 1
ATOM 5358 C CA . VAL B 1 133 ? -2.764 -39.656 -7.379 1 84.06 133 VAL B CA 1
ATOM 5359 C C . VAL B 1 133 ? -3.447 -40.75 -6.559 1 84.06 133 VAL B C 1
ATOM 5361 O O . VAL B 1 133 ? -3.016 -41.906 -6.562 1 84.06 133 VAL B O 1
ATOM 5364 N N . ALA B 1 134 ? -4.496 -40.438 -5.895 1 84.31 134 ALA B N 1
ATOM 5365 C CA . ALA B 1 134 ? -5.246 -41.406 -5.109 1 84.31 134 ALA B CA 1
ATOM 5366 C C . ALA B 1 134 ? -5.82 -42.5 -6.004 1 84.31 134 ALA B C 1
ATOM 5368 O O . ALA B 1 134 ? -5.77 -43.688 -5.66 1 84.31 134 ALA B O 1
ATOM 5369 N N . GLY B 1 135 ? -6.406 -42.125 -7.105 1 80.62 135 GLY B N 1
ATOM 5370 C CA . GLY B 1 135 ? -6.93 -43.094 -8.055 1 80.62 135 GLY B CA 1
ATOM 5371 C C . GLY B 1 135 ? -5.871 -44.031 -8.594 1 80.62 135 GLY B C 1
ATOM 5372 O O . GLY B 1 135 ? -6.098 -45.25 -8.703 1 80.62 135 GLY B O 1
ATOM 5373 N N . CYS B 1 136 ? -4.723 -43.438 -8.969 1 80.56 136 CYS B N 1
ATOM 5374 C CA . CYS B 1 136 ? -3.619 -44.25 -9.461 1 80.56 136 CYS B CA 1
ATOM 5375 C C . CYS B 1 136 ? -3.154 -45.25 -8.391 1 80.56 136 CYS B C 1
ATOM 5377 O O . CYS B 1 136 ? -2.875 -46.406 -8.695 1 80.56 136 CYS B O 1
ATOM 5379 N N . LEU B 1 137 ? -3.1 -44.781 -7.152 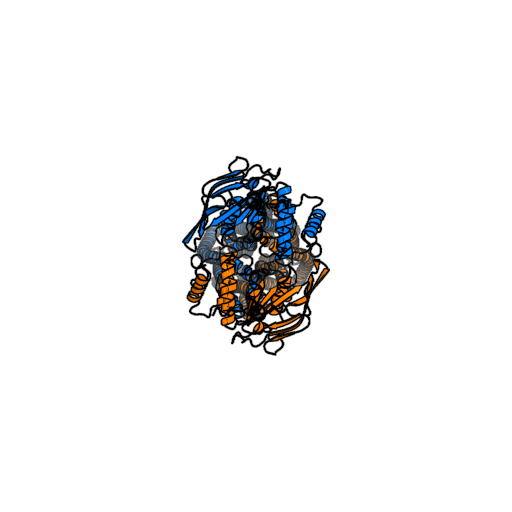1 81.31 137 LEU B N 1
ATOM 5380 C CA . LEU B 1 137 ? -2.672 -45.656 -6.055 1 81.31 137 LEU B CA 1
ATOM 5381 C C . LEU B 1 137 ? -3.689 -46.75 -5.801 1 81.31 137 LEU B C 1
ATOM 5383 O O . LEU B 1 137 ? -3.314 -47.906 -5.535 1 81.31 137 LEU B O 1
ATOM 5387 N N . LEU B 1 138 ? -4.941 -46.469 -5.906 1 79 138 LEU B N 1
ATOM 5388 C CA . LEU B 1 138 ? -5.988 -47.469 -5.719 1 79 138 LEU B CA 1
ATOM 5389 C C . LEU B 1 138 ? -5.941 -48.5 -6.828 1 79 138 LEU B C 1
ATOM 5391 O O . LEU B 1 138 ? -6.145 -49.719 -6.57 1 79 138 LEU B O 1
ATOM 5395 N N . TYR B 1 139 ? -5.707 -48.031 -8 1 75.81 139 TYR B N 1
ATOM 5396 C CA . TYR B 1 139 ? -5.578 -48.969 -9.125 1 75.81 139 TYR B CA 1
ATOM 5397 C C . TYR B 1 139 ? -4.398 -49.906 -8.914 1 75.81 139 TYR B C 1
ATOM 5399 O O . TYR B 1 139 ? -4.504 -51.094 -9.18 1 75.81 139 TYR B O 1
ATOM 5407 N N . MET B 1 140 ? -3.391 -49.375 -8.445 1 77.25 140 MET B N 1
ATOM 5408 C CA . MET B 1 140 ? -2.205 -50.188 -8.203 1 77.25 140 MET B CA 1
ATOM 5409 C C . MET B 1 140 ? -2.453 -51.188 -7.078 1 77.25 140 MET B C 1
ATOM 5411 O O . MET B 1 140 ? -1.98 -52.312 -7.133 1 77.25 140 MET B O 1
ATOM 5415 N N . ALA B 1 141 ? -3.172 -50.75 -6.129 1 77.5 141 ALA B N 1
ATOM 5416 C CA . ALA B 1 141 ? -3.527 -51.625 -5.02 1 77.5 141 ALA B CA 1
ATOM 5417 C C . ALA B 1 141 ? -4.375 -52.812 -5.508 1 77.5 141 ALA B C 1
ATOM 5419 O O . ALA B 1 141 ? -4.25 -53.906 -4.996 1 77.5 141 ALA B O 1
ATOM 5420 N N . TRP B 1 142 ? -5.148 -52.469 -6.398 1 76.81 142 TRP B N 1
ATOM 5421 C CA . TRP B 1 142 ? -6.012 -53.5 -6.957 1 76.81 142 TRP B CA 1
ATOM 5422 C C . TRP B 1 142 ? -5.195 -54.531 -7.723 1 76.81 142 TRP B C 1
ATOM 5424 O O . TRP B 1 142 ? -5.547 -55.719 -7.75 1 76.81 142 TRP B O 1
ATOM 5434 N N . LEU B 1 143 ? -4.109 -54.094 -8.273 1 74.88 143 LEU B N 1
ATOM 5435 C CA . LEU B 1 143 ? -3.266 -55 -9.039 1 74.88 143 LEU B CA 1
ATOM 5436 C C . LEU B 1 143 ? -2.398 -55.844 -8.117 1 74.88 143 LEU B C 1
ATOM 5438 O O . LEU B 1 143 ? -2.227 -57.062 -8.344 1 74.88 143 LEU B O 1
ATOM 5442 N N . SER B 1 144 ? -1.78 -55.344 -7.145 1 80.31 144 SER B N 1
ATOM 5443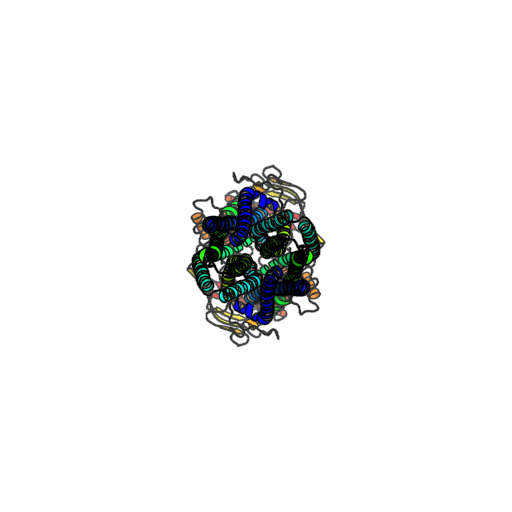 C CA . SER B 1 144 ? -0.928 -56.062 -6.207 1 80.31 144 SER B CA 1
ATOM 5444 C C . SER B 1 144 ? -0.881 -55.344 -4.852 1 80.31 144 SER B C 1
ATOM 5446 O O . SER B 1 144 ? -0.596 -54.156 -4.773 1 80.31 144 SER B O 1
ATOM 5448 N N . TRP B 1 145 ? -1.124 -56.094 -3.867 1 80.81 145 TRP B N 1
ATOM 5449 C CA . TRP B 1 145 ? -1.113 -55.531 -2.523 1 80.81 145 TRP B CA 1
ATOM 5450 C C . TRP B 1 145 ? 0.309 -55.219 -2.084 1 80.81 145 TRP B C 1
ATOM 5452 O O . TRP B 1 145 ? 0.519 -54.312 -1.271 1 80.81 145 TRP B O 1
ATOM 5462 N N . GLN B 1 146 ? 1.274 -55.938 -2.574 1 81.56 146 GLN B N 1
ATOM 5463 C CA . GLN B 1 146 ? 2.666 -55.656 -2.236 1 81.56 146 GLN B CA 1
ATOM 5464 C C . GLN B 1 146 ? 3.088 -54.281 -2.73 1 81.56 146 GLN B C 1
ATOM 5466 O O . GLN B 1 146 ? 3.777 -53.531 -2.021 1 81.56 146 GLN B O 1
ATOM 5471 N N . VAL B 1 147 ? 2.631 -54 -3.889 1 82.75 147 VAL B N 1
ATOM 5472 C CA . VAL B 1 147 ? 2.955 -52.688 -4.465 1 82.75 147 VAL B CA 1
ATOM 5473 C C . VAL B 1 147 ? 2.256 -51.594 -3.678 1 82.75 147 VAL B C 1
ATOM 5475 O O . VAL B 1 147 ? 2.811 -50.5 -3.498 1 82.75 147 VAL B O 1
ATOM 5478 N N . PHE B 1 148 ? 1.114 -51.875 -3.143 1 82.19 148 PHE B N 1
ATOM 5479 C CA . PHE B 1 148 ? 0.366 -50.906 -2.35 1 82.19 148 PHE B CA 1
ATOM 5480 C C . PHE B 1 148 ? 1.096 -50.594 -1.049 1 82.19 148 PHE B C 1
ATOM 5482 O O . PHE B 1 148 ? 1.164 -49.438 -0.632 1 82.19 148 PHE B O 1
ATOM 5489 N N . LEU B 1 149 ? 1.558 -51.594 -0.389 1 87.12 149 LEU B N 1
ATOM 5490 C CA . LEU B 1 149 ? 2.293 -51.375 0.855 1 87.12 149 LEU B CA 1
ATOM 5491 C C . LEU B 1 149 ? 3.549 -50.562 0.619 1 87.12 149 LEU B C 1
ATOM 5493 O O . LEU B 1 149 ? 3.902 -49.719 1.444 1 87.12 149 LEU B O 1
ATOM 5497 N N . LEU B 1 150 ? 4.176 -50.812 -0.461 1 87.12 150 LEU B N 1
ATOM 5498 C CA . LEU B 1 150 ? 5.363 -50.031 -0.802 1 87.12 150 LEU B CA 1
ATOM 5499 C C . LEU B 1 150 ? 5 -48.562 -1.072 1 87.12 150 LEU B C 1
ATOM 5501 O O . LEU B 1 150 ? 5.746 -47.656 -0.705 1 87.12 150 LEU B O 1
ATOM 5505 N N . ALA B 1 151 ? 3.879 -48.438 -1.692 1 84.44 151 ALA B N 1
ATOM 5506 C CA . ALA B 1 151 ? 3.402 -47.062 -1.97 1 84.44 151 ALA B CA 1
ATOM 5507 C C . ALA B 1 151 ? 3.148 -46.312 -0.676 1 84.44 151 ALA B C 1
ATOM 5509 O O . ALA B 1 151 ? 3.498 -45.125 -0.568 1 84.44 151 ALA B O 1
ATOM 5510 N N . ILE B 1 152 ? 2.582 -46.875 0.279 1 85.19 152 ILE B N 1
ATOM 5511 C CA . ILE B 1 152 ? 2.283 -46.25 1.567 1 85.19 152 ILE B CA 1
ATOM 5512 C C . ILE B 1 152 ? 3.584 -45.875 2.26 1 85.19 152 ILE B C 1
ATOM 5514 O O . ILE B 1 152 ? 3.672 -44.781 2.855 1 85.19 152 ILE B O 1
ATOM 5518 N N . LEU B 1 153 ? 4.484 -46.75 2.143 1 88.88 153 LEU B N 1
ATOM 5519 C CA . LEU B 1 153 ? 5.777 -46.5 2.758 1 88.88 153 LEU B CA 1
ATOM 5520 C C . LEU B 1 153 ? 6.434 -45.25 2.121 1 88.88 153 LEU B C 1
ATOM 5522 O O . LEU B 1 153 ? 6.965 -44.406 2.824 1 88.88 153 LEU B O 1
ATOM 5526 N N . VAL B 1 154 ? 6.402 -45.219 0.836 1 87.19 154 VAL B N 1
ATOM 5527 C CA . VAL B 1 154 ? 7.012 -44.094 0.101 1 87.19 154 VAL B CA 1
ATOM 5528 C C . VAL B 1 154 ? 6.285 -42.812 0.426 1 87.19 154 VAL B C 1
ATOM 5530 O O . VAL B 1 154 ? 6.918 -41.781 0.631 1 87.19 154 VAL B O 1
ATOM 5533 N N . VAL B 1 155 ? 4.98 -42.844 0.463 1 83.75 155 VAL B N 1
ATOM 5534 C CA . VAL B 1 155 ? 4.18 -41.688 0.808 1 83.75 155 VAL B CA 1
ATOM 5535 C C . VAL B 1 155 ? 4.496 -41.25 2.236 1 83.75 155 VAL B C 1
ATOM 5537 O O . VAL B 1 155 ? 4.602 -40.062 2.516 1 83.75 155 VAL B O 1
ATOM 5540 N N . GLY B 1 156 ? 4.586 -42.188 3.135 1 86.12 156 GLY B N 1
ATOM 5541 C CA . GLY B 1 156 ? 4.941 -41.875 4.512 1 86.12 156 GLY B CA 1
ATOM 5542 C C . GLY B 1 156 ? 6.281 -41.188 4.641 1 86.12 156 GLY B C 1
ATOM 5543 O O . GLY B 1 156 ? 6.402 -40.188 5.359 1 86.12 156 GLY B O 1
ATOM 5544 N N . LEU B 1 157 ? 7.266 -41.719 3.881 1 91.25 157 LEU B N 1
ATOM 5545 C CA . LEU B 1 157 ? 8.594 -41.125 3.91 1 91.25 157 LEU B CA 1
ATOM 5546 C C . LEU B 1 157 ? 8.57 -39.719 3.311 1 91.25 157 LEU B C 1
ATOM 5548 O O . LEU B 1 157 ? 9.281 -38.812 3.775 1 91.25 157 LEU B O 1
ATOM 5552 N N . GLY B 1 158 ? 7.805 -39.594 2.287 1 87.38 158 GLY B N 1
ATOM 5553 C CA . GLY B 1 158 ? 7.637 -38.281 1.709 1 87.38 158 GLY B CA 1
ATOM 5554 C C . GLY B 1 158 ? 6.996 -37.281 2.664 1 87.38 158 GLY B C 1
ATOM 5555 O O . GLY B 1 158 ? 7.438 -36.125 2.768 1 87.38 158 GLY B O 1
ATOM 5556 N N . CYS B 1 159 ? 6.012 -37.688 3.393 1 86.56 159 CYS B N 1
ATOM 5557 C CA . CYS B 1 159 ? 5.305 -36.844 4.344 1 86.56 159 CYS B CA 1
ATOM 5558 C C . CYS B 1 159 ? 6.215 -36.438 5.492 1 86.56 159 CYS B C 1
ATOM 5560 O O . CYS B 1 159 ? 6.176 -35.281 5.938 1 86.56 159 CYS B O 1
ATOM 5562 N N . VAL B 1 160 ? 7 -37.375 5.945 1 89.94 160 VAL B N 1
ATOM 5563 C CA . VAL B 1 160 ? 7.934 -37.062 7.027 1 89.94 160 VAL B CA 1
ATOM 5564 C C . VAL B 1 160 ? 8.961 -36.031 6.555 1 89.94 160 VAL B C 1
ATOM 5566 O O . VAL B 1 160 ? 9.266 -35.094 7.266 1 89.94 160 VAL B O 1
ATOM 5569 N N . GLY B 1 161 ? 9.477 -36.281 5.355 1 88.94 161 GLY B N 1
ATOM 5570 C CA . GLY B 1 161 ? 10.406 -35.312 4.785 1 88.94 161 GLY B CA 1
ATOM 5571 C C . GLY B 1 161 ? 9.812 -33.906 4.637 1 88.94 161 GLY B C 1
ATOM 5572 O O . GLY B 1 161 ? 10.453 -32.906 4.965 1 88.94 161 GLY B O 1
ATOM 5573 N N . TYR B 1 162 ? 8.648 -33.844 4.223 1 86 162 TYR B N 1
ATOM 5574 C CA . TYR B 1 162 ? 7.961 -32.562 4.043 1 86 162 TYR B CA 1
ATOM 5575 C C . TYR B 1 162 ? 7.703 -31.875 5.383 1 86 162 TYR B C 1
ATOM 5577 O O . TYR B 1 162 ? 7.832 -30.656 5.504 1 86 162 TYR B O 1
ATOM 5585 N N . HIS B 1 163 ? 7.328 -32.719 6.395 1 87 163 HIS B N 1
ATOM 5586 C CA . HIS B 1 163 ? 7.027 -32.156 7.711 1 87 163 HIS B CA 1
ATOM 5587 C C . HIS B 1 163 ? 8.258 -31.531 8.336 1 87 163 HIS B C 1
ATOM 5589 O O . HIS B 1 163 ? 8.172 -30.453 8.953 1 87 163 HIS B O 1
ATOM 5595 N N . LEU B 1 164 ? 9.32 -32.156 8.195 1 91.12 164 LEU B N 1
ATOM 5596 C CA . LEU B 1 164 ? 10.57 -31.609 8.734 1 91.12 164 LEU B CA 1
ATOM 5597 C C . LEU B 1 164 ? 10.953 -30.312 8.031 1 91.12 164 LEU B C 1
ATOM 5599 O O . LEU B 1 164 ? 11.406 -29.359 8.672 1 91.12 164 LEU B O 1
ATOM 5603 N N . ALA B 1 165 ? 10.766 -30.281 6.734 1 90.38 165 ALA B N 1
ATOM 5604 C CA . ALA B 1 165 ? 11.023 -29.078 5.961 1 90.38 165 ALA B CA 1
ATOM 5605 C C . ALA B 1 165 ? 10.07 -27.953 6.367 1 90.38 165 ALA B C 1
ATOM 5607 O O . ALA B 1 165 ? 10.469 -26.781 6.465 1 90.38 165 ALA B O 1
ATOM 5608 N N . HIS B 1 166 ? 8.867 -28.375 6.613 1 87.38 166 HIS B N 1
ATOM 5609 C CA . HIS B 1 166 ? 7.832 -27.422 6.988 1 87.38 166 HIS B CA 1
ATOM 5610 C C . HIS B 1 166 ? 8.203 -26.688 8.273 1 87.38 166 HIS B C 1
ATOM 5612 O O . HIS B 1 166 ? 8.062 -25.469 8.359 1 87.38 166 HIS B O 1
ATOM 5618 N N . LEU B 1 167 ? 8.695 -27.359 9.289 1 89.06 167 LEU B N 1
ATOM 5619 C CA . LEU B 1 167 ? 9.031 -26.781 10.586 1 89.06 167 LEU B CA 1
ATOM 5620 C C . LEU B 1 167 ? 10.133 -25.734 10.445 1 89.06 167 LEU B C 1
ATOM 5622 O O . LEU B 1 167 ? 10.117 -24.703 11.141 1 89.06 167 LEU B O 1
ATOM 5626 N N . ARG B 1 168 ? 10.906 -25.953 9.531 1 90.62 168 ARG B N 1
ATOM 5627 C CA . ARG B 1 168 ? 12.008 -25.016 9.344 1 90.62 168 ARG B CA 1
ATOM 5628 C C . ARG B 1 168 ? 11.594 -23.859 8.438 1 90.62 168 ARG B C 1
ATOM 5630 O O . ARG B 1 168 ? 11.883 -22.703 8.734 1 90.62 168 ARG B O 1
ATOM 5637 N N . ALA B 1 169 ? 10.914 -24.203 7.398 1 92.31 169 ALA B N 1
ATOM 5638 C CA . ALA B 1 169 ? 10.578 -23.219 6.367 1 92.31 169 ALA B CA 1
ATOM 5639 C C . ALA B 1 169 ? 9.586 -22.188 6.898 1 92.31 169 ALA B C 1
ATOM 5641 O O . ALA B 1 169 ? 9.703 -21 6.59 1 92.31 169 ALA B O 1
ATOM 5642 N N . ILE B 1 170 ? 8.703 -22.594 7.785 1 90.75 170 ILE B N 1
ATOM 5643 C CA . ILE B 1 170 ? 7.609 -21.734 8.234 1 90.75 170 ILE B CA 1
ATOM 5644 C C . ILE B 1 170 ? 8.164 -20.594 9.094 1 90.75 170 ILE B C 1
ATOM 5646 O O . ILE B 1 170 ? 7.645 -19.484 9.062 1 90.75 170 ILE B O 1
ATOM 5650 N N . ARG B 1 171 ? 9.148 -20.859 9.852 1 92.31 171 ARG B N 1
ATOM 5651 C CA . ARG B 1 171 ? 9.766 -19.844 10.688 1 92.31 171 ARG B CA 1
ATOM 5652 C C . ARG B 1 171 ? 10.344 -18.703 9.844 1 92.31 171 ARG B C 1
ATOM 5654 O O . ARG B 1 171 ? 10.156 -17.531 10.164 1 92.31 171 ARG B O 1
ATOM 5661 N N . HIS B 1 172 ? 11 -19.094 8.789 1 93.44 172 HIS B N 1
ATOM 5662 C CA . HIS B 1 172 ? 11.602 -18.094 7.91 1 93.44 172 HIS B CA 1
ATOM 5663 C C . HIS B 1 172 ? 10.531 -17.312 7.152 1 93.44 172 HIS B C 1
ATOM 5665 O O . HIS B 1 172 ? 10.672 -16.109 6.945 1 93.44 172 HIS B O 1
ATOM 5671 N N . LEU B 1 173 ? 9.461 -17.969 6.844 1 91.69 173 LEU B N 1
ATOM 5672 C CA . LEU B 1 173 ? 8.383 -17.281 6.141 1 91.69 173 LEU B CA 1
ATOM 5673 C C . LEU B 1 173 ? 7.672 -16.297 7.066 1 91.69 173 LEU B C 1
ATOM 5675 O O . LEU B 1 173 ? 7.246 -15.219 6.633 1 91.69 173 LEU B O 1
ATOM 5679 N N . ASN B 1 174 ? 7.59 -16.656 8.328 1 92.5 174 ASN B N 1
ATOM 5680 C CA . ASN B 1 174 ? 6.988 -15.758 9.297 1 92.5 174 ASN B CA 1
ATOM 5681 C C . ASN B 1 174 ? 7.832 -14.5 9.492 1 92.5 174 ASN B C 1
ATOM 5683 O O . ASN B 1 174 ? 7.297 -13.391 9.562 1 92.5 174 ASN B O 1
ATOM 5687 N N . ILE B 1 175 ? 9.102 -14.711 9.562 1 94.19 175 ILE B N 1
ATOM 5688 C CA . ILE B 1 175 ? 10.008 -13.578 9.711 1 94.19 175 ILE B CA 1
ATOM 5689 C C . ILE B 1 175 ? 9.914 -12.672 8.492 1 94.19 175 ILE B C 1
ATOM 5691 O O . ILE B 1 175 ? 9.875 -11.445 8.617 1 94.19 175 ILE B O 1
ATOM 5695 N N . ALA B 1 176 ? 9.852 -13.273 7.32 1 93.5 176 ALA B N 1
ATOM 5696 C CA . ALA B 1 176 ? 9.719 -12.5 6.086 1 93.5 176 ALA B CA 1
ATOM 5697 C C . ALA B 1 176 ? 8.422 -11.695 6.074 1 93.5 176 ALA B C 1
ATOM 5699 O O . ALA B 1 176 ? 8.406 -10.547 5.629 1 93.5 176 ALA B O 1
ATOM 5700 N N . SER B 1 177 ? 7.359 -12.312 6.574 1 91.69 177 SER B N 1
ATOM 5701 C CA . SER B 1 177 ? 6.055 -11.656 6.59 1 91.69 177 SER B CA 1
ATOM 5702 C C . SER B 1 177 ? 6.047 -10.469 7.547 1 91.69 177 SER B C 1
ATOM 5704 O O . SER B 1 177 ? 5.457 -9.43 7.25 1 91.69 177 SER B O 1
ATOM 5706 N N . GLU B 1 178 ? 6.668 -10.609 8.648 1 92.5 178 GLU B N 1
ATOM 5707 C CA . GLU B 1 178 ? 6.773 -9.516 9.617 1 92.5 178 GLU B CA 1
ATOM 5708 C C . GLU B 1 178 ? 7.59 -8.359 9.047 1 92.5 178 GLU B C 1
ATOM 5710 O O . GLU B 1 178 ? 7.234 -7.195 9.227 1 92.5 178 GLU B O 1
ATOM 5715 N N . GLU B 1 179 ? 8.664 -8.719 8.438 1 93.44 179 GLU B N 1
ATOM 5716 C CA . GLU B 1 179 ? 9.5 -7.691 7.84 1 93.44 179 GLU B CA 1
ATOM 5717 C C . GLU B 1 179 ? 8.781 -6.992 6.691 1 93.44 179 GLU B C 1
ATOM 5719 O O . GLU B 1 179 ? 9 -5.805 6.441 1 93.44 179 GLU B O 1
ATOM 5724 N N . GLN B 1 180 ? 7.988 -7.734 6.027 1 90.94 180 GLN B N 1
ATOM 5725 C CA . GLN B 1 180 ? 7.191 -7.16 4.945 1 90.94 180 GLN B CA 1
ATOM 5726 C C . GLN B 1 180 ? 6.258 -6.07 5.469 1 90.94 180 GLN B C 1
ATOM 5728 O O . GLN B 1 180 ? 6.055 -5.051 4.805 1 90.94 180 GLN B O 1
ATOM 5733 N N . ASP B 1 181 ? 5.703 -6.246 6.59 1 92.06 181 ASP B N 1
ATOM 5734 C CA . ASP B 1 181 ? 4.852 -5.234 7.203 1 92.06 181 ASP B CA 1
ATOM 5735 C C . ASP B 1 181 ? 5.621 -3.938 7.441 1 92.06 181 ASP B C 1
ATOM 5737 O O . ASP B 1 181 ? 5.113 -2.848 7.176 1 92.06 181 ASP B O 1
ATOM 5741 N N . LYS B 1 182 ? 6.836 -4.125 7.906 1 92.44 182 LYS B N 1
ATOM 5742 C CA . LYS B 1 182 ? 7.684 -2.957 8.133 1 92.44 182 LYS B CA 1
ATOM 5743 C C . LYS B 1 182 ? 8.031 -2.266 6.816 1 92.44 182 LYS B C 1
ATOM 5745 O O . LYS B 1 182 ? 8.102 -1.035 6.758 1 92.44 182 LYS B O 1
ATOM 5750 N N . LEU B 1 183 ? 8.266 -3.098 5.859 1 93.38 183 LEU B N 1
ATOM 5751 C CA . LEU B 1 183 ? 8.648 -2.58 4.551 1 93.38 183 LEU B CA 1
ATOM 5752 C C . LEU B 1 183 ? 7.566 -1.659 3.994 1 93.38 183 LEU B C 1
ATOM 5754 O O . LEU B 1 183 ? 7.871 -0.659 3.34 1 93.38 183 LEU B O 1
ATOM 5758 N N . PHE B 1 184 ? 6.32 -1.924 4.27 1 92.06 184 PHE B N 1
ATOM 5759 C CA . PHE B 1 184 ? 5.227 -1.087 3.795 1 92.06 184 PHE B CA 1
ATOM 5760 C C . PHE B 1 184 ? 5.234 0.267 4.492 1 92.06 184 PHE B C 1
ATOM 5762 O O . PHE B 1 184 ? 4.824 1.274 3.912 1 92.06 184 PHE B O 1
ATOM 5769 N N . SER B 1 185 ? 5.711 0.272 5.691 1 93.25 185 SER B N 1
ATOM 5770 C CA . SER B 1 185 ? 5.887 1.549 6.375 1 93.25 185 SER B CA 1
ATOM 5771 C C . SER B 1 185 ? 6.977 2.385 5.707 1 93.25 185 SER B C 1
ATOM 5773 O O . SER B 1 185 ? 6.836 3.604 5.578 1 93.25 185 SER B O 1
ATOM 5775 N N . TYR B 1 186 ? 7.996 1.725 5.281 1 94.62 186 TYR B N 1
ATOM 5776 C CA . TYR B 1 186 ? 9.086 2.42 4.609 1 94.62 186 TYR B CA 1
ATOM 5777 C C . TYR B 1 186 ? 8.648 2.926 3.238 1 94.62 186 TYR B C 1
ATOM 5779 O O . TYR B 1 186 ? 9.055 4.008 2.811 1 94.62 186 TYR B O 1
ATOM 5787 N N . PHE B 1 187 ? 7.805 2.117 2.584 1 94 187 PHE B N 1
ATOM 5788 C CA . PHE B 1 187 ? 7.266 2.572 1.308 1 94 187 PHE B CA 1
ATOM 5789 C C . PHE B 1 187 ? 6.434 3.834 1.489 1 94 187 PHE B C 1
ATOM 5791 O O . PHE B 1 187 ? 6.488 4.746 0.663 1 94 187 PHE B O 1
ATOM 5798 N N . ARG B 1 188 ? 5.715 3.842 2.498 1 92.56 188 ARG B N 1
ATOM 5799 C CA . ARG B 1 188 ? 4.914 5.023 2.793 1 92.56 188 ARG B CA 1
ATOM 5800 C C . ARG B 1 188 ? 5.801 6.227 3.092 1 92.56 188 ARG B C 1
ATOM 5802 O O . ARG B 1 188 ? 5.543 7.332 2.607 1 92.56 188 ARG B O 1
ATOM 5809 N N . SER B 1 189 ? 6.848 5.996 3.865 1 93.94 189 SER B N 1
ATOM 5810 C CA . SER B 1 189 ? 7.773 7.07 4.203 1 93.94 189 SER B CA 1
ATOM 5811 C C . SER B 1 189 ? 8.5 7.586 2.967 1 93.94 189 SER B C 1
ATOM 5813 O O . SER B 1 189 ? 8.82 8.773 2.881 1 93.94 189 SER B O 1
ATOM 5815 N N . LEU B 1 190 ? 8.734 6.711 2.051 1 94.94 190 LEU B N 1
ATOM 5816 C CA . LEU B 1 190 ? 9.398 7.062 0.799 1 94.94 190 LEU B CA 1
ATOM 5817 C C . LEU B 1 190 ? 8.594 8.109 0.035 1 94.94 190 LEU B C 1
ATOM 5819 O O . LEU B 1 190 ? 9.164 9.047 -0.531 1 94.94 190 LEU B O 1
ATOM 5823 N N . THR B 1 191 ? 7.258 8.016 0.09 1 93.81 191 THR B N 1
ATOM 5824 C CA . THR B 1 191 ? 6.41 8.93 -0.667 1 93.81 191 THR B CA 1
ATOM 5825 C C . THR B 1 191 ? 6.016 10.125 0.188 1 93.81 191 THR B C 1
ATOM 5827 O O . THR B 1 191 ? 6.047 11.266 -0.281 1 93.81 191 THR B O 1
ATOM 5830 N N . ASP B 1 192 ? 5.723 9.875 1.45 1 93.5 192 ASP B N 1
ATOM 5831 C CA . ASP B 1 192 ? 5.305 10.953 2.336 1 93.5 192 ASP B CA 1
ATOM 5832 C C . ASP B 1 192 ? 6.477 11.875 2.666 1 93.5 192 ASP B C 1
ATOM 5834 O O . ASP B 1 192 ? 6.281 13.07 2.904 1 93.5 192 ASP B O 1
ATOM 5838 N N . GLY B 1 193 ? 7.68 11.375 2.738 1 95.44 193 GLY B N 1
ATOM 5839 C CA . GLY B 1 193 ? 8.875 12.148 3.047 1 95.44 193 GLY B CA 1
ATOM 5840 C C . GLY B 1 193 ? 9.711 12.469 1.822 1 95.44 193 GLY B C 1
ATOM 5841 O O . GLY B 1 193 ? 10.914 12.688 1.929 1 95.44 193 GLY B O 1
ATOM 5842 N N . ALA B 1 194 ? 9.078 12.516 0.702 1 94.38 194 ALA B N 1
ATOM 5843 C CA . ALA B 1 194 ? 9.797 12.703 -0.554 1 94.38 194 ALA B CA 1
ATOM 5844 C C . ALA B 1 194 ? 10.484 14.07 -0.59 1 94.38 194 ALA B C 1
ATOM 5846 O O . ALA B 1 194 ? 11.594 14.195 -1.11 1 94.38 194 ALA B O 1
ATOM 5847 N N . LYS B 1 195 ? 9.828 15.094 -0.07 1 94.25 195 LYS B N 1
ATOM 5848 C CA . LYS B 1 195 ? 10.406 16.438 -0.048 1 94.25 195 LYS B CA 1
ATOM 5849 C C . LYS B 1 195 ? 11.68 16.469 0.794 1 94.25 195 LYS B C 1
ATOM 5851 O O . LYS B 1 195 ? 12.703 17 0.353 1 94.25 195 LYS B O 1
ATOM 5856 N N . GLU B 1 196 ? 11.578 15.914 1.969 1 95 196 GLU B N 1
ATOM 5857 C CA . GLU B 1 196 ? 12.711 15.891 2.891 1 95 196 GLU B CA 1
ATOM 5858 C C . GLU B 1 196 ? 13.875 15.102 2.307 1 95 196 GLU B C 1
ATOM 5860 O O . GLU B 1 196 ? 15.039 15.484 2.475 1 95 196 GLU B O 1
ATOM 5865 N N . LEU B 1 197 ? 13.539 14.07 1.638 1 94.69 197 LEU B N 1
ATOM 5866 C CA . LEU B 1 197 ? 14.586 13.227 1.065 1 94.69 197 LEU B CA 1
ATOM 5867 C C . LEU B 1 197 ? 15.234 13.906 -0.135 1 94.69 197 LEU B C 1
ATOM 5869 O O . LEU B 1 197 ? 16.453 13.812 -0.327 1 94.69 197 LEU B O 1
ATOM 5873 N N . ARG B 1 198 ? 14.461 14.594 -0.911 1 93.31 198 ARG B N 1
ATOM 5874 C CA . ARG B 1 198 ? 15 15.258 -2.094 1 93.31 198 ARG B CA 1
ATOM 5875 C C . ARG B 1 198 ? 15.852 16.469 -1.705 1 93.31 198 ARG B C 1
ATOM 5877 O O . ARG B 1 198 ? 16.766 16.844 -2.441 1 93.31 198 ARG B O 1
ATOM 5884 N N . LEU B 1 199 ? 15.594 17.062 -0.612 1 94.25 199 LEU B N 1
ATOM 5885 C CA . LEU B 1 199 ? 16.297 18.266 -0.169 1 94.25 199 LEU B CA 1
ATOM 5886 C C . LEU B 1 199 ? 17.641 17.922 0.45 1 94.25 199 LEU B C 1
ATOM 5888 O O . LEU B 1 199 ? 18.5 18.781 0.63 1 94.25 199 LEU B O 1
ATOM 5892 N N . ASN B 1 200 ? 17.844 16.688 0.789 1 93.12 200 ASN B N 1
ATOM 5893 C CA . ASN B 1 200 ? 19.047 16.281 1.494 1 93.12 200 ASN B CA 1
ATOM 5894 C C . ASN B 1 200 ? 19.609 14.977 0.92 1 93.12 200 ASN B C 1
ATOM 5896 O O . ASN B 1 200 ? 19.094 13.898 1.188 1 93.12 200 ASN B O 1
ATOM 5900 N N . ASN B 1 201 ? 20.719 15.133 0.228 1 91.94 201 ASN B N 1
ATOM 5901 C CA . ASN B 1 201 ? 21.328 13.984 -0.448 1 91.94 201 ASN B CA 1
ATOM 5902 C C . ASN B 1 201 ? 21.797 12.93 0.548 1 91.94 201 ASN B C 1
ATOM 5904 O O . ASN B 1 201 ? 21.641 11.734 0.305 1 91.94 201 ASN B O 1
ATOM 5908 N N . ARG B 1 202 ? 22.328 13.344 1.602 1 90.31 202 ARG B N 1
ATOM 5909 C CA . ARG B 1 202 ? 22.812 12.414 2.613 1 90.31 202 ARG B CA 1
ATOM 5910 C C . ARG B 1 202 ? 21.656 11.633 3.234 1 90.31 202 ARG B C 1
ATOM 5912 O O . ARG B 1 202 ? 21.781 10.438 3.502 1 90.31 202 ARG B O 1
ATOM 5919 N N . LYS B 1 203 ? 20.562 12.32 3.52 1 92.12 203 LYS B N 1
ATOM 5920 C CA . LYS B 1 203 ? 19.375 11.648 4.051 1 92.12 203 LYS B CA 1
ATOM 5921 C C . LYS B 1 203 ? 18.828 10.648 3.051 1 92.12 203 LYS B C 1
ATOM 5923 O O . LYS B 1 203 ? 18.344 9.57 3.438 1 92.12 203 LYS B O 1
ATOM 5928 N N . ARG B 1 204 ? 18.828 11.055 1.843 1 93.19 204 ARG B N 1
ATOM 5929 C CA . ARG B 1 204 ? 18.344 10.188 0.778 1 93.19 204 ARG B CA 1
ATOM 5930 C C . ARG B 1 204 ? 19.156 8.891 0.723 1 93.19 204 ARG B C 1
ATOM 5932 O O . ARG B 1 204 ? 18.578 7.801 0.65 1 93.19 204 ARG B O 1
ATOM 5939 N N . LYS B 1 205 ? 20.453 9.016 0.773 1 92.44 205 LYS B N 1
ATOM 5940 C CA . LYS B 1 205 ? 21.328 7.852 0.725 1 92.44 205 LYS B CA 1
ATOM 5941 C C . LYS B 1 205 ? 21.172 6.992 1.976 1 92.44 205 LYS B C 1
ATOM 5943 O O . LYS B 1 205 ? 21.109 5.762 1.888 1 92.44 205 LYS B O 1
ATOM 5948 N N . ALA B 1 206 ? 21.109 7.66 3.094 1 92.75 206 ALA B N 1
ATOM 5949 C CA . ALA B 1 206 ? 20.969 6.934 4.355 1 92.75 206 ALA B CA 1
ATOM 5950 C C . ALA B 1 206 ? 19.641 6.172 4.406 1 92.75 206 ALA B C 1
ATOM 5952 O O . ALA B 1 206 ? 19.594 5.031 4.871 1 92.75 206 ALA B O 1
ATOM 5953 N N . PHE B 1 207 ? 18.625 6.82 4.004 1 95 207 PHE B N 1
ATOM 5954 C CA . PHE B 1 207 ? 17.328 6.176 4.02 1 95 207 PHE B CA 1
ATOM 5955 C C . PHE B 1 207 ? 17.312 4.938 3.131 1 95 207 PHE B C 1
ATOM 5957 O O . PHE B 1 207 ? 16.781 3.895 3.514 1 95 207 PHE B O 1
ATOM 5964 N N . TYR B 1 208 ? 17.844 5.078 1.944 1 94.88 208 TYR B N 1
ATOM 5965 C CA . TYR B 1 208 ? 17.844 3.953 1.016 1 94.88 208 TYR B CA 1
ATOM 5966 C C . TYR B 1 208 ? 18.766 2.846 1.512 1 94.88 208 TYR B C 1
ATOM 5968 O O . TYR B 1 208 ? 18.375 1.682 1.583 1 94.88 208 TYR B O 1
ATOM 5976 N N . GLU B 1 209 ? 19.969 3.152 1.869 1 92.75 209 GLU B N 1
ATOM 5977 C CA . GLU B 1 209 ? 21 2.152 2.166 1 92.75 209 GLU B CA 1
ATOM 5978 C C . GLU B 1 209 ? 20.766 1.521 3.537 1 92.75 209 GLU B C 1
ATOM 5980 O O . GLU B 1 209 ? 20.938 0.312 3.703 1 92.75 209 GLU B O 1
ATOM 5985 N N . ASP B 1 210 ? 20.328 2.285 4.461 1 89.06 210 ASP B N 1
ATOM 5986 C CA . ASP B 1 210 ? 20.281 1.794 5.832 1 89.06 210 ASP B CA 1
ATOM 5987 C C . ASP B 1 210 ? 18.891 1.296 6.199 1 89.06 210 ASP B C 1
ATOM 5989 O O . ASP B 1 210 ? 18.734 0.491 7.121 1 89.06 210 ASP B O 1
ATOM 5993 N N . VAL B 1 211 ? 17.938 1.822 5.594 1 91.06 211 VAL B N 1
ATOM 5994 C CA . VAL B 1 211 ? 16.578 1.498 6.023 1 91.06 211 VAL B CA 1
ATOM 5995 C C . VAL B 1 211 ? 15.883 0.647 4.957 1 91.06 211 VAL B C 1
ATOM 5997 O O . VAL B 1 211 ? 15.672 -0.552 5.156 1 91.06 211 VAL B O 1
ATOM 6000 N N . LEU B 1 212 ? 15.766 1.183 3.803 1 94 212 LEU B N 1
ATOM 6001 C CA . LEU B 1 212 ? 14.953 0.538 2.777 1 94 212 LEU B CA 1
ATOM 6002 C C . LEU B 1 212 ? 15.664 -0.691 2.217 1 94 212 LEU B C 1
ATOM 6004 O O . LEU B 1 212 ? 15.078 -1.776 2.162 1 94 212 LEU B O 1
ATOM 6008 N N . SER B 1 213 ? 16.922 -0.583 1.799 1 94.81 213 SER B N 1
ATOM 6009 C CA . SER B 1 213 ? 17.672 -1.683 1.198 1 94.81 213 SER B CA 1
ATOM 6010 C C . SER B 1 213 ? 17.828 -2.842 2.178 1 94.81 213 SER B C 1
ATOM 6012 O O . SER B 1 213 ? 17.719 -4.008 1.793 1 94.81 213 SER B O 1
ATOM 6014 N N . GLY B 1 214 ? 18.094 -2.486 3.424 1 93.81 214 GLY B N 1
ATOM 6015 C CA . GLY B 1 214 ? 18.234 -3.523 4.434 1 93.81 214 GLY B CA 1
ATOM 6016 C C . GLY B 1 214 ? 16.953 -4.336 4.617 1 93.81 214 GLY B C 1
ATOM 6017 O O . GLY B 1 214 ? 17.016 -5.562 4.719 1 93.81 214 GLY B O 1
ATOM 6018 N N . SER B 1 215 ? 15.883 -3.678 4.648 1 94.44 215 SER B N 1
ATOM 6019 C CA . SER B 1 215 ? 14.609 -4.355 4.828 1 94.44 215 SER B CA 1
ATOM 6020 C C . SER B 1 215 ? 14.25 -5.195 3.604 1 94.44 215 SER B C 1
ATOM 6022 O O . SER B 1 215 ? 13.781 -6.328 3.736 1 94.44 215 SER B O 1
ATOM 6024 N N . ILE B 1 216 ? 14.469 -4.66 2.396 1 95.5 216 ILE B N 1
ATOM 6025 C CA . ILE B 1 216 ? 14.211 -5.387 1.158 1 95.5 216 ILE B CA 1
ATOM 6026 C C . ILE B 1 216 ? 15.047 -6.66 1.117 1 95.5 216 ILE B C 1
ATOM 6028 O O . ILE B 1 216 ? 14.547 -7.734 0.778 1 95.5 216 ILE B O 1
ATOM 6032 N N . GLU B 1 217 ? 16.297 -6.566 1.512 1 95.38 217 GLU B N 1
ATOM 6033 C CA . GLU B 1 217 ? 17.203 -7.707 1.486 1 95.38 217 GLU B CA 1
ATOM 6034 C C . GLU B 1 217 ? 16.828 -8.734 2.549 1 95.38 217 GLU B C 1
ATOM 6036 O O . GLU B 1 217 ? 16.969 -9.938 2.33 1 95.38 217 GLU B O 1
ATOM 6041 N N . THR B 1 218 ? 16.375 -8.266 3.646 1 95.31 218 THR B N 1
ATOM 6042 C CA . THR B 1 218 ? 15.953 -9.188 4.691 1 95.31 218 THR B CA 1
ATOM 6043 C C . THR B 1 218 ? 14.75 -10.008 4.23 1 95.31 218 THR B C 1
ATOM 6045 O O . THR B 1 218 ? 14.711 -11.227 4.422 1 95.31 218 THR B O 1
ATOM 6048 N N . VAL B 1 219 ? 13.781 -9.344 3.648 1 94.19 219 VAL B N 1
ATOM 6049 C CA . VAL B 1 219 ? 12.617 -10.055 3.129 1 94.19 219 VAL B CA 1
ATOM 6050 C C . VAL B 1 219 ? 13.055 -11.062 2.07 1 94.19 219 VAL B C 1
ATOM 6052 O O . VAL B 1 219 ? 12.617 -12.211 2.08 1 94.19 219 VAL B O 1
ATOM 6055 N N . ARG B 1 220 ? 13.922 -10.633 1.149 1 94.62 220 ARG B N 1
ATOM 6056 C CA . ARG B 1 220 ? 14.414 -11.5 0.083 1 94.62 220 ARG B CA 1
ATOM 6057 C C . ARG B 1 220 ? 15.117 -12.727 0.655 1 94.62 220 ARG B C 1
ATOM 6059 O O . ARG B 1 220 ? 14.805 -13.859 0.275 1 94.62 220 ARG B O 1
ATOM 6066 N N . ARG B 1 221 ? 16.047 -12.531 1.559 1 95.06 221 ARG B N 1
ATOM 6067 C CA . ARG B 1 221 ? 16.844 -13.617 2.119 1 95.06 221 ARG B CA 1
ATOM 6068 C C . ARG B 1 221 ? 15.969 -14.617 2.861 1 95.06 221 ARG B C 1
ATOM 6070 O O . ARG B 1 221 ? 16.078 -15.828 2.641 1 95.06 221 ARG B O 1
ATOM 6077 N N . GLU B 1 222 ? 15.102 -14.117 3.721 1 95.19 222 GLU B N 1
ATOM 6078 C CA . GLU B 1 222 ? 14.266 -15 4.527 1 95.19 222 GLU B CA 1
ATOM 6079 C C . GLU B 1 222 ? 13.266 -15.758 3.66 1 95.19 222 GLU B C 1
ATOM 6081 O O . GLU B 1 222 ? 13.023 -16.953 3.881 1 95.19 222 GLU B O 1
ATOM 6086 N N . ARG B 1 223 ? 12.695 -15.133 2.686 1 91.94 223 ARG B N 1
ATOM 6087 C CA . ARG B 1 223 ? 11.75 -15.805 1.791 1 91.94 223 ARG B CA 1
ATOM 6088 C C . ARG B 1 223 ? 12.469 -16.828 0.91 1 91.94 223 ARG B C 1
ATOM 6090 O O . ARG B 1 223 ? 11.93 -17.906 0.639 1 91.94 223 ARG B O 1
ATOM 6097 N N . THR B 1 224 ? 13.648 -16.453 0.396 1 92.56 224 THR B N 1
ATOM 6098 C CA . THR B 1 224 ? 14.422 -17.391 -0.417 1 92.56 224 THR B CA 1
ATOM 6099 C C . THR B 1 224 ? 14.734 -18.656 0.372 1 92.56 224 THR B C 1
ATOM 6101 O O . THR B 1 224 ? 14.547 -19.766 -0.126 1 92.56 224 THR B O 1
ATOM 6104 N N . PHE B 1 225 ? 15.164 -18.453 1.542 1 93.31 225 PHE B N 1
ATOM 6105 C CA . PHE B 1 225 ? 15.516 -19.594 2.363 1 93.31 225 PHE B CA 1
ATOM 6106 C C . PHE B 1 225 ? 14.273 -20.438 2.66 1 93.31 225 PHE B C 1
ATOM 6108 O O . PHE B 1 225 ? 14.297 -21.656 2.496 1 93.31 225 PHE B O 1
ATOM 6115 N N . GLY B 1 226 ? 13.234 -19.797 3.135 1 91.12 226 GLY B N 1
ATOM 6116 C CA . GLY B 1 226 ? 12.008 -20.531 3.43 1 91.12 226 GLY B CA 1
ATOM 6117 C C . GLY B 1 226 ? 11.469 -21.281 2.236 1 91.12 226 GLY B C 1
ATOM 6118 O O . GLY B 1 226 ? 11.195 -22.484 2.328 1 91.12 226 GLY B O 1
ATOM 6119 N N . MET B 1 227 ? 11.43 -20.672 1.086 1 88.75 227 MET B N 1
ATOM 6120 C CA . MET B 1 227 ? 10.883 -21.297 -0.115 1 88.75 227 MET B CA 1
ATOM 6121 C C . MET B 1 227 ? 11.812 -22.391 -0.641 1 88.75 227 MET B C 1
ATOM 6123 O O . MET B 1 227 ? 11.352 -23.422 -1.137 1 88.75 227 MET B O 1
ATOM 6127 N N . SER B 1 228 ? 13.156 -22.156 -0.531 1 91.06 228 SER B N 1
ATOM 6128 C CA . SER B 1 228 ? 14.125 -23.141 -0.993 1 91.06 228 SER B CA 1
ATOM 6129 C C . SER B 1 228 ? 14.016 -24.438 -0.195 1 91.06 228 SER B C 1
ATOM 6131 O O . SER B 1 228 ? 14.164 -25.531 -0.748 1 91.06 228 SER B O 1
ATOM 6133 N N . VAL B 1 229 ? 13.742 -24.312 1.082 1 91.19 229 VAL B N 1
ATOM 6134 C CA . VAL B 1 229 ? 13.57 -25.5 1.918 1 91.19 229 VAL B CA 1
ATOM 6135 C C . VAL B 1 229 ? 12.352 -26.297 1.449 1 91.19 229 VAL B C 1
ATOM 6137 O O . VAL B 1 229 ? 12.406 -27.516 1.359 1 91.19 229 VAL B O 1
ATOM 6140 N N . PHE B 1 230 ? 11.32 -25.656 1.06 1 86.81 230 PHE B N 1
ATOM 6141 C CA . PHE B 1 230 ? 10.125 -26.328 0.563 1 86.81 230 PHE B CA 1
ATOM 6142 C C . PHE B 1 230 ? 10.398 -27.016 -0.769 1 86.81 230 PHE B C 1
ATOM 6144 O O . PHE B 1 230 ? 9.969 -28.141 -0.991 1 86.81 230 PHE B O 1
ATOM 6151 N N . VAL B 1 231 ? 11.094 -26.328 -1.637 1 83.75 231 VAL B N 1
ATOM 6152 C CA . VAL B 1 231 ? 11.398 -26.859 -2.957 1 83.75 231 VAL B CA 1
ATOM 6153 C C . VAL B 1 231 ? 12.281 -28.109 -2.818 1 83.75 231 VAL B C 1
ATOM 6155 O O . VAL B 1 231 ? 12.086 -29.094 -3.525 1 83.75 231 VAL B O 1
ATOM 6158 N N . ALA B 1 232 ? 13.242 -28.031 -1.879 1 88.12 232 ALA B N 1
ATOM 6159 C CA . ALA B 1 232 ? 14.109 -29.172 -1.634 1 88.12 232 ALA B CA 1
ATOM 6160 C C . ALA B 1 232 ? 13.312 -30.375 -1.141 1 88.12 232 ALA B C 1
ATOM 6162 O O . ALA B 1 232 ? 13.594 -31.516 -1.518 1 88.12 232 ALA B O 1
ATOM 6163 N N . SER B 1 233 ? 12.406 -30.109 -0.317 1 88.19 233 SER B N 1
ATOM 6164 C CA . SER B 1 233 ? 11.562 -31.203 0.163 1 88.19 233 SER B CA 1
ATOM 6165 C C . SER B 1 233 ? 10.742 -31.812 -0.971 1 88.19 233 SER B C 1
ATOM 6167 O O . SER B 1 233 ? 10.469 -33 -0.97 1 88.19 233 SER B O 1
ATOM 6169 N N . GLY B 1 234 ? 10.32 -30.969 -1.952 1 85.44 234 GLY B N 1
ATOM 6170 C CA . GLY B 1 234 ? 9.633 -31.469 -3.129 1 85.44 234 GLY B CA 1
ATOM 6171 C C . GLY B 1 234 ? 10.492 -32.375 -3.979 1 85.44 234 GLY B C 1
ATOM 6172 O O . GLY B 1 234 ? 10.008 -33.375 -4.5 1 85.44 234 GLY B O 1
ATOM 6173 N N . GLY B 1 235 ? 11.781 -31.984 -4.121 1 86.38 235 GLY B N 1
ATOM 6174 C CA . GLY B 1 235 ? 12.719 -32.844 -4.82 1 86.38 235 GLY B CA 1
ATOM 6175 C C . GLY B 1 235 ? 12.891 -34.188 -4.16 1 86.38 235 GLY B C 1
ATOM 6176 O O . GLY B 1 235 ? 12.984 -35.219 -4.84 1 86.38 235 GLY B O 1
ATOM 6177 N N . TRP B 1 236 ? 12.914 -34.188 -2.865 1 87.62 236 TRP B N 1
ATOM 6178 C CA . TRP B 1 236 ? 13 -35.438 -2.102 1 87.62 236 TRP B CA 1
ATOM 6179 C C . TRP B 1 236 ? 11.797 -36.344 -2.381 1 87.62 236 TRP B C 1
ATOM 6181 O O . TRP B 1 236 ? 11.945 -37.531 -2.613 1 87.62 236 TRP B O 1
ATOM 6191 N N . ALA B 1 237 ? 10.664 -35.719 -2.338 1 84.88 237 ALA B N 1
ATOM 6192 C CA . ALA B 1 237 ? 9.445 -36.469 -2.59 1 84.88 237 ALA B CA 1
ATOM 6193 C C . ALA B 1 237 ? 9.438 -37.031 -4.004 1 84.88 237 ALA B C 1
ATOM 6195 O O . ALA B 1 237 ? 9 -38.188 -4.219 1 84.88 237 ALA B O 1
ATOM 6196 N N . GLN B 1 238 ? 9.844 -36.312 -4.988 1 84 238 GLN B N 1
ATOM 6197 C CA . GLN B 1 238 ? 9.922 -36.781 -6.367 1 84 238 GLN B CA 1
ATOM 6198 C C . GLN B 1 238 ? 10.906 -37.938 -6.508 1 84 238 GLN B C 1
ATOM 6200 O O . GLN B 1 238 ? 10.656 -38.875 -7.25 1 84 238 GLN B O 1
ATOM 6205 N N . PHE B 1 239 ? 11.984 -37.812 -5.859 1 88.12 239 PHE B N 1
ATOM 6206 C CA . PHE B 1 239 ? 12.984 -38.875 -5.855 1 88.12 239 PHE B CA 1
ATOM 6207 C C . PHE B 1 239 ? 12.391 -40.156 -5.324 1 88.12 239 PHE B C 1
ATOM 6209 O O . PHE B 1 239 ? 12.594 -41.219 -5.898 1 88.12 239 PHE B O 1
ATOM 6216 N N . LEU B 1 240 ? 11.727 -40.031 -4.207 1 88.06 240 LEU B N 1
ATOM 6217 C CA . LEU B 1 240 ? 11.109 -41.219 -3.605 1 88.06 240 LEU B CA 1
ATOM 6218 C C . LEU B 1 240 ? 10.141 -41.875 -4.578 1 88.06 240 LEU B C 1
ATOM 6220 O O . LEU B 1 240 ? 10.016 -43.094 -4.598 1 88.06 240 LEU B O 1
ATOM 6224 N N . LEU B 1 241 ? 9.492 -41.062 -5.34 1 85.62 241 LEU B N 1
ATOM 6225 C CA . LEU B 1 241 ? 8.578 -41.594 -6.336 1 85.62 241 LEU B CA 1
ATOM 6226 C C . LEU B 1 241 ? 9.328 -42.406 -7.383 1 85.62 241 LEU B C 1
ATOM 6228 O O . LEU B 1 241 ? 8.883 -43.5 -7.773 1 85.62 241 LEU B O 1
ATOM 6232 N N . TYR B 1 242 ? 10.406 -41.938 -7.855 1 87 242 TYR B N 1
ATOM 6233 C CA . TYR B 1 242 ? 11.18 -42.656 -8.852 1 87 242 TYR B CA 1
ATOM 6234 C C . TYR B 1 242 ? 11.781 -43.938 -8.266 1 87 242 TYR B C 1
ATOM 6236 O O . TYR B 1 242 ? 11.898 -44.938 -8.953 1 87 242 TYR B O 1
ATOM 6244 N N . VAL B 1 243 ? 12.195 -43.781 -7.035 1 86.12 243 VAL B N 1
ATOM 6245 C CA . VAL B 1 243 ? 12.664 -45 -6.348 1 86.12 243 VAL B CA 1
ATOM 6246 C C . VAL B 1 243 ? 11.547 -46.031 -6.297 1 86.12 243 VAL B C 1
ATOM 6248 O O . VAL B 1 243 ? 11.789 -47.219 -6.516 1 86.12 243 VAL B O 1
ATOM 6251 N N . PHE B 1 244 ? 10.414 -45.562 -6.09 1 86.94 244 PHE B N 1
ATOM 6252 C CA . PHE B 1 244 ? 9.25 -46.438 -6.051 1 86.94 244 PHE B CA 1
ATOM 6253 C C . PHE B 1 244 ? 9.016 -47.094 -7.402 1 86.94 244 PHE B C 1
ATOM 6255 O O . PHE B 1 244 ? 8.836 -48.312 -7.48 1 86.94 244 PHE B O 1
ATOM 6262 N N . ILE B 1 245 ? 9.047 -46.281 -8.398 1 84.38 245 ILE B N 1
ATOM 6263 C CA . ILE B 1 245 ? 8.844 -46.781 -9.75 1 84.38 245 ILE B CA 1
ATOM 6264 C C . ILE B 1 245 ? 9.922 -47.812 -10.086 1 84.38 245 ILE B C 1
ATOM 6266 O O . ILE B 1 245 ? 9.617 -48.906 -10.586 1 84.38 245 ILE B O 1
ATOM 6270 N N . GLY B 1 246 ? 11.148 -47.594 -9.773 1 83.81 246 GLY B N 1
ATOM 6271 C CA . GLY B 1 246 ? 12.25 -48.5 -10.023 1 83.81 246 GLY B CA 1
ATOM 6272 C C . GLY B 1 246 ? 12.125 -49.812 -9.266 1 83.81 246 GLY B C 1
ATOM 6273 O O . GLY B 1 246 ? 12.359 -50.875 -9.828 1 83.81 246 GLY B O 1
ATOM 6274 N N . MET B 1 247 ? 11.703 -49.719 -8.078 1 85.75 247 MET B N 1
ATOM 6275 C CA . MET B 1 247 ? 11.555 -50.906 -7.258 1 85.75 247 MET B CA 1
ATOM 6276 C C . MET B 1 247 ? 10.477 -51.812 -7.82 1 85.75 247 MET B C 1
ATOM 6278 O O . MET B 1 247 ? 10.617 -53.062 -7.793 1 85.75 247 MET B O 1
ATOM 6282 N N . VAL B 1 248 ? 9.469 -51.219 -8.273 1 83.44 248 VAL B N 1
ATOM 6283 C CA . VAL B 1 248 ? 8.367 -52.031 -8.82 1 83.44 248 VAL B CA 1
ATOM 6284 C C . VAL B 1 248 ? 8.789 -52.656 -10.141 1 83.44 248 VAL B C 1
ATOM 6286 O O . VAL B 1 248 ? 8.531 -53.844 -10.383 1 83.44 248 VAL B O 1
ATOM 6289 N N . LEU B 1 249 ? 9.445 -51.969 -10.977 1 81.81 249 LEU B N 1
ATOM 6290 C CA . LEU B 1 249 ? 9.773 -52.406 -12.32 1 81.81 249 LEU B CA 1
ATOM 6291 C C . LEU B 1 249 ? 10.914 -53.438 -12.281 1 81.81 249 LEU B C 1
ATOM 6293 O O . LEU B 1 249 ? 10.93 -54.375 -13.07 1 81.81 249 LEU B O 1
ATOM 6297 N N . PHE B 1 250 ? 11.82 -53.344 -11.375 1 83.31 250 PHE B N 1
ATOM 6298 C CA . PHE B 1 250 ? 13.023 -54.156 -11.461 1 83.31 250 PHE B CA 1
ATOM 6299 C C . PHE B 1 250 ? 13.055 -55.219 -10.359 1 83.31 250 PHE B C 1
ATOM 6301 O O . PHE B 1 250 ? 13.797 -56.188 -10.445 1 83.31 250 PHE B O 1
ATOM 6308 N N . ALA B 1 251 ? 12.344 -55.062 -9.305 1 78.94 251 ALA B N 1
ATOM 6309 C CA . ALA B 1 251 ? 12.516 -56 -8.195 1 78.94 251 ALA B CA 1
ATOM 6310 C C . ALA B 1 251 ? 11.219 -56.75 -7.914 1 78.94 251 ALA B C 1
ATOM 6312 O O . ALA B 1 251 ? 11.25 -57.938 -7.586 1 78.94 251 ALA B O 1
ATOM 6313 N N . LEU B 1 252 ? 10.148 -56.156 -8.008 1 76.44 252 LEU B N 1
ATOM 6314 C CA . LEU B 1 252 ? 8.945 -56.75 -7.438 1 76.44 252 LEU B CA 1
ATOM 6315 C C . LEU B 1 252 ? 8.195 -57.562 -8.492 1 76.44 252 LEU B C 1
ATOM 6317 O O . LEU B 1 252 ? 7.516 -58.531 -8.164 1 76.44 252 LEU B O 1
ATOM 6321 N N . VAL B 1 253 ? 8.211 -57.031 -9.766 1 69.81 253 VAL B N 1
ATOM 6322 C CA . VAL B 1 253 ? 7.391 -57.719 -10.734 1 69.81 253 VAL B CA 1
ATOM 6323 C C . VAL B 1 253 ? 8.062 -59.031 -11.125 1 69.81 253 VAL B C 1
ATOM 6325 O O . VAL B 1 253 ? 9.227 -59.062 -11.547 1 69.81 253 VAL B O 1
ATOM 6328 N N . SER B 1 254 ? 7.449 -60.188 -10.617 1 64.75 254 SER B N 1
ATOM 6329 C CA . SER B 1 254 ? 7.93 -61.562 -10.805 1 64.75 254 SER B CA 1
ATOM 6330 C C . SER B 1 254 ? 7.68 -62.031 -12.227 1 64.75 254 SER B C 1
ATOM 6332 O O . SER B 1 254 ? 6.824 -61.5 -12.93 1 64.75 254 SER B O 1
ATOM 6334 N N . ASP B 1 255 ? 8.5 -63.094 -12.688 1 63.53 255 ASP B N 1
ATOM 6335 C CA . ASP B 1 255 ? 8.523 -63.688 -14.023 1 63.53 255 ASP B CA 1
ATOM 6336 C C . ASP B 1 255 ? 7.301 -64.562 -14.258 1 63.53 255 ASP B C 1
ATOM 6338 O O . ASP B 1 255 ? 7.164 -65.625 -13.633 1 63.53 255 ASP B O 1
ATOM 6342 N N . GLY B 1 256 ? 6.18 -63.906 -14.266 1 62.09 256 GLY B N 1
ATOM 6343 C CA . GLY B 1 256 ? 5.031 -64.75 -14.617 1 62.09 256 GLY B CA 1
ATOM 6344 C C . GLY B 1 256 ? 4.535 -64.5 -16.031 1 62.09 256 GLY B C 1
ATOM 6345 O O . GLY B 1 256 ? 5.086 -63.656 -16.75 1 62.09 256 GLY B O 1
ATOM 6346 N N . PRO B 1 257 ? 3.676 -65.312 -16.516 1 63.03 257 PRO B N 1
ATOM 6347 C CA . PRO B 1 257 ? 3.166 -65.25 -17.891 1 63.03 257 PRO B CA 1
ATOM 6348 C C . PRO B 1 257 ? 2.523 -63.906 -18.219 1 63.03 257 PRO B C 1
ATOM 6350 O O . PRO B 1 257 ? 2.6 -63.469 -19.375 1 63.03 257 PRO B O 1
ATOM 6353 N N . ASP B 1 258 ? 1.976 -63.312 -17.219 1 65.44 258 ASP B N 1
ATOM 6354 C CA . ASP B 1 258 ? 1.306 -62.031 -17.5 1 65.44 258 ASP B CA 1
ATOM 6355 C C . ASP B 1 258 ? 2.197 -60.844 -17.125 1 65.44 258 ASP B C 1
ATOM 6357 O O . ASP B 1 258 ? 1.703 -59.75 -16.875 1 65.44 258 ASP B O 1
ATOM 6361 N N . ARG B 1 259 ? 3.35 -61.125 -17.156 1 70.69 259 ARG B N 1
ATOM 6362 C CA . ARG B 1 259 ? 4.32 -60.156 -16.688 1 70.69 259 ARG B CA 1
ATOM 6363 C C . ARG B 1 259 ? 4.328 -58.906 -17.594 1 70.69 259 ARG B C 1
ATOM 6365 O O . ARG B 1 259 ? 4.348 -57.781 -17.094 1 70.69 259 ARG B O 1
ATOM 6372 N N . ALA B 1 260 ? 4.227 -59.156 -18.812 1 68.12 260 ALA B N 1
ATOM 6373 C CA . ALA B 1 260 ? 4.324 -58.062 -19.766 1 68.12 260 ALA B CA 1
ATOM 6374 C C . ALA B 1 260 ? 3.156 -57.094 -19.609 1 68.12 260 ALA B C 1
ATOM 6376 O O . ALA B 1 260 ? 3.344 -55.875 -19.609 1 68.12 260 ALA B O 1
ATOM 6377 N N . LEU B 1 261 ? 2.037 -57.656 -19.391 1 64.19 261 LEU B N 1
ATOM 6378 C CA . LEU B 1 261 ? 0.841 -56.844 -19.281 1 64.19 261 LEU B CA 1
ATOM 6379 C C . LEU B 1 261 ? 0.852 -56.062 -17.969 1 64.19 261 LEU B C 1
ATOM 6381 O O . LEU B 1 261 ? 0.524 -54.875 -17.953 1 64.19 261 LEU B O 1
ATOM 6385 N N . VAL B 1 262 ? 1.229 -56.688 -16.984 1 70.62 262 VAL B N 1
ATOM 6386 C CA . VAL B 1 262 ? 1.235 -56.094 -15.664 1 70.62 262 VAL B CA 1
ATOM 6387 C C . VAL B 1 262 ? 2.305 -55 -15.602 1 70.62 262 VAL B C 1
ATOM 6389 O O . VAL B 1 262 ? 2.059 -53.906 -15.086 1 70.62 262 VAL B O 1
ATOM 6392 N N . MET B 1 263 ? 3.4 -55.219 -16.25 1 74.5 263 MET B N 1
ATOM 6393 C CA . MET B 1 263 ? 4.496 -54.25 -16.234 1 74.5 263 MET B CA 1
ATOM 6394 C C . MET B 1 263 ? 4.152 -53.031 -17.078 1 74.5 263 MET B C 1
ATOM 6396 O O . MET B 1 263 ? 4.496 -51.906 -16.719 1 74.5 263 MET B O 1
ATOM 6400 N N . THR B 1 264 ? 3.504 -53.25 -18.141 1 71.44 264 THR B N 1
ATOM 6401 C CA . THR B 1 264 ? 3.078 -52.156 -18.984 1 71.44 264 THR B CA 1
ATOM 6402 C C . THR B 1 264 ? 2.043 -51.281 -18.266 1 71.44 264 THR B C 1
ATOM 6404 O O . THR B 1 264 ? 2.096 -50.062 -18.328 1 71.44 264 THR B O 1
ATOM 6407 N N . GLY B 1 265 ? 1.18 -51.969 -17.578 1 69.38 265 GLY B N 1
ATOM 6408 C CA . GLY B 1 265 ? 0.198 -51.219 -16.797 1 69.38 265 GLY B CA 1
ATOM 6409 C C . GLY B 1 265 ? 0.821 -50.375 -15.711 1 69.38 265 GLY B C 1
ATOM 6410 O O . GLY B 1 265 ? 0.468 -49.188 -15.562 1 69.38 265 GLY B O 1
ATOM 6411 N N . TYR B 1 266 ? 1.75 -50.938 -15.039 1 76.31 266 TYR B N 1
ATOM 6412 C CA . TYR B 1 266 ? 2.439 -50.188 -13.992 1 76.31 266 TYR B CA 1
ATOM 6413 C C . TYR B 1 266 ? 3.234 -49.031 -14.586 1 76.31 266 TYR B C 1
ATOM 6415 O O . TYR B 1 266 ? 3.229 -47.906 -14.047 1 76.31 266 TYR B O 1
ATOM 6423 N N . ALA B 1 267 ? 3.867 -49.25 -15.68 1 75.56 267 ALA B N 1
ATOM 6424 C CA . ALA B 1 267 ? 4.691 -48.219 -16.312 1 75.56 267 ALA B CA 1
ATOM 6425 C C . ALA B 1 267 ? 3.846 -47 -16.734 1 75.56 267 ALA B C 1
ATOM 6427 O O . ALA B 1 267 ? 4.23 -45.875 -16.516 1 75.56 267 ALA B O 1
ATOM 6428 N N . LEU B 1 268 ? 2.717 -47.281 -17.281 1 74.44 268 LEU B N 1
ATOM 6429 C CA . LEU B 1 268 ? 1.839 -46.219 -17.766 1 74.44 268 LEU B CA 1
ATOM 6430 C C . LEU B 1 268 ? 1.297 -45.406 -16.594 1 74.44 268 LEU B C 1
ATOM 6432 O O . LEU B 1 268 ? 1.29 -44.188 -16.656 1 74.44 268 LEU B O 1
ATOM 6436 N N . VAL B 1 269 ? 0.942 -46.094 -15.578 1 76.12 269 VAL B N 1
ATOM 6437 C CA . VAL B 1 269 ? 0.376 -45.406 -14.422 1 76.12 269 VAL B CA 1
ATOM 6438 C C . VAL B 1 269 ? 1.449 -44.562 -13.75 1 76.12 269 VAL B C 1
ATOM 6440 O O . VAL B 1 269 ? 1.177 -43.438 -13.32 1 76.12 269 VAL B O 1
ATOM 6443 N N . PHE B 1 270 ? 2.604 -45.125 -13.695 1 79 270 PHE B N 1
ATOM 6444 C CA . PHE B 1 270 ? 3.697 -44.406 -13.047 1 79 270 PHE B CA 1
ATOM 6445 C C . PHE B 1 270 ? 4.059 -43.125 -13.836 1 79 270 PHE B C 1
ATOM 6447 O O . PHE B 1 270 ? 4.211 -42.062 -13.258 1 79 270 PHE B O 1
ATOM 6454 N N . VAL B 1 271 ? 4.172 -43.281 -15.07 1 76.56 271 VAL B N 1
ATOM 6455 C CA . VAL B 1 271 ? 4.527 -42.125 -15.922 1 76.56 271 VAL B CA 1
ATOM 6456 C C . VAL B 1 271 ? 3.453 -41.062 -15.828 1 76.56 271 VAL B C 1
ATOM 6458 O O . VAL B 1 271 ? 3.764 -39.875 -15.766 1 76.56 271 VAL B O 1
ATOM 6461 N N . TYR B 1 272 ? 2.279 -41.469 -15.742 1 76.06 272 TYR B N 1
ATOM 6462 C CA . TYR B 1 272 ? 1.175 -40.5 -15.664 1 76.06 272 TYR B CA 1
ATOM 6463 C C . TYR B 1 272 ? 1.159 -39.812 -14.312 1 76.06 272 TYR B C 1
ATOM 6465 O O . TYR B 1 272 ? 0.799 -38.625 -14.227 1 76.06 272 TYR B O 1
ATOM 6473 N N . MET B 1 273 ? 1.558 -40.531 -13.312 1 79.12 273 MET B N 1
ATOM 6474 C CA . MET B 1 273 ? 1.445 -40.031 -11.945 1 79.12 273 MET B CA 1
ATOM 6475 C C . MET B 1 273 ? 2.525 -38.969 -11.664 1 79.12 273 MET B C 1
ATOM 6477 O O . MET B 1 273 ? 2.396 -38.188 -10.727 1 79.12 273 MET B O 1
ATOM 6481 N N . VAL B 1 274 ? 3.564 -38.938 -12.398 1 76.81 274 VAL B N 1
ATOM 6482 C CA . VAL B 1 274 ? 4.684 -38.062 -12.148 1 76.81 274 VAL B CA 1
ATOM 6483 C C . VAL B 1 274 ? 4.207 -36.594 -12.203 1 76.81 274 VAL B C 1
ATOM 6485 O O . VAL B 1 274 ? 4.496 -35.812 -11.305 1 76.81 274 VAL B O 1
ATOM 6488 N N . GLY B 1 275 ? 3.424 -36.156 -13.188 1 78.31 275 GLY B N 1
ATOM 6489 C CA . GLY B 1 275 ? 2.934 -34.812 -13.359 1 78.31 275 GLY B CA 1
ATOM 6490 C C . GLY B 1 275 ? 2.076 -34.344 -12.203 1 78.31 275 GLY B C 1
ATOM 6491 O O . GLY B 1 275 ? 2.412 -33.344 -11.539 1 78.31 275 GLY B O 1
ATOM 6492 N N . PRO B 1 276 ? 1.023 -35.125 -11.906 1 79.81 276 PRO B N 1
ATOM 6493 C CA . PRO B 1 276 ? 0.141 -34.75 -10.797 1 79.81 276 PRO B CA 1
ATOM 6494 C C . PRO B 1 276 ? 0.879 -34.656 -9.461 1 79.81 276 PRO B C 1
ATOM 6496 O O . PRO B 1 276 ? 0.586 -33.75 -8.656 1 79.81 276 PRO B O 1
ATOM 6499 N N . LEU B 1 277 ? 1.778 -35.531 -9.273 1 77.62 277 LEU B N 1
ATOM 6500 C CA . LEU B 1 277 ? 2.527 -35.5 -8.023 1 77.62 277 LEU B CA 1
ATOM 6501 C C . LEU B 1 277 ? 3.402 -34.25 -7.957 1 77.62 277 LEU B C 1
ATOM 6503 O O . LEU B 1 277 ? 3.506 -33.594 -6.902 1 77.62 277 LEU B O 1
ATOM 6507 N N . GLU B 1 278 ? 4.031 -33.969 -9.047 1 76.69 278 GLU B N 1
ATOM 6508 C CA . GLU B 1 278 ? 4.84 -32.75 -9.109 1 76.69 278 GLU B CA 1
ATOM 6509 C C . GLU B 1 278 ? 3.988 -31.5 -8.859 1 76.69 278 GLU B C 1
ATOM 6511 O O . GLU B 1 278 ? 4.414 -30.578 -8.156 1 76.69 278 GLU B O 1
ATOM 6516 N N . ALA B 1 279 ? 2.828 -31.469 -9.469 1 80 279 ALA B N 1
ATOM 6517 C CA . ALA B 1 279 ? 1.918 -30.344 -9.297 1 80 279 ALA B CA 1
ATOM 6518 C C . ALA B 1 279 ? 1.524 -30.172 -7.832 1 80 279 ALA B C 1
ATOM 6520 O O . ALA B 1 279 ? 1.441 -29.047 -7.332 1 80 279 ALA B O 1
ATOM 6521 N N . LEU B 1 280 ? 1.362 -31.266 -7.129 1 78.81 280 LEU B N 1
ATOM 6522 C CA . LEU B 1 280 ? 1.015 -31.234 -5.715 1 78.81 280 LEU B CA 1
ATOM 6523 C C . LEU B 1 280 ? 2.16 -30.672 -4.887 1 78.81 280 LEU B C 1
ATOM 6525 O O . LEU B 1 280 ? 1.949 -29.781 -4.055 1 78.81 280 LEU B O 1
ATOM 6529 N N . LEU B 1 281 ? 3.273 -31.094 -5.188 1 75.25 281 LEU B N 1
ATOM 6530 C CA . LEU B 1 281 ? 4.441 -30.734 -4.391 1 75.25 281 LEU B CA 1
ATOM 6531 C C . LEU B 1 281 ? 4.824 -29.281 -4.609 1 75.25 281 LEU B C 1
ATOM 6533 O O . LEU B 1 281 ? 5.305 -28.609 -3.689 1 75.25 281 LEU B O 1
ATOM 6537 N N . LEU B 1 282 ? 4.531 -28.75 -5.812 1 76.56 282 LEU B N 1
ATOM 6538 C CA . LEU B 1 282 ? 4.898 -27.391 -6.148 1 76.56 282 LEU B CA 1
ATOM 6539 C C . LEU B 1 282 ? 3.898 -26.391 -5.555 1 76.56 282 LEU B C 1
ATOM 6541 O O . LEU B 1 282 ? 4.199 -25.203 -5.43 1 76.56 282 LEU B O 1
ATOM 6545 N N . ASN B 1 283 ? 2.75 -26.906 -5.195 1 80.69 283 ASN B N 1
ATOM 6546 C CA . ASN B 1 283 ? 1.719 -26 -4.723 1 80.69 283 ASN B CA 1
ATOM 6547 C C . ASN B 1 283 ? 1.619 -26 -3.201 1 80.69 283 ASN B C 1
ATOM 6549 O O . ASN B 1 283 ? 0.967 -25.125 -2.617 1 80.69 283 ASN B O 1
ATOM 6553 N N . ILE B 1 284 ? 2.445 -26.797 -2.582 1 78 284 ILE B N 1
ATOM 6554 C CA . ILE B 1 284 ? 2.385 -26.891 -1.128 1 78 284 ILE B CA 1
ATOM 6555 C C . ILE B 1 284 ? 2.998 -25.641 -0.503 1 78 284 ILE B C 1
ATOM 6557 O O . ILE B 1 284 ? 2.424 -25.047 0.417 1 78 284 ILE B O 1
ATOM 6561 N N . PRO B 1 285 ? 4.141 -25.219 -1.067 1 76.5 285 PRO B N 1
ATOM 6562 C CA . PRO B 1 285 ? 4.711 -23.984 -0.499 1 76.5 285 PRO B CA 1
ATOM 6563 C C . PRO B 1 285 ? 3.781 -22.781 -0.635 1 76.5 285 PRO B C 1
ATOM 6565 O O . PRO B 1 285 ? 3.715 -21.953 0.267 1 76.5 285 PRO B O 1
ATOM 6568 N N . ARG B 1 286 ? 3.076 -22.734 -1.687 1 81.25 286 ARG B N 1
ATOM 6569 C CA . ARG B 1 286 ? 2.15 -21.625 -1.902 1 81.25 286 ARG B CA 1
ATOM 6570 C C . ARG B 1 286 ? 0.981 -21.688 -0.925 1 81.25 286 ARG B C 1
ATOM 6572 O O . ARG B 1 286 ? 0.492 -20.656 -0.463 1 81.25 286 ARG B O 1
ATOM 6579 N N . ALA B 1 287 ? 0.625 -22.891 -0.606 1 83.94 287 ALA B N 1
ATOM 6580 C CA . ALA B 1 287 ? -0.435 -23.078 0.381 1 83.94 287 ALA B CA 1
ATOM 6581 C C . ALA B 1 287 ? 0.022 -22.641 1.768 1 83.94 287 ALA B C 1
ATOM 6583 O O . ALA B 1 287 ? -0.76 -22.062 2.531 1 83.94 287 ALA B O 1
ATOM 6584 N N . ASN B 1 288 ? 1.222 -22.859 2.035 1 85.19 288 ASN B N 1
ATOM 6585 C CA . ASN B 1 288 ? 1.737 -22.469 3.342 1 85.19 288 ASN B CA 1
ATOM 6586 C C . ASN B 1 288 ? 1.941 -20.953 3.436 1 85.19 288 ASN B C 1
ATOM 6588 O O . ASN B 1 288 ? 1.75 -20.359 4.5 1 85.19 288 ASN B O 1
ATOM 6592 N N . LEU B 1 289 ? 2.363 -20.438 2.303 1 85.06 289 LEU B N 1
ATOM 6593 C CA . LEU B 1 289 ? 2.461 -18.984 2.268 1 85.06 289 LEU B CA 1
ATOM 6594 C C . LEU B 1 289 ? 1.096 -18.344 2.48 1 85.06 289 LEU B C 1
ATOM 6596 O O . LEU B 1 289 ? 0.981 -17.328 3.182 1 85.06 289 LEU B O 1
ATOM 6600 N N . ALA B 1 290 ? 0.089 -18.891 1.903 1 88.12 290 ALA B N 1
ATOM 6601 C CA . ALA B 1 290 ? -1.278 -18.422 2.084 1 88.12 290 ALA B CA 1
ATOM 6602 C C . ALA B 1 290 ? -1.721 -18.547 3.537 1 88.12 290 ALA B C 1
ATOM 6604 O O . ALA B 1 290 ? -2.416 -17.672 4.066 1 88.12 290 ALA B O 1
ATOM 6605 N N . LYS B 1 291 ? -1.301 -19.625 4.121 1 88.44 291 LYS B N 1
ATOM 6606 C CA . LYS B 1 291 ? -1.641 -19.844 5.52 1 88.44 291 LYS B CA 1
ATOM 6607 C C . LYS B 1 291 ? -1.002 -18.781 6.418 1 88.44 291 LYS B C 1
ATOM 6609 O O . LYS B 1 291 ? -1.657 -18.25 7.312 1 88.44 291 LYS B O 1
ATOM 6614 N N . VAL B 1 292 ? 0.25 -18.484 6.199 1 89.5 292 VAL B N 1
ATOM 6615 C CA . VAL B 1 292 ? 0.96 -17.469 6.977 1 89.5 292 VAL B CA 1
ATOM 6616 C C . VAL B 1 292 ? 0.29 -16.109 6.789 1 89.5 292 VAL B C 1
ATOM 6618 O O . VAL B 1 292 ? 0.079 -15.383 7.758 1 89.5 292 VAL B O 1
ATOM 6621 N N . SER B 1 293 ? -0.024 -15.789 5.582 1 91.62 293 SER B N 1
ATOM 6622 C CA . SER B 1 293 ? -0.68 -14.523 5.281 1 91.62 293 SER B CA 1
ATOM 6623 C C . SER B 1 293 ? -2.062 -14.445 5.922 1 91.62 293 SER B C 1
ATOM 6625 O O . SER B 1 293 ? -2.477 -13.391 6.398 1 91.62 293 SER B O 1
ATOM 6627 N N . ALA B 1 294 ? -2.77 -15.555 5.891 1 92.06 294 ALA B N 1
ATOM 6628 C CA . ALA B 1 294 ? -4.082 -15.609 6.523 1 92.06 294 ALA B CA 1
ATOM 6629 C C . ALA B 1 294 ? -3.979 -15.367 8.023 1 92.06 294 ALA B C 1
ATOM 6631 O O . ALA B 1 294 ? -4.824 -14.688 8.609 1 92.06 294 ALA B O 1
ATOM 6632 N N . GLU B 1 295 ? -2.971 -15.898 8.609 1 92.44 295 GLU B N 1
ATOM 6633 C CA . GLU B 1 295 ? -2.742 -15.703 10.039 1 92.44 295 GLU B CA 1
ATOM 6634 C C . GLU B 1 295 ? -2.43 -14.242 10.352 1 92.44 295 GLU B C 1
ATOM 6636 O O . GLU B 1 295 ? -2.865 -13.711 11.375 1 92.44 295 GLU B O 1
ATOM 6641 N N . ARG B 1 296 ? -1.729 -13.656 9.469 1 91.69 296 ARG B N 1
ATOM 6642 C CA . ARG B 1 296 ? -1.409 -12.25 9.648 1 91.69 296 ARG B CA 1
ATOM 6643 C C . ARG B 1 296 ? -2.662 -11.383 9.555 1 91.69 296 ARG B C 1
ATOM 6645 O O . ARG B 1 296 ? -2.836 -10.445 10.328 1 91.69 296 ARG B O 1
ATOM 6652 N N . ILE B 1 297 ? -3.469 -11.664 8.602 1 93.75 297 ILE B N 1
ATOM 6653 C CA . ILE B 1 297 ? -4.723 -10.93 8.438 1 93.75 297 ILE B CA 1
ATOM 6654 C C . ILE B 1 297 ? -5.59 -11.109 9.68 1 93.75 297 ILE B C 1
ATOM 6656 O O . ILE B 1 297 ? -6.191 -10.156 10.172 1 93.75 297 ILE B O 1
ATOM 6660 N N . GLU B 1 298 ? -5.621 -12.328 10.172 1 93.5 298 GLU B N 1
ATOM 6661 C CA . GLU B 1 298 ? -6.41 -12.625 11.367 1 93.5 298 GLU B CA 1
ATOM 6662 C C . GLU B 1 298 ? -5.883 -11.852 12.57 1 93.5 298 GLU B C 1
ATOM 6664 O O . GLU B 1 298 ? -6.66 -11.344 13.383 1 93.5 298 GLU B O 1
ATOM 6669 N N . GLU B 1 299 ? -4.605 -11.797 12.68 1 93.44 299 GLU B N 1
ATOM 6670 C CA . GLU B 1 299 ? -3.994 -11.039 13.773 1 93.44 299 GLU B CA 1
ATOM 6671 C C . GLU B 1 299 ? -4.355 -9.562 13.688 1 93.44 299 GLU B C 1
ATOM 6673 O O . GLU B 1 299 ? -4.734 -8.953 14.695 1 93.44 299 GLU B O 1
ATOM 6678 N N . ILE B 1 300 ? -4.297 -9.047 12.547 1 92.5 300 ILE B N 1
ATOM 6679 C CA . ILE B 1 300 ? -4.578 -7.629 12.328 1 92.5 300 ILE B CA 1
ATOM 6680 C C . ILE B 1 300 ? -6.062 -7.355 12.562 1 92.5 300 ILE B C 1
ATOM 6682 O O . ILE B 1 300 ? -6.422 -6.387 13.234 1 92.5 300 ILE B O 1
ATOM 6686 N N . THR B 1 301 ? -6.93 -8.203 12.07 1 92.56 301 THR B N 1
ATOM 6687 C CA . THR B 1 301 ? -8.367 -8 12.195 1 92.56 301 THR B CA 1
ATOM 6688 C C . THR B 1 301 ? -8.828 -8.242 13.633 1 92.56 301 THR B C 1
ATOM 6690 O O . THR B 1 301 ? -9.766 -7.602 14.109 1 92.56 301 THR B O 1
ATOM 6693 N N . ARG B 1 302 ? -8.156 -9.156 14.297 1 91.69 302 ARG B N 1
ATOM 6694 C CA . ARG B 1 302 ? -8.484 -9.406 15.703 1 91.69 302 ARG B CA 1
ATOM 6695 C C . ARG B 1 302 ? -8.125 -8.211 16.578 1 91.69 302 ARG B C 1
ATOM 6697 O O . ARG B 1 302 ? -8.82 -7.922 17.547 1 91.69 302 ARG B O 1
ATOM 6704 N N . ALA B 1 303 ? -7.078 -7.574 16.172 1 91.88 303 ALA B N 1
ATOM 6705 C CA . ALA B 1 303 ? -6.645 -6.395 16.906 1 91.88 303 ALA B CA 1
ATOM 6706 C C . ALA B 1 303 ? -7.613 -5.234 16.719 1 91.88 303 ALA B C 1
ATOM 6708 O O . ALA B 1 303 ? -7.637 -4.297 17.516 1 91.88 303 ALA B O 1
ATOM 6709 N N . MET B 1 304 ? -8.5 -5.254 15.742 1 91.25 304 MET B N 1
ATOM 6710 C CA . MET B 1 304 ? -9.414 -4.156 15.422 1 91.25 304 MET B CA 1
ATOM 6711 C C . MET B 1 304 ? -10.852 -4.52 15.781 1 91.25 304 MET B C 1
ATOM 6713 O O . MET B 1 304 ? -11.789 -3.85 15.344 1 91.25 304 MET B O 1
ATOM 6717 N N . THR B 1 305 ? -11.039 -5.477 16.531 1 85.25 305 THR B N 1
ATOM 6718 C CA . THR B 1 305 ? -12.391 -5.891 16.906 1 85.25 305 THR B CA 1
ATOM 6719 C C . THR B 1 305 ? -13.047 -4.84 17.797 1 85.25 305 THR B C 1
ATOM 6721 O O . THR B 1 305 ? -12.383 -4.227 18.641 1 85.25 305 THR B O 1
ATOM 6724 N N . THR B 1 306 ? -14.297 -4.602 17.453 1 85.56 306 THR B N 1
ATOM 6725 C CA . THR B 1 306 ? -15.055 -3.619 18.219 1 85.56 306 THR B CA 1
ATOM 6726 C C . THR B 1 306 ? -16.25 -4.273 18.906 1 85.56 306 THR B C 1
ATOM 6728 O O . THR B 1 306 ? -16.75 -5.301 18.453 1 85.56 306 THR B O 1
ATOM 6731 N N . GLN B 1 307 ? -16.594 -3.711 19.984 1 82 307 GLN B N 1
ATOM 6732 C CA . GLN B 1 307 ? -17.781 -4.18 20.703 1 82 307 GLN B CA 1
ATOM 6733 C C . GLN B 1 307 ? -18.938 -3.197 20.562 1 82 307 GLN B C 1
ATOM 6735 O O . GLN B 1 307 ? -20.031 -3.441 21.062 1 82 307 GLN B O 1
ATOM 6740 N N . GLU B 1 308 ? -18.703 -2.213 19.734 1 90 308 GLU B N 1
ATOM 6741 C CA . GLU B 1 308 ? -19.734 -1.184 19.594 1 90 308 GLU B CA 1
ATOM 6742 C C . GLU B 1 308 ? -20.844 -1.626 18.641 1 90 308 GLU B C 1
ATOM 6744 O O . GLU B 1 308 ? -20.562 -2.332 17.672 1 90 308 GLU B O 1
ATOM 6749 N N . ILE B 1 309 ? -22.031 -1.167 19 1 88.19 309 ILE B N 1
ATOM 6750 C CA . ILE B 1 309 ? -23.172 -1.44 18.125 1 88.19 309 ILE B CA 1
ATOM 6751 C C . ILE B 1 309 ? -23.359 -0.287 17.156 1 88.19 309 ILE B C 1
ATOM 6753 O O . ILE B 1 309 ? -23.375 0.88 17.547 1 88.19 309 ILE B O 1
ATOM 6757 N N . GLU B 1 310 ? -23.438 -0.642 15.914 1 87.81 310 GLU B N 1
ATOM 6758 C CA . GLU B 1 310 ? -23.625 0.371 14.875 1 87.81 310 GLU B CA 1
ATOM 6759 C C . GLU B 1 310 ? -25.016 0.968 14.914 1 87.81 310 GLU B C 1
ATOM 6761 O O . GLU B 1 310 ? -26 0.258 15.164 1 87.81 310 GLU B O 1
ATOM 6766 N N . THR B 1 311 ? -25.062 2.248 14.648 1 83.81 311 THR B N 1
ATOM 6767 C CA . THR B 1 311 ? -26.359 2.922 14.633 1 83.81 311 THR B CA 1
ATOM 6768 C C . THR B 1 311 ? -27.062 2.723 13.297 1 83.81 311 THR B C 1
ATOM 6770 O O . THR B 1 311 ? -26.406 2.551 12.266 1 83.81 311 THR B O 1
ATOM 6773 N N . ASP B 1 312 ? -28.312 2.488 13.203 1 73.5 312 ASP B N 1
ATOM 6774 C CA . ASP B 1 312 ? -29.078 2.283 11.984 1 73.5 312 ASP B CA 1
ATOM 6775 C C . ASP B 1 312 ? -29.391 3.611 11.297 1 73.5 312 ASP B C 1
ATOM 6777 O O . ASP B 1 312 ? -30 3.637 10.219 1 73.5 312 ASP B O 1
ATOM 6781 N N . ASN B 1 313 ? -28.688 4.605 11.305 1 61.94 313 ASN B N 1
ATOM 6782 C CA . ASN B 1 313 ? -28.641 5.848 10.547 1 61.94 313 ASN B CA 1
ATOM 6783 C C . ASN B 1 313 ? -29.969 6.594 10.602 1 61.94 313 ASN B C 1
ATOM 6785 O O . ASN B 1 313 ? -30.234 7.461 9.773 1 61.94 313 ASN B O 1
ATOM 6789 N N . SER B 1 314 ? -31 6.254 11.312 1 62.62 314 SER B N 1
ATOM 6790 C CA . SER B 1 314 ? -32.312 6.812 11 1 62.62 314 SER B CA 1
ATOM 6791 C C . SER B 1 314 ? -32.312 8.328 11.133 1 62.62 314 SER B C 1
ATOM 6793 O O . SER B 1 314 ? -32.625 9.047 10.18 1 62.62 314 SER B O 1
ATOM 6795 N N . SER B 1 315 ? -32.375 9.016 12.242 1 69.19 315 SER B N 1
ATOM 6796 C CA . SER B 1 315 ? -32.531 10.445 12.469 1 69.19 315 SER B CA 1
ATOM 6797 C C . SER B 1 315 ? -31.391 11.016 13.297 1 69.19 315 SER B C 1
ATOM 6799 O O . SER B 1 315 ? -30.797 10.312 14.117 1 69.19 315 SER B O 1
ATOM 6801 N N . LEU B 1 316 ? -30.859 12.195 12.781 1 75.94 316 LEU B N 1
ATOM 6802 C CA . LEU B 1 316 ? -29.859 12.914 13.57 1 75.94 316 LEU B CA 1
ATOM 6803 C C . LEU B 1 316 ? -30.359 13.18 14.977 1 75.94 316 LEU B C 1
ATOM 6805 O O . LEU B 1 316 ? -31.5 13.633 15.156 1 75.94 316 LEU B O 1
ATOM 6809 N N . PRO B 1 317 ? -29.531 12.852 15.875 1 80.88 317 PRO B N 1
ATOM 6810 C CA . PRO B 1 317 ? -29.969 13.148 17.234 1 80.88 317 PRO B CA 1
ATOM 6811 C C . PRO B 1 317 ? -29.969 14.641 17.547 1 80.88 317 PRO B C 1
ATOM 6813 O O . PRO B 1 317 ? -29.141 15.391 17.031 1 80.88 317 PRO B O 1
ATOM 6816 N N . GLY B 1 318 ? -30.984 15.07 18.219 1 88.5 318 GLY B N 1
ATOM 6817 C CA . GLY B 1 318 ? -31 16.438 18.688 1 88.5 318 GLY B CA 1
ATOM 6818 C C . GLY B 1 318 ? -30.188 16.641 19.953 1 88.5 318 GLY B C 1
ATOM 6819 O O . GLY B 1 318 ? -30.078 15.742 20.781 1 88.5 318 GLY B O 1
ATOM 6820 N N . LEU B 1 319 ? -29.609 17.781 20.047 1 94.56 319 LEU B N 1
ATOM 6821 C CA . LEU B 1 319 ? -28.781 18.094 21.219 1 94.56 319 LEU B CA 1
ATOM 6822 C C . LEU B 1 319 ? -29.547 18.953 22.219 1 94.56 319 LEU B C 1
ATOM 6824 O O . LEU B 1 319 ? -29.953 20.062 21.891 1 94.56 319 LEU B O 1
ATOM 6828 N N . GLN B 1 320 ? -29.781 18.391 23.344 1 93.94 320 GLN B N 1
ATOM 6829 C CA . GLN B 1 320 ? -30.344 19.172 24.453 1 93.94 320 GLN B CA 1
ATOM 6830 C C . GLN B 1 320 ? -29.266 19.531 25.469 1 93.94 320 GLN B C 1
ATOM 6832 O O . GLN B 1 320 ? -29.172 20.688 25.891 1 93.94 320 GLN B O 1
ATOM 6837 N N . SER B 1 321 ? -28.578 18.547 25.844 1 94.75 321 SER B N 1
ATOM 6838 C CA . SER B 1 321 ? -27.484 18.781 26.781 1 94.75 321 SER B CA 1
ATOM 6839 C C . SER B 1 321 ? -26.391 17.719 26.625 1 94.75 321 SER B C 1
ATOM 6841 O O . SER B 1 321 ? -26.688 16.578 26.266 1 94.75 321 SER B O 1
ATOM 6843 N N . LEU B 1 322 ? -25.188 18.109 26.812 1 97.19 322 LEU B N 1
ATOM 6844 C CA . LEU B 1 322 ? -24.031 17.203 26.812 1 97.19 322 LEU B CA 1
ATOM 6845 C C . LEU B 1 322 ? -23.109 17.5 28 1 97.19 322 LEU B C 1
ATOM 6847 O O . LEU B 1 322 ? -22.766 18.656 28.25 1 97.19 322 LEU B O 1
ATOM 6851 N N . ALA B 1 323 ? -22.844 16.406 28.766 1 96.56 323 ALA B N 1
ATOM 6852 C CA . ALA B 1 323 ? -22.031 16.625 29.953 1 96.56 323 ALA B CA 1
ATOM 6853 C C . ALA B 1 323 ? -20.984 15.531 30.125 1 96.56 323 ALA B C 1
ATOM 6855 O O . ALA B 1 323 ? -21.25 14.359 29.844 1 96.56 323 ALA B O 1
ATOM 6856 N N . LEU B 1 324 ? -19.812 15.906 30.406 1 96.5 324 LEU B N 1
ATOM 6857 C CA . LEU B 1 324 ? -18.781 15.008 30.891 1 96.5 324 LEU B CA 1
ATOM 6858 C C . LEU B 1 324 ? -18.703 15.023 32.406 1 96.5 324 LEU B C 1
ATOM 6860 O O . LEU B 1 324 ? -18.656 16.094 33.031 1 96.5 324 LEU B O 1
ATOM 6864 N N . ARG B 1 325 ? -18.781 13.875 32.938 1 96.06 325 ARG B N 1
ATOM 6865 C CA . ARG B 1 325 ? -18.75 13.758 34.406 1 96.06 325 ARG B CA 1
ATOM 6866 C C . ARG B 1 325 ? -17.609 12.859 34.875 1 96.06 325 ARG B C 1
ATOM 6868 O O . ARG B 1 325 ? -17.672 11.641 34.688 1 96.06 325 ARG B O 1
ATOM 6875 N N . GLY B 1 326 ? -16.578 13.445 35.469 1 94.44 326 GLY B N 1
ATOM 6876 C CA . GLY B 1 326 ? -15.453 12.711 36.031 1 94.44 326 GLY B CA 1
ATOM 6877 C C . GLY B 1 326 ? -14.719 11.891 34.969 1 94.44 326 GLY B C 1
ATOM 6878 O O . GLY B 1 326 ? -14.281 10.773 35.25 1 94.44 326 GLY B O 1
ATOM 6879 N N . VAL B 1 327 ? -14.656 12.359 33.812 1 94.31 327 VAL B N 1
ATOM 6880 C CA . VAL B 1 327 ? -14.078 11.602 32.719 1 94.31 327 VAL B CA 1
ATOM 6881 C C . VAL B 1 327 ? -12.555 11.586 32.844 1 94.31 327 VAL B C 1
ATOM 6883 O O . VAL B 1 327 ? -11.93 12.625 33.031 1 94.31 327 VAL B O 1
ATOM 6886 N N . LEU B 1 328 ? -12 10.43 32.844 1 92.44 328 LEU B N 1
ATOM 6887 C CA . LEU B 1 328 ? -10.562 10.211 32.906 1 92.44 328 LEU B CA 1
ATOM 6888 C C . LEU B 1 328 ? -10.078 9.336 31.766 1 92.44 328 LEU B C 1
ATOM 6890 O O . LEU B 1 328 ? -10.742 8.367 31.406 1 92.44 328 LEU B O 1
ATOM 6894 N N . HIS B 1 329 ? -9.008 9.773 31.109 1 90.19 329 HIS B N 1
ATOM 6895 C CA . HIS B 1 329 ? -8.391 9 30.047 1 90.19 329 HIS B CA 1
ATOM 6896 C C . HIS B 1 329 ? -6.875 8.914 30.219 1 90.19 329 HIS B C 1
ATOM 6898 O O . HIS B 1 329 ? -6.219 9.922 30.5 1 90.19 329 HIS B O 1
ATOM 6904 N N . ARG B 1 330 ? -6.328 7.645 30.156 1 83.38 330 ARG B N 1
ATOM 6905 C CA . ARG B 1 330 ? -4.898 7.402 30.297 1 83.38 330 ARG B CA 1
ATOM 6906 C C . ARG B 1 330 ? -4.305 6.797 29.031 1 83.38 330 ARG B C 1
ATOM 6908 O O . ARG B 1 330 ? -4.949 5.977 28.375 1 83.38 330 ARG B O 1
ATOM 6915 N N . TYR B 1 331 ? -3.344 7.445 28.516 1 71.88 331 TYR B N 1
ATOM 6916 C CA . TYR B 1 331 ? -2.658 6.863 27.375 1 71.88 331 TYR B CA 1
ATOM 6917 C C . TYR B 1 331 ? -1.232 6.465 27.734 1 71.88 331 TYR B C 1
ATOM 6919 O O . TYR B 1 331 ? -0.511 7.23 28.375 1 71.88 331 TYR B O 1
ATOM 6927 N N . TYR B 1 332 ? -1.131 5.047 27.719 1 60.38 332 TYR B N 1
ATOM 6928 C CA . TYR B 1 332 ? 0.215 4.551 27.984 1 60.38 332 TYR B CA 1
ATOM 6929 C C . TYR B 1 332 ? 1.067 4.594 26.719 1 60.38 332 TYR B C 1
ATOM 6931 O O . TYR B 1 332 ? 0.638 4.141 25.656 1 60.38 332 TYR B O 1
ATOM 6939 N N . HIS B 1 333 ? 1.997 5.438 26.734 1 54.5 333 HIS B N 1
ATOM 6940 C CA . HIS B 1 333 ? 2.998 5.348 25.672 1 54.5 333 HIS B CA 1
ATOM 6941 C C . HIS B 1 333 ? 4.043 4.289 25.984 1 54.5 333 HIS B C 1
ATOM 6943 O O . HIS B 1 333 ? 4.879 4.48 26.875 1 54.5 333 HIS B O 1
ATOM 6949 N N . GLU B 1 334 ? 3.84 3.027 25.516 1 47.44 334 GLU B N 1
ATOM 6950 C CA . GLU B 1 334 ? 4.727 1.915 25.844 1 47.44 334 GLU B CA 1
ATOM 6951 C C . GLU B 1 334 ? 6.191 2.316 25.703 1 47.44 334 GLU B C 1
ATOM 6953 O O . GLU B 1 334 ? 7.031 1.929 26.531 1 47.44 334 GLU B O 1
ATOM 6958 N N . GLN B 1 335 ? 6.496 3.02 24.609 1 46.28 335 GLN B N 1
ATOM 6959 C CA . GLN B 1 335 ? 7.91 3.242 24.328 1 46.28 335 GLN B CA 1
ATOM 6960 C C . GLN B 1 335 ? 8.539 4.184 25.344 1 46.28 335 GLN B C 1
ATOM 6962 O O . GLN B 1 335 ? 9.703 4.027 25.703 1 46.28 335 GLN B O 1
ATOM 6967 N N . SER B 1 336 ? 7.805 5.176 25.859 1 48.88 336 SER B N 1
ATOM 6968 C CA . SER B 1 336 ? 8.414 6.125 26.797 1 48.88 336 SER B CA 1
ATOM 6969 C C . SER B 1 336 ? 8.055 5.801 28.234 1 48.88 336 SER B C 1
ATOM 6971 O O . SER B 1 336 ? 8.562 6.43 29.172 1 48.88 336 SER B O 1
ATOM 6973 N N . ASP B 1 337 ? 7.445 4.762 28.438 1 53.47 337 ASP B N 1
ATOM 6974 C CA . ASP B 1 337 ? 7.016 4.328 29.766 1 53.47 337 ASP B CA 1
ATOM 6975 C C . ASP B 1 337 ? 6.363 5.473 30.531 1 53.47 337 ASP B C 1
ATOM 6977 O O . ASP B 1 337 ? 6.582 5.625 31.734 1 53.47 337 ASP B O 1
ATOM 6981 N N . GLU B 1 338 ? 5.922 6.547 29.844 1 60 338 GLU B N 1
ATOM 6982 C CA . GLU B 1 338 ? 5.262 7.641 30.547 1 60 338 GLU B CA 1
ATOM 6983 C C . GLU B 1 338 ? 3.752 7.617 30.312 1 60 338 GLU B C 1
ATOM 6985 O O . GLU B 1 338 ? 3.297 7.281 29.203 1 60 338 GLU B O 1
ATOM 6990 N N . LEU B 1 339 ? 3.055 7.707 31.438 1 64.94 339 LEU B N 1
ATOM 6991 C CA . LEU B 1 339 ? 1.596 7.672 31.438 1 64.94 339 LEU B CA 1
ATOM 6992 C C . LEU B 1 339 ? 1.018 9.078 31.422 1 64.94 339 LEU B C 1
ATOM 6994 O O . LEU B 1 339 ? 1.352 9.906 32.281 1 64.94 339 LEU B O 1
ATOM 6998 N N . PHE B 1 340 ? 0.478 9.57 30.281 1 75.94 340 PHE B N 1
ATOM 6999 C CA . PHE B 1 340 ? -0.295 10.805 30.266 1 75.94 340 PHE B CA 1
ATOM 7000 C C . PHE B 1 340 ? -1.731 10.547 30.703 1 75.94 340 PHE B C 1
ATOM 7002 O O . PHE B 1 340 ? -2.383 9.625 30.219 1 75.94 340 PHE B O 1
ATOM 7009 N N . THR B 1 341 ? -2.121 11.305 31.812 1 83.69 341 THR B N 1
ATOM 7010 C CA . THR B 1 341 ? -3.477 11.148 32.312 1 83.69 341 THR B CA 1
ATOM 7011 C C . THR B 1 341 ? -4.285 12.422 32.094 1 83.69 341 THR B C 1
ATOM 7013 O O . THR B 1 341 ? -3.861 13.516 32.5 1 83.69 341 THR B O 1
ATOM 7016 N N . LEU B 1 342 ? -5.395 12.266 31.422 1 88.94 342 LEU B N 1
ATOM 7017 C CA . LEU B 1 342 ? -6.363 13.344 31.234 1 88.94 342 LEU B CA 1
ATOM 7018 C C . LEU B 1 342 ? -7.523 13.203 32.219 1 88.94 342 LEU B C 1
ATOM 7020 O O . LEU B 1 342 ? -8.234 12.195 32.219 1 88.94 342 LEU B O 1
ATOM 7024 N N . GLY B 1 343 ? -7.691 14.312 33.125 1 85 343 GLY B N 1
ATOM 7025 C CA . GLY B 1 343 ? -8.859 14.312 34 1 85 343 GLY B CA 1
ATOM 7026 C C . GLY B 1 343 ? -8.531 14.039 35.438 1 85 343 GLY B C 1
ATOM 7027 O O . GLY B 1 343 ? -7.355 13.938 35.812 1 85 343 GLY B O 1
ATOM 7028 N N . PRO B 1 344 ? -9.453 13.992 36.125 1 91.25 344 PRO B N 1
ATOM 7029 C CA . PRO B 1 344 ? -10.883 13.938 35.812 1 91.25 344 PRO B CA 1
ATOM 7030 C C . PRO B 1 344 ? -11.43 15.266 35.281 1 91.25 344 PRO B C 1
ATOM 7032 O O . PRO B 1 344 ? -11.055 16.328 35.781 1 91.25 344 PRO B O 1
ATOM 7035 N N . ILE B 1 345 ? -12.336 15.117 34.25 1 92.19 345 ILE B N 1
ATOM 7036 C CA . ILE B 1 345 ? -12.859 16.312 33.562 1 92.19 345 ILE B CA 1
ATOM 7037 C C . ILE B 1 345 ? -14.367 16.391 33.781 1 92.19 345 ILE B C 1
ATOM 7039 O O . ILE B 1 345 ? -15.094 15.422 33.562 1 92.19 345 ILE B O 1
ATOM 7043 N N . ASP B 1 346 ? -14.828 17.484 34.375 1 93.38 346 ASP B N 1
ATOM 7044 C CA . ASP B 1 346 ? -16.25 17.859 34.406 1 93.38 346 ASP B CA 1
ATOM 7045 C C . ASP B 1 346 ? -16.531 19.047 33.5 1 93.38 346 ASP B C 1
ATOM 7047 O O . ASP B 1 346 ? -15.992 20.141 33.719 1 93.38 346 ASP B O 1
ATOM 7051 N N . LEU B 1 347 ? -17.359 18.812 32.5 1 94.19 347 LEU B N 1
ATOM 7052 C CA . LEU B 1 347 ? -17.641 19.844 31.5 1 94.19 347 LEU B CA 1
ATOM 7053 C C . LEU B 1 347 ? -19.031 19.688 30.906 1 94.19 347 LEU B C 1
ATOM 7055 O O . LEU B 1 347 ? -19.484 18.562 30.656 1 94.19 347 LEU B O 1
ATOM 7059 N N . ASP B 1 348 ? -19.719 20.781 30.734 1 94.62 348 ASP B N 1
ATOM 7060 C CA . ASP B 1 348 ? -21.062 20.75 30.172 1 94.62 348 ASP B CA 1
ATOM 7061 C C . ASP B 1 348 ? -21.141 21.641 28.922 1 94.62 348 ASP B C 1
ATOM 7063 O O . ASP B 1 348 ? -20.484 22.688 28.844 1 94.62 348 ASP B O 1
ATOM 7067 N N . PHE B 1 349 ? -21.938 21.234 27.984 1 96.06 349 PHE B N 1
ATOM 7068 C CA . PHE B 1 349 ? -22.203 22 26.766 1 96.06 349 PHE B CA 1
ATOM 7069 C C . PHE B 1 349 ? -23.703 22.141 26.531 1 96.06 349 PHE B C 1
ATOM 7071 O O . PHE B 1 349 ? -24.469 21.234 26.828 1 96.06 349 PHE B O 1
ATOM 7078 N N . ARG B 1 350 ? -24.078 23.266 26 1 94.56 350 ARG B N 1
ATOM 7079 C CA . ARG B 1 350 ? -25.453 23.547 25.625 1 94.56 350 ARG B CA 1
ATOM 7080 C C . ARG B 1 350 ? -25.547 24.078 24.203 1 94.56 350 ARG B C 1
ATOM 7082 O O . ARG B 1 350 ? -24.594 24.656 23.688 1 94.56 350 ARG B O 1
ATOM 7089 N N . PRO B 1 351 ? -26.719 23.859 23.562 1 96.19 351 PRO B N 1
ATOM 7090 C CA . PRO B 1 351 ? -26.891 24.422 22.219 1 96.19 351 PRO B CA 1
ATOM 7091 C C . PRO B 1 351 ? -26.797 25.938 22.188 1 96.19 351 PRO B C 1
ATOM 7093 O O . PRO B 1 351 ? -27.219 26.609 23.141 1 96.19 351 PRO B O 1
ATOM 7096 N N . GLY B 1 352 ? -26.203 26.438 21.109 1 96 352 GLY B N 1
ATOM 7097 C CA . GLY B 1 352 ? -26.156 27.875 20.906 1 96 352 GLY B CA 1
ATOM 7098 C C . GLY B 1 352 ? -25.062 28.547 21.719 1 96 352 GLY B C 1
ATOM 7099 O O . GLY B 1 352 ? -25.188 29.734 22.062 1 96 352 GLY B O 1
ATOM 7100 N N . GLU B 1 353 ? -24.125 27.812 22.125 1 95.88 353 GLU B N 1
ATOM 7101 C CA . GLU B 1 353 ? -23.016 28.375 22.906 1 95.88 353 GLU B CA 1
ATOM 7102 C C . GLU B 1 353 ? -21.688 28.125 22.203 1 95.88 353 GLU B C 1
ATOM 7104 O O . GLU B 1 353 ? -21.453 27.047 21.656 1 95.88 353 GLU B O 1
ATOM 7109 N N . ILE B 1 354 ? -20.859 29.156 22.203 1 97.31 354 ILE B N 1
ATOM 7110 C CA . ILE B 1 354 ? -19.5 29.047 21.688 1 97.31 354 ILE B CA 1
ATOM 7111 C C . ILE B 1 354 ? -18.531 28.906 22.859 1 97.31 354 ILE B C 1
ATOM 7113 O O . ILE B 1 354 ? -18.391 29.812 23.672 1 97.31 354 ILE B O 1
ATOM 7117 N N . THR B 1 355 ? -17.906 27.797 22.953 1 96.62 355 THR B N 1
ATOM 7118 C CA . THR B 1 355 ? -16.906 27.531 23.984 1 96.62 355 THR B CA 1
ATOM 7119 C C . THR B 1 355 ? -15.508 27.469 23.391 1 96.62 355 THR B C 1
ATOM 7121 O O . THR B 1 355 ? -15.281 26.766 22.406 1 96.62 355 THR B O 1
ATOM 7124 N N . PHE B 1 356 ? -14.578 28.172 23.953 1 96.69 356 PHE B N 1
ATOM 7125 C CA . PHE B 1 356 ? -13.18 28.109 23.547 1 96.69 356 PHE B CA 1
ATOM 7126 C C . PHE B 1 356 ? -12.367 27.281 24.531 1 96.69 356 PHE B C 1
ATOM 7128 O O . PHE B 1 356 ? -12.523 27.422 25.75 1 96.69 356 PHE B O 1
ATOM 7135 N N . LEU B 1 357 ? -11.648 26.391 24.031 1 95.56 357 LEU B N 1
ATOM 7136 C CA . LEU B 1 357 ? -10.688 25.609 24.812 1 95.56 357 LEU B CA 1
ATOM 7137 C C . LEU B 1 357 ? -9.258 26.047 24.516 1 95.56 357 LEU B C 1
ATOM 7139 O O . LEU B 1 357 ? -8.797 25.938 23.375 1 95.56 357 LEU B O 1
ATOM 7143 N N . VAL B 1 358 ? -8.594 26.531 25.516 1 93.06 358 VAL B N 1
ATOM 7144 C CA . VAL B 1 358 ? -7.25 27.078 25.312 1 93.06 358 VAL B CA 1
ATOM 7145 C C . VAL B 1 358 ? -6.258 26.344 26.219 1 93.06 358 VAL B C 1
ATOM 7147 O O . VAL B 1 358 ? -6.641 25.812 27.266 1 93.06 358 VAL B O 1
ATOM 7150 N N . GLY B 1 359 ? -5.027 26.203 25.828 1 89 359 GLY B N 1
ATOM 7151 C CA . GLY B 1 359 ? -3.965 25.531 26.547 1 89 359 GLY B CA 1
ATOM 7152 C C . GLY B 1 359 ? -2.715 25.312 25.719 1 89 359 GLY B C 1
ATOM 7153 O O . GLY B 1 359 ? -2.725 25.547 24.5 1 89 359 GLY B O 1
ATOM 7154 N N . GLY B 1 360 ? -1.706 24.922 26.406 1 85.94 360 GLY B N 1
ATOM 7155 C CA . GLY B 1 360 ? -0.438 24.719 25.719 1 85.94 360 GLY B CA 1
ATOM 7156 C C . GLY B 1 360 ? -0.432 23.484 24.844 1 85.94 360 GLY B C 1
ATOM 7157 O O . GLY B 1 360 ? -1.354 22.656 24.891 1 85.94 360 GLY B O 1
ATOM 7158 N N . ASN B 1 361 ? 0.596 23.375 23.969 1 85.81 361 ASN B N 1
ATOM 7159 C CA . ASN B 1 361 ? 0.76 22.172 23.156 1 85.81 361 ASN B CA 1
ATOM 7160 C C . ASN B 1 361 ? 0.983 20.938 24.016 1 85.81 361 ASN B C 1
ATOM 7162 O O . ASN B 1 361 ? 1.783 20.969 24.953 1 85.81 361 ASN B O 1
ATOM 7166 N N . GLY B 1 362 ? 0.254 19.891 23.766 1 83.62 362 GLY B N 1
ATOM 7167 C CA . GLY B 1 362 ? 0.41 18.656 24.516 1 83.62 362 GLY B CA 1
ATOM 7168 C C . GLY B 1 362 ? -0.377 18.641 25.812 1 83.62 362 GLY B C 1
ATOM 7169 O O . GLY B 1 362 ? -0.229 17.719 26.625 1 83.62 362 GLY B O 1
ATOM 7170 N N . SER B 1 363 ? -1.175 19.641 25.938 1 86.81 363 SER B N 1
ATOM 7171 C CA . SER B 1 363 ? -1.918 19.734 27.188 1 86.81 363 SER B CA 1
ATOM 7172 C C . SER B 1 363 ? -3.072 18.734 27.219 1 86.81 363 SER B C 1
ATOM 7174 O O . SER B 1 363 ? -3.656 18.484 28.281 1 86.81 363 SER B O 1
ATOM 7176 N N . GLY B 1 364 ? -3.393 18.203 26.094 1 89.31 364 GLY B N 1
ATOM 7177 C CA . GLY B 1 364 ? -4.445 17.203 26.047 1 89.31 364 GLY B CA 1
ATOM 7178 C C . GLY B 1 364 ? -5.695 17.688 25.344 1 89.31 364 GLY B C 1
ATOM 7179 O O . GLY B 1 364 ? -6.715 16.984 25.328 1 89.31 364 GLY B O 1
ATOM 7180 N N . LYS B 1 365 ? -5.68 18.828 24.734 1 92.5 365 LYS B N 1
ATOM 7181 C CA . LYS B 1 365 ? -6.844 19.438 24.094 1 92.5 365 LYS B CA 1
ATOM 7182 C C . LYS B 1 365 ? -7.402 18.531 23 1 92.5 365 LYS B C 1
ATOM 7184 O O . LYS B 1 365 ? -8.609 18.266 22.953 1 92.5 365 LYS B O 1
ATOM 7189 N N . THR B 1 366 ? -6.48 17.984 22.125 1 90.88 366 THR B N 1
ATOM 7190 C CA . THR B 1 366 ? -6.906 17.109 21.047 1 90.88 366 THR B CA 1
ATOM 7191 C C . THR B 1 366 ? -7.449 15.797 21.594 1 90.88 366 THR B C 1
ATOM 7193 O O . THR B 1 366 ? -8.398 15.234 21.047 1 90.88 366 THR B O 1
ATOM 7196 N N . THR B 1 367 ? -6.844 15.312 22.641 1 90.56 367 THR B N 1
ATOM 7197 C CA . THR B 1 367 ? -7.324 14.102 23.297 1 90.56 367 THR B CA 1
ATOM 7198 C C . THR B 1 367 ? -8.719 14.312 23.859 1 90.56 367 THR B C 1
ATOM 7200 O O . THR B 1 367 ? -9.594 13.445 23.734 1 90.56 367 THR B O 1
ATOM 7203 N N . LEU B 1 368 ? -8.898 15.453 24.5 1 93.69 368 LEU B N 1
ATOM 7204 C CA . LEU B 1 368 ? -10.219 15.781 25.031 1 93.69 368 LEU B CA 1
ATOM 7205 C C . LEU B 1 368 ? -11.25 15.852 23.922 1 93.69 368 LEU B C 1
ATOM 7207 O O . LEU B 1 368 ? -12.383 15.375 24.094 1 93.69 368 LEU B O 1
ATOM 7211 N N . ALA B 1 369 ? -10.867 16.469 22.828 1 95.25 369 ALA B N 1
ATOM 7212 C CA . ALA B 1 369 ? -11.773 16.562 21.688 1 95.25 369 ALA B CA 1
ATOM 7213 C C . ALA B 1 369 ? -12.164 15.164 21.188 1 95.25 369 ALA B C 1
ATOM 7215 O O . ALA B 1 369 ? -13.328 14.914 20.875 1 95.25 369 ALA B O 1
ATOM 7216 N N . LYS B 1 370 ? -11.195 14.25 21.125 1 94.38 370 LYS B N 1
ATOM 7217 C CA . LYS B 1 370 ? -11.469 12.891 20.672 1 94.38 370 LYS B CA 1
ATOM 7218 C C . LYS B 1 370 ? -12.359 12.148 21.656 1 94.38 370 LYS B C 1
ATOM 7220 O O . LYS B 1 370 ? -13.188 11.32 21.25 1 94.38 370 LYS B O 1
ATOM 7225 N N . LEU B 1 371 ? -12.211 12.438 22.906 1 94.44 371 LEU B N 1
ATOM 7226 C CA . LEU B 1 371 ? -13.086 11.875 23.922 1 94.44 371 LEU B CA 1
ATOM 7227 C C . LEU B 1 371 ? -14.5 12.43 23.797 1 94.44 371 LEU B C 1
ATOM 7229 O O . LEU B 1 371 ? -15.477 11.672 23.875 1 94.44 371 LEU B O 1
ATOM 7233 N N . LEU B 1 372 ? -14.5 13.672 23.625 1 96.31 372 LEU B N 1
ATOM 7234 C CA . LEU B 1 372 ? -15.781 14.367 23.547 1 96.31 372 LEU B CA 1
ATOM 7235 C C . LEU B 1 372 ? -16.609 13.836 22.375 1 96.31 372 LEU B C 1
ATOM 7237 O O . LEU B 1 372 ? -17.828 13.641 22.516 1 96.31 372 LEU B O 1
ATOM 7241 N N . VAL B 1 373 ? -15.953 13.562 21.266 1 96.81 373 VAL B N 1
ATOM 7242 C CA . VAL B 1 373 ? -16.703 13.164 20.078 1 96.81 373 VAL B CA 1
ATOM 7243 C C . VAL B 1 373 ? -16.906 11.648 20.078 1 96.81 373 VAL B C 1
ATOM 7245 O O . VAL B 1 373 ? -17.484 11.094 19.141 1 96.81 373 VAL B O 1
ATOM 7248 N N . GLY B 1 374 ? -16.344 10.977 21 1 95.44 374 GLY B N 1
ATOM 7249 C CA . GLY B 1 374 ? -16.594 9.555 21.172 1 95.44 374 GLY B CA 1
ATOM 7250 C C . GLY B 1 374 ? -15.648 8.68 20.359 1 95.44 374 GLY B C 1
ATOM 7251 O O . GLY B 1 374 ? -15.938 7.512 20.109 1 95.44 374 GLY B O 1
ATOM 7252 N N . LEU B 1 375 ? -14.594 9.195 19.953 1 94.38 375 LEU B N 1
ATOM 7253 C CA . LEU B 1 375 ? -13.578 8.391 19.281 1 94.38 375 LEU B CA 1
ATOM 7254 C C . LEU B 1 375 ? -12.781 7.578 20.297 1 94.38 375 LEU B C 1
ATOM 7256 O O . LEU B 1 375 ? -12.305 6.484 19.984 1 94.38 375 LEU B O 1
ATOM 7260 N N . TYR B 1 376 ? -12.57 8.172 21.469 1 92.81 376 TYR B N 1
ATOM 7261 C CA . TYR B 1 376 ? -11.969 7.469 22.594 1 92.81 376 TYR B CA 1
ATOM 7262 C C . TYR B 1 376 ? -12.984 7.246 23.719 1 92.81 376 TYR B C 1
ATOM 7264 O O . TYR B 1 376 ? -13.664 8.18 24.141 1 92.81 376 TYR B O 1
ATOM 7272 N N . PRO B 1 377 ? -13.07 6.008 24.141 1 91.19 377 PRO B N 1
ATOM 7273 C CA . PRO B 1 377 ? -13.898 5.789 25.344 1 91.19 377 PRO B CA 1
ATOM 7274 C C . PRO B 1 377 ? -13.188 6.195 26.625 1 91.19 377 PRO B C 1
ATOM 7276 O O . PRO B 1 377 ? -11.984 5.984 26.766 1 91.19 377 PRO B O 1
ATOM 7279 N N . PRO B 1 378 ? -13.969 6.805 27.484 1 92.44 378 PRO B N 1
ATOM 7280 C CA . PRO B 1 378 ? -13.352 7.133 28.766 1 92.44 378 PRO B CA 1
ATOM 7281 C C . PRO B 1 378 ? -13.062 5.895 29.609 1 92.44 378 PRO B C 1
ATOM 7283 O O . PRO B 1 378 ? -13.836 4.938 29.594 1 92.44 378 PRO B O 1
ATOM 7286 N N . GLU B 1 379 ? -11.969 5.91 30.344 1 90.88 379 GLU B N 1
ATOM 7287 C CA . GLU B 1 379 ? -11.633 4.812 31.234 1 90.88 379 GLU B CA 1
ATOM 7288 C C . GLU B 1 379 ? -12.422 4.906 32.531 1 90.88 379 GLU B C 1
ATOM 7290 O O . GLU B 1 379 ? -12.812 3.889 33.125 1 90.88 379 GLU B O 1
ATOM 7295 N N . GLU B 1 380 ? -12.539 6.062 32.969 1 93.5 380 GLU B N 1
ATOM 7296 C CA . GLU B 1 380 ? -13.359 6.363 34.156 1 93.5 380 GLU B CA 1
ATOM 7297 C C . GLU B 1 380 ? -14.305 7.531 33.875 1 93.5 380 GLU B C 1
ATOM 7299 O O . GLU B 1 380 ? -14.094 8.305 32.938 1 93.5 380 GLU B O 1
ATOM 7304 N N . GLY B 1 381 ? -15.344 7.52 34.594 1 95.12 381 GLY B N 1
ATOM 7305 C CA . GLY B 1 381 ? -16.344 8.555 34.375 1 95.12 381 GLY B CA 1
ATOM 7306 C C . GLY B 1 381 ? -17.312 8.227 33.25 1 95.12 381 GLY B C 1
ATOM 7307 O O . GLY B 1 381 ? -17.359 7.09 32.781 1 95.12 381 GLY B O 1
ATOM 7308 N N . GLN B 1 382 ? -18.172 9.289 32.969 1 96 382 GLN B N 1
ATOM 7309 C CA . GLN B 1 382 ? -19.172 9.008 31.938 1 96 382 GLN B CA 1
ATOM 7310 C C . GLN B 1 382 ? -19.5 10.266 31.141 1 96 382 GLN B C 1
ATOM 7312 O O . GLN B 1 382 ? -19.359 11.383 31.641 1 96 382 GLN B O 1
ATOM 7317 N N . ILE B 1 383 ? -19.828 10.078 29.938 1 97 383 ILE B N 1
ATOM 7318 C CA . ILE B 1 383 ? -20.391 11.102 29.078 1 97 383 ILE B CA 1
ATOM 7319 C C . ILE B 1 383 ? -21.922 10.977 29.078 1 97 383 ILE B C 1
ATOM 7321 O O . ILE B 1 383 ? -22.453 9.891 28.859 1 97 383 ILE B O 1
ATOM 7325 N N . ILE B 1 384 ? -22.562 12.039 29.422 1 97.25 384 ILE B N 1
ATOM 7326 C CA . ILE B 1 384 ? -24.016 12.047 29.484 1 97.25 384 ILE B CA 1
ATOM 7327 C C . ILE B 1 384 ? -24.578 12.875 28.328 1 97.25 384 ILE B C 1
ATOM 7329 O O . ILE B 1 384 ? -24.328 14.078 28.25 1 97.25 384 ILE B O 1
ATOM 7333 N N . PHE B 1 385 ? -25.375 12.227 27.438 1 96.31 385 PHE B N 1
ATOM 7334 C CA . PHE B 1 385 ? -26 12.836 26.266 1 96.31 385 PHE B CA 1
ATOM 7335 C C . PHE B 1 385 ? -27.516 12.875 26.438 1 96.31 385 PHE B C 1
ATOM 7337 O O . PHE B 1 385 ? -28.172 11.828 26.422 1 96.31 385 PHE B O 1
ATOM 7344 N N . ASN B 1 386 ? -28 14.102 26.594 1 96 386 ASN B N 1
ATOM 7345 C CA . ASN B 1 386 ? -29.438 14.281 26.812 1 96 386 ASN B CA 1
ATOM 7346 C C . ASN B 1 386 ? -29.938 13.43 27.984 1 96 386 ASN B C 1
ATOM 7348 O O . ASN B 1 386 ? -30.953 12.742 27.875 1 96 386 ASN B O 1
ATOM 7352 N N . GLY B 1 387 ? -29.125 13.305 28.969 1 94.12 387 GLY B N 1
ATOM 7353 C CA . GLY B 1 387 ? -29.5 12.641 30.203 1 94.12 387 GLY B CA 1
ATOM 7354 C C . GLY B 1 387 ? -29.141 11.164 30.203 1 94.12 387 GLY B C 1
ATOM 7355 O O . GLY B 1 387 ? -29.281 10.492 31.234 1 94.12 387 GLY B O 1
ATOM 7356 N N . LYS B 1 388 ? -28.719 10.625 29.172 1 95.25 388 LYS B N 1
ATOM 7357 C CA . LYS B 1 388 ? -28.375 9.211 29.078 1 95.25 388 LYS B CA 1
ATOM 7358 C C . LYS B 1 388 ? -26.875 9.008 28.938 1 95.25 388 LYS B C 1
ATOM 7360 O O . LYS B 1 388 ? -26.219 9.711 28.172 1 95.25 388 LYS B O 1
ATOM 7365 N N . ALA B 1 389 ? -26.375 8.023 29.625 1 96.56 389 ALA B N 1
ATOM 7366 C CA . ALA B 1 389 ? -24.938 7.719 29.562 1 96.56 389 ALA B CA 1
ATOM 7367 C C . ALA B 1 389 ? -24.578 7.109 28.219 1 96.56 389 ALA B C 1
ATOM 7369 O O . ALA B 1 389 ? -25.328 6.297 27.672 1 96.56 389 ALA B O 1
ATOM 7370 N N . VAL B 1 390 ? -23.438 7.512 27.656 1 96.06 390 VAL B N 1
ATOM 7371 C CA . VAL B 1 390 ? -22.938 6.988 26.375 1 96.06 390 VAL B CA 1
ATOM 7372 C C . VAL B 1 390 ? -22.062 5.766 26.641 1 96.06 390 VAL B C 1
ATOM 7374 O O . VAL B 1 390 ? -21.109 5.824 27.422 1 96.06 390 VAL B O 1
ATOM 7377 N N . ASP B 1 391 ? -22.375 4.699 26.047 1 93.31 391 ASP B N 1
ATOM 7378 C CA . ASP B 1 391 ? -21.625 3.459 26.188 1 93.31 391 ASP B CA 1
ATOM 7379 C C . ASP B 1 391 ? -21.469 2.748 24.844 1 93.31 391 ASP B C 1
ATOM 7381 O O . ASP B 1 391 ? -21.625 3.367 23.781 1 93.31 391 ASP B O 1
ATOM 7385 N N . GLU B 1 392 ? -21.141 1.526 24.875 1 91.62 392 GLU B N 1
ATOM 7386 C CA . GLU B 1 392 ? -20.844 0.783 23.656 1 91.62 392 GLU B CA 1
ATOM 7387 C C . GLU B 1 392 ? -22.109 0.585 22.812 1 91.62 392 GLU B C 1
ATOM 7389 O O . GLU B 1 392 ? -22.031 0.415 21.594 1 91.62 392 GLU B O 1
ATOM 7394 N N . THR B 1 393 ? -23.266 0.691 23.422 1 92.19 393 THR B N 1
ATOM 7395 C CA . THR B 1 393 ? -24.516 0.411 22.719 1 92.19 393 THR B CA 1
ATOM 7396 C C . THR B 1 393 ? -24.984 1.638 21.953 1 92.19 393 THR B C 1
ATOM 7398 O O . THR B 1 393 ? -25.703 1.511 20.953 1 92.19 393 THR B O 1
ATOM 7401 N N . ASN B 1 394 ? -24.578 2.791 22.375 1 93.25 394 ASN B N 1
ATOM 7402 C CA . ASN B 1 394 ? -25.141 3.969 21.719 1 93.25 394 ASN B CA 1
ATOM 7403 C C . ASN B 1 394 ? -24.047 4.953 21.312 1 93.25 394 ASN B C 1
ATOM 7405 O O . ASN B 1 394 ? -24.344 6.07 20.891 1 93.25 394 ASN B O 1
ATOM 7409 N N . ARG B 1 395 ? -22.828 4.625 21.422 1 94.38 395 ARG B N 1
ATOM 7410 C CA . ARG B 1 395 ? -21.719 5.523 21.125 1 94.38 395 ARG B CA 1
ATOM 7411 C C . ARG B 1 395 ? -21.703 5.906 19.641 1 94.38 395 ARG B C 1
ATOM 7413 O O . ARG B 1 395 ? -21.391 7.047 19.297 1 94.38 395 ARG B O 1
ATOM 7420 N N . ASP B 1 396 ? -22.016 4.977 18.797 1 93.88 396 ASP B N 1
ATOM 7421 C CA . ASP B 1 396 ? -22.062 5.277 17.375 1 93.88 396 ASP B CA 1
ATOM 7422 C C . ASP B 1 396 ? -23.141 6.309 17.062 1 93.88 396 ASP B C 1
ATOM 7424 O O . ASP B 1 396 ? -22.953 7.184 16.219 1 93.88 396 ASP B O 1
ATOM 7428 N N . CYS B 1 397 ? -24.203 6.184 17.703 1 93.19 397 CYS B N 1
ATOM 7429 C CA . CYS B 1 397 ? -25.266 7.176 17.562 1 93.19 397 CYS B CA 1
ATOM 7430 C C . CYS B 1 397 ? -24.812 8.531 18.094 1 93.19 397 CYS B C 1
ATOM 7432 O O . CYS B 1 397 ? -25.078 9.562 17.469 1 93.19 397 CYS B O 1
ATOM 7434 N N . TYR B 1 398 ? -24.172 8.484 19.203 1 95.25 398 TYR B N 1
ATOM 7435 C CA . TYR B 1 398 ? -23.641 9.695 19.828 1 95.25 398 TYR B CA 1
ATOM 7436 C C . TYR B 1 398 ? -22.688 10.422 18.875 1 95.25 398 TYR B C 1
ATOM 7438 O O . TYR B 1 398 ? -22.734 11.648 18.766 1 95.25 398 TYR B O 1
ATOM 7446 N N . ARG B 1 399 ? -21.891 9.719 18.156 1 95.44 399 ARG B N 1
ATOM 7447 C CA . ARG B 1 399 ? -20.891 10.297 17.25 1 95.44 399 ARG B CA 1
ATOM 7448 C C . ARG B 1 399 ? -21.562 11.055 16.109 1 95.44 399 ARG B C 1
ATOM 7450 O O . ARG B 1 399 ? -20.953 11.938 15.508 1 95.44 399 ARG B O 1
ATOM 7457 N N . GLN B 1 400 ? -22.812 10.766 15.906 1 94 400 GLN B N 1
ATOM 7458 C CA . GLN B 1 400 ? -23.516 11.406 14.797 1 94 400 GLN B CA 1
ATOM 7459 C C . GLN B 1 400 ? -23.875 12.852 15.125 1 94 400 GLN B C 1
ATOM 7461 O O . GLN B 1 400 ? -24.25 13.617 14.242 1 94 400 GLN B O 1
ATOM 7466 N N . LEU B 1 401 ? -23.594 13.25 16.266 1 95.31 401 LEU B N 1
ATOM 7467 C CA . LEU B 1 401 ? -23.906 14.594 16.75 1 95.31 401 LEU B CA 1
ATOM 7468 C C . LEU B 1 401 ? -22.875 15.602 16.234 1 95.31 401 LEU B C 1
ATOM 7470 O O . LEU B 1 401 ? -23.141 16.797 16.203 1 95.31 401 LEU B O 1
ATOM 7474 N N . PHE B 1 402 ? -21.766 15.102 15.742 1 96.94 402 PHE B N 1
ATOM 7475 C CA . PHE B 1 402 ? -20.641 16.016 15.672 1 96.94 402 PHE B CA 1
ATOM 7476 C C . PHE B 1 402 ? -20.203 16.234 14.227 1 96.94 402 PHE B C 1
ATOM 7478 O O . PHE B 1 402 ? -20.156 15.289 13.43 1 96.94 402 PHE B O 1
ATOM 7485 N N . SER B 1 403 ? -19.969 17.422 13.797 1 96.56 403 SER B N 1
ATOM 7486 C CA . SER B 1 403 ? -19.156 17.844 12.656 1 96.56 403 SER B CA 1
ATOM 7487 C C . SER B 1 403 ? -17.812 18.406 13.109 1 96.56 403 SER B C 1
ATOM 7489 O O . SER B 1 403 ? -17.766 19.438 13.781 1 96.56 403 SER B O 1
ATOM 7491 N N . THR B 1 404 ? -16.75 17.688 12.734 1 96.94 404 THR B N 1
ATOM 7492 C CA . THR B 1 404 ? -15.469 18.047 13.328 1 96.94 404 THR B CA 1
ATOM 7493 C C . THR B 1 404 ? -14.422 18.266 12.242 1 96.94 404 THR B C 1
ATOM 7495 O O . THR B 1 404 ? -14.414 17.578 11.227 1 96.94 404 THR B O 1
ATOM 7498 N N . VAL B 1 405 ? -13.578 19.25 12.438 1 96.69 405 VAL B N 1
ATOM 7499 C CA . VAL B 1 405 ? -12.359 19.438 11.656 1 96.69 405 VAL B CA 1
ATOM 7500 C C . VAL B 1 405 ? -11.141 19.406 12.578 1 96.69 405 VAL B C 1
ATOM 7502 O O . VAL B 1 405 ? -10.797 20.406 13.203 1 96.69 405 VAL B O 1
ATOM 7505 N N . PHE B 1 406 ? -10.5 18.266 12.578 1 94.44 406 PHE B N 1
ATOM 7506 C CA . PHE B 1 406 ? -9.273 18.109 13.367 1 94.44 406 PHE B CA 1
ATOM 7507 C C . PHE B 1 406 ? -8.094 18.75 12.648 1 94.44 406 PHE B C 1
ATOM 7509 O O . PHE B 1 406 ? -8.18 19.094 11.461 1 94.44 406 PHE B O 1
ATOM 7516 N N . SER B 1 407 ? -7.066 18.969 13.406 1 89 407 SER B N 1
ATOM 7517 C CA . SER B 1 407 ? -5.863 19.531 12.812 1 89 407 SER B CA 1
ATOM 7518 C C . SER B 1 407 ? -5.305 18.641 11.711 1 89 407 SER B C 1
ATOM 7520 O O . SER B 1 407 ? -4.801 19.125 10.703 1 89 407 SER B O 1
ATOM 7522 N N . ASP B 1 408 ? -5.402 17.312 11.93 1 88.69 408 ASP B N 1
ATOM 7523 C CA . ASP B 1 408 ? -4.953 16.344 10.93 1 88.69 408 ASP B CA 1
ATOM 7524 C C . ASP B 1 408 ? -6.129 15.812 10.117 1 88.69 408 ASP B C 1
ATOM 7526 O O . ASP B 1 408 ? -6.27 14.594 9.945 1 88.69 408 ASP B O 1
ATOM 7530 N N . PHE B 1 409 ? -6.859 16.688 9.516 1 92.62 409 PHE B N 1
ATOM 7531 C CA . PHE B 1 409 ? -8.07 16.344 8.781 1 92.62 409 PHE B CA 1
ATOM 7532 C C . PHE B 1 409 ? -7.73 15.625 7.48 1 92.62 409 PHE B C 1
ATOM 7534 O O . PHE B 1 409 ? -6.594 15.695 7.008 1 92.62 409 PHE B O 1
ATOM 7541 N N . HIS B 1 410 ? -8.68 14.883 7 1 94.19 410 HIS B N 1
ATOM 7542 C CA . HIS B 1 410 ? -8.578 14.219 5.707 1 94.19 410 HIS B CA 1
ATOM 7543 C C . HIS B 1 410 ? -9.734 14.609 4.793 1 94.19 410 HIS B C 1
ATOM 7545 O O . HIS B 1 410 ? -10.883 14.695 5.238 1 94.19 410 HIS B O 1
ATOM 7551 N N . LEU B 1 411 ? -9.375 14.922 3.549 1 94.69 411 LEU B N 1
ATOM 7552 C CA . LEU B 1 411 ? -10.375 15.234 2.539 1 94.69 411 LEU B CA 1
ATOM 7553 C C . LEU B 1 411 ? -10.523 14.094 1.542 1 94.69 411 LEU B C 1
ATOM 7555 O O . LEU B 1 411 ? -9.539 13.656 0.941 1 94.69 411 LEU B O 1
ATOM 7559 N N . PHE B 1 412 ? -11.711 13.609 1.444 1 94.06 412 PHE B N 1
ATOM 7560 C CA . PHE B 1 412 ? -12 12.602 0.434 1 94.06 412 PHE B CA 1
ATOM 7561 C C . PHE B 1 412 ? -12.219 13.242 -0.929 1 94.06 412 PHE B C 1
ATOM 7563 O O . PHE B 1 412 ? -12.641 14.398 -1.014 1 94.06 412 PHE B O 1
ATOM 7570 N N . ASP B 1 413 ? -11.969 12.523 -1.97 1 85.94 413 ASP B N 1
ATOM 7571 C CA . ASP B 1 413 ? -12.141 13.047 -3.322 1 85.94 413 ASP B CA 1
ATOM 7572 C C . ASP B 1 413 ? -13.609 13.305 -3.631 1 85.94 413 ASP B C 1
ATOM 7574 O O . ASP B 1 413 ? -13.945 14.258 -4.336 1 85.94 413 ASP B O 1
ATOM 7578 N N . ARG B 1 414 ? -14.383 12.508 -3.107 1 88.5 414 ARG B N 1
ATOM 7579 C CA . ARG B 1 414 ? -15.82 12.625 -3.312 1 88.5 414 ARG B CA 1
ATOM 7580 C C . ARG B 1 414 ? -16.531 13.062 -2.033 1 88.5 414 ARG B C 1
ATOM 7582 O O . ARG B 1 414 ? -16.078 12.742 -0.931 1 88.5 414 ARG B O 1
ATOM 7589 N N . LEU B 1 415 ? -17.516 13.883 -2.328 1 90.88 415 LEU B N 1
ATOM 7590 C CA . LEU B 1 415 ? -18.391 14.195 -1.195 1 90.88 415 LEU B CA 1
ATOM 7591 C C . LEU B 1 415 ? -19.234 12.984 -0.805 1 90.88 415 LEU B C 1
ATOM 7593 O O . LEU B 1 415 ? -19.828 12.344 -1.665 1 90.88 415 LEU B O 1
ATOM 7597 N N . LEU B 1 416 ? -19.156 12.531 0.326 1 86.31 416 LEU B N 1
ATOM 7598 C CA . LEU B 1 416 ? -19.797 11.297 0.77 1 86.31 416 LEU B CA 1
ATOM 7599 C C . LEU B 1 416 ? -21.203 11.578 1.312 1 86.31 416 LEU B C 1
ATOM 7601 O O . LEU B 1 416 ? -21.875 10.664 1.786 1 86.31 416 LEU B O 1
ATOM 7605 N N . GLU B 1 417 ? -21.625 12.812 1.188 1 80.69 417 GLU B N 1
ATOM 7606 C CA . GLU B 1 417 ? -23 13.188 1.531 1 80.69 417 GLU B CA 1
ATOM 7607 C C . GLU B 1 417 ? -23.969 12.828 0.405 1 80.69 417 GLU B C 1
ATOM 7609 O O . GLU B 1 417 ? -24.5 13.719 -0.258 1 80.69 417 GLU B O 1
ATOM 7614 N N . THR B 1 418 ? -24.328 11.625 0.131 1 68.12 418 THR B N 1
ATOM 7615 C CA . THR B 1 418 ? -24.953 11.117 -1.088 1 68.12 418 THR B CA 1
ATOM 7616 C C . THR B 1 418 ? -26.453 11.367 -1.068 1 68.12 418 THR B C 1
ATOM 7618 O O . THR B 1 418 ? -27.109 11.375 -2.117 1 68.12 418 THR B O 1
ATOM 7621 N N . ASP B 1 419 ? -27.016 11.617 -0.104 1 70.69 419 ASP B N 1
ATOM 7622 C CA . ASP B 1 419 ? -28.469 11.625 -0.067 1 70.69 419 ASP B CA 1
ATOM 7623 C C . ASP B 1 419 ? -29.031 13.016 -0.352 1 70.69 419 ASP B C 1
ATOM 7625 O O . ASP B 1 419 ? -30.234 13.25 -0.24 1 70.69 419 ASP B O 1
ATOM 7629 N N . ARG B 1 420 ? -28.078 13.797 -0.808 1 77.12 420 ARG B N 1
ATOM 7630 C CA . ARG B 1 420 ? -28.625 15.141 -0.959 1 77.12 420 ARG B CA 1
ATOM 7631 C C . ARG B 1 420 ? -28.719 15.531 -2.432 1 77.12 420 ARG B C 1
ATOM 7633 O O . ARG B 1 420 ? -27.75 15.406 -3.178 1 77.12 420 ARG B O 1
ATOM 7640 N N . VAL B 1 421 ? -29.875 15.812 -3.008 1 75.62 421 VAL B N 1
ATOM 7641 C CA . VAL B 1 421 ? -30.141 16.141 -4.406 1 75.62 421 VAL B CA 1
ATOM 7642 C C . VAL B 1 421 ? -29.422 17.422 -4.789 1 75.62 421 VAL B C 1
ATOM 7644 O O . VAL B 1 421 ? -28.875 17.531 -5.891 1 75.62 421 VAL B O 1
ATOM 7647 N N . ASP B 1 422 ? -29.312 18.344 -3.902 1 88.81 422 ASP B N 1
ATOM 7648 C CA . ASP B 1 422 ? -28.75 19.641 -4.246 1 88.81 422 ASP B CA 1
ATOM 7649 C C . ASP B 1 422 ? -27.359 19.812 -3.635 1 88.81 422 ASP B C 1
ATOM 7651 O O . ASP B 1 422 ? -26.984 20.922 -3.234 1 88.81 422 ASP B O 1
ATOM 7655 N N . LEU B 1 423 ? -26.656 18.766 -3.693 1 90.56 423 LEU B N 1
ATOM 7656 C CA . LEU B 1 423 ? -25.359 18.781 -3.041 1 90.56 423 LEU B CA 1
ATOM 7657 C C . LEU B 1 423 ? -24.391 19.688 -3.775 1 90.56 423 LEU B C 1
ATOM 7659 O O . LEU B 1 423 ? -23.672 20.484 -3.146 1 90.56 423 LEU B O 1
ATOM 7663 N N . ASP B 1 424 ? -24.406 19.672 -5.102 1 93 424 ASP B N 1
ATOM 7664 C CA . ASP B 1 424 ? -23.484 20.469 -5.902 1 93 424 ASP B CA 1
ATOM 7665 C C . ASP B 1 424 ? -23.734 21.953 -5.707 1 93 424 ASP B C 1
ATOM 7667 O O . ASP B 1 424 ? -22.797 22.734 -5.516 1 93 424 ASP B O 1
ATOM 7671 N N . ASN B 1 425 ? -24.953 22.312 -5.727 1 94.38 425 ASN B N 1
ATOM 7672 C CA . ASN B 1 425 ? -25.297 23.719 -5.57 1 94.38 425 ASN B CA 1
ATOM 7673 C C . ASN B 1 425 ? -24.984 24.234 -4.172 1 94.38 425 ASN B C 1
ATOM 7675 O O . ASN B 1 425 ? -24.453 25.328 -4.016 1 94.38 425 ASN B O 1
ATOM 7679 N N . GLU B 1 426 ? -25.312 23.469 -3.24 1 94.38 426 GLU B N 1
ATOM 7680 C CA . GLU B 1 426 ? -25.016 23.844 -1.864 1 94.38 426 GLU B CA 1
ATOM 7681 C C . GLU B 1 426 ? -23.5 23.938 -1.634 1 94.38 426 GLU B C 1
ATOM 7683 O O . GLU B 1 426 ? -23.031 24.859 -0.971 1 94.38 426 GLU B O 1
ATOM 7688 N N . GLY B 1 427 ? -22.859 22.938 -2.102 1 94.69 427 GLY B N 1
ATOM 7689 C CA . GLY B 1 427 ? -21.406 22.969 -1.995 1 94.69 427 GLY B CA 1
ATOM 7690 C C . GLY B 1 427 ? -20.781 24.188 -2.652 1 94.69 427 GLY B C 1
ATOM 7691 O O . GLY B 1 427 ? -19.906 24.828 -2.074 1 94.69 427 GLY B O 1
ATOM 7692 N N . ASN B 1 428 ? -21.266 24.469 -3.805 1 95.81 428 ASN B N 1
ATOM 7693 C CA . ASN B 1 428 ? -20.719 25.594 -4.535 1 95.81 428 ASN B CA 1
ATOM 7694 C C . ASN B 1 428 ? -21.062 26.922 -3.865 1 95.81 428 ASN B C 1
ATOM 7696 O O . ASN B 1 428 ? -20.266 27.859 -3.906 1 95.81 428 ASN B O 1
ATOM 7700 N N . ARG B 1 429 ? -22.156 27.016 -3.236 1 95.5 429 ARG B N 1
ATOM 7701 C CA . ARG B 1 429 ? -22.516 28.203 -2.461 1 95.5 429 ARG B CA 1
ATOM 7702 C C . ARG B 1 429 ? -21.562 28.391 -1.285 1 95.5 429 ARG B C 1
ATOM 7704 O O . ARG B 1 429 ? -21.125 29.5 -1.002 1 95.5 429 ARG B O 1
ATOM 7711 N N . LEU B 1 430 ? -21.281 27.281 -0.651 1 94.94 430 LEU B N 1
ATOM 7712 C CA . LEU B 1 430 ? -20.375 27.328 0.485 1 94.94 430 LEU B CA 1
ATOM 7713 C C . LEU B 1 430 ? -18.953 27.672 0.029 1 94.94 430 LEU B C 1
ATOM 7715 O O . LEU B 1 430 ? -18.219 28.375 0.723 1 94.94 430 LEU B O 1
ATOM 7719 N N . LEU B 1 431 ? -18.594 27.125 -1.113 1 95.56 431 LEU B N 1
ATOM 7720 C CA . LEU B 1 431 ? -17.281 27.453 -1.675 1 95.56 431 LEU B CA 1
ATOM 7721 C C . LEU B 1 431 ? -17.172 28.953 -1.937 1 95.56 431 LEU B C 1
ATOM 7723 O O . LEU B 1 431 ? -16.109 29.547 -1.688 1 95.56 431 LEU B O 1
ATOM 7727 N N . ALA B 1 432 ? -18.203 29.516 -2.41 1 94.75 432 ALA B N 1
ATOM 7728 C CA . ALA B 1 432 ? -18.219 30.953 -2.652 1 94.75 432 ALA B CA 1
ATOM 7729 C C . ALA B 1 432 ? -18.125 31.734 -1.343 1 94.75 432 ALA B C 1
ATOM 7731 O O . ALA B 1 432 ? -17.422 32.75 -1.258 1 94.75 432 ALA B O 1
ATOM 7732 N N . LYS B 1 433 ? -18.797 31.234 -0.354 1 92.5 433 LYS B N 1
ATOM 7733 C CA . LYS B 1 433 ? -18.781 31.859 0.967 1 92.5 433 LYS B CA 1
ATOM 7734 C C . LYS B 1 433 ? -17.375 31.859 1.558 1 92.5 433 LYS B C 1
ATOM 7736 O O . LYS B 1 433 ? -16.984 32.812 2.234 1 92.5 433 LYS B O 1
ATOM 7741 N N . LEU B 1 434 ? -16.672 30.812 1.276 1 93.31 434 LEU B N 1
ATOM 7742 C CA . LEU B 1 434 ? -15.328 30.688 1.846 1 93.31 434 LEU B CA 1
ATOM 7743 C C . LEU B 1 434 ? -14.266 31.109 0.836 1 93.31 434 LEU B C 1
ATOM 7745 O O . LEU B 1 434 ? -13.086 30.781 1.005 1 93.31 434 LEU B O 1
ATOM 7749 N N . HIS B 1 435 ? -14.695 31.734 -0.244 1 90.06 435 HIS B N 1
ATOM 7750 C CA . HIS B 1 435 ? -13.836 32.344 -1.243 1 90.06 435 HIS B CA 1
ATOM 7751 C C . HIS B 1 435 ? -12.984 31.312 -1.957 1 90.06 435 HIS B C 1
ATOM 7753 O O . HIS B 1 435 ? -11.773 31.5 -2.137 1 90.06 435 HIS B O 1
ATOM 7759 N N . LEU B 1 436 ? -13.539 30.188 -2.27 1 92.25 436 LEU B N 1
ATOM 7760 C CA . LEU B 1 436 ? -12.828 29.109 -2.975 1 92.25 436 LEU B CA 1
ATOM 7761 C C . LEU B 1 436 ? -13.445 28.875 -4.352 1 92.25 436 LEU B C 1
ATOM 7763 O O . LEU B 1 436 ? -12.977 28.016 -5.102 1 92.25 436 LEU B O 1
ATOM 7767 N N . GLN B 1 437 ? -14.398 29.656 -4.746 1 90.69 437 GLN B N 1
ATOM 7768 C CA . GLN B 1 437 ? -15.203 29.406 -5.938 1 90.69 437 GLN B CA 1
ATOM 7769 C C . GLN B 1 437 ? -14.352 29.453 -7.199 1 90.69 437 GLN B C 1
ATOM 7771 O O . GLN B 1 437 ? -14.664 28.781 -8.188 1 90.69 437 GLN B O 1
ATOM 7776 N N . ASN B 1 438 ? -13.336 30.188 -7.16 1 86.88 438 ASN B N 1
ATOM 7777 C CA . ASN B 1 438 ? -12.516 30.344 -8.352 1 86.88 438 ASN B CA 1
ATOM 7778 C C . ASN B 1 438 ? -11.438 29.25 -8.43 1 86.88 438 ASN B C 1
ATOM 7780 O O . ASN B 1 438 ? -10.766 29.109 -9.453 1 86.88 438 ASN B O 1
ATOM 7784 N N . LYS B 1 439 ? -11.344 28.484 -7.426 1 86.06 439 LYS B N 1
ATOM 7785 C CA . LYS B 1 439 ? -10.273 27.5 -7.379 1 86.06 439 LYS B CA 1
ATOM 7786 C C . LYS B 1 439 ? -10.836 26.078 -7.488 1 86.06 439 LYS B C 1
ATOM 7788 O O . LYS B 1 439 ? -10.18 25.188 -8.031 1 86.06 439 LYS B O 1
ATOM 7793 N N . VAL B 1 440 ? -11.953 25.906 -6.883 1 91.19 440 VAL B N 1
ATOM 7794 C CA . VAL B 1 440 ? -12.531 24.578 -6.812 1 91.19 440 VAL B CA 1
ATOM 7795 C C . VAL B 1 440 ? -14.039 24.641 -7.043 1 91.19 440 VAL B C 1
ATOM 7797 O O . VAL B 1 440 ? -14.672 25.656 -6.711 1 91.19 440 VAL B O 1
ATOM 7800 N N . LYS B 1 441 ? -14.562 23.641 -7.668 1 93.31 441 LYS B N 1
ATOM 7801 C CA . LYS B 1 441 ? -16 23.469 -7.828 1 93.31 441 LYS B CA 1
ATOM 7802 C C . LYS B 1 441 ? -16.453 22.078 -7.398 1 93.31 441 LYS B C 1
ATOM 7804 O O . LYS B 1 441 ? -15.625 21.172 -7.273 1 93.31 441 LYS B O 1
ATOM 7809 N N . VAL B 1 442 ? -17.672 21.984 -7.031 1 93.25 442 VAL B N 1
ATOM 7810 C CA . VAL B 1 442 ? -18.281 20.688 -6.805 1 93.25 442 VAL B CA 1
ATOM 7811 C C . VAL B 1 442 ? -19.094 20.281 -8.031 1 93.25 442 VAL B C 1
ATOM 7813 O O . VAL B 1 442 ? -20 21 -8.453 1 93.25 442 VAL B O 1
ATOM 7816 N N . GLN B 1 443 ? -18.719 19.172 -8.625 1 92.62 443 GLN B N 1
ATOM 7817 C CA . GLN B 1 443 ? -19.391 18.625 -9.789 1 92.62 443 GLN B CA 1
ATOM 7818 C C . GLN B 1 443 ? -19.641 17.125 -9.625 1 92.62 443 GLN B C 1
ATOM 7820 O O . GLN B 1 443 ? -18.719 16.359 -9.352 1 92.62 443 GLN B O 1
ATOM 7825 N N . ASP B 1 444 ? -20.859 16.75 -9.75 1 89.81 444 ASP B N 1
ATOM 7826 C CA . ASP B 1 444 ? -21.25 15.344 -9.648 1 89.81 444 ASP B CA 1
ATOM 7827 C C . ASP B 1 444 ? -20.844 14.758 -8.305 1 89.81 444 ASP B C 1
ATOM 7829 O O . ASP B 1 444 ? -20.281 13.656 -8.25 1 89.81 444 ASP B O 1
ATOM 7833 N N . GLY B 1 445 ? -20.922 15.539 -7.312 1 90.25 445 GLY B N 1
ATOM 7834 C CA . GLY B 1 445 ? -20.688 15.086 -5.949 1 90.25 445 GLY B CA 1
ATOM 7835 C C . GLY B 1 445 ? -19.219 14.984 -5.602 1 90.25 445 GLY B C 1
ATOM 7836 O O . GLY B 1 445 ? -18.844 14.297 -4.648 1 90.25 445 GLY B O 1
ATOM 7837 N N . ALA B 1 446 ? -18.406 15.656 -6.387 1 91.5 446 ALA B N 1
ATOM 7838 C CA . ALA B 1 446 ? -16.969 15.586 -6.129 1 91.5 446 ALA B CA 1
ATOM 7839 C C . ALA B 1 446 ? -16.297 16.938 -6.352 1 91.5 446 ALA B C 1
ATOM 7841 O O . ALA B 1 446 ? -16.766 17.734 -7.16 1 91.5 446 ALA B O 1
ATOM 7842 N N . PHE B 1 447 ? -15.234 17.094 -5.559 1 92.12 447 PHE B N 1
ATOM 7843 C CA . PHE B 1 447 ? -14.406 18.266 -5.797 1 92.12 447 PHE B CA 1
ATOM 7844 C C . PHE B 1 447 ? -13.625 18.125 -7.098 1 92.12 447 PHE B C 1
ATOM 7846 O O . PHE B 1 447 ? -13.094 17.062 -7.398 1 92.12 447 PHE B O 1
ATOM 7853 N N . THR B 1 448 ? -13.57 19.156 -7.793 1 89.88 448 THR B N 1
ATOM 7854 C CA . THR B 1 448 ? -12.867 19.125 -9.07 1 89.88 448 THR B CA 1
ATOM 7855 C C . THR B 1 448 ? -11.367 18.938 -8.844 1 89.88 448 THR B C 1
ATOM 7857 O O . THR B 1 448 ? -10.672 18.359 -9.695 1 89.88 448 THR B O 1
ATOM 7860 N N . THR B 1 449 ? -10.859 19.453 -7.66 1 87.69 449 THR B N 1
ATOM 7861 C CA . THR B 1 449 ? -9.445 19.266 -7.344 1 87.69 449 THR B CA 1
ATOM 7862 C C . THR B 1 449 ? -9.211 19.359 -5.84 1 87.69 449 THR B C 1
ATOM 7864 O O . THR B 1 449 ? -9.969 20.031 -5.129 1 87.69 449 THR B O 1
ATOM 7867 N N . LEU B 1 450 ? -8.203 18.672 -5.43 1 86.94 450 LEU B N 1
ATOM 7868 C CA . LEU B 1 450 ? -7.754 18.766 -4.047 1 86.94 450 LEU B CA 1
ATOM 7869 C C . LEU B 1 450 ? -6.316 19.281 -3.98 1 86.94 450 LEU B C 1
ATOM 7871 O O . LEU B 1 450 ? -5.742 19.391 -2.896 1 86.94 450 LEU B O 1
ATOM 7875 N N . ALA B 1 451 ? -5.809 19.578 -5.133 1 82.25 451 ALA B N 1
ATOM 7876 C CA . ALA B 1 451 ? -4.453 20.125 -5.207 1 82.25 451 ALA B CA 1
ATOM 7877 C C . ALA B 1 451 ? -4.441 21.609 -4.855 1 82.25 451 ALA B C 1
ATOM 7879 O O . ALA B 1 451 ? -4.387 22.469 -5.742 1 82.25 451 ALA B O 1
ATOM 7880 N N . LEU B 1 452 ? -4.566 21.875 -3.58 1 86 452 LEU B N 1
ATOM 7881 C CA . LEU B 1 452 ? -4.684 23.219 -3.033 1 86 452 LEU B CA 1
ATOM 7882 C C . LEU B 1 452 ? -3.654 23.453 -1.932 1 86 452 LEU B C 1
ATOM 7884 O O . LEU B 1 452 ? -2.99 22.5 -1.49 1 86 452 LEU B O 1
ATOM 7888 N N . SER B 1 453 ? -3.492 24.672 -1.594 1 83.25 453 SER B N 1
ATOM 7889 C CA . SER B 1 453 ? -2.635 24.969 -0.455 1 83.25 453 SER B CA 1
ATOM 7890 C C . SER B 1 453 ? -3.227 24.438 0.846 1 83.25 453 SER B C 1
ATOM 7892 O O . SER B 1 453 ? -4.414 24.109 0.903 1 83.25 453 SER B O 1
ATOM 7894 N N . GLN B 1 454 ? -2.441 24.328 1.847 1 83.62 454 GLN B N 1
ATOM 7895 C CA . GLN B 1 454 ? -2.898 23.812 3.131 1 83.62 454 GLN B CA 1
ATOM 7896 C C . GLN B 1 454 ? -4.059 24.641 3.678 1 83.62 454 GLN B C 1
ATOM 7898 O O . GLN B 1 454 ? -5.039 24.094 4.18 1 83.62 454 GLN B O 1
ATOM 7903 N N . GLY B 1 455 ? -3.926 25.969 3.635 1 87.38 455 GLY B N 1
ATOM 7904 C CA . GLY B 1 455 ? -5 26.828 4.098 1 87.38 455 GLY B CA 1
ATOM 7905 C C . GLY B 1 455 ? -6.293 26.625 3.328 1 87.38 455 GLY B C 1
ATOM 7906 O O . GLY B 1 455 ? -7.379 26.641 3.914 1 87.38 455 GLY B O 1
ATOM 7907 N N . GLN B 1 456 ? -6.133 26.469 2.068 1 88.94 456 GLN B N 1
ATOM 7908 C CA . GLN B 1 456 ? -7.305 26.25 1.228 1 88.94 456 GLN B CA 1
ATOM 7909 C C . GLN B 1 456 ? -7.938 24.891 1.51 1 88.94 456 GLN B C 1
ATOM 7911 O O . GLN B 1 456 ? -9.164 24.766 1.486 1 88.94 456 GLN B O 1
ATOM 7916 N N . ARG B 1 457 ? -7.145 23.953 1.725 1 92.38 457 ARG B N 1
ATOM 7917 C CA . ARG B 1 457 ? -7.66 22.625 2.051 1 92.38 457 ARG B CA 1
ATOM 7918 C C . ARG B 1 457 ? -8.438 22.641 3.363 1 92.38 457 ARG B C 1
ATOM 7920 O O . ARG B 1 457 ? -9.453 21.969 3.502 1 92.38 457 ARG B O 1
ATOM 7927 N N . LYS B 1 458 ? -7.941 23.391 4.297 1 92.94 458 LYS B N 1
ATOM 7928 C CA . LYS B 1 458 ? -8.648 23.547 5.566 1 92.94 458 LYS B CA 1
ATOM 7929 C C . LYS B 1 458 ? -10.008 24.219 5.359 1 92.94 458 LYS B C 1
ATOM 7931 O O . LYS B 1 458 ? -10.977 23.875 6.043 1 92.94 458 LYS B O 1
ATOM 7936 N N . ARG B 1 459 ? -10.055 25.172 4.48 1 95.12 459 ARG B N 1
ATOM 7937 C CA . ARG B 1 459 ? -11.328 25.812 4.148 1 95.12 459 ARG B CA 1
ATOM 7938 C C . ARG B 1 459 ? -12.281 24.812 3.51 1 95.12 459 ARG B C 1
ATOM 7940 O O . ARG B 1 459 ? -13.484 24.844 3.766 1 95.12 459 ARG B O 1
ATOM 7947 N N . LEU B 1 460 ? -11.734 23.938 2.693 1 95.31 460 LEU B N 1
ATOM 7948 C CA . LEU B 1 460 ? -12.555 22.875 2.111 1 95.31 460 LEU B CA 1
ATOM 7949 C C . LEU B 1 460 ? -13.117 21.969 3.195 1 95.31 460 LEU B C 1
ATOM 7951 O O . LEU B 1 460 ? -14.258 21.5 3.1 1 95.31 460 LEU B O 1
ATOM 7955 N N . ALA B 1 461 ? -12.289 21.672 4.16 1 96.25 461 ALA B N 1
ATOM 7956 C CA . ALA B 1 461 ? -12.75 20.844 5.277 1 96.25 461 ALA B CA 1
ATOM 7957 C C . ALA B 1 461 ? -13.922 21.5 6 1 96.25 461 ALA B C 1
ATOM 7959 O O . ALA B 1 461 ? -14.828 20.812 6.469 1 96.25 461 ALA B O 1
ATOM 7960 N N . LEU B 1 462 ? -13.859 22.797 6.098 1 96.44 462 LEU B N 1
ATOM 7961 C CA . LEU B 1 462 ? -14.953 23.531 6.711 1 96.44 462 LEU B CA 1
ATOM 7962 C C . LEU B 1 462 ? -16.219 23.438 5.867 1 96.44 462 LEU B C 1
ATOM 7964 O O . LEU B 1 462 ? -17.328 23.328 6.406 1 96.44 462 LEU B O 1
ATOM 7968 N N . VAL B 1 463 ? -16.062 23.484 4.527 1 95.38 463 VAL B N 1
ATOM 7969 C CA . VAL B 1 463 ? -17.188 23.312 3.621 1 95.38 463 VAL B CA 1
ATOM 7970 C C . VAL B 1 463 ? -17.859 21.969 3.895 1 95.38 463 VAL B C 1
ATOM 7972 O O . VAL B 1 463 ? -19.094 21.891 3.996 1 95.38 463 VAL B O 1
ATOM 7975 N N . VAL B 1 464 ? -17.094 20.969 4.031 1 95.56 464 VAL B N 1
ATOM 7976 C CA . VAL B 1 464 ? -17.609 19.625 4.281 1 95.56 464 VAL B CA 1
ATOM 7977 C C . VAL B 1 464 ? -18.328 19.594 5.625 1 95.56 464 VAL B C 1
ATOM 7979 O O . VAL B 1 464 ? -19.406 19 5.746 1 95.56 464 VAL B O 1
ATOM 7982 N N . ALA B 1 465 ? -17.781 20.234 6.645 1 95.94 465 ALA B N 1
ATOM 7983 C CA . ALA B 1 465 ? -18.406 20.297 7.965 1 95.94 465 ALA B CA 1
ATOM 7984 C C . ALA B 1 465 ? -19.766 20.984 7.902 1 95.94 465 ALA B C 1
ATOM 7986 O O . ALA B 1 465 ? -20.719 20.547 8.539 1 95.94 465 ALA B O 1
ATOM 7987 N N . TYR B 1 466 ? -19.812 22.062 7.156 1 95.19 466 TYR B N 1
ATOM 7988 C CA . TYR B 1 466 ? -21.062 22.781 6.988 1 95.19 466 TYR B CA 1
ATOM 7989 C C . TYR B 1 466 ? -22.109 21.922 6.281 1 95.19 466 TYR B C 1
ATOM 7991 O O . TYR B 1 466 ? -23.297 21.984 6.605 1 95.19 466 TYR B O 1
ATOM 7999 N N . LEU B 1 467 ? -21.641 21.203 5.297 1 93.44 467 LEU B N 1
ATOM 8000 C CA . LEU B 1 467 ? -22.547 20.312 4.57 1 93.44 467 LEU B CA 1
ATOM 8001 C C . LEU B 1 467 ? -23.109 19.234 5.488 1 93.44 467 LEU B C 1
ATOM 8003 O O . LEU B 1 467 ? -24.25 18.812 5.332 1 93.44 467 LEU B O 1
ATOM 8007 N N . GLU B 1 468 ? -22.297 18.766 6.422 1 92.5 468 GLU B N 1
ATOM 8008 C CA . GLU B 1 468 ? -22.766 17.797 7.402 1 92.5 468 GLU B CA 1
ATOM 8009 C C . GLU B 1 468 ? -23.844 18.391 8.305 1 92.5 468 GLU B C 1
ATOM 8011 O O . GLU B 1 468 ? -24.828 17.734 8.625 1 92.5 468 GLU B O 1
ATOM 8016 N N . ASN B 1 469 ? -23.578 19.641 8.711 1 92.62 469 ASN B N 1
ATOM 8017 C CA . ASN B 1 469 ? -24.547 20.469 9.438 1 92.62 469 ASN B CA 1
ATOM 8018 C C . ASN B 1 469 ? -25.094 19.734 10.664 1 92.62 469 ASN B C 1
ATOM 8020 O O . ASN B 1 469 ? -26.297 19.625 10.844 1 92.62 469 ASN B O 1
ATOM 8024 N N . ARG B 1 470 ? -24.25 19.266 11.547 1 95.06 470 ARG B N 1
ATOM 8025 C CA . ARG B 1 470 ? -24.641 18.547 12.758 1 95.06 470 ARG B CA 1
ATOM 8026 C C . ARG B 1 470 ? -24.766 19.516 13.93 1 95.06 470 ARG B C 1
ATOM 8028 O O . ARG B 1 470 ? -24.328 20.656 13.852 1 95.06 470 ARG B O 1
ATOM 8035 N N . PRO B 1 471 ? -25.406 19.062 14.992 1 96.56 471 PRO B N 1
ATOM 8036 C CA . PRO B 1 471 ? -25.75 19.969 16.078 1 96.56 471 PRO B CA 1
ATOM 8037 C C . PRO B 1 471 ? -24.516 20.484 16.828 1 96.56 471 PRO B C 1
ATOM 8039 O O . PRO B 1 471 ? -24.562 21.562 17.438 1 96.56 471 PRO B O 1
ATOM 8042 N N . PHE B 1 472 ? -23.469 19.812 16.812 1 98 472 PHE B N 1
ATOM 8043 C CA . PHE B 1 472 ? -22.281 20.172 17.578 1 98 472 PHE B CA 1
ATOM 8044 C C . PHE B 1 472 ? -21.062 20.266 16.672 1 98 472 PHE B C 1
ATOM 8046 O O . PHE B 1 472 ? -20.672 19.281 16.031 1 98 472 PHE B O 1
ATOM 8053 N N . PHE B 1 473 ? -20.438 21.438 16.57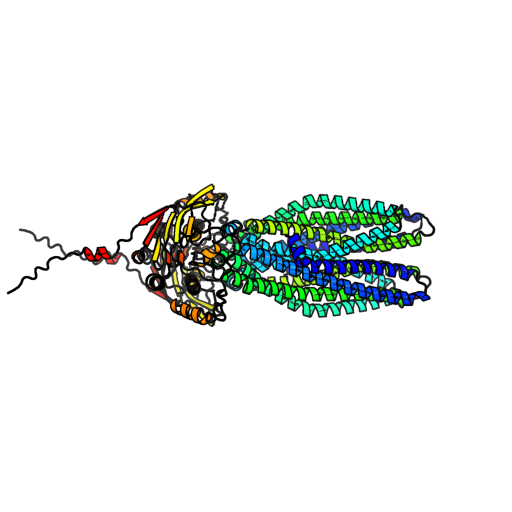8 1 98.25 473 PHE B N 1
ATOM 8054 C CA . PHE B 1 473 ? -19.266 21.672 15.758 1 98.25 473 PHE B CA 1
ATOM 8055 C C . PHE B 1 473 ? -18 21.75 16.625 1 98.25 473 PHE B C 1
ATOM 8057 O O . PHE B 1 473 ? -18.016 22.359 17.688 1 98.25 473 PHE B O 1
ATOM 8064 N N . ILE B 1 474 ? -16.969 21.062 16.234 1 98.12 474 ILE B N 1
ATOM 8065 C CA . ILE B 1 474 ? -15.68 21.141 16.906 1 98.12 474 ILE B CA 1
ATOM 8066 C C . ILE B 1 474 ? -14.586 21.516 15.914 1 98.12 474 ILE B C 1
ATOM 8068 O O . ILE B 1 474 ? -14.438 20.875 14.875 1 98.12 474 ILE B O 1
ATOM 8072 N N . PHE B 1 475 ? -13.852 22.531 16.188 1 97.56 475 PHE B N 1
ATOM 8073 C CA . PHE B 1 475 ? -12.742 23 15.367 1 97.56 475 PHE B CA 1
ATOM 8074 C C . PHE B 1 475 ? -11.43 22.953 16.141 1 97.56 475 PHE B C 1
ATOM 8076 O O . PHE B 1 475 ? -11.227 23.734 17.078 1 97.56 475 PHE B O 1
ATOM 8083 N N . ASP B 1 476 ? -10.586 22.047 15.75 1 95.06 476 ASP B N 1
ATOM 8084 C CA . ASP B 1 476 ? -9.281 21.891 16.391 1 95.06 476 ASP B CA 1
ATOM 8085 C C . ASP B 1 476 ? -8.195 22.656 15.641 1 95.06 476 ASP B C 1
ATOM 8087 O O . ASP B 1 476 ? -7.625 22.141 14.68 1 95.06 476 ASP B O 1
ATOM 8091 N N . GLU B 1 477 ? -7.859 23.797 16.094 1 91.69 477 GLU B N 1
ATOM 8092 C CA . GLU B 1 477 ? -6.832 24.688 15.547 1 91.69 477 GLU B CA 1
ATOM 8093 C C . GLU B 1 477 ? -7.062 24.953 14.062 1 91.69 477 GLU B C 1
ATOM 8095 O O . GLU B 1 477 ? -6.117 24.953 13.273 1 91.69 477 GLU B O 1
ATOM 8100 N N . TRP B 1 478 ? -8.305 25.172 13.711 1 93.38 478 TRP B N 1
ATOM 8101 C CA . TRP B 1 478 ? -8.656 25.312 12.305 1 93.38 478 TRP B CA 1
ATOM 8102 C C . TRP B 1 478 ? -8.094 26.625 11.734 1 93.38 478 TRP B C 1
ATOM 8104 O O . TRP B 1 478 ? -7.57 26.641 10.617 1 93.38 478 TRP B O 1
ATOM 8114 N N . ALA B 1 479 ? -8.141 27.688 12.445 1 92.69 479 ALA B N 1
ATOM 8115 C CA . ALA B 1 479 ? -7.812 29.016 11.922 1 92.69 479 ALA B CA 1
ATOM 8116 C C . ALA B 1 479 ? -6.316 29.297 12.047 1 92.69 479 ALA B C 1
ATOM 8118 O O . ALA B 1 479 ? -5.84 30.344 11.609 1 92.69 479 ALA B O 1
ATOM 8119 N N . ALA B 1 480 ? -5.574 28.359 12.594 1 87.25 480 ALA B N 1
ATOM 8120 C CA . ALA B 1 480 ? -4.18 28.609 12.953 1 87.25 480 ALA B CA 1
ATOM 8121 C C . ALA B 1 480 ? -3.365 29.031 11.727 1 87.25 480 ALA B C 1
ATOM 8123 O O . ALA B 1 480 ? -2.551 29.953 11.805 1 87.25 480 ALA B O 1
ATOM 8124 N N . ASP B 1 481 ? -3.57 28.422 10.609 1 83.88 481 ASP B N 1
ATOM 8125 C CA . ASP B 1 481 ? -2.732 28.688 9.445 1 83.88 481 ASP B CA 1
ATOM 8126 C C . ASP B 1 481 ? -3.492 29.5 8.398 1 83.88 481 ASP B C 1
ATOM 8128 O O . ASP B 1 481 ? -3.078 29.578 7.238 1 83.88 481 ASP B O 1
ATOM 8132 N N . GLN B 1 482 ? -4.562 30.109 8.828 1 90.06 482 GLN B N 1
ATOM 8133 C CA . GLN B 1 482 ? -5.324 30.953 7.918 1 90.06 482 GLN B CA 1
ATOM 8134 C C . GLN B 1 482 ? -4.762 32.375 7.891 1 90.06 482 GLN B C 1
ATOM 8136 O O . GLN B 1 482 ? -4.191 32.844 8.883 1 90.06 482 GLN B O 1
ATOM 8141 N N . ASP B 1 483 ? -4.918 33.062 6.809 1 88.62 483 ASP B N 1
ATOM 8142 C CA . ASP B 1 483 ? -4.539 34.469 6.73 1 88.62 483 ASP B CA 1
ATOM 8143 C C . ASP B 1 483 ? -5.484 35.344 7.559 1 88.62 483 ASP B C 1
ATOM 8145 O O . ASP B 1 483 ? -6.559 34.906 7.961 1 88.62 483 ASP B O 1
ATOM 8149 N N . PRO B 1 484 ? -5.078 36.531 7.879 1 88 484 PRO B N 1
ATOM 8150 C CA . PRO B 1 484 ? -5.855 37.406 8.766 1 88 484 PRO B CA 1
ATOM 8151 C C . PRO B 1 484 ? -7.273 37.656 8.258 1 88 484 PRO B C 1
ATOM 8153 O O . PRO B 1 484 ? -8.211 37.719 9.055 1 88 484 PRO B O 1
ATOM 8156 N N . VAL B 1 485 ? -7.395 37.781 6.984 1 88.38 485 VAL B N 1
ATOM 8157 C CA . VAL B 1 485 ? -8.711 38.031 6.406 1 88.38 485 VAL B CA 1
ATOM 8158 C C . VAL B 1 485 ? -9.656 36.875 6.742 1 88.38 485 VAL B C 1
ATOM 8160 O O . VAL B 1 485 ? -10.773 37.094 7.203 1 88.38 485 VAL B O 1
ATOM 8163 N N . PHE B 1 486 ? -9.203 35.781 6.586 1 90.81 486 PHE B N 1
ATOM 8164 C CA . PHE B 1 486 ? -10.086 34.625 6.777 1 90.81 486 PHE B CA 1
ATOM 8165 C C . PHE B 1 486 ? -10.203 34.281 8.258 1 90.81 486 PHE B C 1
ATOM 8167 O O . PHE B 1 486 ? -11.18 33.656 8.672 1 90.81 486 PHE B O 1
ATOM 8174 N N . LYS B 1 487 ? -9.211 34.594 9.023 1 92.69 487 LYS B N 1
ATOM 8175 C CA . LYS B 1 487 ? -9.391 34.5 10.469 1 92.69 487 LYS B CA 1
ATOM 8176 C C . LYS B 1 487 ? -10.586 35.312 10.93 1 92.69 487 LYS B C 1
ATOM 8178 O O . LYS B 1 487 ? -11.406 34.844 11.727 1 92.69 487 LYS B O 1
ATOM 8183 N N . GLU B 1 488 ? -10.641 36.531 10.367 1 93.56 488 GLU B N 1
ATOM 8184 C CA . GLU B 1 488 ? -11.75 37.406 10.719 1 93.56 488 GLU B CA 1
ATOM 8185 C C . GLU B 1 488 ? -13.086 36.812 10.273 1 93.56 488 GLU B C 1
ATOM 8187 O O . GLU B 1 488 ? -14.07 36.875 11.008 1 93.56 488 GLU B O 1
ATOM 8192 N N . VAL B 1 489 ? -13.086 36.25 9.117 1 93.75 489 VAL B N 1
ATOM 8193 C CA . VAL B 1 489 ? -14.305 35.625 8.594 1 93.75 489 VAL B CA 1
ATOM 8194 C C . VAL B 1 489 ? -14.727 34.469 9.5 1 93.75 489 VAL B C 1
ATOM 8196 O O . VAL B 1 489 ? -15.906 34.375 9.859 1 93.75 489 VAL B O 1
ATOM 8199 N N . PHE B 1 490 ? -13.875 33.719 9.93 1 95.5 490 PHE B N 1
ATOM 8200 C CA . PHE B 1 490 ? -14.164 32.562 10.742 1 95.5 490 PHE B CA 1
ATOM 8201 C C . PHE B 1 490 ? -14.68 32.969 12.117 1 95.5 490 PHE B C 1
ATOM 8203 O O . PHE B 1 490 ? -15.75 32.531 12.539 1 95.5 490 PHE B O 1
ATOM 8210 N N . TYR B 1 491 ? -13.938 33.812 12.82 1 96.44 491 TYR B N 1
ATOM 8211 C CA . TYR B 1 491 ? -14.227 34.125 14.219 1 96.44 491 TYR B CA 1
ATOM 8212 C C . TYR B 1 491 ? -15.414 35.094 14.328 1 96.44 491 TYR B C 1
ATOM 8214 O O . TYR B 1 491 ? -16.219 35 15.25 1 96.44 491 TYR B O 1
ATOM 8222 N N . ARG B 1 492 ? -15.578 35.969 13.383 1 96.06 492 ARG B N 1
ATOM 8223 C CA . ARG B 1 492 ? -16.547 37.031 13.562 1 96.06 492 ARG B CA 1
ATOM 8224 C C . ARG B 1 492 ? -17.797 36.781 12.727 1 96.06 492 ARG B C 1
ATOM 8226 O O . ARG B 1 492 ? -18.859 37.375 12.984 1 96.06 492 ARG B O 1
ATOM 8233 N N . GLU B 1 493 ? -17.656 36 11.781 1 95.88 493 GLU B N 1
ATOM 8234 C CA . GLU B 1 493 ? -18.828 35.75 10.938 1 95.88 493 GLU B CA 1
ATOM 8235 C C . GLU B 1 493 ? -19.344 34.344 11.078 1 95.88 493 GLU B C 1
ATOM 8237 O O . GLU B 1 493 ? -20.5 34.125 11.461 1 95.88 493 GLU B O 1
ATOM 8242 N N . LEU B 1 494 ? -18.5 33.406 10.844 1 96.5 494 LEU B N 1
ATOM 8243 C CA . LEU B 1 494 ? -18.953 32 10.758 1 96.5 494 LEU B CA 1
ATOM 8244 C C . LEU B 1 494 ? -19.344 31.484 12.125 1 96.5 494 LEU B C 1
ATOM 8246 O O . LEU B 1 494 ? -20.375 30.812 12.266 1 96.5 494 LEU B O 1
ATOM 8250 N N . LEU B 1 495 ? -18.562 31.734 13.18 1 97 495 LEU B N 1
ATOM 8251 C CA . LEU B 1 495 ? -18.859 31.219 14.508 1 97 495 LEU B CA 1
ATOM 8252 C C . LEU B 1 495 ? -20.172 31.781 15.023 1 97 495 LEU B C 1
ATOM 8254 O O . LEU B 1 495 ? -21.031 31.031 15.484 1 97 495 LEU B O 1
ATOM 8258 N N . PRO B 1 496 ? -20.359 33.125 14.906 1 96.62 496 PRO B N 1
ATOM 8259 C CA . PRO B 1 496 ? -21.656 33.656 15.336 1 96.62 496 PRO B CA 1
ATOM 8260 C C . PRO B 1 496 ? -22.828 33.125 14.523 1 96.62 496 PRO B C 1
ATOM 8262 O O . PRO B 1 496 ? -23.922 32.938 15.055 1 96.62 496 PRO B O 1
ATOM 8265 N N . GLU B 1 497 ? -22.578 32.906 13.273 1 96.75 497 GLU B N 1
ATOM 8266 C CA . GLU B 1 497 ? -23.609 32.312 12.43 1 96.75 497 GLU B CA 1
ATOM 8267 C C . GLU B 1 497 ? -24.016 30.938 12.938 1 96.75 497 GLU B C 1
ATOM 8269 O O . GLU B 1 497 ? -25.219 30.625 13 1 96.75 497 GLU B O 1
ATOM 8274 N N . LEU B 1 498 ? -23.094 30.125 13.273 1 96.88 498 LEU B N 1
ATOM 8275 C CA . LEU B 1 498 ? -23.359 28.797 13.805 1 96.88 498 LEU B CA 1
ATOM 8276 C C . LEU B 1 498 ? -24.125 28.875 15.117 1 96.88 498 LEU B C 1
ATOM 8278 O O . LEU B 1 498 ? -25.047 28.094 15.352 1 96.88 498 LEU B O 1
ATOM 8282 N N . ARG B 1 499 ? -23.734 29.781 15.93 1 96.5 499 ARG B N 1
ATOM 8283 C CA . ARG B 1 499 ? -24.438 30 17.188 1 96.5 499 ARG B CA 1
ATOM 8284 C C . ARG B 1 499 ? -25.891 30.391 16.938 1 96.5 499 ARG B C 1
ATOM 8286 O O . ARG B 1 499 ? -26.797 29.891 17.594 1 96.5 499 ARG B O 1
ATOM 8293 N N . ALA B 1 500 ? -26.078 31.312 16.016 1 96.19 500 ALA B N 1
ATOM 8294 C CA . ALA B 1 500 ? -27.422 31.797 15.68 1 96.19 500 ALA B CA 1
ATOM 8295 C C . ALA B 1 500 ? -28.297 30.656 15.164 1 96.19 500 ALA B C 1
ATOM 8297 O O . ALA B 1 500 ? -29.516 30.656 15.375 1 96.19 500 ALA B O 1
ATOM 8298 N N . MET B 1 501 ? -27.672 29.75 14.555 1 95.94 501 MET B N 1
ATOM 8299 C CA . MET B 1 501 ? -28.391 28.594 14.047 1 95.94 501 MET B CA 1
ATOM 8300 C C . MET B 1 501 ? -28.703 27.609 15.164 1 95.94 501 MET B C 1
ATOM 8302 O O . MET B 1 501 ? -29.344 26.578 14.938 1 95.94 501 MET B O 1
ATOM 8306 N N . GLY B 1 502 ? -28.203 27.875 16.328 1 96.12 502 GLY B N 1
ATOM 8307 C CA . GLY B 1 502 ? -28.484 27.047 17.484 1 96.12 502 GLY B CA 1
ATOM 8308 C C . GLY B 1 502 ? -27.484 25.938 17.688 1 96.12 502 GLY B C 1
ATOM 8309 O O . GLY B 1 502 ? -27.75 24.984 18.422 1 96.12 502 GLY B O 1
ATOM 8310 N N . LYS B 1 503 ? -26.391 26.016 17.031 1 97.31 503 LYS B N 1
ATOM 8311 C CA . LYS B 1 503 ? -25.375 24.953 17.125 1 97.31 503 LYS B CA 1
ATOM 8312 C C . LYS B 1 503 ? -24.484 25.156 18.344 1 97.31 503 LYS B C 1
ATOM 8314 O O . LYS B 1 503 ? -24.203 26.297 18.734 1 97.31 503 LYS B O 1
ATOM 8319 N N . ALA B 1 504 ? -24.094 24.078 19 1 97.81 504 ALA B N 1
ATOM 8320 C CA . ALA B 1 504 ? -23 24.125 19.969 1 97.81 504 ALA B CA 1
ATOM 8321 C C . ALA B 1 504 ? -21.656 24.109 19.266 1 97.81 504 ALA B C 1
ATOM 8323 O O . ALA B 1 504 ? -21.469 23.375 18.297 1 97.81 504 ALA B O 1
ATOM 8324 N N . VAL B 1 505 ? -20.75 24.953 19.719 1 98 505 VAL B N 1
ATOM 8325 C CA . VAL B 1 505 ? -19.469 25.062 19.016 1 98 505 VAL B CA 1
ATOM 8326 C C . VAL B 1 505 ? -18.328 25 20.031 1 98 505 VAL B C 1
ATOM 8328 O O . VAL B 1 505 ? -18.344 25.734 21.031 1 98 505 VAL B O 1
ATOM 8331 N N . LEU B 1 506 ? -17.422 24.109 19.859 1 98.06 506 LEU B N 1
ATOM 8332 C CA . LEU B 1 506 ? -16.156 24.078 20.609 1 98.06 506 LEU B CA 1
ATOM 8333 C C . LEU B 1 506 ? -14.992 24.453 19.703 1 98.06 506 LEU B C 1
ATOM 8335 O O . LEU B 1 506 ? -14.75 23.797 18.688 1 98.06 506 LEU B O 1
ATOM 8339 N N . VAL B 1 507 ? -14.281 25.469 20.062 1 97.69 507 VAL B N 1
ATOM 8340 C CA . VAL B 1 507 ? -13.141 25.938 19.281 1 97.69 507 VAL B CA 1
ATOM 8341 C C . VAL B 1 507 ? -11.867 25.812 20.109 1 97.69 507 VAL B C 1
ATOM 8343 O O . VAL B 1 507 ? -11.758 26.406 21.188 1 97.69 507 VAL B O 1
ATOM 8346 N N . ILE B 1 508 ? -10.992 24.969 19.641 1 95.75 508 ILE B N 1
ATOM 8347 C CA . ILE B 1 508 ? -9.656 24.891 20.219 1 95.75 508 ILE B CA 1
ATOM 8348 C C . ILE B 1 508 ? -8.727 25.875 19.5 1 95.75 508 ILE B C 1
ATOM 8350 O O . ILE B 1 508 ? -8.523 25.75 18.281 1 95.75 508 ILE B O 1
ATOM 8354 N N . SER B 1 509 ? -8.234 26.844 20.141 1 92.56 509 SER B N 1
ATOM 8355 C CA . SER B 1 509 ? -7.434 27.875 19.5 1 92.56 509 SER B CA 1
ATOM 8356 C C . SER B 1 509 ? -6.395 28.453 20.469 1 92.56 509 SER B C 1
ATOM 8358 O O . SER B 1 509 ? -6.531 28.328 21.688 1 92.56 509 SER B O 1
ATOM 8360 N N . HIS B 1 510 ? -5.391 29 19.922 1 87.75 510 HIS B N 1
ATOM 8361 C CA . HIS B 1 510 ? -4.367 29.719 20.672 1 87.75 510 HIS B CA 1
ATOM 8362 C C . HIS B 1 510 ? -4.391 31.203 20.375 1 87.75 510 HIS B C 1
ATOM 8364 O O . HIS B 1 510 ? -3.557 31.969 20.875 1 87.75 510 HIS B O 1
ATOM 8370 N N . ASP B 1 511 ? -5.336 31.688 19.656 1 88.38 511 ASP B N 1
ATOM 8371 C CA . ASP B 1 511 ? -5.379 33.094 19.234 1 88.38 511 ASP B CA 1
ATOM 8372 C C . ASP B 1 511 ? -6.133 33.938 20.25 1 88.38 511 ASP B C 1
ATOM 8374 O O . ASP B 1 511 ? -7.352 34.125 20.141 1 88.38 511 ASP B O 1
ATOM 8378 N N . ASP B 1 512 ? -5.449 34.594 21.078 1 88.19 512 ASP B N 1
ATOM 8379 C CA . ASP B 1 512 ? -6.031 35.312 22.203 1 88.19 512 ASP B CA 1
ATOM 8380 C C . ASP B 1 512 ? -6.754 36.562 21.719 1 88.19 512 ASP B C 1
ATOM 8382 O O . ASP B 1 512 ? -7.543 37.156 22.453 1 88.19 512 ASP B O 1
ATOM 8386 N N . ARG B 1 513 ? -6.578 36.969 20.5 1 88.88 513 ARG B N 1
ATOM 8387 C CA . ARG B 1 513 ? -7.238 38.156 19.953 1 88.88 513 ARG B CA 1
ATOM 8388 C C . ARG B 1 513 ? -8.75 37.938 19.844 1 88.88 513 ARG B C 1
ATOM 8390 O O . ARG B 1 513 ? -9.516 38.906 19.812 1 88.88 513 ARG B O 1
ATOM 8397 N N . TYR B 1 514 ? -9.078 36.719 19.828 1 93.12 514 TYR B N 1
ATOM 8398 C CA . TYR B 1 514 ? -10.477 36.438 19.547 1 93.12 514 TYR B CA 1
ATOM 8399 C C . TYR B 1 514 ? -11.164 35.781 20.734 1 93.12 514 TYR B C 1
ATOM 8401 O O . TYR B 1 514 ? -12.32 35.375 20.641 1 93.12 514 TYR B O 1
ATOM 8409 N N . PHE B 1 515 ? -10.539 35.688 21.891 1 92.25 515 PHE B N 1
ATOM 8410 C CA . PHE B 1 515 ? -11.07 34.969 23.062 1 92.25 515 PHE B CA 1
ATOM 8411 C C . PHE B 1 515 ? -12.336 35.656 23.562 1 92.25 515 PHE B C 1
ATOM 8413 O O . PHE B 1 515 ? -13.219 35 24.109 1 92.25 515 PHE B O 1
ATOM 8420 N N . HIS B 1 516 ? -12.43 36.938 23.328 1 91.62 516 HIS B N 1
ATOM 8421 C CA . HIS B 1 516 ? -13.562 37.719 23.844 1 91.62 516 HIS B CA 1
ATOM 8422 C C . HIS B 1 516 ? -14.844 37.344 23.094 1 91.62 516 HIS B C 1
ATOM 8424 O O . HIS B 1 516 ? -15.945 37.656 23.562 1 91.62 516 HIS B O 1
ATOM 8430 N N . LEU B 1 517 ? -14.766 36.656 22.031 1 92.81 517 LEU B N 1
ATOM 8431 C CA . LEU B 1 517 ? -15.922 36.312 21.234 1 92.81 517 LEU B CA 1
ATOM 8432 C C . LEU B 1 517 ? -16.578 35.031 21.766 1 92.81 517 LEU B C 1
ATOM 8434 O O . LEU B 1 517 ? -17.688 34.688 21.344 1 92.81 517 LEU B O 1
ATOM 8438 N N . ALA B 1 518 ? -15.961 34.375 22.688 1 94.81 518 ALA B N 1
ATOM 8439 C CA . ALA B 1 518 ? -16.5 33.125 23.25 1 94.81 518 ALA B CA 1
ATOM 8440 C C . ALA B 1 518 ? -17.516 33.406 24.344 1 94.81 518 ALA B C 1
ATOM 8442 O O . ALA B 1 518 ? -17.406 34.406 25.047 1 94.81 518 ALA B O 1
ATOM 8443 N N . ASP B 1 519 ? -18.516 32.562 24.438 1 94.44 519 ASP B N 1
ATOM 8444 C CA . ASP B 1 519 ? -19.422 32.625 25.578 1 94.44 519 ASP B CA 1
ATOM 8445 C C . ASP B 1 519 ? -18.766 32.062 26.828 1 94.44 519 ASP B C 1
ATOM 8447 O O . ASP B 1 519 ? -19.047 32.531 27.938 1 94.44 519 ASP B O 1
ATOM 8451 N N . ARG B 1 520 ? -17.984 31.031 26.609 1 93.94 520 ARG B N 1
ATOM 8452 C CA . ARG B 1 520 ? -17.234 30.406 27.688 1 93.94 520 ARG B CA 1
ATOM 8453 C C . ARG B 1 520 ? -15.797 30.141 27.266 1 93.94 520 ARG B C 1
ATOM 8455 O O . ARG B 1 520 ? -15.547 29.703 26.141 1 93.94 520 ARG B O 1
ATOM 8462 N N . LEU B 1 521 ? -14.898 30.438 28.188 1 94.5 521 LEU B N 1
ATOM 8463 C CA . LEU B 1 521 ? -13.477 30.188 27.969 1 94.5 521 LEU B CA 1
ATOM 8464 C C . LEU B 1 521 ? -12.938 29.188 28.984 1 94.5 521 LEU B C 1
ATOM 8466 O O . LEU B 1 521 ? -13.016 29.422 30.188 1 94.5 521 LEU B O 1
ATOM 8470 N N . ILE B 1 522 ? -12.445 28.078 28.484 1 94.06 522 ILE B N 1
ATOM 8471 C CA . ILE B 1 522 ? -11.906 27.016 29.328 1 94.06 522 ILE B CA 1
ATOM 8472 C C . ILE B 1 522 ? -10.414 26.859 29.078 1 94.06 522 ILE B C 1
ATOM 8474 O O . ILE B 1 522 ? -9.969 26.844 27.938 1 94.06 522 ILE B O 1
ATOM 8478 N N . ARG B 1 523 ? -9.672 26.719 30.109 1 93.44 523 ARG B N 1
ATOM 8479 C CA . ARG B 1 523 ? -8.227 26.531 30 1 93.44 523 ARG B CA 1
ATOM 8480 C C . ARG B 1 523 ? -7.82 25.141 30.453 1 93.44 523 ARG B C 1
ATOM 8482 O O . ARG B 1 523 ? -8.305 24.641 31.469 1 93.44 523 ARG B O 1
ATOM 8489 N N . MET B 1 524 ? -7.02 24.547 29.641 1 92.19 524 MET B N 1
ATOM 8490 C CA . MET B 1 524 ? -6.508 23.219 29.953 1 92.19 524 MET B CA 1
ATOM 8491 C C . MET B 1 524 ? -5.004 23.266 30.219 1 92.19 524 MET B C 1
ATOM 8493 O O . MET B 1 524 ? -4.25 23.812 29.406 1 92.19 524 MET B O 1
ATOM 8497 N N . GLU B 1 525 ? -4.605 22.688 31.344 1 87.75 525 GLU B N 1
ATOM 8498 C CA . GLU B 1 525 ? -3.193 22.594 31.703 1 87.75 525 GLU B CA 1
ATOM 8499 C C . GLU B 1 525 ? -2.85 21.203 32.219 1 87.75 525 GLU B C 1
ATOM 8501 O O . GLU B 1 525 ? -3.416 20.766 33.219 1 87.75 525 GLU B O 1
ATOM 8506 N N . SER B 1 526 ? -1.9 20.578 31.609 1 82.62 526 SER B N 1
ATOM 8507 C CA . SER B 1 526 ? -1.368 19.281 32 1 82.62 526 SER B CA 1
ATOM 8508 C C . SER B 1 526 ? -2.49 18.281 32.281 1 82.62 526 SER B C 1
ATOM 8510 O O . SER B 1 526 ? -2.514 17.625 33.312 1 82.62 526 SER B O 1
ATOM 8512 N N . GLY B 1 527 ? -3.48 18.344 31.438 1 85.94 527 GLY B N 1
ATOM 8513 C CA . GLY B 1 527 ? -4.543 17.344 31.5 1 85.94 527 GLY B CA 1
ATOM 8514 C C . GLY B 1 527 ? -5.676 17.75 32.406 1 85.94 527 GLY B C 1
ATOM 8515 O O . GLY B 1 527 ? -6.641 17 32.594 1 85.94 527 GLY B O 1
ATOM 8516 N N . CYS B 1 528 ? -5.605 18.906 33.031 1 87.5 528 CYS B N 1
ATOM 8517 C CA . CYS B 1 528 ? -6.637 19.375 33.938 1 87.5 528 CYS B CA 1
ATOM 8518 C C . CYS B 1 528 ? -7.285 20.656 33.406 1 87.5 528 CYS B C 1
ATOM 8520 O O . CYS B 1 528 ? -6.652 21.438 32.688 1 87.5 528 CYS B O 1
ATOM 8522 N N . LEU B 1 529 ? -8.555 20.812 33.781 1 88.5 529 LEU B N 1
ATOM 8523 C CA . LEU B 1 529 ? -9.289 21.984 33.312 1 88.5 529 LEU B CA 1
ATOM 8524 C C . LEU B 1 529 ? -9.391 23.047 34.406 1 88.5 529 LEU B C 1
ATOM 8526 O O . LEU B 1 529 ? -9.562 22.719 35.562 1 88.5 529 LEU B O 1
ATOM 8530 N N . THR B 1 530 ? -9.203 24.219 34.062 1 79.25 530 THR B N 1
ATOM 8531 C CA . THR B 1 530 ? -9.5 25.359 34.906 1 79.25 530 THR B CA 1
ATOM 8532 C C . THR B 1 530 ? -10.492 26.297 34.219 1 79.25 530 THR B C 1
ATOM 8534 O O . THR B 1 530 ? -10.445 26.484 33 1 79.25 530 THR B O 1
ATOM 8537 N N . PHE B 1 531 ? -11.57 26.625 34.938 1 68.88 531 PHE B N 1
ATOM 8538 C CA . PHE B 1 531 ? -12.648 27.422 34.344 1 68.88 531 PHE B CA 1
ATOM 8539 C C . PHE B 1 531 ? -12.445 28.906 34.625 1 68.88 531 PHE B C 1
ATOM 8541 O O . PHE B 1 531 ? -12.031 29.281 35.75 1 68.88 531 PHE B O 1
ATOM 8548 N N . ASN B 1 532 ? -12.016 29.703 33.625 1 56.91 532 ASN B N 1
ATOM 8549 C CA . ASN B 1 532 ? -12.055 31.141 33.844 1 56.91 532 ASN B CA 1
ATOM 8550 C C . ASN B 1 532 ? -13.344 31.766 33.312 1 56.91 532 ASN B C 1
ATOM 8552 O O . ASN B 1 532 ? -13.805 31.406 32.219 1 56.91 532 ASN B O 1
ATOM 8556 N N . ALA B 1 533 ? -14.273 32.25 34.156 1 48.19 533 ALA B N 1
ATOM 8557 C CA . ALA B 1 533 ? -15.453 33 33.75 1 48.19 533 ALA B CA 1
ATOM 8558 C C . ALA B 1 533 ? -15.047 34.219 32.875 1 48.19 533 ALA B C 1
ATOM 8560 O O . ALA B 1 533 ? -14.062 34.875 33.188 1 48.19 533 ALA B O 1
ATOM 8561 N N . CYS B 1 534 ? -15.156 34.219 31.641 1 46.47 534 CYS B N 1
ATOM 8562 C CA . CYS B 1 534 ? -14.953 35.406 30.844 1 46.47 534 CYS B CA 1
ATOM 8563 C C . CYS B 1 534 ? -15.648 36.625 31.484 1 46.47 534 CYS B C 1
ATOM 8565 O O . CYS B 1 534 ? -16.797 36.531 31.906 1 46.47 534 CYS B O 1
ATOM 8567 N N . PRO B 1 535 ? -15.062 37.812 31.875 1 40.28 535 PRO B N 1
ATOM 8568 C CA . PRO B 1 535 ? -15.82 39 32.312 1 40.28 535 PRO B CA 1
ATOM 8569 C C . PRO B 1 535 ? -16.984 39.312 31.359 1 40.28 535 PRO B C 1
ATOM 8571 O O . PRO B 1 535 ? -16.828 39.25 30.141 1 40.28 535 PRO B O 1
ATOM 8574 N N . SER B 1 536 ? -18.156 39 31.625 1 39 536 SER B N 1
ATOM 8575 C CA . SER B 1 536 ? -19.312 39.469 30.859 1 39 536 SER B CA 1
ATOM 8576 C C . SER B 1 536 ? -19.141 40.938 30.453 1 39 536 SER B C 1
ATOM 8578 O O . SER B 1 536 ? -18.562 41.719 31.219 1 39 536 SER B O 1
ATOM 8580 N N . LEU B 1 537 ? -18.969 41.312 29.203 1 38.16 537 LEU B N 1
ATOM 8581 C CA . LEU B 1 537 ? -19.047 42.688 28.719 1 38.16 537 LEU B CA 1
ATOM 8582 C C . LEU B 1 537 ? -20.047 43.5 29.562 1 38.16 537 LEU B C 1
ATOM 8584 O O . LEU B 1 537 ? -20.266 44.688 29.297 1 38.16 537 LEU B O 1
ATOM 8588 N N . LYS B 1 538 ? -21.047 43.062 30.266 1 39.78 538 LYS B N 1
ATOM 8589 C CA . LYS B 1 538 ? -21.969 43.969 30.938 1 39.78 538 LYS B CA 1
ATOM 8590 C C . LYS B 1 538 ? -21.234 44.781 32.031 1 39.78 538 LYS B C 1
ATOM 8592 O O . LYS B 1 538 ? -21.625 45.906 32.344 1 39.78 538 LYS B O 1
ATOM 8597 N N . ASP B 1 539 ? -20.297 44.156 32.625 1 36.91 539 ASP B N 1
ATOM 8598 C CA . ASP B 1 539 ? -19.766 44.969 33.719 1 36.91 539 ASP B CA 1
ATOM 8599 C C . ASP B 1 539 ? -18.812 46.031 33.188 1 36.91 539 ASP B C 1
ATOM 8601 O O . ASP B 1 539 ? -18.344 46.875 33.969 1 36.91 539 ASP B O 1
ATOM 8605 N N . ALA B 1 540 ? -18.125 45.906 31.984 1 38.91 540 ALA B N 1
ATOM 8606 C CA . ALA B 1 540 ? -17.359 47.062 31.547 1 38.91 540 ALA B CA 1
ATOM 8607 C C . ALA B 1 540 ? -18.281 48.25 31.281 1 38.91 540 ALA B C 1
ATOM 8609 O O . ALA B 1 540 ? -17.828 49.406 31.266 1 38.91 540 ALA B O 1
ATOM 8610 N N . LEU B 1 541 ? -19.5 48.062 30.719 1 35.5 541 LEU B N 1
ATOM 8611 C CA . LEU B 1 541 ? -20.328 49.219 30.516 1 35.5 541 LEU B CA 1
ATOM 8612 C C . LEU B 1 541 ? -20.688 49.875 31.859 1 35.5 541 LEU B C 1
ATOM 8614 O O . LEU B 1 541 ? -20.984 51.062 31.922 1 35.5 541 LEU B O 1
ATOM 8618 N N . HIS B 1 542 ? -20.906 49.094 32.844 1 35.34 542 HIS B N 1
ATOM 8619 C CA . HIS B 1 542 ? -21.453 49.781 34 1 35.34 542 HIS B CA 1
ATOM 8620 C C . HIS B 1 542 ? -20.359 50.5 34.812 1 35.34 542 HIS B C 1
ATOM 8622 O O . HIS B 1 542 ? -20.641 51.156 35.812 1 35.34 542 HIS B O 1
ATOM 8628 N N . ALA B 1 543 ? -19.078 50.219 34.625 1 38.88 543 ALA B N 1
ATOM 8629 C CA . ALA B 1 543 ? -18.203 50.875 35.594 1 38.88 543 ALA B CA 1
ATOM 8630 C C . ALA B 1 543 ? -17.953 52.344 35.25 1 38.88 543 ALA B C 1
ATOM 8632 O O . ALA B 1 543 ? -17.156 53 35.875 1 38.88 543 ALA B O 1
ATOM 8633 N N . THR B 1 544 ? -18.047 52.719 33.875 1 35.44 544 THR B N 1
ATOM 8634 C CA . THR B 1 544 ? -17.766 54.156 33.75 1 35.44 544 THR B CA 1
ATOM 8635 C C . THR B 1 544 ? -18.875 54.969 34.406 1 35.44 544 THR B C 1
ATOM 8637 O O . THR B 1 544 ? -20.016 55 33.938 1 35.44 544 THR B O 1
ATOM 8640 N N . PRO B 1 545 ? -18.906 55.062 35.719 1 30.8 545 PRO B N 1
ATOM 8641 C CA . PRO B 1 545 ? -19.812 56 36.375 1 30.8 545 PRO B CA 1
ATOM 8642 C C . PRO B 1 545 ? -19.812 57.375 35.688 1 30.8 545 PRO B C 1
ATOM 8644 O O . PRO B 1 545 ? -18.859 57.719 34.969 1 30.8 545 PRO B O 1
ATOM 8647 N N . ALA B 1 546 ? -20.656 58.25 36.031 1 35.62 546 ALA B N 1
ATOM 8648 C CA . ALA B 1 546 ? -21.516 59.406 36.094 1 35.62 546 ALA B CA 1
ATOM 8649 C C . ALA B 1 546 ? -20.703 60.688 36.406 1 35.62 546 ALA B C 1
ATOM 8651 O O . ALA B 1 546 ? -21.266 61.75 36.562 1 35.62 546 ALA B O 1
ATOM 8652 N N . PRO B 1 547 ? -19.344 60.938 35.969 1 35.56 547 PRO B N 1
ATOM 8653 C CA . PRO B 1 547 ? -19.172 62.156 36.75 1 35.56 547 PRO B CA 1
ATOM 8654 C C . PRO B 1 547 ? -20.266 63.188 36.5 1 35.56 547 PRO B C 1
ATOM 8656 O O . PRO B 1 547 ? -20.844 63.219 35.406 1 35.56 547 PRO B O 1
ATOM 8659 N N . PRO B 1 548 ? -20.906 63.625 37.5 1 33.47 548 PRO B N 1
ATOM 8660 C CA . PRO B 1 548 ? -21.984 64.625 37.406 1 33.47 548 PRO B CA 1
ATOM 8661 C C . PRO B 1 548 ? -21.578 65.875 36.594 1 33.47 548 PRO B C 1
ATOM 8663 O O . PRO B 1 548 ? -20.531 66.438 36.875 1 33.47 548 PRO B O 1
ATOM 8666 N N . LEU B 1 549 ? -21.562 65.688 35.25 1 30.95 549 LEU B N 1
ATOM 8667 C CA . LEU B 1 549 ? -21.328 66.938 34.531 1 30.95 549 LEU B CA 1
ATOM 8668 C C . LEU B 1 549 ? -22.141 68.062 35.125 1 30.95 549 LEU B C 1
ATOM 8670 O O . LEU B 1 549 ? -23.359 68 35.156 1 30.95 549 LEU B O 1
ATOM 8674 N N . VAL B 1 550 ? -21.688 68.625 36.219 1 31.77 550 VAL B N 1
ATOM 8675 C CA . VAL B 1 550 ? -22.125 69.938 36.812 1 31.77 550 VAL B CA 1
ATOM 8676 C C . VAL B 1 550 ? -22.266 71 35.719 1 31.77 550 VAL B C 1
ATOM 8678 O O . VAL B 1 550 ? -21.266 71.375 35.125 1 31.77 550 VAL B O 1
ATOM 8681 N N . LEU B 1 551 ? -23.125 70.688 34.688 1 26.28 551 LEU B N 1
ATOM 8682 C CA . LEU B 1 551 ? -23.469 71.75 33.781 1 26.28 551 LEU B CA 1
ATOM 8683 C C . LEU B 1 551 ? -23.781 73.062 34.594 1 26.28 551 LEU B C 1
ATOM 8685 O O . LEU B 1 551 ? -24.672 73 35.438 1 26.28 551 LEU B O 1
ATOM 8689 N N . ASN B 1 552 ? -22.812 73.812 34.906 1 28.64 552 ASN B N 1
ATOM 8690 C CA . ASN B 1 552 ? -22.969 75.188 35.375 1 28.64 552 ASN B CA 1
ATOM 8691 C C . ASN B 1 552 ? -24.047 75.938 34.562 1 28.64 552 ASN B C 1
ATOM 8693 O O . ASN B 1 552 ? -24.062 75.875 33.344 1 28.64 552 ASN B O 1
ATOM 8697 N N . GLY B 1 553 ? -25.281 76 35.094 1 23.89 553 GLY B N 1
ATOM 8698 C CA . GLY B 1 553 ? -26.375 76.875 34.781 1 23.89 553 GLY B CA 1
ATOM 8699 C C . GLY B 1 553 ? -25.922 78.312 34.562 1 23.89 553 GLY B C 1
ATOM 8700 O O . GLY B 1 553 ? -25.531 79 35.531 1 23.89 553 GLY B O 1
ATOM 8701 N N . VAL B 1 554 ? -25.062 78.688 33.625 1 26.38 554 VAL B N 1
ATOM 8702 C CA . VAL B 1 554 ? -25.016 80.125 33.281 1 26.38 554 VAL B CA 1
ATOM 8703 C C . VAL B 1 554 ? -26.406 80.625 32.875 1 26.38 554 VAL B C 1
ATOM 8705 O O . VAL B 1 554 ? -27 80.062 31.938 1 26.38 554 VAL B O 1
ATOM 8708 N N . THR B 1 555 ? -27.125 80.938 33.969 1 20.75 555 THR B N 1
ATOM 8709 C CA . THR B 1 555 ? -27.797 82.188 34 1 20.75 555 THR B CA 1
ATOM 8710 C C . THR B 1 555 ? -26.797 83.375 33.844 1 20.75 555 THR B C 1
ATOM 8712 O O . THR B 1 555 ? -25.688 83.312 34.375 1 20.75 555 THR B O 1
#